Protein AF-0000000075694436 (afdb_homodimer)

Radius of gyration: 35.37 Å; Cα contacts (8 Å, |Δi|>4): 1895; chains: 2; bounding box: 45×114×77 Å

Structure (mmCIF, N/CA/C/O backbone):
data_AF-0000000075694436-model_v1
#
loop_
_entity.id
_entity.type
_entity.pdbx_description
1 polymer 'Clan MH, family M20, peptidase T-like metallopeptidase'
#
loop_
_atom_site.group_PDB
_atom_site.id
_atom_site.type_symbol
_atom_site.label_atom_id
_atom_site.label_alt_id
_atom_site.label_comp_id
_atom_site.label_asym_id
_atom_site.label_entity_id
_atom_site.label_seq_id
_atom_site.pdbx_PDB_ins_code
_atom_site.Cartn_x
_atom_site.Cartn_y
_atom_site.Cartn_z
_atom_site.occupancy
_atom_site.B_iso_or_equiv
_atom_site.auth_seq_id
_atom_site.auth_comp_id
_atom_site.auth_asym_id
_atom_site.auth_atom_id
_atom_site.pdbx_PDB_model_num
ATOM 1 N N . MET A 1 1 ? 20.594 39.031 43.094 1 25.56 1 MET A N 1
ATOM 2 C CA . MET A 1 1 ? 20.297 39.594 41.781 1 25.56 1 MET A CA 1
ATOM 3 C C . MET A 1 1 ? 19.188 40.656 41.875 1 25.56 1 MET A C 1
ATOM 5 O O . MET A 1 1 ? 18.109 40.344 42.406 1 25.56 1 MET A O 1
ATOM 9 N N . GLU A 1 2 ? 19.5 41.875 42.031 1 26.89 2 GLU A N 1
ATOM 10 C CA . GLU A 1 2 ? 18.547 42.969 42.219 1 26.89 2 GLU A CA 1
ATOM 11 C C . GLU A 1 2 ? 17.344 42.812 41.312 1 26.89 2 GLU A C 1
ATOM 13 O O . GLU A 1 2 ? 17.484 42.594 40.125 1 26.89 2 GLU A O 1
ATOM 18 N N . LYS A 1 3 ? 16.312 42.375 41.906 1 43.72 3 LYS A N 1
ATOM 19 C CA . LYS A 1 3 ? 14.992 42.375 41.281 1 43.72 3 LYS A CA 1
ATOM 20 C C . LYS A 1 3 ? 14.75 43.656 40.5 1 43.72 3 LYS A C 1
ATOM 22 O O . LYS A 1 3 ? 14.562 44.719 41.094 1 43.72 3 LYS A O 1
ATOM 27 N N . THR A 1 4 ? 15.672 44 39.5 1 37.88 4 THR A N 1
ATOM 28 C CA . THR A 1 4 ? 15.344 45.219 38.719 1 37.88 4 THR A CA 1
ATOM 29 C C . THR A 1 4 ? 13.844 45.312 38.469 1 37.88 4 THR A C 1
ATOM 31 O O . THR A 1 4 ? 13.25 44.375 37.906 1 37.88 4 THR A O 1
ATOM 34 N N . ASN A 1 5 ? 13.023 46.031 39.062 1 42.12 5 ASN A N 1
ATOM 35 C CA . ASN A 1 5 ? 11.602 46.344 39.031 1 42.12 5 ASN A CA 1
ATOM 36 C C . ASN A 1 5 ? 11.156 46.812 37.656 1 42.12 5 ASN A C 1
ATOM 38 O O . ASN A 1 5 ? 10.992 48 37.406 1 42.12 5 ASN A O 1
ATOM 42 N N . ARG A 1 6 ? 11.648 46.344 36.562 1 47.81 6 ARG A N 1
ATOM 43 C CA . ARG A 1 6 ? 11.156 46.75 35.281 1 47.81 6 ARG A CA 1
ATOM 44 C C . ARG A 1 6 ? 9.727 46.281 35.062 1 47.81 6 ARG A C 1
ATOM 46 O O . ARG A 1 6 ? 9.43 45.094 35.25 1 47.81 6 ARG A O 1
ATOM 53 N N . SER A 1 7 ? 8.742 47.062 35.156 1 48.94 7 SER A N 1
ATOM 54 C CA . SER A 1 7 ? 7.355 46.75 34.812 1 48.94 7 SER A CA 1
ATOM 55 C C . SER A 1 7 ? 7.172 46.656 33.312 1 48.94 7 SER A C 1
ATOM 57 O O . SER A 1 7 ? 7.957 47.219 32.531 1 48.94 7 SER A O 1
ATOM 59 N N . ILE A 1 8 ? 6.457 45.719 32.812 1 55.22 8 ILE A N 1
ATOM 60 C CA . ILE A 1 8 ? 6.125 45.625 31.391 1 55.22 8 ILE A CA 1
ATOM 61 C C . ILE A 1 8 ? 5.801 47.031 30.844 1 55.22 8 ILE A C 1
ATOM 63 O O . ILE A 1 8 ? 6.07 47.312 29.672 1 55.22 8 ILE A O 1
ATOM 67 N N . HIS A 1 9 ? 5.133 47.844 31.75 1 51.44 9 HIS A N 1
ATOM 68 C CA . HIS A 1 9 ? 4.875 49.219 31.328 1 51.44 9 HIS A CA 1
ATOM 69 C C . HIS A 1 9 ? 6.176 49.969 31.078 1 51.44 9 HIS A C 1
ATOM 71 O O . HIS A 1 9 ? 6.215 50.906 30.266 1 51.44 9 HIS A O 1
ATOM 77 N N . ASP A 1 10 ? 7.066 49.594 31.906 1 50.81 10 ASP A N 1
ATOM 78 C CA . ASP A 1 10 ? 8.352 50.281 31.781 1 50.81 10 ASP A CA 1
ATOM 79 C C . ASP A 1 10 ? 9.148 49.719 30.609 1 50.81 10 ASP A C 1
ATOM 81 O O . ASP A 1 10 ? 10.211 50.25 30.266 1 50.81 10 ASP A O 1
ATOM 85 N N . LEU A 1 11 ? 8.625 48.5 30.234 1 52.97 11 LEU A N 1
ATOM 86 C CA . LEU A 1 11 ? 9.336 48.031 29.047 1 52.97 11 LEU A CA 1
ATOM 87 C C . LEU A 1 11 ? 9.016 48.875 27.828 1 52.97 11 LEU A C 1
ATOM 89 O O . LEU A 1 11 ? 7.852 49 27.438 1 52.97 11 LEU A O 1
ATOM 93 N N . GLN A 1 12 ? 9.578 50 27.734 1 51.47 12 GLN A N 1
ATOM 94 C CA . GLN A 1 12 ? 9.406 51.031 26.703 1 51.47 12 GLN A CA 1
ATOM 95 C C . GLN A 1 12 ? 8.727 50.469 25.469 1 51.47 12 GLN A C 1
ATOM 97 O O . GLN A 1 12 ? 7.688 50.969 25.031 1 51.47 12 GLN A O 1
ATOM 102 N N . ASP A 1 13 ? 9.492 49.625 24.562 1 62.41 13 ASP A N 1
ATOM 103 C CA . ASP A 1 13 ? 9.078 49.312 23.188 1 62.41 13 ASP A CA 1
ATOM 104 C C . ASP A 1 13 ? 8.773 47.844 23 1 62.41 13 ASP A C 1
ATOM 106 O O . ASP A 1 13 ? 8.68 47.344 21.875 1 62.41 13 ASP A O 1
ATOM 110 N N . ASN A 1 14 ? 8.383 47.062 24.234 1 72.25 14 ASN A N 1
ATOM 111 C CA . ASN A 1 14 ? 8.086 45.625 24.125 1 72.25 14 ASN A CA 1
ATOM 112 C C . ASN A 1 14 ? 9.109 44.906 23.25 1 72.25 14 ASN A C 1
ATOM 114 O O . ASN A 1 14 ? 8.742 44.156 22.344 1 72.25 14 ASN A O 1
ATOM 118 N N . THR A 1 15 ? 10.383 45.281 23.484 1 85.38 15 THR A N 1
ATOM 119 C CA . THR A 1 15 ? 11.5 44.688 22.766 1 85.38 15 THR A CA 1
ATOM 120 C C . THR A 1 15 ? 12.328 43.812 23.703 1 85.38 15 THR A C 1
ATOM 122 O O . THR A 1 15 ? 12.547 44.156 24.859 1 85.38 15 THR A O 1
ATOM 125 N N . LEU A 1 16 ? 12.695 42.688 23.25 1 91.75 16 LEU A N 1
ATOM 126 C CA . LEU A 1 16 ? 13.492 41.75 24.031 1 91.75 16 LEU A CA 1
ATOM 127 C C . LEU A 1 16 ? 14.945 42.188 24.094 1 91.75 16 LEU A C 1
ATOM 129 O O . LEU A 1 16 ? 15.492 42.688 23.109 1 91.75 16 LEU A O 1
ATOM 133 N N . THR A 1 17 ? 15.539 42.031 25.219 1 92.81 17 THR A N 1
ATOM 134 C CA . THR A 1 17 ? 16.984 42.219 25.344 1 92.81 17 THR A CA 1
ATOM 135 C C . THR A 1 17 ? 17.75 41.125 24.609 1 92.81 17 THR A C 1
ATOM 137 O O . THR A 1 17 ? 17.172 40.094 24.234 1 92.81 17 THR A O 1
ATOM 140 N N . GLU A 1 18 ? 19.016 41.375 24.422 1 94.88 18 GLU A N 1
ATOM 141 C CA . GLU A 1 18 ? 19.828 40.375 23.75 1 94.88 18 GLU A CA 1
ATOM 142 C C . GLU A 1 18 ? 19.859 39.062 24.547 1 94.88 18 GLU A C 1
ATOM 144 O O . GLU A 1 18 ? 19.875 37.969 23.969 1 94.88 18 GLU A O 1
ATOM 149 N N . GLU A 1 19 ? 19.859 39.156 25.828 1 94.31 19 GLU A N 1
ATOM 150 C CA . GLU A 1 19 ? 19.844 37.969 26.688 1 94.31 19 GLU A CA 1
ATOM 151 C C . GLU A 1 19 ? 18.531 37.219 26.562 1 94.31 19 GLU A C 1
ATOM 153 O O . GLU A 1 19 ? 18.516 36 26.531 1 94.31 19 GLU A O 1
ATOM 158 N N . GLU A 1 20 ? 17.484 37.938 26.484 1 94.31 20 GLU A N 1
ATOM 159 C CA . GLU A 1 20 ? 16.156 37.344 26.359 1 94.31 20 GLU A CA 1
ATOM 160 C C . GLU A 1 20 ? 15.984 36.719 24.984 1 94.31 20 GLU A C 1
ATOM 162 O O . GLU A 1 20 ? 15.375 35.625 24.859 1 94.31 20 GLU A O 1
ATOM 167 N N . LYS A 1 21 ? 16.531 37.375 23.984 1 96.81 21 LYS A N 1
ATOM 168 C CA . LYS A 1 21 ? 16.531 36.812 22.656 1 96.81 21 LYS A CA 1
ATOM 169 C C . LYS A 1 21 ? 17.266 35.469 22.641 1 96.81 21 LYS A C 1
ATOM 171 O O . LYS A 1 21 ? 16.781 34.5 22.062 1 96.81 21 LYS A O 1
ATOM 176 N N . THR A 1 22 ? 18.375 35.406 23.266 1 97 22 THR A N 1
ATOM 177 C CA . THR A 1 22 ? 19.172 34.188 23.328 1 97 22 THR A CA 1
ATOM 178 C C . THR A 1 22 ? 18.422 33.094 24.078 1 97 22 THR A C 1
ATOM 180 O O . THR A 1 22 ? 18.453 31.938 23.672 1 97 22 THR A O 1
ATOM 183 N N . GLU A 1 23 ? 17.766 33.469 25.109 1 96.5 23 GLU A N 1
ATOM 184 C CA . GLU A 1 23 ? 17 32.5 25.891 1 96.5 23 GLU A CA 1
ATOM 185 C C . GLU A 1 23 ? 15.852 31.922 25.062 1 96.5 23 GLU A C 1
ATOM 187 O O . GLU A 1 23 ? 15.602 30.719 25.078 1 96.5 23 GLU A O 1
ATOM 192 N N . LEU A 1 24 ? 15.188 32.812 24.359 1 97.44 24 LEU A N 1
ATOM 193 C CA . LEU A 1 24 ? 14.094 32.375 23.5 1 97.44 24 LEU A CA 1
ATOM 194 C C . LEU A 1 24 ? 14.586 31.406 22.438 1 97.44 24 LEU A C 1
ATOM 196 O O . LEU A 1 24 ? 13.984 30.344 22.219 1 97.44 24 LEU A O 1
ATOM 200 N N . ILE A 1 25 ? 15.68 31.719 21.812 1 98.12 25 ILE A N 1
ATOM 201 C CA . ILE A 1 25 ? 16.219 30.938 20.719 1 98.12 25 ILE A CA 1
ATOM 202 C C . ILE A 1 25 ? 16.703 29.578 21.234 1 98.12 25 ILE A C 1
ATOM 204 O O . ILE A 1 25 ? 16.5 28.547 20.594 1 98.12 25 ILE A O 1
ATOM 208 N N . THR A 1 26 ? 17.328 29.562 22.391 1 97.88 26 THR A N 1
ATOM 209 C CA . THR A 1 26 ? 17.797 28.328 23 1 97.88 26 THR A CA 1
ATOM 210 C C . THR A 1 26 ? 16.641 27.406 23.344 1 97.88 26 THR A C 1
ATOM 212 O O . THR A 1 26 ? 16.688 26.203 23.094 1 97.88 26 THR A O 1
ATOM 215 N N . PHE A 1 27 ? 15.641 27.984 23.906 1 97.31 27 PHE A N 1
ATOM 216 C CA . PHE A 1 27 ? 14.43 27.25 24.234 1 97.31 27 PHE A CA 1
ATOM 217 C C . PHE A 1 27 ? 13.805 26.641 22.984 1 97.31 27 PHE A C 1
ATOM 219 O O . PHE A 1 27 ? 13.5 25.453 22.938 1 97.31 27 PHE A O 1
ATOM 226 N N . PHE A 1 28 ? 13.703 27.516 21.953 1 98.19 28 PHE A N 1
ATOM 227 C CA . PHE A 1 28 ? 13.117 27.125 20.672 1 98.19 28 PHE A CA 1
ATOM 228 C C . PHE A 1 28 ? 13.938 26.016 20.016 1 98.19 28 PHE A C 1
ATOM 230 O O . PHE A 1 28 ? 13.383 25.016 19.562 1 98.19 28 PHE A O 1
ATOM 237 N N . GLN A 1 29 ? 15.172 26.125 19.969 1 98.5 29 GLN A N 1
ATOM 238 C CA . GLN A 1 29 ? 16.078 25.156 19.359 1 98.5 29 GLN A CA 1
ATOM 239 C C . GLN A 1 29 ? 15.938 23.781 20.031 1 98.5 29 GLN A C 1
ATOM 241 O O . GLN A 1 29 ? 15.883 22.766 19.344 1 98.5 29 GLN A O 1
ATOM 246 N N . LYS A 1 30 ? 15.859 23.766 21.328 1 98.31 30 LYS A N 1
ATOM 247 C CA . LYS A 1 30 ? 15.758 22.5 22.047 1 98.31 30 LYS A CA 1
ATOM 248 C C . LYS A 1 30 ? 14.469 21.766 21.688 1 98.31 30 LYS A C 1
ATOM 250 O O . LYS A 1 30 ? 14.469 20.547 21.547 1 98.31 30 LYS A O 1
ATOM 255 N N . ILE A 1 31 ? 13.391 22.484 21.578 1 98.31 31 ILE A N 1
ATOM 256 C CA . ILE A 1 31 ? 12.117 21.844 21.266 1 98.31 31 ILE A CA 1
ATOM 257 C C . ILE A 1 31 ? 12.156 21.25 19.859 1 98.31 31 ILE A C 1
ATOM 259 O O . ILE A 1 31 ? 11.594 20.172 19.625 1 98.31 31 ILE A O 1
ATOM 263 N N . VAL A 1 32 ? 12.82 21.891 18.938 1 98.5 32 VAL A N 1
ATOM 264 C CA . VAL A 1 32 ? 12.93 21.406 17.562 1 98.5 32 VAL A CA 1
ATOM 265 C C . VAL A 1 32 ? 13.773 20.141 17.516 1 98.5 32 VAL A C 1
ATOM 267 O O . VAL A 1 32 ? 13.547 19.266 16.688 1 98.5 32 VAL A O 1
ATOM 270 N N . GLN A 1 33 ? 14.672 19.969 18.438 1 98.44 33 GLN A N 1
ATOM 271 C CA . GLN A 1 33 ? 15.562 18.812 18.5 1 98.44 33 GLN A CA 1
ATOM 272 C C . GLN A 1 33 ? 14.844 17.594 19.047 1 98.44 33 GLN A C 1
ATOM 274 O O . GLN A 1 33 ? 15.352 16.469 18.953 1 98.44 33 GLN A O 1
ATOM 279 N N . ILE A 1 34 ? 13.641 17.766 19.594 1 98.12 34 ILE A N 1
ATOM 280 C CA . ILE A 1 34 ? 12.844 16.641 20.094 1 98.12 34 ILE A CA 1
ATOM 281 C C . ILE A 1 34 ? 11.906 16.156 18.984 1 98.12 34 ILE A C 1
ATOM 283 O O . ILE A 1 34 ? 10.992 16.875 18.578 1 98.12 34 ILE A O 1
ATOM 287 N N . PRO A 1 35 ? 12.07 14.945 18.484 1 97.19 35 PRO A N 1
ATOM 288 C CA . PRO A 1 35 ? 11.234 14.438 17.391 1 97.19 35 PRO A CA 1
ATOM 289 C C . PRO A 1 35 ? 9.844 14.023 17.875 1 97.19 35 PRO A C 1
ATOM 291 O O . PRO A 1 35 ? 9.547 12.828 17.969 1 97.19 35 PRO A O 1
ATOM 294 N N . SER A 1 36 ? 8.961 14.922 18 1 97.5 36 SER A N 1
ATOM 295 C CA . SER A 1 36 ? 7.594 14.672 18.453 1 97.5 36 SER A CA 1
ATOM 296 C C . SER A 1 36 ? 6.688 14.297 17.281 1 97.5 36 SER A C 1
ATOM 298 O O . SER A 1 36 ? 5.617 14.883 17.109 1 97.5 36 SER A O 1
ATOM 300 N N . VAL A 1 37 ? 7 13.273 16.594 1 96.25 37 VAL A N 1
ATOM 301 C CA . VAL A 1 37 ? 6.363 12.883 15.336 1 96.25 37 VAL A CA 1
ATOM 302 C C . VAL A 1 37 ? 4.98 12.297 15.617 1 96.25 37 VAL A C 1
ATOM 304 O O . VAL A 1 37 ? 4.809 11.531 16.578 1 96.25 37 VAL A O 1
ATOM 307 N N . ASN A 1 38 ? 4.023 12.711 14.797 1 94.31 38 ASN A N 1
ATOM 308 C CA . ASN A 1 38 ? 2.648 12.227 14.766 1 94.31 38 ASN A CA 1
ATOM 309 C C . ASN A 1 38 ? 2.164 12.008 13.336 1 94.31 38 ASN A C 1
ATOM 311 O O . ASN A 1 38 ? 2.359 12.859 12.469 1 94.31 38 ASN A O 1
ATOM 315 N N . PRO A 1 39 ? 1.604 10.703 13.125 1 90.62 39 PRO A N 1
ATOM 316 C CA . PRO A 1 39 ? 1.488 9.562 14.031 1 90.62 39 PRO A CA 1
ATOM 317 C C . PRO A 1 39 ? 2.838 8.922 14.359 1 90.62 39 PRO A C 1
ATOM 319 O O . PRO A 1 39 ? 3.838 9.219 13.695 1 90.62 39 PRO A O 1
ATOM 322 N N . GLU A 1 40 ? 2.906 8.078 15.43 1 83.56 40 GLU A N 1
ATOM 323 C CA . GLU A 1 40 ? 2.133 7.285 16.375 1 83.56 40 GLU A CA 1
ATOM 324 C C . GLU A 1 40 ? 1.854 8.07 17.656 1 83.56 40 GLU A C 1
ATOM 326 O O . GLU A 1 40 ? 1.198 7.566 18.578 1 83.56 40 GLU A O 1
ATOM 331 N N . GLY A 1 41 ? 2.334 9.391 17.797 1 90 41 GLY A N 1
ATOM 332 C CA . GLY A 1 41 ? 2.055 10.188 18.984 1 90 41 GLY A CA 1
ATOM 333 C C . GLY A 1 41 ? 3.221 10.25 19.953 1 90 41 GLY A C 1
ATOM 334 O O . GLY A 1 41 ? 3.104 9.82 21.109 1 90 41 GLY A O 1
ATOM 335 N N . LYS A 1 42 ? 4.297 10.938 19.547 1 92.94 42 LYS A N 1
ATOM 336 C CA . LYS A 1 42 ? 5.539 10.992 20.312 1 92.94 42 LYS A CA 1
ATOM 337 C C . LYS A 1 42 ? 5.754 12.383 20.922 1 92.94 42 LYS A C 1
ATOM 339 O O . LYS A 1 42 ? 6.879 12.883 20.938 1 92.94 42 LYS A O 1
ATOM 344 N N . GLU A 1 43 ? 4.711 13.055 21.438 1 96.5 43 GLU A N 1
ATOM 345 C CA . GLU A 1 43 ? 4.801 14.43 21.922 1 96.5 43 GLU A CA 1
ATOM 346 C C . GLU A 1 43 ? 5.285 14.469 23.375 1 96.5 43 GLU A C 1
ATOM 348 O O . GLU A 1 43 ? 5.555 15.539 23.906 1 96.5 43 GLU A O 1
ATOM 353 N N . SER A 1 44 ? 5.484 13.32 24.031 1 95.81 44 SER A N 1
ATOM 354 C CA . SER A 1 44 ? 5.672 13.266 25.469 1 95.81 44 SER A CA 1
ATOM 355 C C . SER A 1 44 ? 6.91 14.039 25.891 1 95.81 44 SER A C 1
ATOM 357 O O . SER A 1 44 ? 6.891 14.75 26.906 1 95.81 44 SER A O 1
ATOM 359 N N . LEU A 1 45 ? 7.969 13.898 25.172 1 96.75 45 LEU A N 1
ATOM 360 C CA . LEU A 1 45 ? 9.211 14.547 25.578 1 96.75 45 LEU A CA 1
ATOM 361 C C . LEU A 1 45 ? 9.109 16.062 25.422 1 96.75 45 LEU A C 1
ATOM 363 O O . LEU A 1 45 ? 9.711 16.812 26.203 1 96.75 45 LEU A O 1
ATOM 367 N N . VAL A 1 46 ? 8.375 16.516 24.406 1 98.25 46 VAL A N 1
ATOM 368 C CA . VAL A 1 46 ? 8.133 17.938 24.281 1 98.25 46 VAL A CA 1
ATOM 369 C C . VAL A 1 46 ? 7.293 18.438 25.453 1 98.25 46 VAL A C 1
ATOM 371 O O . VAL A 1 46 ? 7.586 19.484 26.031 1 98.25 46 VAL A O 1
ATOM 374 N N . ALA A 1 47 ? 6.301 17.688 25.828 1 98.19 47 ALA A N 1
ATOM 375 C CA . ALA A 1 47 ? 5.449 18.047 26.953 1 98.19 47 ALA A CA 1
ATOM 376 C C . ALA A 1 47 ? 6.273 18.219 28.234 1 98.19 47 ALA A C 1
ATOM 378 O O . ALA A 1 47 ? 6.105 19.188 28.969 1 98.19 47 ALA A O 1
ATOM 379 N N . VAL A 1 48 ? 7.129 17.297 28.484 1 98.12 48 VAL A N 1
ATOM 380 C CA . VAL A 1 48 ? 7.98 17.328 29.656 1 98.12 48 VAL A CA 1
ATOM 381 C C . VAL A 1 48 ? 8.852 18.578 29.641 1 98.12 48 VAL A C 1
ATOM 383 O O . VAL A 1 48 ? 9.008 19.266 30.656 1 98.12 48 VAL A O 1
ATOM 386 N N . TYR A 1 49 ? 9.367 18.875 28.516 1 98.5 49 TYR A N 1
ATOM 387 C CA . TYR A 1 49 ? 10.219 20.047 28.391 1 98.5 49 TYR A CA 1
ATOM 388 C C . TYR A 1 49 ? 9.43 21.328 28.641 1 98.5 49 TYR A C 1
ATOM 390 O O . TYR A 1 49 ? 9.945 22.281 29.234 1 98.5 49 TYR A O 1
ATOM 398 N N . LEU A 1 50 ? 8.242 21.391 28.141 1 98.62 50 LEU A N 1
ATOM 399 C CA . LEU A 1 50 ? 7.383 22.547 28.391 1 98.62 50 LEU A CA 1
ATOM 400 C C . LEU A 1 50 ? 7.039 22.672 29.859 1 98.62 50 LEU A C 1
ATOM 402 O O . LEU A 1 50 ? 6.977 23.781 30.391 1 98.62 50 LEU A O 1
ATOM 406 N N . GLU A 1 51 ? 6.789 21.547 30.516 1 98.5 51 GLU A N 1
ATOM 407 C CA . GLU A 1 51 ? 6.531 21.562 31.953 1 98.5 51 GLU A CA 1
ATOM 408 C C . GLU A 1 51 ? 7.711 22.156 32.719 1 98.5 51 GLU A C 1
ATOM 410 O O . GLU A 1 51 ? 7.52 22.969 33.625 1 98.5 51 GLU A O 1
ATOM 415 N N . GLU A 1 52 ? 8.883 21.719 32.344 1 98.44 52 GLU A N 1
ATOM 416 C CA . GLU A 1 52 ? 10.086 22.25 33 1 98.44 52 GLU A CA 1
ATOM 417 C C . GLU A 1 52 ? 10.18 23.766 32.812 1 98.44 52 GLU A C 1
ATOM 419 O O . GLU A 1 52 ? 10.586 24.484 33.719 1 98.44 52 GLU A O 1
ATOM 424 N N . PHE A 1 53 ? 9.867 24.188 31.641 1 97.88 53 PHE A N 1
ATOM 425 C CA . PHE A 1 53 ? 9.875 25.609 31.344 1 97.88 53 PHE A CA 1
ATOM 426 C C . PHE A 1 53 ? 8.867 26.359 32.219 1 97.88 53 PHE A C 1
ATOM 428 O O . PHE A 1 53 ? 9.195 27.391 32.812 1 97.88 53 PHE A O 1
ATOM 435 N N . PHE A 1 54 ? 7.613 25.859 32.312 1 98.12 54 PHE A N 1
ATOM 436 C CA . PHE A 1 54 ? 6.586 26.469 33.156 1 98.12 54 PHE A CA 1
ATOM 437 C C . PHE A 1 54 ? 7.027 26.5 34.625 1 98.12 54 PHE A C 1
ATOM 439 O O . PHE A 1 54 ? 6.801 27.5 35.312 1 98.12 54 PHE A O 1
ATOM 446 N N . ASP A 1 55 ? 7.645 25.469 35.062 1 97.94 55 ASP A N 1
ATOM 447 C CA . ASP A 1 55 ? 8.141 25.406 36.438 1 97.94 55 ASP A CA 1
ATOM 448 C C . ASP A 1 55 ? 9.219 26.453 36.688 1 97.94 55 ASP A C 1
ATOM 450 O O . ASP A 1 55 ? 9.219 27.125 37.719 1 97.94 55 ASP A O 1
ATOM 454 N N . LYS A 1 56 ? 10.109 26.547 35.75 1 97.06 56 LYS A N 1
ATOM 455 C CA . LYS A 1 56 ? 11.211 27.5 35.875 1 97.06 56 LYS A CA 1
ATOM 456 C C . LYS A 1 56 ? 10.688 28.922 36.062 1 97.06 56 LYS A C 1
ATOM 458 O O . LYS A 1 56 ? 11.258 29.688 36.844 1 97.06 56 LYS A O 1
ATOM 463 N N . TYR A 1 57 ? 9.617 29.266 35.438 1 96.19 57 TYR A N 1
ATOM 464 C CA . TYR A 1 57 ? 9.094 30.625 35.469 1 96.19 57 TYR A CA 1
ATOM 465 C C . TYR A 1 57 ? 7.887 30.719 36.406 1 96.19 57 TYR A C 1
ATOM 467 O O . TYR A 1 57 ? 7.203 31.75 36.438 1 96.19 57 TYR A O 1
ATOM 475 N N . GLN A 1 58 ? 7.516 29.625 37.094 1 96.62 58 GLN A N 1
ATOM 476 C CA . GLN A 1 58 ? 6.438 29.562 38.062 1 96.62 58 GLN A CA 1
ATOM 477 C C . GLN A 1 58 ? 5.094 29.906 37.438 1 96.62 58 GLN A C 1
ATOM 479 O O . GLN A 1 58 ? 4.328 30.688 38 1 96.62 58 GLN A O 1
ATOM 484 N N . ILE A 1 59 ? 4.891 29.438 36.312 1 97.44 59 ILE A N 1
ATOM 485 C CA . ILE A 1 59 ? 3.6 29.547 35.625 1 97.44 59 ILE A CA 1
ATOM 486 C C . ILE A 1 59 ? 2.762 28.297 35.906 1 97.44 59 ILE A C 1
ATOM 488 O O . ILE A 1 59 ? 3.146 27.188 35.562 1 97.44 59 ILE A O 1
ATOM 492 N N . PRO A 1 60 ? 1.632 28.531 36.562 1 97.44 60 PRO A N 1
ATOM 493 C CA . PRO A 1 60 ? 0.787 27.359 36.812 1 97.44 60 PRO A CA 1
ATOM 494 C C . PRO A 1 60 ? 0.26 26.719 35.531 1 97.44 60 PRO A C 1
ATOM 496 O O . PRO A 1 60 ? -0.081 27.422 34.594 1 97.44 60 PRO A O 1
ATOM 499 N N . TYR A 1 61 ? 0.182 25.391 35.562 1 97.94 61 TYR A N 1
ATOM 500 C CA . TYR A 1 61 ? -0.357 24.656 34.406 1 97.94 61 TYR A CA 1
ATOM 501 C C . TYR A 1 61 ? -1.072 23.391 34.875 1 97.94 61 TYR A C 1
ATOM 503 O O . TYR A 1 61 ? -0.892 22.938 36 1 97.94 61 TYR A O 1
ATOM 511 N N . GLU A 1 62 ? -1.919 22.875 34 1 97.56 62 GLU A N 1
ATOM 512 C CA . GLU A 1 62 ? -2.639 21.609 34.188 1 97.56 62 GLU A CA 1
ATOM 513 C C . GLU A 1 62 ? -2.479 20.703 32.969 1 97.56 62 GLU A C 1
ATOM 515 O O . GLU A 1 62 ? -2.242 21.188 31.859 1 97.56 62 GLU A O 1
ATOM 520 N N . LYS A 1 63 ? -2.584 19.406 33.281 1 97.44 63 LYS A N 1
ATOM 521 C CA . LYS A 1 63 ? -2.57 18.422 32.188 1 97.44 63 LYS A CA 1
ATOM 522 C C . LYS A 1 63 ? -3.988 18 31.812 1 97.44 63 LYS A C 1
ATOM 524 O O . LYS A 1 63 ? -4.809 17.703 32.688 1 97.44 63 LYS A O 1
ATOM 529 N N . ILE A 1 64 ? -4.305 18.094 30.562 1 97.12 64 ILE A N 1
ATOM 530 C CA . ILE A 1 64 ? -5.566 17.578 30.047 1 97.12 64 ILE A CA 1
ATOM 531 C C . ILE A 1 64 ? -5.336 16.234 29.359 1 97.12 64 ILE A C 1
ATOM 533 O O . ILE A 1 64 ? -4.777 16.172 28.266 1 97.12 64 ILE A O 1
ATOM 537 N N . GLU A 1 65 ? -5.766 15.203 29.969 1 96.31 65 GLU A N 1
ATOM 538 C CA . GLU A 1 65 ? -5.574 13.867 29.406 1 96.31 65 GLU A CA 1
ATOM 539 C C . GLU A 1 65 ? -6.352 13.695 28.109 1 96.31 65 GLU A C 1
ATOM 541 O O . GLU A 1 65 ? -7.539 14.016 28.031 1 96.31 65 GLU A O 1
ATOM 546 N N . VAL A 1 66 ? -5.707 13.148 27.109 1 96.06 66 VAL A N 1
ATOM 547 C CA . VAL A 1 66 ? -6.336 12.938 25.797 1 96.06 66 VAL A CA 1
ATOM 548 C C . VAL A 1 66 ? -6.453 11.438 25.516 1 96.06 66 VAL A C 1
ATOM 550 O O . VAL A 1 66 ? -7.559 10.914 25.375 1 96.06 66 VAL A O 1
ATOM 553 N N . GLU A 1 67 ? -5.246 10.734 25.422 1 93.12 67 GLU A N 1
ATOM 554 C CA . GLU A 1 67 ? -5.266 9.289 25.203 1 93.12 67 GLU A CA 1
ATOM 555 C C . GLU A 1 67 ? -3.941 8.648 25.609 1 93.12 67 GLU A C 1
ATOM 557 O O . GLU A 1 67 ? -2.869 9.172 25.312 1 93.12 67 GLU A O 1
ATOM 562 N N . ASN A 1 68 ? -4.031 7.504 26.297 1 89.19 68 ASN A N 1
ATOM 563 C CA . ASN A 1 68 ? -2.902 6.625 26.594 1 89.19 68 ASN A CA 1
ATOM 564 C C . ASN A 1 68 ? -1.725 7.402 27.172 1 89.19 68 ASN A C 1
ATOM 566 O O . ASN A 1 68 ? -0.602 7.301 26.672 1 89.19 68 ASN A O 1
ATOM 570 N N . GLY A 1 69 ? -1.925 8.312 28.047 1 90.38 69 GLY A N 1
ATOM 571 C CA . GLY A 1 69 ? -0.856 9.047 28.688 1 90.38 69 GLY A CA 1
ATOM 572 C C . GLY A 1 69 ? -0.418 10.281 27.922 1 90.38 69 GLY A C 1
ATOM 573 O O . GLY A 1 69 ? 0.42 11.047 28.391 1 90.38 69 GLY A O 1
ATOM 574 N N . ARG A 1 70 ? -0.942 10.453 26.734 1 95.94 70 ARG A N 1
ATOM 575 C CA . ARG A 1 70 ? -0.73 11.688 25.984 1 95.94 70 ARG A CA 1
ATOM 576 C C . ARG A 1 70 ? -1.656 12.797 26.469 1 95.94 70 ARG A C 1
ATOM 578 O O . ARG A 1 70 ? -2.848 12.562 26.688 1 95.94 70 ARG A O 1
ATOM 585 N N . TYR A 1 71 ? -1.152 13.984 26.672 1 97.62 71 TYR A N 1
ATOM 586 C CA . TYR A 1 71 ? -1.959 15.039 27.266 1 97.62 71 TYR A CA 1
ATOM 587 C C . TYR A 1 71 ? -1.603 16.406 26.688 1 97.62 71 TYR A C 1
ATOM 589 O O . TYR A 1 71 ? -0.492 16.594 26.188 1 97.62 71 TYR A O 1
ATOM 597 N N . ASP A 1 72 ? -2.572 17.266 26.734 1 98.31 72 ASP A N 1
ATOM 598 C CA . ASP A 1 72 ? -2.355 18.688 26.516 1 98.31 72 ASP A CA 1
ATOM 599 C C . ASP A 1 72 ? -1.827 19.375 27.766 1 98.31 72 ASP A C 1
ATOM 601 O O . ASP A 1 72 ? -1.941 18.844 28.875 1 98.31 72 ASP A O 1
ATOM 605 N N . LEU A 1 73 ? -1.179 20.5 27.594 1 98.56 73 LEU A N 1
ATOM 606 C CA . LEU A 1 73 ? -0.799 21.359 28.703 1 98.56 73 LEU A CA 1
ATOM 607 C C . LEU A 1 73 ? -1.557 22.688 28.656 1 98.56 73 LEU A C 1
ATOM 609 O O . LEU A 1 73 ? -1.52 23.391 27.625 1 98.56 73 LEU A O 1
ATOM 613 N N . LEU A 1 74 ? -2.281 22.984 29.672 1 98.38 74 LEU A N 1
ATOM 614 C CA . LEU A 1 74 ? -2.99 24.25 29.812 1 98.38 74 LEU A CA 1
ATOM 615 C C . LEU A 1 74 ? -2.357 25.109 30.906 1 98.38 74 LEU A C 1
ATOM 617 O O . LEU A 1 74 ? -2.434 24.766 32.094 1 98.38 74 LEU A O 1
ATOM 621 N N . ALA A 1 75 ? -1.732 26.219 30.516 1 98.31 75 ALA A N 1
ATOM 622 C CA . ALA A 1 75 ? -1.117 27.156 31.453 1 98.31 75 ALA A CA 1
ATOM 623 C C . ALA A 1 75 ? -1.959 28.422 31.609 1 98.31 75 ALA A C 1
ATOM 625 O O . ALA A 1 75 ? -2.814 28.703 30.766 1 98.31 75 ALA A O 1
ATOM 626 N N . LYS A 1 76 ? -1.671 29.125 32.688 1 96.69 76 LYS A N 1
ATOM 627 C CA . LYS A 1 76 ? -2.459 30.312 32.969 1 96.69 76 LYS A CA 1
ATOM 628 C C . LYS A 1 76 ? -1.62 31.375 33.688 1 96.69 76 LYS A C 1
ATOM 630 O O . LYS A 1 76 ? -0.834 31.062 34.562 1 96.69 76 LYS A O 1
ATOM 635 N N . VAL A 1 77 ? -1.735 32.562 33.188 1 96 77 VAL A N 1
ATOM 636 C CA . VAL A 1 77 ? -1.299 33.719 33.906 1 96 77 VAL A CA 1
ATOM 637 C C . VAL A 1 77 ? -2.514 34.531 34.375 1 96 77 VAL A C 1
ATOM 639 O O . VAL A 1 77 ? -3.324 34.969 33.562 1 96 77 VAL A O 1
ATOM 642 N N . GLU A 1 78 ? -2.613 34.688 35.656 1 95.19 78 GLU A N 1
ATOM 643 C CA . GLU A 1 78 ? -3.775 35.344 36.25 1 95.19 78 GLU A CA 1
ATOM 644 C C . GLU A 1 78 ? -3.785 36.844 35.938 1 95.19 78 GLU A C 1
ATOM 646 O O . GLU A 1 78 ? -2.758 37.5 36.062 1 95.19 78 GLU A O 1
ATOM 651 N N . GLY A 1 79 ? -4.969 37.281 35.531 1 94.88 79 GLY A N 1
ATOM 652 C CA . GLY A 1 79 ? -5.168 38.719 35.312 1 94.88 79 GLY A CA 1
ATOM 653 C C . GLY A 1 79 ? -5.961 39.406 36.406 1 94.88 79 GLY A C 1
ATOM 654 O O . GLY A 1 79 ? -6.164 38.812 37.469 1 94.88 79 GLY A O 1
ATOM 655 N N . GLU A 1 80 ? -6.262 40.656 36.125 1 95.38 80 GLU A N 1
ATOM 656 C CA . GLU A 1 80 ? -7.082 41.438 37.062 1 95.38 80 GLU A CA 1
ATOM 657 C C . GLU A 1 80 ? -8.484 40.844 37.188 1 95.38 80 GLU A C 1
ATOM 659 O O . GLU A 1 80 ? -9.102 40.875 38.25 1 95.38 80 GLU A O 1
ATOM 664 N N . THR A 1 81 ? -8.938 40.312 36.062 1 95.31 81 THR A N 1
ATOM 665 C CA . THR A 1 81 ? -10.211 39.625 36.031 1 95.31 81 THR A CA 1
ATOM 666 C C . THR A 1 81 ? -10.078 38.281 35.312 1 95.31 81 THR A C 1
ATOM 668 O O . THR A 1 81 ? -9.078 38.031 34.625 1 95.31 81 THR A O 1
ATOM 671 N N . SER A 1 82 ? -11.086 37.469 35.562 1 93.12 82 SER A N 1
ATOM 672 C CA . SER A 1 82 ? -11.109 36.188 34.875 1 93.12 82 SER A CA 1
ATOM 673 C C . SER A 1 82 ? -12.086 36.188 33.688 1 93.12 82 SER A C 1
ATOM 675 O O . SER A 1 82 ? -12.195 35.219 32.969 1 93.12 82 SER A O 1
ATOM 677 N N . GLU A 1 83 ? -12.688 37.312 33.562 1 91.5 83 GLU A N 1
ATOM 678 C CA . GLU A 1 83 ? -13.68 37.438 32.5 1 91.5 83 GLU A CA 1
ATOM 679 C C . GLU A 1 83 ? -13.016 37.75 31.156 1 91.5 83 GLU A C 1
ATOM 681 O O . GLU A 1 83 ? -11.969 38.406 31.125 1 91.5 83 GLU A O 1
ATOM 686 N N . ASP A 1 84 ? -13.555 37.281 30.078 1 93.44 84 ASP A N 1
ATOM 687 C CA . ASP A 1 84 ? -13.109 37.594 28.719 1 93.44 84 ASP A CA 1
ATOM 688 C C . ASP A 1 84 ? -11.625 37.25 28.547 1 93.44 84 ASP A C 1
ATOM 690 O O . ASP A 1 84 ? -10.859 38.094 28.062 1 93.44 84 ASP A O 1
ATOM 694 N N . ALA A 1 85 ? -11.289 36.094 29.047 1 96.44 85 ALA A N 1
ATOM 695 C CA . ALA A 1 85 ? -9.898 35.656 29 1 96.44 85 ALA A CA 1
ATOM 696 C C . ALA A 1 85 ? -9.43 35.469 27.547 1 96.44 85 ALA A C 1
ATOM 698 O O . ALA A 1 85 ? -10.242 35.469 26.625 1 96.44 85 ALA A O 1
ATOM 699 N N . PHE A 1 86 ? -8.133 35.406 27.375 1 96.56 86 PHE A N 1
ATOM 700 C CA . PHE A 1 86 ? -7.512 35.156 26.078 1 96.56 86 PHE A CA 1
ATOM 701 C C . PHE A 1 86 ? -6.727 33.875 26.094 1 96.56 86 PHE A C 1
ATOM 703 O O . PHE A 1 86 ? -6.254 33.438 27.141 1 96.56 86 PHE A O 1
ATOM 710 N N . LEU A 1 87 ? -6.637 33.281 24.906 1 97.69 87 LEU A N 1
ATOM 711 C CA . LEU A 1 87 ? -5.926 32 24.766 1 97.69 87 LEU A CA 1
ATOM 712 C C . LEU A 1 87 ? -4.938 32.062 23.594 1 97.69 87 LEU A C 1
ATOM 714 O O . LEU A 1 87 ? -5.301 32.469 22.484 1 97.69 87 LEU A O 1
ATOM 718 N N . PHE A 1 88 ? -3.691 31.781 23.875 1 98.38 88 PHE A N 1
ATOM 719 C CA . PHE A 1 88 ? -2.742 31.375 22.844 1 98.38 88 PHE A CA 1
ATOM 720 C C . PHE A 1 88 ? -2.691 29.859 22.719 1 98.38 88 PHE A C 1
ATOM 722 O O . PHE A 1 88 ? -2.732 29.156 23.734 1 98.38 88 PHE A O 1
ATOM 729 N N . THR A 1 89 ? -2.625 29.359 21.469 1 98.5 89 THR A N 1
ATOM 730 C CA . THR A 1 89 ? -2.529 27.922 21.344 1 98.5 89 THR A CA 1
ATOM 731 C C . THR A 1 89 ? -1.583 27.531 20.219 1 98.5 89 THR A C 1
ATOM 733 O O . THR A 1 89 ? -1.349 28.312 19.297 1 98.5 89 THR A O 1
ATOM 736 N N . GLY A 1 90 ? -1.001 26.391 20.312 1 98.25 90 GLY A N 1
ATOM 737 C CA . GLY A 1 90 ? -0.155 25.703 19.359 1 98.25 90 GLY A CA 1
ATOM 738 C C . GLY A 1 90 ? -0.024 24.219 19.641 1 98.25 90 GLY A C 1
ATOM 739 O O . GLY A 1 90 ? -0.363 23.75 20.734 1 98.25 90 GLY A O 1
ATOM 740 N N . HIS A 1 91 ? 0.428 23.5 18.641 1 98.5 91 HIS A N 1
ATOM 741 C CA . HIS A 1 91 ? 0.517 22.062 18.844 1 98.5 91 HIS A CA 1
ATOM 742 C C . HIS A 1 91 ? 1.968 21.609 18.969 1 98.5 91 HIS A C 1
ATOM 744 O O . HIS A 1 91 ? 2.879 22.281 18.484 1 98.5 91 HIS A O 1
ATOM 750 N N . MET A 1 92 ? 2.1 20.453 19.609 1 98.56 92 MET A N 1
ATOM 751 C CA . MET A 1 92 ? 3.424 19.953 19.969 1 98.56 92 MET A CA 1
ATOM 752 C C . MET A 1 92 ? 3.938 18.969 18.922 1 98.56 92 MET A C 1
ATOM 754 O O . MET A 1 92 ? 5.141 18.703 18.844 1 98.56 92 MET A O 1
ATOM 758 N N . ASP A 1 93 ? 3.027 18.359 18.156 1 97.69 93 ASP A N 1
ATOM 759 C CA . ASP A 1 93 ? 3.418 17.281 17.266 1 97.69 93 ASP A CA 1
ATOM 760 C C . ASP A 1 93 ? 3.891 17.844 15.914 1 97.69 93 ASP A C 1
ATOM 762 O O . ASP A 1 93 ? 3.576 18.969 15.562 1 97.69 93 ASP A O 1
ATOM 766 N N . VAL A 1 94 ? 4.723 17.047 15.273 1 97.12 94 VAL A N 1
ATOM 767 C CA . VAL A 1 94 ? 5.168 17.328 13.906 1 97.12 94 VAL A CA 1
ATOM 768 C C . VAL A 1 94 ? 4.914 16.109 13.023 1 97.12 94 VAL A C 1
ATOM 770 O O . VAL A 1 94 ? 4.676 15.016 13.523 1 97.12 94 VAL A O 1
ATOM 773 N N . VAL A 1 95 ? 4.898 16.297 11.742 1 95.69 95 VAL A N 1
ATOM 774 C CA . VAL A 1 95 ? 4.668 15.195 10.812 1 95.69 95 VAL A CA 1
ATOM 775 C C . VAL A 1 95 ? 5.961 14.414 10.617 1 95.69 95 VAL A C 1
ATOM 777 O O . VAL A 1 95 ? 7.055 14.945 10.797 1 95.69 95 VAL A O 1
ATOM 780 N N . PRO A 1 96 ? 5.898 13.172 10.211 1 94.38 96 PRO A N 1
ATOM 781 C CA . PRO A 1 96 ? 7.094 12.352 9.992 1 94.38 96 PRO A CA 1
ATOM 782 C C . PRO A 1 96 ? 7.914 12.82 8.789 1 94.38 96 PRO A C 1
ATOM 784 O O . PRO A 1 96 ? 7.426 13.602 7.973 1 94.38 96 PRO A O 1
ATOM 787 N N . VAL A 1 97 ? 9.141 12.383 8.797 1 93.88 97 VAL A N 1
ATOM 788 C CA . VAL A 1 97 ? 10.031 12.516 7.645 1 93.88 97 VAL A CA 1
ATOM 789 C C . VAL A 1 97 ? 10.18 11.172 6.945 1 93.88 97 VAL A C 1
ATOM 791 O O . VAL A 1 97 ? 10.672 10.203 7.539 1 93.88 97 VAL A O 1
ATOM 794 N N . SER A 1 98 ? 9.734 11.18 5.75 1 89.44 98 SER A N 1
ATOM 795 C CA . SER A 1 98 ? 9.875 9.922 5.016 1 89.44 98 SER A CA 1
ATOM 796 C C . SER A 1 98 ? 11.328 9.633 4.688 1 89.44 98 SER A C 1
ATOM 798 O O . SER A 1 98 ? 12.172 10.531 4.711 1 89.44 98 SER A O 1
ATOM 800 N N . ALA A 1 99 ? 11.609 8.305 4.402 1 88.44 99 ALA A N 1
ATOM 801 C CA . ALA A 1 99 ? 12.969 7.914 4.023 1 88.44 99 ALA A CA 1
ATOM 802 C C . ALA A 1 99 ? 13.43 8.672 2.783 1 88.44 99 ALA A C 1
ATOM 804 O O . ALA A 1 99 ? 14.586 9.094 2.699 1 88.44 99 ALA A O 1
ATOM 805 N N . GLU A 1 100 ? 12.547 8.875 1.845 1 89.06 100 GLU A N 1
ATOM 806 C CA . GLU A 1 100 ? 12.883 9.602 0.619 1 89.06 100 GLU A CA 1
ATOM 807 C C . GLU A 1 100 ? 13.117 11.078 0.895 1 89.06 100 GLU A C 1
ATOM 809 O O . GLU A 1 100 ? 14.023 11.688 0.326 1 89.06 100 GLU A O 1
ATOM 814 N N . GLU A 1 101 ? 12.312 11.578 1.738 1 92.19 101 GLU A N 1
ATOM 815 C CA . GLU A 1 101 ? 12.469 12.984 2.104 1 92.19 101 GLU A CA 1
ATOM 816 C C . GLU A 1 101 ? 13.805 13.227 2.809 1 92.19 101 GLU A C 1
ATOM 818 O O . GLU A 1 101 ? 14.469 14.234 2.568 1 92.19 101 GLU A O 1
ATOM 823 N N . GLU A 1 102 ? 14.125 12.336 3.686 1 94.81 102 GLU A N 1
ATOM 824 C CA . GLU A 1 102 ? 15.336 12.461 4.488 1 94.81 102 GLU A CA 1
ATOM 825 C C . GLU A 1 102 ? 16.562 12.656 3.602 1 94.81 102 GLU A C 1
ATOM 827 O O . GLU A 1 102 ? 17.469 13.422 3.945 1 94.81 102 GLU A O 1
ATOM 832 N N . LYS A 1 103 ? 16.531 12.055 2.471 1 93.06 103 LYS A N 1
ATOM 833 C CA . LYS A 1 103 ? 17.656 12.125 1.545 1 93.06 103 LYS A CA 1
ATOM 834 C C . LYS A 1 103 ? 17.828 13.539 0.988 1 93.06 103 LYS A C 1
ATOM 836 O O . LYS A 1 103 ? 18.891 13.891 0.489 1 93.06 103 LYS A O 1
ATOM 841 N N . ARG A 1 104 ? 16.812 14.32 1.094 1 94.12 104 ARG A N 1
ATOM 842 C CA . ARG A 1 104 ? 16.812 15.648 0.481 1 94.12 104 ARG A CA 1
ATOM 843 C C . ARG A 1 104 ? 17.062 16.734 1.524 1 94.12 104 ARG A C 1
ATOM 845 O O . ARG A 1 104 ? 17.125 17.922 1.192 1 94.12 104 ARG A O 1
ATOM 852 N N . TRP A 1 105 ? 17.219 16.406 2.734 1 96.69 105 TRP A N 1
ATOM 853 C CA . TRP A 1 105 ? 17.547 17.344 3.799 1 96.69 105 TRP A CA 1
ATOM 854 C C . TRP A 1 105 ? 19.031 17.719 3.773 1 96.69 105 TRP A C 1
ATOM 856 O O . TRP A 1 105 ? 19.891 16.844 3.672 1 96.69 105 TRP A O 1
ATOM 866 N N . ILE A 1 106 ? 19.312 18.969 3.836 1 96.5 106 ILE A N 1
ATOM 867 C CA . ILE A 1 106 ? 20.688 19.453 3.824 1 96.5 106 ILE A CA 1
ATOM 868 C C . ILE A 1 106 ? 21.281 19.328 5.223 1 96.5 106 ILE A C 1
ATOM 870 O O . ILE A 1 106 ? 22.5 19.141 5.371 1 96.5 106 ILE A O 1
ATOM 874 N N . LEU A 1 107 ? 20.422 19.547 6.227 1 97.31 107 LEU A N 1
ATOM 875 C CA . LEU A 1 107 ? 20.734 19.344 7.637 1 97.31 107 LEU A CA 1
ATOM 876 C C . LEU A 1 107 ? 19.797 18.312 8.266 1 97.31 107 LEU A C 1
ATOM 878 O O . LEU A 1 107 ? 18.688 18.109 7.777 1 97.31 107 LEU A O 1
ATOM 882 N N . PRO A 1 108 ? 20.281 17.656 9.281 1 97.38 108 PRO A N 1
ATOM 883 C CA . PRO A 1 108 ? 19.391 16.641 9.883 1 97.38 108 PRO A CA 1
ATOM 884 C C . PRO A 1 108 ? 18.031 17.219 10.266 1 97.38 108 PRO A C 1
ATOM 886 O O . PRO A 1 108 ? 17.953 18.281 10.891 1 97.38 108 PRO A O 1
ATOM 889 N N . PRO A 1 109 ? 17.016 16.516 9.914 1 97.94 109 PRO A N 1
ATOM 890 C CA . PRO A 1 109 ? 15.672 17.062 10.125 1 97.94 109 PRO A CA 1
ATOM 891 C C . PRO A 1 109 ? 15.383 17.391 11.586 1 97.94 109 PRO A C 1
ATOM 893 O O . PRO A 1 109 ? 14.586 18.281 11.883 1 97.94 109 PRO A O 1
ATOM 896 N N . PHE A 1 110 ? 16.016 16.703 12.531 1 98.19 110 PHE A N 1
ATOM 897 C CA . PHE A 1 110 ? 15.75 16.938 13.945 1 98.19 110 PHE A CA 1
ATOM 898 C C . PHE A 1 110 ? 17 17.406 14.656 1 98.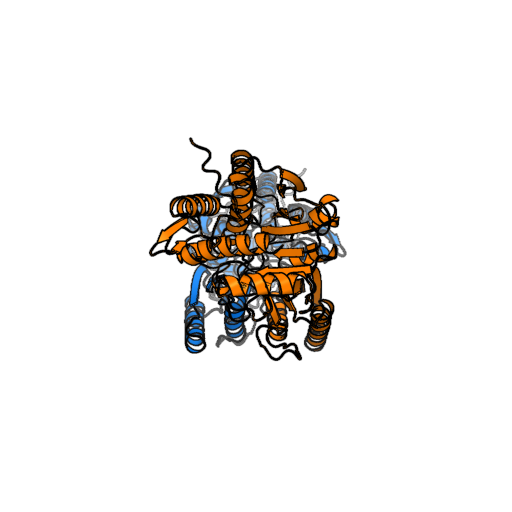19 110 PHE A C 1
ATOM 900 O O . PHE A 1 110 ? 17.172 17.188 15.859 1 98.19 110 PHE A O 1
ATOM 907 N N . GLY A 1 111 ? 17.812 18.141 13.953 1 97.56 111 GLY A N 1
ATOM 908 C CA . GLY A 1 111 ? 19.047 18.641 14.516 1 97.56 111 GLY A CA 1
ATOM 909 C C . GLY A 1 111 ? 18.906 20.016 15.156 1 97.56 111 GLY A C 1
ATOM 910 O O . GLY A 1 111 ? 19.656 20.375 16.047 1 97.56 111 GLY A O 1
ATOM 911 N N . GLY A 1 112 ? 17.984 20.797 14.656 1 98.19 112 GLY A N 1
ATOM 912 C CA . GLY A 1 112 ? 17.812 22.156 15.156 1 98.19 112 GLY A CA 1
ATOM 913 C C . GLY A 1 112 ? 19.016 23.047 14.898 1 98.19 112 GLY A C 1
ATOM 914 O O . GLY A 1 112 ? 19.375 23.875 15.734 1 98.19 112 GLY A O 1
ATOM 915 N N . GLU A 1 113 ? 19.609 22.891 13.828 1 98.19 113 GLU A N 1
ATOM 916 C CA . GLU A 1 113 ? 20.828 23.625 13.539 1 98.19 113 GLU A CA 1
ATOM 917 C C . GLU A 1 113 ? 20.516 25.031 13.047 1 98.19 113 GLU A C 1
ATOM 919 O O . GLU A 1 113 ? 19.547 25.25 12.32 1 98.19 113 GLU A O 1
ATOM 924 N N . ILE A 1 114 ? 21.391 25.953 13.445 1 98.25 114 ILE A N 1
ATOM 925 C CA . ILE A 1 114 ? 21.266 27.328 13.008 1 98.25 114 ILE A CA 1
ATOM 926 C C . ILE A 1 114 ? 22.312 27.641 11.938 1 98.25 114 ILE A C 1
ATOM 928 O O . ILE A 1 114 ? 23.5 27.406 12.141 1 98.25 114 ILE A O 1
ATOM 932 N N . LYS A 1 115 ? 21.797 28.031 10.812 1 97.69 115 LYS A N 1
ATOM 933 C CA . LYS A 1 115 ? 22.672 28.406 9.703 1 97.69 115 LYS A CA 1
ATOM 934 C C . LYS A 1 115 ? 22.188 29.703 9.047 1 97.69 115 LYS A C 1
ATOM 936 O O . LYS A 1 115 ? 21.016 29.797 8.648 1 97.69 115 LYS A O 1
ATOM 941 N N . GLU A 1 116 ? 23.078 30.734 9.008 1 97.44 116 GLU A N 1
ATOM 942 C CA . GLU A 1 116 ? 22.812 32 8.336 1 97.44 116 GLU A CA 1
ATOM 943 C C . GLU A 1 116 ? 21.531 32.656 8.875 1 97.44 116 GLU A C 1
ATOM 945 O O . GLU A 1 116 ? 20.672 33.062 8.102 1 97.44 116 GLU A O 1
ATOM 950 N N . GLY A 1 117 ? 21.328 32.594 10.148 1 98 117 GLY A N 1
ATOM 951 C CA . GLY A 1 117 ? 20.234 33.312 10.812 1 98 117 GLY A CA 1
ATOM 952 C C . GLY A 1 117 ? 18.922 32.531 10.766 1 98 117 GLY A C 1
ATOM 953 O O . GLY A 1 117 ? 17.875 33.062 11.156 1 98 117 GLY A O 1
ATOM 954 N N . LYS A 1 118 ? 19.016 31.266 10.289 1 98.5 118 LYS A N 1
ATOM 955 C CA . LYS A 1 118 ? 17.812 30.438 10.211 1 98.5 118 LYS A CA 1
ATOM 956 C C . LYS A 1 118 ? 17.969 29.156 11.023 1 98.5 118 LYS A C 1
ATOM 958 O O . LYS A 1 118 ? 19.062 28.578 11.07 1 98.5 118 LYS A O 1
ATOM 963 N N . LEU A 1 119 ? 16.953 28.781 11.68 1 98.69 119 LEU A N 1
ATOM 964 C CA . LEU A 1 119 ? 16.938 27.484 12.359 1 98.69 119 LEU A CA 1
ATOM 965 C C . LEU A 1 119 ? 16.25 26.438 11.492 1 98.69 119 LEU A C 1
ATOM 967 O O . LEU A 1 119 ? 15.117 26.609 11.055 1 98.69 119 LEU A O 1
ATOM 971 N N . TYR A 1 120 ? 17.031 25.375 11.242 1 98.44 120 TYR A N 1
ATOM 972 C CA . TYR A 1 120 ? 16.547 24.281 10.406 1 98.44 120 TYR A CA 1
ATOM 973 C C . TYR A 1 120 ? 16.047 23.125 11.258 1 98.44 120 TYR A C 1
ATOM 975 O O . TYR A 1 120 ? 16.688 22.766 12.258 1 98.44 120 TYR A O 1
ATOM 983 N N . GLY A 1 121 ? 14.914 22.578 10.797 1 98.5 121 GLY A N 1
ATOM 984 C CA . GLY A 1 121 ? 14.406 21.375 11.445 1 98.5 121 GLY A CA 1
ATOM 985 C C . GLY A 1 121 ? 12.914 21.188 11.258 1 98.5 121 GLY A C 1
ATOM 986 O O . GLY A 1 121 ? 12.164 22.156 11.141 1 98.5 121 GLY A O 1
ATOM 987 N N . ARG A 1 122 ? 12.531 19.922 11.258 1 97.94 122 ARG A N 1
ATOM 988 C CA . ARG A 1 122 ? 11.102 19.609 11.227 1 97.94 122 ARG A CA 1
ATOM 989 C C . ARG A 1 122 ? 10.391 20.219 12.438 1 97.94 122 ARG A C 1
ATOM 991 O O . ARG A 1 122 ? 10.797 19.984 13.578 1 97.94 122 ARG A O 1
ATOM 998 N N . GLY A 1 123 ? 9.375 21.047 12.156 1 97.94 123 GLY A N 1
ATOM 999 C CA . GLY A 1 123 ? 8.648 21.703 13.227 1 97.94 123 GLY A CA 1
ATOM 1000 C C . GLY A 1 123 ? 9.102 23.125 13.477 1 97.94 123 GLY A C 1
ATOM 1001 O O . GLY A 1 123 ? 8.445 23.875 14.195 1 97.94 123 GLY A O 1
ATOM 1002 N N . SER A 1 124 ? 10.211 23.547 12.875 1 98.62 124 SER A N 1
ATOM 1003 C CA . SER A 1 124 ? 10.688 24.906 13.078 1 98.62 124 SER A CA 1
ATOM 1004 C C . SER A 1 124 ? 9.641 25.938 12.633 1 98.62 124 SER A C 1
ATOM 1006 O O . SER A 1 124 ? 9.453 26.969 13.281 1 98.62 124 SER A O 1
ATOM 1008 N N . VAL A 1 125 ? 8.953 25.594 11.594 1 98.12 125 VAL A N 1
ATOM 1009 C CA . VAL A 1 125 ? 7.895 26.453 11.086 1 98.12 125 VAL A CA 1
ATOM 1010 C C . VAL A 1 125 ? 6.543 25.969 11.617 1 98.12 125 VAL A C 1
ATOM 1012 O O . VAL A 1 125 ? 5.77 26.766 12.164 1 98.12 125 VAL A O 1
ATOM 1015 N N . ASP A 1 126 ? 6.199 24.719 11.641 1 96.56 126 ASP A N 1
ATOM 1016 C CA . ASP A 1 126 ? 4.898 24.125 11.953 1 96.56 126 ASP A CA 1
ATOM 1017 C C . ASP A 1 126 ? 5 23.172 13.133 1 96.56 126 ASP A C 1
ATOM 1019 O O . ASP A 1 126 ? 5.254 21.984 12.953 1 96.56 126 ASP A O 1
ATOM 1023 N N . MET A 1 127 ? 4.883 23.641 14.305 1 97.06 127 MET A N 1
ATOM 1024 C CA . MET A 1 127 ? 4.773 25.062 14.578 1 97.06 127 MET A CA 1
ATOM 1025 C C . MET A 1 127 ? 5.441 25.406 15.906 1 97.06 127 MET A C 1
ATOM 1027 O O . MET A 1 127 ? 4.934 26.234 16.672 1 97.06 127 MET A O 1
ATOM 1031 N N . LYS A 1 128 ? 6.531 24.75 16.141 1 98.44 128 LYS A N 1
ATOM 1032 C CA . LYS A 1 128 ? 7.195 24.906 17.422 1 98.44 128 LYS A CA 1
ATOM 1033 C C . LYS A 1 128 ? 7.676 26.344 17.625 1 98.44 128 LYS A C 1
ATOM 1035 O O . LYS A 1 128 ? 7.801 26.812 18.75 1 98.44 128 LYS A O 1
ATOM 1040 N N . SER A 1 129 ? 7.965 27.078 16.562 1 98.56 129 SER A N 1
ATOM 1041 C CA . SER A 1 129 ? 8.32 28.5 16.688 1 98.56 129 SER A CA 1
ATOM 1042 C C . SER A 1 129 ? 7.191 29.297 17.344 1 98.56 129 SER A C 1
ATOM 1044 O O . SER A 1 129 ? 7.391 29.938 18.359 1 98.56 129 SER A O 1
ATOM 1046 N N . GLY A 1 130 ? 5.988 29.188 16.734 1 98.56 130 GLY A N 1
ATOM 1047 C CA . GLY A 1 130 ? 4.848 29.891 17.297 1 98.56 130 GLY A CA 1
ATOM 104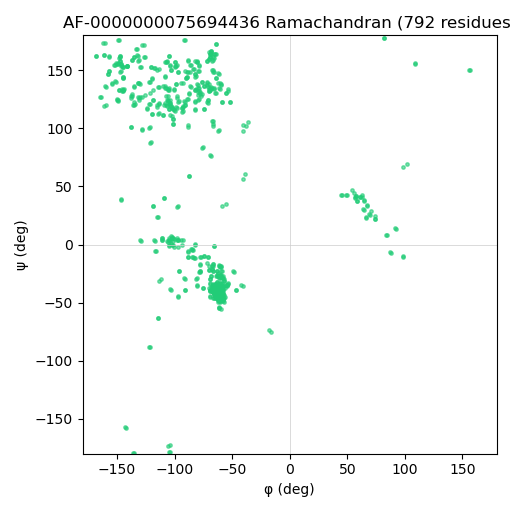8 C C . GLY A 1 130 ? 4.539 29.484 18.719 1 98.56 130 GLY A C 1
ATOM 1049 O O . GLY A 1 130 ? 4.25 30.328 19.562 1 98.56 130 GLY A O 1
ATOM 1050 N N . LEU A 1 131 ? 4.617 28.219 18.984 1 98.19 131 LEU A N 1
ATOM 1051 C CA . LEU A 1 131 ? 4.406 27.656 20.312 1 98.19 131 LEU A CA 1
ATOM 1052 C C . LEU A 1 131 ? 5.371 28.281 21.328 1 98.19 131 LEU A C 1
ATOM 1054 O O . LEU A 1 131 ? 4.953 28.766 22.375 1 98.19 131 LEU A O 1
ATOM 1058 N N . CYS A 1 132 ? 6.613 28.328 21.031 1 98.06 132 CYS A N 1
ATOM 1059 C CA . CYS A 1 132 ? 7.664 28.844 21.906 1 98.06 132 CYS A CA 1
ATOM 1060 C C . CYS A 1 132 ? 7.492 30.344 22.141 1 98.06 132 CYS A C 1
ATOM 1062 O O . CYS A 1 132 ? 7.684 30.812 23.266 1 98.06 132 CYS A O 1
ATOM 1064 N N . CYS A 1 133 ? 7.18 31.062 21.109 1 98.31 133 CYS A N 1
ATOM 1065 C CA . CYS A 1 133 ? 7.016 32.5 21.219 1 98.31 133 CYS A CA 1
ATOM 1066 C C . CYS A 1 133 ? 5.902 32.844 22.203 1 98.31 133 CYS A C 1
ATOM 1068 O O . CYS A 1 133 ? 6.062 33.75 23.047 1 98.31 133 CYS A O 1
ATOM 1070 N N . ALA A 1 134 ? 4.809 32.156 22.094 1 98.12 134 ALA A N 1
ATOM 1071 C CA . ALA A 1 134 ? 3.688 32.406 23 1 98.12 134 ALA A CA 1
ATOM 1072 C C . ALA A 1 134 ? 4.059 32.062 24.438 1 98.12 134 ALA A C 1
ATOM 1074 O O . ALA A 1 134 ? 3.748 32.812 25.359 1 98.12 134 ALA A O 1
ATOM 1075 N N . MET A 1 135 ? 4.723 30.953 24.625 1 98 135 MET A N 1
ATOM 1076 C CA . MET A 1 135 ? 5.145 30.547 25.969 1 98 135 MET A CA 1
ATOM 1077 C C . MET A 1 135 ? 6.117 31.562 26.562 1 98 135 MET A C 1
ATOM 1079 O O . MET A 1 135 ? 6.012 31.906 27.734 1 98 135 MET A O 1
ATOM 1083 N N . PHE A 1 136 ? 7.039 31.938 25.75 1 96.75 136 PHE A N 1
ATOM 1084 C CA . PHE A 1 136 ? 8.047 32.875 26.219 1 96.75 136 PHE A CA 1
ATOM 1085 C C . PHE A 1 136 ? 7.41 34.219 26.594 1 96.75 136 PHE A C 1
ATOM 1087 O O . PHE A 1 136 ? 7.84 34.875 27.547 1 96.75 136 PHE A O 1
ATOM 1094 N N . ALA A 1 137 ? 6.41 34.625 25.828 1 95.19 137 ALA A N 1
ATOM 1095 C CA . ALA A 1 137 ? 5.684 35.844 26.156 1 95.19 137 ALA A CA 1
ATOM 1096 C C . ALA A 1 137 ? 5.043 35.75 27.531 1 95.19 137 ALA A C 1
ATOM 1098 O O . ALA A 1 137 ? 5.066 36.719 28.312 1 95.19 137 ALA A O 1
ATOM 1099 N N . LEU A 1 138 ? 4.461 34.625 27.875 1 94.88 138 LEU A N 1
ATOM 1100 C CA . LEU A 1 138 ? 3.881 34.438 29.188 1 94.88 138 LEU A CA 1
ATOM 1101 C C . LEU A 1 138 ? 4.953 34.5 30.281 1 94.88 138 LEU A C 1
ATOM 1103 O O . LEU A 1 138 ? 4.738 35.062 31.344 1 94.88 138 LEU A O 1
ATOM 1107 N N . ALA A 1 139 ? 6.055 33.844 30.016 1 94.12 139 ALA A N 1
ATOM 1108 C CA . ALA A 1 139 ? 7.16 33.844 30.969 1 94.12 139 ALA A CA 1
ATOM 1109 C C . ALA A 1 139 ? 7.637 35.281 31.25 1 94.12 139 ALA A C 1
ATOM 1111 O O . ALA A 1 139 ? 8 35.594 32.375 1 94.12 139 ALA A O 1
ATOM 1112 N N . TYR A 1 140 ? 7.668 35.969 30.203 1 90.25 140 TYR A N 1
ATOM 1113 C CA . TYR A 1 140 ? 8.086 37.375 30.312 1 90.25 140 TYR A CA 1
ATOM 1114 C C . TYR A 1 140 ? 7.172 38.125 31.266 1 90.25 140 TYR A C 1
ATOM 1116 O O . TYR A 1 140 ? 7.641 38.969 32.062 1 90.25 140 TYR A O 1
ATOM 1124 N N . LEU A 1 141 ? 5.859 37.875 31.203 1 88.69 141 LEU A N 1
ATOM 1125 C CA . LEU A 1 141 ? 4.91 38.531 32.125 1 88.69 141 LEU A CA 1
ATOM 1126 C C . LEU A 1 141 ? 5.23 38.188 33.562 1 88.69 141 LEU A C 1
ATOM 1128 O O . LEU A 1 141 ? 5.234 39.094 34.406 1 88.69 141 LEU A O 1
ATOM 1132 N N . LYS A 1 142 ? 5.512 37 33.781 1 89.19 142 LYS A N 1
ATOM 1133 C CA . LYS A 1 142 ? 5.809 36.531 35.125 1 89.19 142 LYS A CA 1
ATOM 1134 C C . LYS A 1 142 ? 7.137 37.094 35.625 1 89.19 142 LYS A C 1
ATOM 1136 O O . LYS A 1 142 ? 7.238 37.562 36.781 1 89.19 142 LYS A O 1
ATOM 1141 N N . LYS A 1 143 ? 8.07 37.031 34.781 1 88.19 143 LYS A N 1
ATOM 1142 C CA . LYS A 1 143 ? 9.414 37.5 35.125 1 88.19 143 LYS A CA 1
ATOM 1143 C C . LYS A 1 143 ? 9.406 38.969 35.562 1 88.19 143 LYS A C 1
ATOM 1145 O O . LYS A 1 143 ? 10.117 39.344 36.5 1 88.19 143 LYS A O 1
ATOM 1150 N N . TYR A 1 144 ? 8.586 39.719 34.969 1 87.75 144 TYR A N 1
ATOM 1151 C CA . TYR A 1 144 ? 8.609 41.156 35.25 1 87.75 144 TYR A CA 1
ATOM 1152 C C . TYR A 1 144 ? 7.418 41.562 36.094 1 87.75 144 TYR A C 1
ATOM 1154 O O . TYR A 1 144 ? 7.168 42.781 36.312 1 87.75 144 TYR A O 1
ATOM 1162 N N . GLY A 1 145 ? 6.562 40.656 36.531 1 87.44 145 GLY A N 1
ATOM 1163 C CA . GLY A 1 145 ? 5.473 40.906 37.469 1 87.44 145 GLY A CA 1
ATOM 1164 C C . GLY A 1 145 ? 4.324 41.656 36.844 1 87.44 145 GLY A C 1
ATOM 1165 O O . GLY A 1 145 ? 3.623 42.406 37.562 1 87.44 145 GLY A O 1
ATOM 1166 N N . TYR A 1 146 ? 4.215 41.531 35.594 1 87.94 146 TYR A N 1
ATOM 1167 C CA . TYR A 1 146 ? 3.117 42.188 34.906 1 87.94 146 TYR A CA 1
ATOM 1168 C C . TYR A 1 146 ? 1.808 41.438 35.094 1 87.94 146 TYR A C 1
ATOM 1170 O O . TYR A 1 146 ? 1.73 40.219 34.844 1 87.94 146 TYR A O 1
ATOM 1178 N N . LYS A 1 147 ? 0.802 42.156 35.531 1 90.88 147 LYS A N 1
ATOM 1179 C CA . LYS A 1 147 ? -0.529 41.594 35.656 1 90.88 147 LYS A CA 1
ATOM 1180 C C . LYS A 1 147 ? -1.444 42 34.531 1 90.88 147 LYS A C 1
ATOM 1182 O O . LYS A 1 147 ? -1.85 43.188 34.469 1 90.88 147 LYS A O 1
ATOM 1187 N N . PRO A 1 148 ? -1.799 41.094 33.688 1 93.19 148 PRO A N 1
ATOM 1188 C CA . PRO A 1 148 ? -2.695 41.469 32.594 1 93.19 148 PRO A CA 1
ATOM 1189 C C . PRO A 1 148 ? -4.102 41.812 33.094 1 93.19 148 PRO A C 1
ATOM 1191 O O . PRO A 1 148 ? -4.457 41.531 34.219 1 93.19 148 PRO A O 1
ATOM 1194 N N . LYS A 1 149 ? -4.824 42.469 32.219 1 92.31 149 LYS A N 1
ATOM 1195 C CA . LYS A 1 149 ? -6.172 42.906 32.562 1 92.31 149 LYS A CA 1
ATOM 1196 C C . LYS A 1 149 ? -7.094 41.688 32.781 1 92.31 149 LYS A C 1
ATOM 1198 O O . LYS A 1 149 ? -8.023 41.75 33.594 1 92.31 149 LYS A O 1
ATOM 1203 N N . THR A 1 150 ? -6.883 40.688 32.031 1 95.94 150 THR A N 1
ATOM 1204 C CA . THR A 1 150 ? -7.66 39.469 32.156 1 95.94 150 THR A CA 1
ATOM 1205 C C . THR A 1 150 ? -6.742 38.25 32.156 1 95.94 150 THR A C 1
ATOM 1207 O O . THR A 1 150 ? -5.551 38.375 31.844 1 95.94 150 THR A O 1
ATOM 1210 N N . ASP A 1 151 ? -7.332 37.125 32.5 1 96.5 151 ASP A N 1
ATOM 1211 C CA . ASP A 1 151 ? -6.574 35.875 32.469 1 96.5 151 ASP A CA 1
ATOM 1212 C C . ASP A 1 151 ? -6.051 35.594 31.062 1 96.5 151 ASP A C 1
ATOM 1214 O O . ASP A 1 151 ? -6.754 35.812 30.062 1 96.5 151 ASP A O 1
ATOM 1218 N N . ILE A 1 152 ? -4.84 35.156 30.969 1 97.12 152 ILE A N 1
ATOM 1219 C CA . ILE A 1 152 ? -4.25 34.688 29.734 1 97.12 152 ILE A CA 1
ATOM 1220 C C . ILE A 1 152 ? -3.934 33.188 29.844 1 97.12 152 ILE A C 1
ATOM 1222 O O . ILE A 1 152 ? -3.17 32.781 30.719 1 97.12 152 ILE A O 1
ATOM 1226 N N . PHE A 1 153 ? -4.566 32.438 28.984 1 97.44 153 PHE A N 1
ATOM 1227 C CA . PHE A 1 153 ? -4.324 31.016 28.922 1 97.44 153 PHE A CA 1
ATOM 1228 C C . PHE A 1 153 ? -3.377 30.656 27.781 1 97.44 153 PHE A C 1
ATOM 1230 O O . PHE A 1 153 ? -3.244 31.422 26.828 1 97.44 153 PHE A O 1
ATOM 1237 N N . PHE A 1 154 ? -2.67 29.578 27.922 1 98.31 154 PHE A N 1
ATOM 1238 C CA . PHE A 1 154 ? -1.863 28.938 26.891 1 98.31 154 PHE A CA 1
ATOM 1239 C C . PHE A 1 154 ? -2.16 27.453 26.812 1 98.31 154 PHE A C 1
ATOM 1241 O O . PHE A 1 154 ? -2.08 26.734 27.812 1 98.31 154 PHE A O 1
ATOM 1248 N N . LEU A 1 155 ? -2.49 27.016 25.625 1 98.56 155 LEU A N 1
ATOM 1249 C CA . LEU A 1 155 ? -2.811 25.609 25.406 1 98.56 155 LEU A CA 1
ATOM 1250 C C . LEU A 1 155 ? -1.857 24.984 24.406 1 98.56 155 LEU A C 1
ATOM 1252 O O . LEU A 1 155 ? -1.848 25.359 23.234 1 98.56 155 LEU A O 1
ATOM 1256 N N . ALA A 1 156 ? -1 24.062 24.828 1 98.69 156 ALA A N 1
ATOM 1257 C CA . ALA A 1 156 ? -0.197 23.203 23.953 1 98.69 156 ALA A CA 1
ATOM 1258 C C . ALA A 1 156 ? -0.905 21.891 23.672 1 98.69 156 ALA A C 1
ATOM 1260 O O . ALA A 1 156 ? -1.146 21.094 24.594 1 98.69 156 ALA A O 1
ATOM 1261 N N . THR A 1 157 ? -1.219 21.609 22.406 1 98.56 157 THR A N 1
ATOM 1262 C CA . THR A 1 157 ? -2.062 20.453 22.094 1 98.56 157 THR A CA 1
ATOM 1263 C C . THR A 1 157 ? -1.235 19.328 21.484 1 98.56 157 THR A C 1
ATOM 1265 O O . THR A 1 157 ? -0.133 19.562 20.984 1 98.56 157 THR A O 1
ATOM 1268 N N . ILE A 1 158 ? -1.762 18.125 21.594 1 97.88 158 ILE A N 1
ATOM 1269 C CA . ILE A 1 158 ? -1.218 16.969 20.891 1 97.88 158 ILE A CA 1
ATOM 1270 C C . ILE A 1 158 ? -2.107 16.625 19.688 1 97.88 158 ILE A C 1
ATOM 1272 O O . ILE A 1 158 ? -3.264 17.047 19.625 1 97.88 158 ILE A O 1
ATOM 1276 N N . ASP A 1 159 ? -1.591 16.016 18.672 1 97.06 159 ASP A N 1
ATOM 1277 C CA . ASP A 1 159 ? -2.275 15.305 17.609 1 97.06 159 ASP A CA 1
ATOM 1278 C C . ASP A 1 159 ? -2.945 16.266 16.641 1 97.06 159 ASP A C 1
ATOM 1280 O O . ASP A 1 159 ? -3.939 15.93 15.992 1 97.06 159 ASP A O 1
ATOM 1284 N N . GLU A 1 160 ? -2.51 17.469 16.594 1 96.75 160 GLU A N 1
ATOM 1285 C CA . GLU A 1 160 ? -3.066 18.406 15.617 1 96.75 160 GLU A CA 1
ATOM 1286 C C . GLU A 1 160 ? -2.863 17.906 14.188 1 96.75 160 GLU A C 1
ATOM 1288 O O . GLU A 1 160 ? -3.754 18.031 13.344 1 96.75 160 GLU A O 1
ATOM 1293 N N . GLU A 1 161 ? -1.816 17.297 13.859 1 94.62 161 GLU A N 1
ATOM 1294 C CA . GLU A 1 161 ? -1.416 16.922 12.508 1 94.62 161 GLU A CA 1
ATOM 1295 C C . GLU A 1 161 ? -2.232 15.734 12.008 1 94.62 161 GLU A C 1
ATOM 1297 O O . GLU A 1 161 ? -2.168 15.383 10.82 1 94.62 161 GLU A O 1
ATOM 1302 N N . ASP A 1 162 ? -2.986 15.117 12.883 1 93.75 162 ASP A N 1
ATOM 1303 C CA . ASP A 1 162 ? -3.795 13.977 12.477 1 93.75 162 ASP A CA 1
ATOM 1304 C C . ASP A 1 162 ? -5.273 14.219 12.758 1 93.75 162 ASP A C 1
ATOM 1306 O O . ASP A 1 162 ? -5.953 14.898 11.984 1 93.75 162 ASP A O 1
ATOM 1310 N N . TYR A 1 163 ? -5.785 13.875 13.992 1 94.31 163 TYR A N 1
ATOM 1311 C CA . TYR A 1 163 ? -7.227 13.938 14.219 1 94.31 163 TYR A CA 1
ATOM 1312 C C . TYR A 1 163 ? -7.578 15.062 15.18 1 94.31 163 TYR A C 1
ATOM 1314 O O . TYR A 1 163 ? -8.727 15.195 15.602 1 94.31 163 TYR A O 1
ATOM 1322 N N . MET A 1 164 ? -6.613 15.836 15.586 1 96.88 164 MET A N 1
ATOM 1323 C CA . MET A 1 164 ? -6.828 16.969 16.484 1 96.88 164 MET A CA 1
ATOM 1324 C C . MET A 1 164 ? -7.477 16.516 17.781 1 96.88 164 MET A C 1
ATOM 1326 O O . MET A 1 164 ? -8.414 17.156 18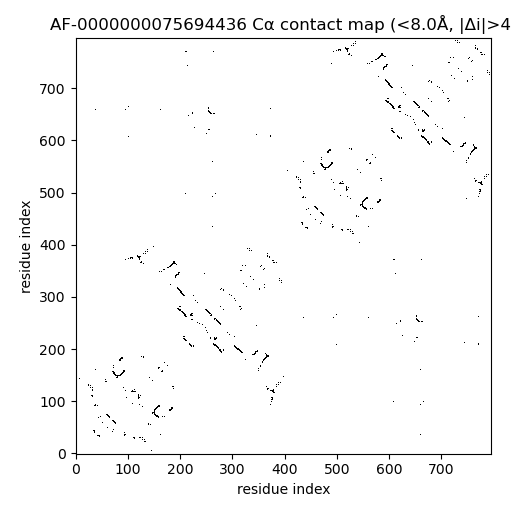.266 1 96.88 164 MET A O 1
ATOM 1330 N N . LYS A 1 165 ? -6.992 15.391 18.281 1 96.69 165 LYS A N 1
ATOM 1331 C CA . LYS A 1 165 ? -7.559 14.82 19.5 1 96.69 165 LYS A CA 1
ATOM 1332 C C . LYS A 1 165 ? -7.359 15.758 20.688 1 96.69 165 LYS A C 1
ATOM 1334 O O . LYS A 1 165 ? -8.203 15.82 21.594 1 96.69 165 LYS A O 1
ATOM 1339 N N . GLY A 1 166 ? -6.277 16.5 20.703 1 97.56 166 GLY A N 1
ATOM 1340 C CA . GLY A 1 166 ? -6.008 17.438 21.781 1 97.56 166 GLY A CA 1
ATOM 1341 C C . GLY A 1 166 ? -7.051 18.531 21.906 1 97.56 166 GLY A C 1
ATOM 1342 O O . GLY A 1 166 ? -7.645 18.719 22.969 1 97.56 166 GLY A O 1
ATOM 1343 N N . SER A 1 167 ? -7.289 19.25 20.797 1 97 167 SER A N 1
ATOM 1344 C CA . SER A 1 167 ? -8.258 20.344 20.812 1 97 167 SER A CA 1
ATOM 1345 C C . SER A 1 167 ? -9.672 19.812 21.078 1 97 167 SER A C 1
ATOM 1347 O O . SER A 1 167 ? -10.469 20.484 21.734 1 97 167 SER A O 1
ATOM 1349 N N . LYS A 1 168 ? -9.969 18.609 20.562 1 96.5 168 LYS A N 1
ATOM 1350 C CA . LYS A 1 168 ? -11.266 18 20.828 1 96.5 168 LYS A CA 1
ATOM 1351 C C . LYS A 1 168 ? -11.445 17.719 22.328 1 96.5 168 LYS A C 1
ATOM 1353 O O . LYS A 1 168 ? -12.516 17.969 22.875 1 96.5 168 LYS A O 1
ATOM 1358 N N . ALA A 1 169 ? -10.414 17.234 22.969 1 96.62 169 ALA A N 1
ATOM 1359 C CA . ALA A 1 169 ? -10.469 16.984 24.406 1 96.62 169 ALA A CA 1
ATOM 1360 C C . ALA A 1 169 ? -10.602 18.281 25.188 1 96.62 169 ALA A C 1
ATOM 1362 O O . ALA A 1 169 ? -11.289 18.328 26.203 1 96.62 169 ALA A O 1
ATOM 1363 N N . ALA A 1 170 ? -10 19.328 24.734 1 96.56 170 ALA A N 1
ATOM 1364 C CA . ALA A 1 170 ? -9.969 20.625 25.422 1 96.56 170 ALA A CA 1
ATOM 1365 C C . ALA A 1 170 ? -11.359 21.25 25.469 1 96.56 170 ALA A C 1
ATOM 1367 O O . ALA A 1 170 ? -11.641 22.078 26.328 1 96.56 170 ALA A O 1
ATOM 1368 N N . LEU A 1 171 ? -12.25 20.844 24.547 1 95.12 171 LEU A N 1
ATOM 1369 C CA . LEU A 1 171 ? -13.602 21.391 24.484 1 95.12 171 LEU A CA 1
ATOM 1370 C C . LEU A 1 171 ? -14.344 21.141 25.781 1 95.12 171 LEU A C 1
ATOM 1372 O O . LEU A 1 171 ? -15.266 21.875 26.141 1 95.12 171 LEU A O 1
ATOM 1376 N N . ASN A 1 172 ? -13.914 20.156 26.5 1 93.12 172 ASN A N 1
ATOM 1377 C CA . ASN A 1 172 ? -14.625 19.75 27.703 1 93.12 172 ASN A CA 1
ATOM 1378 C C . ASN A 1 172 ? -14.008 20.359 28.953 1 93.12 172 ASN A C 1
ATOM 1380 O O . ASN A 1 172 ? -14.492 20.141 30.062 1 93.12 172 ASN A O 1
ATOM 1384 N N . TYR A 1 173 ? -13.055 21.156 28.781 1 92.62 173 TYR A N 1
ATOM 1385 C CA . TYR A 1 173 ? -12.367 21.688 29.953 1 92.62 173 TYR A CA 1
ATOM 1386 C C . TYR A 1 173 ? -13 23 30.406 1 92.62 173 TYR A C 1
ATOM 1388 O O . TYR A 1 173 ? -12.977 23.984 29.672 1 92.62 173 TYR A O 1
ATOM 1396 N N . PRO A 1 174 ? -13.477 23.156 31.609 1 92.44 174 PRO A N 1
ATOM 1397 C CA . PRO A 1 174 ? -14.297 24.281 32.062 1 92.44 174 PRO A CA 1
ATOM 1398 C C . PRO A 1 174 ? -13.562 25.625 31.984 1 92.44 174 PRO A C 1
ATOM 1400 O O . PRO A 1 174 ? -14.172 26.641 31.656 1 92.44 174 PRO A O 1
ATOM 1403 N N . ALA A 1 175 ? -12.328 25.641 32.281 1 91.94 175 ALA A N 1
ATOM 1404 C CA . ALA A 1 175 ? -11.57 26.875 32.312 1 91.94 175 ALA A CA 1
ATOM 1405 C C . ALA A 1 175 ? -11.586 27.578 30.938 1 91.94 175 ALA A C 1
ATOM 1407 O O . ALA A 1 175 ? -11.492 28.797 30.859 1 91.94 175 ALA A O 1
ATOM 1408 N N . LEU A 1 176 ? -11.75 26.828 29.906 1 94.88 176 LEU A N 1
ATOM 1409 C CA . LEU A 1 176 ? -11.672 27.375 28.547 1 94.88 176 LEU A CA 1
ATOM 1410 C C . LEU A 1 176 ? -12.984 28.016 28.141 1 94.88 176 LEU A C 1
ATOM 1412 O O . LEU A 1 176 ? -13.039 28.75 27.156 1 94.88 176 LEU A O 1
ATOM 1416 N N . LYS A 1 177 ? -14.008 27.797 28.891 1 92.69 177 LYS A N 1
ATOM 1417 C CA . LYS A 1 177 ? -15.312 28.391 28.594 1 92.69 177 LYS A CA 1
ATOM 1418 C C . LYS A 1 177 ? -15.289 29.891 28.828 1 92.69 177 LYS A C 1
ATOM 1420 O O . LYS A 1 177 ? -16.141 30.625 28.297 1 92.69 177 LYS A O 1
ATOM 1425 N N . LYS A 1 178 ? -14.305 30.344 29.578 1 93 178 LYS A N 1
ATOM 1426 C CA . LYS A 1 178 ? -14.203 31.766 29.906 1 93 178 LYS A CA 1
ATOM 1427 C C . LYS A 1 178 ? -13.406 32.531 28.844 1 93 178 LYS A C 1
ATOM 1429 O O . LYS A 1 178 ? -13.312 33.75 28.891 1 93 178 LYS A O 1
ATOM 1434 N N . VAL A 1 179 ? -12.875 31.812 27.938 1 96.06 179 VAL A N 1
ATOM 1435 C CA . VAL A 1 179 ? -12.023 32.406 26.922 1 96.06 179 VAL A CA 1
ATOM 1436 C C . VAL A 1 179 ? -12.883 33.062 25.844 1 96.06 179 VAL A C 1
ATOM 1438 O O . VAL A 1 179 ? -13.797 32.406 25.312 1 96.06 179 VAL A O 1
ATOM 1441 N N . LYS A 1 180 ? -12.562 34.25 25.516 1 95.5 180 LYS A N 1
ATOM 1442 C CA . LYS A 1 180 ? -13.328 34.969 24.484 1 95.5 180 LYS A CA 1
ATOM 1443 C C . LYS A 1 180 ? -12.484 35.188 23.234 1 95.5 180 LYS A C 1
ATOM 1445 O O . LYS A 1 180 ? -13.016 35.312 22.125 1 95.5 180 LYS A O 1
ATOM 1450 N N . GLY A 1 181 ? -11.219 35.312 23.344 1 96.62 181 GLY A N 1
ATOM 1451 C CA . GLY A 1 181 ? -10.312 35.5 22.234 1 96.62 181 GLY A CA 1
ATOM 1452 C C . GLY A 1 181 ? -9.258 34.406 22.156 1 96.62 181 GLY A C 1
ATOM 1453 O O . GLY A 1 181 ? -8.641 34.062 23.156 1 96.62 181 GLY A O 1
ATOM 1454 N N . CYS A 1 182 ? -9.078 33.812 20.984 1 97.44 182 CYS A N 1
ATOM 1455 C CA . CYS A 1 182 ? -8.109 32.75 20.766 1 97.44 182 CYS A CA 1
ATOM 1456 C C . CYS A 1 182 ? -7.164 33.094 19.609 1 97.44 182 CYS A C 1
ATOM 1458 O O . CYS A 1 182 ? -7.609 33.469 18.531 1 97.44 182 CYS A O 1
ATOM 1460 N N . ILE A 1 183 ? -5.906 33 19.844 1 98.19 183 ILE A N 1
ATOM 1461 C CA . ILE A 1 183 ? -4.863 33.219 18.844 1 98.19 183 ILE A CA 1
ATOM 1462 C C . ILE A 1 183 ? -4.129 31.891 18.594 1 98.19 183 ILE A C 1
ATOM 1464 O O . ILE A 1 183 ? -3.441 31.391 19.484 1 98.19 183 ILE A O 1
ATOM 1468 N N . VAL A 1 184 ? -4.293 31.375 17.453 1 98.56 184 VAL A N 1
ATOM 1469 C CA . VAL A 1 184 ? -3.553 30.188 17.047 1 98.56 184 VAL A CA 1
ATOM 1470 C C . VAL A 1 184 ? -2.219 30.594 16.422 1 98.56 184 VAL A C 1
ATOM 1472 O O . VAL A 1 184 ? -2.188 31.344 15.445 1 98.56 184 VAL A O 1
ATOM 1475 N N . CYS A 1 185 ? -1.141 30.031 16.859 1 98.69 185 CYS A N 1
ATOM 1476 C CA . CYS A 1 185 ? 0.187 30.547 16.531 1 98.69 185 CYS A CA 1
ATOM 1477 C C . CYS A 1 185 ? 0.789 29.781 15.359 1 98.69 185 CYS A C 1
ATOM 1479 O O . CYS A 1 185 ? 1.998 29.547 15.32 1 98.69 185 CYS A O 1
ATOM 1481 N N . GLU A 1 186 ? -0.014 29.359 14.484 1 98.12 186 GLU A N 1
ATOM 1482 C CA . GLU A 1 186 ? 0.405 28.656 13.273 1 98.12 186 GLU A CA 1
ATOM 1483 C C . GLU A 1 186 ? 1.2 29.562 12.344 1 98.12 186 GLU A C 1
ATOM 1485 O O . GLU A 1 186 ? 1.111 30.781 12.445 1 98.12 186 GLU A O 1
ATOM 1490 N N . PRO A 1 187 ? 1.935 28.969 11.453 1 97.88 187 PRO A N 1
ATOM 1491 C CA . PRO A 1 187 ? 2.775 29.797 10.586 1 97.88 187 PRO A CA 1
ATOM 1492 C C . PRO A 1 187 ? 1.975 30.531 9.516 1 97.88 187 PRO A C 1
ATOM 1494 O O . PRO A 1 187 ? 1.4 29.891 8.625 1 97.88 187 PRO A O 1
ATOM 1497 N N . THR A 1 188 ? 2.006 31.812 9.594 1 97.25 188 THR A N 1
ATOM 1498 C CA . THR A 1 188 ? 1.353 32.688 8.633 1 97.25 188 THR A CA 1
ATOM 1499 C C . THR A 1 188 ? 2.322 33.75 8.125 1 97.25 188 THR A C 1
ATOM 1501 O O . THR A 1 188 ? 1.922 34.688 7.422 1 97.25 188 THR A O 1
ATOM 1504 N N . GLY A 1 189 ? 3.57 33.688 8.562 1 97.5 189 GLY A N 1
ATOM 1505 C CA . GLY A 1 189 ? 4.504 34.75 8.266 1 97.5 189 GLY A CA 1
ATOM 1506 C C . GLY A 1 189 ? 4.141 36.062 8.945 1 97.5 189 GLY A C 1
ATOM 1507 O O . GLY A 1 189 ? 4.375 37.156 8.398 1 97.5 189 GLY A O 1
ATOM 1508 N N . LEU A 1 190 ? 3.395 35.969 10.023 1 98 190 LEU A N 1
ATOM 1509 C CA . LEU A 1 190 ? 2.895 37.062 10.82 1 98 190 LEU A CA 1
ATOM 1510 C C . LEU A 1 190 ? 1.841 37.875 10.047 1 98 190 LEU A C 1
ATOM 1512 O O . LEU A 1 190 ? 1.649 39.062 10.297 1 98 190 LEU A O 1
ATOM 1516 N N . HIS A 1 191 ? 1.229 37.188 9.148 1 97.38 191 HIS A N 1
ATOM 1517 C CA . HIS A 1 191 ? 0.014 37.719 8.555 1 97.38 191 HIS A CA 1
ATOM 1518 C C . HIS A 1 191 ? -1.221 37.312 9.344 1 97.38 191 HIS A C 1
ATOM 1520 O O . HIS A 1 191 ? -1.295 36.188 9.844 1 97.38 191 HIS A O 1
ATOM 1526 N N . LEU A 1 192 ? -2.154 38.219 9.398 1 97.75 192 LEU A N 1
ATOM 1527 C CA . LEU A 1 192 ? -3.367 37.969 10.164 1 97.75 192 LEU A CA 1
ATOM 1528 C C . LEU A 1 192 ? -4.363 37.156 9.352 1 97.75 192 LEU A C 1
ATOM 1530 O O . LEU A 1 192 ? -4.875 37.625 8.328 1 97.75 192 LEU A O 1
ATOM 1534 N N . CYS A 1 193 ? -4.648 36 9.797 1 96.69 193 CYS A N 1
ATOM 1535 C CA . CYS A 1 193 ? -5.695 35.188 9.18 1 96.69 193 CYS A CA 1
ATOM 1536 C C . CYS A 1 193 ? -6.961 35.188 10.031 1 96.69 193 CYS A C 1
ATOM 1538 O O . CYS A 1 193 ? -6.934 34.75 11.188 1 96.69 193 CYS A O 1
ATOM 1540 N N . THR A 1 194 ? -8.039 35.625 9.422 1 96.31 194 THR A N 1
ATOM 1541 C CA . THR A 1 194 ? -9.312 35.719 10.133 1 96.31 194 THR A CA 1
ATOM 1542 C C . THR A 1 194 ? -10.305 34.688 9.617 1 96.31 194 THR A C 1
ATOM 1544 O O . THR A 1 194 ? -11.484 34.719 9.977 1 96.31 194 THR A O 1
ATOM 1547 N N . ALA A 1 195 ? -9.82 33.844 8.727 1 94.56 195 ALA A N 1
ATOM 1548 C CA . ALA A 1 195 ? -10.594 32.719 8.188 1 94.56 195 ALA A CA 1
ATOM 1549 C C . ALA A 1 195 ? -9.703 31.516 7.941 1 94.56 195 ALA A C 1
ATOM 1551 O O . ALA A 1 195 ? -8.484 31.641 7.773 1 94.56 195 ALA A O 1
ATOM 1552 N N . GLY A 1 196 ? -10.312 30.359 8 1 94.06 196 GLY A N 1
ATOM 1553 C CA . GLY A 1 196 ? -9.633 29.109 7.734 1 94.06 196 GLY A CA 1
ATOM 1554 C C . GLY A 1 196 ? -10.43 28.172 6.836 1 94.06 196 GLY A C 1
ATOM 1555 O O . GLY A 1 196 ? -11.641 28.016 7.016 1 94.06 196 GLY A O 1
ATOM 1556 N N . LYS A 1 197 ? -9.727 27.609 5.91 1 93.62 197 LYS A N 1
ATOM 1557 C CA . LYS A 1 197 ? -10.359 26.625 5.035 1 93.62 197 LYS A CA 1
ATOM 1558 C C . LYS A 1 197 ? -10.742 25.359 5.805 1 93.62 197 LYS A C 1
ATOM 1560 O O . LYS A 1 197 ? -10.211 25.109 6.891 1 93.62 197 LYS A O 1
ATOM 1565 N N . GLY A 1 198 ? -11.742 24.625 5.172 1 94.5 198 GLY A N 1
ATOM 1566 C CA . GLY A 1 198 ? -12.109 23.328 5.734 1 94.5 198 GLY A CA 1
ATOM 1567 C C . GLY A 1 198 ? -11.32 22.172 5.148 1 94.5 198 GLY A C 1
ATOM 1568 O O . GLY A 1 198 ? -10.469 22.375 4.281 1 94.5 198 GLY A O 1
ATOM 1569 N N . ARG A 1 199 ? -11.57 21.016 5.68 1 96.19 199 ARG A N 1
ATOM 1570 C CA . ARG A 1 199 ? -10.93 19.797 5.215 1 96.19 199 ARG A CA 1
ATOM 1571 C C . ARG A 1 199 ? -11.82 18.594 5.449 1 96.19 199 ARG A C 1
ATOM 1573 O O . ARG A 1 199 ? -12.539 18.531 6.449 1 96.19 199 ARG A O 1
ATOM 1580 N N . THR A 1 200 ? -11.836 17.734 4.562 1 97.31 200 THR A N 1
ATOM 1581 C CA . THR A 1 200 ? -12.438 16.422 4.742 1 97.31 200 THR A CA 1
ATOM 1582 C C . THR A 1 200 ? -11.688 15.359 3.941 1 97.31 200 THR A C 1
ATOM 1584 O O . THR A 1 200 ? -11.023 15.68 2.951 1 97.31 200 THR A O 1
ATOM 1587 N N . TRP A 1 201 ? -11.68 14.164 4.461 1 97.5 201 TRP A N 1
ATOM 1588 C CA . TRP A 1 201 ? -11.078 13.086 3.684 1 97.5 201 TRP A CA 1
ATOM 1589 C C . TRP A 1 201 ? -11.789 11.766 3.955 1 97.5 201 TRP A C 1
ATOM 1591 O O . TRP A 1 201 ? -12.5 11.625 4.953 1 97.5 201 TRP A O 1
ATOM 1601 N N . ALA A 1 202 ? -11.68 10.867 3.059 1 98.25 202 ALA A N 1
ATOM 1602 C CA . ALA A 1 202 ? -12.312 9.547 3.131 1 98.25 202 ALA A CA 1
ATOM 1603 C C . ALA A 1 202 ? -11.391 8.469 2.578 1 98.25 202 ALA A C 1
ATOM 1605 O O . ALA A 1 202 ? -10.477 8.758 1.808 1 98.25 202 ALA A O 1
ATOM 1606 N N . THR A 1 203 ? -11.578 7.312 3.049 1 98.25 203 THR A N 1
ATOM 1607 C CA . THR A 1 203 ? -11.031 6.109 2.434 1 98.25 203 THR A CA 1
ATOM 1608 C C . THR A 1 203 ? -12.016 5.52 1.429 1 98.25 203 THR A C 1
ATOM 1610 O O . THR A 1 203 ? -13.148 5.191 1.782 1 98.25 203 THR A O 1
ATOM 1613 N N . VAL A 1 204 ? -11.586 5.438 0.198 1 98.62 204 VAL A N 1
ATOM 1614 C CA . VAL A 1 204 ? -12.406 4.895 -0.88 1 98.62 204 VAL A CA 1
ATOM 1615 C C . VAL A 1 204 ? -11.906 3.506 -1.263 1 98.62 204 VAL A C 1
ATOM 1617 O O . VAL A 1 204 ? -10.719 3.326 -1.558 1 98.62 204 VAL A O 1
ATOM 1620 N N . ARG A 1 205 ? -12.734 2.568 -1.214 1 98.19 205 ARG A N 1
ATOM 1621 C CA . ARG A 1 205 ? -12.398 1.203 -1.604 1 98.19 205 ARG A CA 1
ATOM 1622 C C . ARG A 1 205 ? -13.039 0.841 -2.939 1 98.19 205 ARG A C 1
ATOM 1624 O O . ARG A 1 205 ? -14.266 0.87 -3.07 1 98.19 205 ARG A O 1
ATOM 1631 N N . VAL A 1 206 ? -12.242 0.529 -3.881 1 98.31 206 VAL A N 1
ATOM 1632 C CA . VAL A 1 206 ? -12.695 0.075 -5.195 1 98.31 206 VAL A CA 1
ATOM 1633 C C . VAL A 1 206 ? -12.586 -1.446 -5.277 1 98.31 206 VAL A C 1
ATOM 1635 O O . VAL A 1 206 ? -11.562 -2.025 -4.91 1 98.31 206 VAL A O 1
ATOM 1638 N N . LYS A 1 207 ? -13.617 -2.043 -5.773 1 95.81 207 LYS A N 1
ATOM 1639 C CA . LYS A 1 207 ? -13.695 -3.502 -5.785 1 95.81 207 LYS A CA 1
ATOM 1640 C C . LYS A 1 207 ? -13.266 -4.062 -7.141 1 95.81 207 LYS A C 1
ATOM 1642 O O . LYS A 1 207 ? -13.438 -3.41 -8.172 1 95.81 207 LYS A O 1
ATOM 1647 N N . GLY A 1 208 ? -12.688 -5.238 -7.109 1 94.56 208 GLY A N 1
ATOM 1648 C CA . GLY A 1 208 ? -12.344 -6.051 -8.266 1 94.56 208 GLY A CA 1
ATOM 1649 C C . GLY A 1 208 ? -12.555 -7.535 -8.031 1 94.56 208 GLY A C 1
ATOM 1650 O O . GLY A 1 208 ? -13.438 -7.93 -7.27 1 94.56 208 GLY A O 1
ATOM 1651 N N . GLU A 1 209 ? -11.836 -8.312 -8.844 1 91.94 209 GLU A N 1
ATOM 1652 C CA . GLU A 1 209 ? -11.891 -9.766 -8.742 1 91.94 209 GLU A CA 1
ATOM 1653 C C . GLU A 1 209 ? -10.531 -10.398 -9.023 1 91.94 209 GLU A C 1
ATOM 1655 O O . GLU A 1 209 ? -9.883 -10.055 -10.016 1 91.94 209 GLU A O 1
ATOM 1660 N N . THR A 1 210 ? -10.172 -11.305 -8.172 1 91.75 210 THR A N 1
ATOM 1661 C CA . THR A 1 210 ? -8.875 -11.938 -8.344 1 91.75 210 THR A CA 1
ATOM 1662 C C . THR A 1 210 ? -8.891 -12.883 -9.547 1 91.75 210 THR A C 1
ATOM 1664 O O . THR A 1 210 ? -9.953 -13.328 -9.977 1 91.75 210 THR A O 1
ATOM 1667 N N . ALA A 1 211 ? -7.719 -13.141 -10.055 1 90.19 211 ALA A N 1
ATOM 1668 C CA . ALA A 1 211 ? -7.469 -14.133 -11.102 1 90.19 211 ALA A CA 1
ATOM 1669 C C . ALA A 1 211 ? -5.977 -14.391 -11.266 1 90.19 211 ALA A C 1
ATOM 1671 O O . ALA A 1 211 ? -5.145 -13.625 -10.773 1 90.19 211 ALA A O 1
ATOM 1672 N N . HIS A 1 212 ? -5.781 -15.477 -11.883 1 89.25 212 HIS A N 1
ATOM 1673 C CA . HIS A 1 212 ? -4.395 -15.773 -12.227 1 89.25 212 HIS A CA 1
ATOM 1674 C C . HIS A 1 212 ? -3.818 -14.711 -13.156 1 89.25 212 HIS A C 1
ATOM 1676 O O . HIS A 1 212 ? -4.453 -14.328 -14.141 1 89.25 212 HIS A O 1
ATOM 1682 N N . GLY A 1 213 ? -2.693 -14.273 -12.906 1 86.62 213 GLY A N 1
ATOM 1683 C CA . GLY A 1 213 ? -2.061 -13.172 -13.617 1 86.62 213 GLY A CA 1
ATOM 1684 C C . GLY A 1 213 ? -1.741 -13.5 -15.062 1 86.62 213 GLY A C 1
ATOM 1685 O O . GLY A 1 213 ? -1.519 -12.594 -15.875 1 86.62 213 GLY A O 1
ATOM 1686 N N . SER A 1 214 ? -1.738 -14.773 -15.422 1 86.06 214 SER A N 1
ATOM 1687 C CA . SER A 1 214 ? -1.32 -15.188 -16.75 1 86.06 214 SER A CA 1
ATOM 1688 C C . SER A 1 214 ? -2.475 -15.094 -17.75 1 86.06 214 SER A C 1
ATOM 1690 O O . SER A 1 214 ? -2.27 -15.219 -18.953 1 86.06 214 SER A O 1
ATOM 1692 N N . LEU A 1 215 ? -3.643 -14.891 -17.234 1 84.19 215 LEU A N 1
ATOM 1693 C CA . LEU A 1 215 ? -4.816 -14.836 -18.094 1 84.19 215 LEU A CA 1
ATOM 1694 C C . LEU A 1 215 ? -5.246 -13.391 -18.344 1 84.19 215 LEU A C 1
ATOM 1696 O O . LEU A 1 215 ? -5.848 -12.766 -17.469 1 84.19 215 LEU A O 1
ATOM 1700 N N . PRO A 1 216 ? -5.008 -12.789 -19.453 1 78.25 216 PRO A N 1
ATOM 1701 C CA . PRO A 1 216 ? -5.188 -11.359 -19.703 1 78.25 216 PRO A CA 1
ATOM 1702 C C . PRO A 1 216 ? -6.617 -10.891 -19.453 1 78.25 216 PRO A C 1
ATOM 1704 O O . PRO A 1 216 ? -6.832 -9.75 -19.031 1 78.25 216 PRO A O 1
ATOM 1707 N N . SER A 1 217 ? -7.609 -11.742 -19.625 1 80.56 217 SER A N 1
ATOM 1708 C CA . SER A 1 217 ? -9 -11.297 -19.516 1 80.56 217 SER A CA 1
ATOM 1709 C C . SER A 1 217 ? -9.625 -11.758 -18.219 1 80.56 217 SER A C 1
ATOM 1711 O O . SER A 1 217 ? -10.797 -11.469 -17.938 1 80.56 217 SER A O 1
ATOM 1713 N N . ALA A 1 218 ? -8.773 -12.375 -17.453 1 83.06 218 ALA A N 1
ATOM 1714 C CA . ALA A 1 218 ? -9.352 -12.922 -16.234 1 83.06 218 ALA A CA 1
ATOM 1715 C C . ALA A 1 218 ? -9.281 -11.906 -15.094 1 83.06 218 ALA A C 1
ATOM 1717 O O . ALA A 1 218 ? -8.352 -11.102 -15.031 1 83.06 218 ALA A O 1
ATOM 1718 N N . GLY A 1 219 ? -10.305 -11.906 -14.289 1 87.38 219 GLY A N 1
ATOM 1719 C CA . GLY A 1 219 ? -10.359 -11.031 -13.133 1 87.38 219 GLY A CA 1
ATOM 1720 C C . GLY A 1 219 ? -10.812 -9.617 -13.469 1 87.38 219 GLY A C 1
ATOM 1721 O O . GLY A 1 219 ? -11.211 -9.344 -14.602 1 87.38 219 GLY A O 1
ATOM 1722 N N . ASN A 1 220 ? -10.93 -8.844 -12.555 1 93.44 220 ASN A N 1
ATOM 1723 C CA . ASN A 1 220 ? -11.188 -7.41 -12.625 1 93.44 220 ASN A CA 1
ATOM 1724 C C . ASN A 1 220 ? -10.18 -6.621 -11.797 1 93.44 220 ASN A C 1
ATOM 1726 O O . ASN A 1 220 ? -10.32 -6.52 -10.578 1 93.44 220 ASN A O 1
ATOM 1730 N N . ASN A 1 221 ? -9.172 -6.062 -12.453 1 95.31 221 ASN A N 1
ATOM 1731 C CA . ASN A 1 221 ? -8.047 -5.406 -11.789 1 95.31 221 ASN A CA 1
ATOM 1732 C C . ASN A 1 221 ? -8.492 -4.137 -11.07 1 95.31 221 ASN A C 1
ATOM 1734 O O . ASN A 1 221 ? -8.758 -3.115 -11.711 1 95.31 221 ASN A O 1
ATOM 1738 N N . ALA A 1 222 ? -8.555 -4.188 -9.797 1 96.94 222 ALA A N 1
ATOM 1739 C CA . ALA A 1 222 ? -9.047 -3.082 -8.977 1 96.94 222 ALA A CA 1
ATOM 1740 C C . ALA A 1 222 ? -8.188 -1.836 -9.156 1 96.94 222 ALA A C 1
ATOM 1742 O O . ALA A 1 222 ? -8.672 -0.711 -9.023 1 96.94 222 ALA A O 1
ATOM 1743 N N . ILE A 1 223 ? -6.898 -2.004 -9.477 1 97.38 223 ILE A N 1
ATOM 1744 C CA . ILE A 1 223 ? -6 -0.877 -9.703 1 97.38 223 ILE A CA 1
ATOM 1745 C C . ILE A 1 223 ? -6.488 -0.06 -10.898 1 97.38 223 ILE A C 1
ATOM 1747 O O . ILE A 1 223 ? -6.598 1.166 -10.82 1 97.38 223 ILE A O 1
ATOM 1751 N N . TYR A 1 224 ? -6.812 -0.73 -11.977 1 96.69 224 TYR A N 1
ATOM 1752 C CA . TYR A 1 224 ? -7.242 -0.027 -13.18 1 96.69 224 TYR A CA 1
ATOM 1753 C C . TYR A 1 224 ? -8.57 0.689 -12.953 1 96.69 224 TYR A C 1
ATOM 1755 O O . TYR A 1 224 ? -8.758 1.818 -13.414 1 96.69 224 TYR A O 1
ATOM 1763 N N . GLN A 1 225 ? -9.461 0.013 -12.188 1 97.12 225 GLN A N 1
ATOM 1764 C CA . GLN A 1 225 ? -10.727 0.653 -11.828 1 97.12 225 GLN A CA 1
ATOM 1765 C C . GLN A 1 225 ? -10.484 1.894 -10.977 1 97.12 225 GLN A C 1
ATOM 1767 O O . GLN A 1 225 ? -11.109 2.936 -11.195 1 97.12 225 GLN A O 1
ATOM 1772 N N . ALA A 1 226 ? -9.625 1.767 -10 1 98 226 ALA A N 1
ATOM 1773 C CA . ALA A 1 226 ? -9.297 2.873 -9.109 1 98 226 ALA A CA 1
ATOM 1774 C C . ALA A 1 226 ? -8.641 4.02 -9.867 1 98 226 ALA A C 1
ATOM 1776 O O . ALA A 1 226 ? -8.898 5.191 -9.586 1 98 226 ALA A O 1
ATOM 1777 N N . LEU A 1 227 ? -7.781 3.695 -10.82 1 96.25 227 LEU A N 1
ATOM 1778 C CA . LEU A 1 227 ? -7.086 4.715 -11.594 1 96.25 227 LEU A CA 1
ATOM 1779 C C . LEU A 1 227 ? -8.062 5.492 -12.469 1 96.25 227 LEU A C 1
ATOM 1781 O O . LEU A 1 227 ? -7.922 6.703 -12.641 1 96.25 227 LEU A O 1
ATOM 1785 N N . ASP A 1 228 ? -9.023 4.785 -13.047 1 97 228 ASP A N 1
ATOM 1786 C CA . ASP A 1 228 ? -10.047 5.465 -13.828 1 97 228 ASP A CA 1
ATOM 1787 C C . ASP A 1 228 ? -10.867 6.422 -12.969 1 97 228 ASP A C 1
ATOM 1789 O O . ASP A 1 228 ? -11.164 7.543 -13.383 1 97 228 ASP A O 1
ATOM 1793 N N . LEU A 1 229 ? -11.211 5.992 -11.773 1 97.81 229 LEU A N 1
ATOM 1794 C CA . LEU A 1 229 ? -11.914 6.871 -10.844 1 97.81 229 LEU A CA 1
ATOM 1795 C C . LEU A 1 229 ? -11.031 8.047 -10.438 1 97.81 229 LEU A C 1
ATOM 1797 O O . LEU A 1 229 ? -11.5 9.188 -10.391 1 97.81 229 LEU A O 1
ATOM 1801 N N . THR A 1 230 ? -9.781 7.777 -10.133 1 97.62 230 THR A N 1
ATOM 1802 C CA . THR A 1 230 ? -8.828 8.812 -9.742 1 97.62 230 THR A CA 1
ATOM 1803 C C . THR A 1 230 ? -8.695 9.859 -10.844 1 97.62 230 THR A C 1
ATOM 1805 O O . THR A 1 230 ? -8.586 11.055 -10.555 1 97.62 230 THR A O 1
ATOM 1808 N N . SER A 1 231 ? -8.688 9.414 -12.086 1 96.62 231 SER A N 1
ATOM 1809 C CA . SER A 1 231 ? -8.617 10.352 -13.203 1 96.62 231 SER A CA 1
ATOM 1810 C C . SER A 1 231 ? -9.812 11.289 -13.211 1 96.62 231 SER A C 1
ATOM 1812 O O . SER A 1 231 ? -9.672 12.484 -13.477 1 96.62 231 SER A O 1
ATOM 1814 N N . LYS A 1 232 ? -10.961 10.773 -12.953 1 96.62 232 LYS A N 1
ATOM 1815 C CA . LYS A 1 232 ? -12.156 11.609 -12.883 1 96.62 232 LYS A CA 1
ATOM 1816 C C . LYS A 1 232 ? -12.078 12.594 -11.719 1 96.62 232 LYS A C 1
ATOM 1818 O O . LYS A 1 232 ? -12.438 13.758 -11.859 1 96.62 232 LYS A O 1
ATOM 1823 N N . ILE A 1 233 ? -11.617 12.125 -10.57 1 97.12 233 ILE A N 1
ATOM 1824 C CA . ILE A 1 233 ? -11.453 12.969 -9.398 1 97.12 233 ILE A CA 1
ATOM 1825 C C . ILE A 1 233 ? -10.484 14.109 -9.711 1 97.12 233 ILE A C 1
ATOM 1827 O O . ILE A 1 233 ? -10.781 15.281 -9.438 1 97.12 233 ILE A O 1
ATOM 1831 N N . ARG A 1 234 ? -9.375 13.758 -10.281 1 94.25 234 ARG A N 1
ATOM 1832 C CA . ARG A 1 234 ? -8.32 14.719 -10.617 1 94.25 234 ARG A CA 1
ATOM 1833 C C . ARG A 1 234 ? -8.844 15.797 -11.562 1 94.25 234 ARG A C 1
ATOM 1835 O O . ARG A 1 234 ? -8.43 16.953 -11.477 1 94.25 234 ARG A O 1
ATOM 1842 N N . SER A 1 235 ? -9.781 15.438 -12.453 1 93.88 235 SER A N 1
ATOM 1843 C CA . SER A 1 235 ? -10.25 16.344 -13.484 1 93.88 235 SER A CA 1
ATOM 1844 C C . SER A 1 235 ? -11.422 17.203 -12.992 1 93.88 235 SER A C 1
ATOM 1846 O O . SER A 1 235 ? -11.82 18.156 -13.641 1 93.88 235 SER A O 1
ATOM 1848 N N . GLN A 1 236 ? -11.906 16.797 -11.852 1 91.25 236 GLN A N 1
ATOM 1849 C CA . GLN A 1 236 ? -13.078 17.484 -11.32 1 91.25 236 GLN A CA 1
ATOM 1850 C C . GLN A 1 236 ? -12.688 18.812 -10.664 1 91.25 236 GLN A C 1
ATOM 1852 O O . GLN A 1 236 ? -11.75 18.859 -9.859 1 91.25 236 GLN A O 1
ATOM 1857 N N . SER A 1 237 ? -13.289 19.891 -11.086 1 87.75 237 SER A N 1
ATOM 1858 C CA . SER A 1 237 ? -13.109 21.188 -10.453 1 87.75 237 SER A CA 1
ATOM 1859 C C . SER A 1 237 ? -14.367 21.609 -9.695 1 87.75 237 SER A C 1
ATOM 1861 O O . SER A 1 237 ? -15.477 21.203 -10.055 1 87.75 237 SER A O 1
ATOM 1863 N N . PHE A 1 238 ? -14.07 22.266 -8.617 1 88 238 PHE A N 1
ATOM 1864 C CA . PHE A 1 238 ? -15.195 22.797 -7.859 1 88 238 PHE A CA 1
ATOM 1865 C C . PHE A 1 238 ? -15.383 24.281 -8.156 1 88 238 PHE A C 1
ATOM 1867 O O . PHE A 1 238 ? -14.414 25.016 -8.344 1 88 238 PHE A O 1
ATOM 1874 N N . CYS A 1 239 ? -16.516 24.656 -8.75 1 69.94 239 CYS A N 1
ATOM 1875 C CA . CYS A 1 239 ? -16.812 26.062 -9.008 1 69.94 239 CYS A CA 1
ATOM 1876 C C . CYS A 1 239 ? -16.891 26.859 -7.715 1 69.94 239 CYS A C 1
ATOM 1878 O O . CYS A 1 239 ? -17.578 26.453 -6.777 1 69.94 239 CYS A O 1
ATOM 1880 N N . SER A 1 240 ? -15.797 27.562 -7.344 1 63.84 240 SER A N 1
ATOM 1881 C CA . SER A 1 240 ? -15.93 28.359 -6.133 1 63.84 240 SER A CA 1
ATOM 1882 C C . SER A 1 240 ? -16.047 29.844 -6.469 1 63.84 240 SER A C 1
ATOM 1884 O O . SER A 1 240 ? -15.406 30.328 -7.398 1 63.84 240 SER A O 1
ATOM 1886 N N . PRO A 1 241 ? -17.094 30.5 -6.008 1 58.69 241 PRO A N 1
ATOM 1887 C CA . PRO A 1 241 ? -17.203 31.953 -6.184 1 58.69 241 PRO A CA 1
ATOM 1888 C C . PRO A 1 241 ? -15.945 32.688 -5.758 1 58.69 241 PRO A C 1
ATOM 1890 O O . PRO A 1 241 ? -15.758 33.875 -6.133 1 58.69 241 PRO A O 1
ATOM 1893 N N . GLU A 1 242 ? -15.219 32.062 -4.934 1 60 242 GLU A N 1
ATOM 1894 C CA . GLU A 1 242 ? -14.062 32.781 -4.418 1 60 242 GLU A CA 1
ATOM 1895 C C . GLU A 1 242 ? -12.977 32.938 -5.484 1 60 242 GLU A C 1
ATOM 1897 O O . GLU A 1 242 ? -12.68 31.969 -6.207 1 60 242 GLU A O 1
ATOM 1902 N N . THR A 1 243 ? -12.633 34.062 -5.738 1 54.47 243 THR A N 1
ATOM 1903 C CA . THR A 1 243 ? -11.719 34.469 -6.801 1 54.47 243 THR A CA 1
ATOM 1904 C C . THR A 1 243 ? -10.305 33.969 -6.508 1 54.47 243 THR A C 1
ATOM 1906 O O . THR A 1 243 ? -9.555 33.625 -7.426 1 54.47 243 THR A O 1
ATOM 1909 N N . LYS A 1 244 ? -9.953 34.062 -5.223 1 61.34 244 LYS A N 1
ATOM 1910 C CA . LYS A 1 244 ? -8.547 33.719 -5 1 61.34 244 LYS A CA 1
ATOM 1911 C C . LYS A 1 244 ? -8.328 32.219 -4.91 1 61.34 244 LYS A C 1
ATOM 1913 O O . LYS A 1 244 ? -9.031 31.531 -4.16 1 61.34 244 LYS A O 1
ATOM 1918 N N . PHE A 1 245 ? -7.504 31.859 -5.754 1 55.44 245 PHE A N 1
ATOM 1919 C CA . PHE A 1 245 ? -7.172 30.453 -5.953 1 55.44 245 PHE A CA 1
ATOM 1920 C C . PHE A 1 245 ? -6.914 29.766 -4.617 1 55.44 245 PHE A C 1
ATOM 1922 O O . PHE A 1 245 ? -7.359 28.641 -4.398 1 55.44 245 PHE A O 1
ATOM 1929 N N . ALA A 1 246 ? -6.266 30.516 -3.777 1 59.59 246 ALA A N 1
ATOM 1930 C CA . ALA A 1 246 ? -5.891 29.953 -2.48 1 59.59 246 ALA A CA 1
ATOM 1931 C C . ALA A 1 246 ? -7.125 29.641 -1.639 1 59.59 246 ALA A C 1
ATOM 1933 O O . ALA A 1 246 ? -7.047 28.875 -0.673 1 59.59 246 ALA A O 1
ATOM 1934 N N . PHE A 1 247 ? -8.289 29.984 -2.293 1 72.31 247 PHE A N 1
ATOM 1935 C CA . PHE A 1 247 ? -9.492 29.844 -1.484 1 72.31 247 PHE A CA 1
ATOM 1936 C C . PHE A 1 247 ? -10.43 28.812 -2.082 1 72.31 247 PHE A C 1
ATOM 1938 O O . PHE A 1 247 ? -11.453 28.469 -1.487 1 72.31 247 PHE A O 1
ATOM 1945 N N . GLN A 1 248 ? -9.914 28.281 -3.082 1 84.06 248 GLN A N 1
ATOM 1946 C CA . GLN A 1 248 ? -10.844 27.406 -3.789 1 84.06 248 GLN A CA 1
ATOM 1947 C C . GLN A 1 248 ? -10.805 26 -3.225 1 84.06 248 GLN A C 1
ATOM 1949 O O . GLN A 1 248 ? -9.773 25.547 -2.717 1 84.06 248 GLN A O 1
ATOM 1954 N N . THR A 1 249 ? -11.977 25.422 -3.32 1 92.5 249 THR A N 1
ATOM 1955 C CA . THR A 1 249 ? -12.086 24.016 -2.949 1 92.5 249 THR A CA 1
ATOM 1956 C C . THR A 1 249 ? -11.352 23.125 -3.953 1 92.5 249 THR A C 1
ATOM 1958 O O . THR A 1 249 ? -11.422 23.359 -5.16 1 92.5 249 THR A O 1
ATOM 1961 N N . PHE A 1 250 ? -10.594 22.203 -3.465 1 92.56 250 PHE A N 1
ATOM 1962 C CA . PHE A 1 250 ? -9.984 21.188 -4.324 1 92.56 250 PHE A CA 1
ATOM 1963 C C . PHE A 1 250 ? -9.852 19.859 -3.59 1 92.56 250 PHE A C 1
ATOM 1965 O O . PHE A 1 250 ? -10.094 19.781 -2.383 1 92.56 250 PHE A O 1
ATOM 1972 N N . TRP A 1 251 ? -9.664 18.812 -4.285 1 94.38 251 TRP A N 1
ATOM 1973 C CA . TRP A 1 251 ? -9.414 17.516 -3.672 1 94.38 251 TRP A CA 1
ATOM 1974 C C . TRP A 1 251 ? -8.297 16.781 -4.402 1 94.38 251 TRP A C 1
ATOM 1976 O O . TRP A 1 251 ? -7.875 17.203 -5.488 1 94.38 251 TRP A O 1
ATOM 1986 N N . ARG A 1 252 ? -7.676 15.852 -3.777 1 93.75 252 ARG A N 1
ATOM 1987 C CA . ARG A 1 252 ? -6.59 15.031 -4.312 1 93.75 252 ARG A CA 1
ATOM 1988 C C . ARG A 1 252 ? -6.594 13.648 -3.684 1 93.75 252 ARG A C 1
ATOM 1990 O O . ARG A 1 252 ? -7.148 13.445 -2.602 1 93.75 252 ARG A O 1
ATOM 1997 N N . VAL A 1 253 ? -6.047 12.742 -4.418 1 96.62 253 VAL A N 1
ATOM 1998 C CA . VAL A 1 253 ? -5.754 11.422 -3.865 1 96.62 253 VAL A CA 1
ATOM 1999 C C . VAL A 1 253 ? -4.367 11.43 -3.227 1 96.62 253 VAL A C 1
ATOM 2001 O O . VAL A 1 253 ? -3.373 11.719 -3.893 1 96.62 253 VAL A O 1
ATOM 2004 N N . LEU A 1 254 ? -4.32 11.039 -1.93 1 96.56 254 LEU A N 1
ATOM 2005 C CA . LEU A 1 254 ? -3.057 11.219 -1.221 1 96.56 254 LEU A CA 1
ATOM 2006 C C . LEU A 1 254 ? -2.48 9.875 -0.796 1 96.56 254 LEU A C 1
ATOM 2008 O O . LEU A 1 254 ? -1.344 9.797 -0.326 1 96.56 254 LEU A O 1
ATOM 2012 N N . ALA A 1 255 ? -3.18 8.797 -0.992 1 97.38 255 ALA A N 1
ATOM 2013 C CA . ALA A 1 255 ? -2.689 7.445 -0.75 1 97.38 255 ALA A CA 1
ATOM 2014 C C . ALA A 1 255 ? -3.391 6.438 -1.657 1 97.38 255 ALA A C 1
ATOM 2016 O O . ALA A 1 255 ? -4.527 6.66 -2.08 1 97.38 255 ALA A O 1
ATOM 2017 N N . ILE A 1 256 ? -2.736 5.375 -1.905 1 98.25 256 ILE A N 1
ATOM 2018 C CA . ILE A 1 256 ? -3.287 4.289 -2.711 1 98.25 256 ILE A CA 1
ATOM 2019 C C . ILE A 1 256 ? -2.619 2.973 -2.328 1 98.25 256 ILE A C 1
ATOM 2021 O O . ILE A 1 256 ? -1.41 2.928 -2.09 1 98.25 256 ILE A O 1
ATOM 2025 N N . HIS A 1 257 ? -3.414 1.959 -2.248 1 97.88 257 HIS A N 1
ATOM 2026 C CA . HIS A 1 257 ? -2.863 0.651 -1.911 1 97.88 257 HIS A CA 1
ATOM 2027 C C . HIS A 1 257 ? -3.68 -0.471 -2.545 1 97.88 257 HIS A C 1
ATOM 2029 O O . HIS A 1 257 ? -4.898 -0.53 -2.371 1 97.88 257 HIS A O 1
ATOM 2035 N N . ALA A 1 258 ? -3.053 -1.273 -3.252 1 97.31 258 ALA A N 1
ATOM 2036 C CA . ALA A 1 258 ? -3.613 -2.521 -3.766 1 97.31 258 ALA A CA 1
ATOM 2037 C C . ALA A 1 258 ? -2.527 -3.58 -3.936 1 97.31 258 ALA A C 1
ATOM 2039 O O . ALA A 1 258 ? -1.528 -3.35 -4.621 1 97.31 258 ALA A O 1
ATOM 2040 N N . GLN A 1 259 ? -2.771 -4.758 -3.271 1 92.12 259 GLN A N 1
ATOM 2041 C CA . GLN A 1 259 ? -1.834 -5.867 -3.418 1 92.12 259 GLN A CA 1
ATOM 2042 C C . GLN A 1 259 ? -2.451 -7.176 -2.934 1 92.12 259 GLN A C 1
ATOM 2044 O O . GLN A 1 259 ? -3.068 -7.219 -1.867 1 92.12 259 GLN A O 1
ATOM 2049 N N . VAL A 1 260 ? -2.408 -8.148 -3.781 1 87.5 260 VAL A N 1
ATOM 2050 C CA . VAL A 1 260 ? -2.703 -9.531 -3.395 1 87.5 260 VAL A CA 1
ATOM 2051 C C . VAL A 1 260 ? -1.523 -10.43 -3.754 1 87.5 260 VAL A C 1
ATOM 2053 O O . VAL A 1 260 ? -1.14 -10.523 -4.922 1 87.5 260 VAL A O 1
ATOM 2056 N N . GLU A 1 261 ? -0.939 -10.992 -2.859 1 82.44 261 GLU A N 1
ATOM 2057 C CA . GLU A 1 261 ? 0.235 -11.828 -3.084 1 82.44 261 GLU A CA 1
ATOM 2058 C C . GLU A 1 261 ? -0.165 -13.25 -3.486 1 82.44 261 GLU A C 1
ATOM 2060 O O . GLU A 1 261 ? -1.22 -13.742 -3.078 1 82.44 261 GLU A O 1
ATOM 2065 N N . PRO A 1 262 ? 0.644 -13.977 -4.277 1 83.38 262 PRO A N 1
ATOM 2066 C CA . PRO A 1 262 ? 1.814 -13.422 -4.957 1 83.38 262 PRO A CA 1
ATOM 2067 C C . PRO A 1 262 ? 1.48 -12.844 -6.332 1 83.38 262 PRO A C 1
ATOM 2069 O O . PRO A 1 262 ? 1.247 -13.602 -7.281 1 83.38 262 PRO A O 1
ATOM 2072 N N . LYS A 1 263 ? 1.346 -11.68 -6.555 1 84.69 263 LYS A N 1
ATOM 2073 C CA . LYS A 1 263 ? 1.165 -10.953 -7.809 1 84.69 263 LYS A CA 1
ATOM 2074 C C . LYS A 1 263 ? -0.077 -11.438 -8.555 1 84.69 263 LYS A C 1
ATOM 2076 O O . LYS A 1 263 ? -0.04 -11.633 -9.766 1 84.69 263 LYS A O 1
ATOM 2081 N N . VAL A 1 264 ? -1.143 -11.75 -7.738 1 89.62 264 VAL A N 1
ATOM 2082 C CA . VAL A 1 264 ? -2.482 -12.039 -8.234 1 89.62 264 VAL A CA 1
ATOM 2083 C C . VAL A 1 264 ? -3.205 -10.742 -8.57 1 89.62 264 VAL A C 1
ATOM 2085 O O . VAL A 1 264 ? -2.865 -9.68 -8.047 1 89.62 264 VAL A O 1
ATOM 2088 N N . VAL A 1 265 ? -4.098 -10.812 -9.57 1 93.38 265 VAL A N 1
ATOM 2089 C CA . VAL A 1 265 ? -4.914 -9.641 -9.875 1 93.38 265 VAL A CA 1
ATOM 2090 C C . VAL A 1 265 ? -5.586 -9.133 -8.602 1 93.38 265 VAL A C 1
ATOM 2092 O O . VAL A 1 265 ? -6.297 -9.883 -7.93 1 93.38 265 VAL A O 1
ATOM 2095 N N . PRO A 1 266 ? -5.371 -7.91 -8.25 1 95.19 266 PRO A N 1
ATOM 2096 C CA . PRO A 1 266 ? -5.938 -7.434 -6.984 1 95.19 266 PRO A CA 1
ATOM 2097 C C . PRO A 1 266 ? -7.449 -7.25 -7.047 1 95.19 266 PRO A C 1
ATOM 2099 O O . PRO A 1 266 ? -7.977 -6.758 -8.047 1 95.19 266 PRO A O 1
ATOM 2102 N N . ASP A 1 267 ? -8.125 -7.629 -5.969 1 95.69 267 ASP A N 1
ATOM 2103 C CA . ASP A 1 267 ? -9.578 -7.578 -5.934 1 95.69 267 ASP A CA 1
ATOM 2104 C C . ASP A 1 267 ? -10.07 -6.379 -5.125 1 95.69 267 ASP A C 1
ATOM 2106 O O . ASP A 1 267 ? -11.273 -6.219 -4.906 1 95.69 267 ASP A O 1
ATOM 2110 N N . SER A 1 268 ? -9.109 -5.57 -4.754 1 96.56 268 SER A N 1
ATOM 2111 C CA . SER A 1 268 ? -9.453 -4.344 -4.043 1 96.56 268 SER A CA 1
ATOM 2112 C C . SER A 1 268 ? -8.344 -3.305 -4.16 1 96.56 268 SER A C 1
ATOM 2114 O O . SER A 1 268 ? -7.168 -3.658 -4.285 1 96.56 268 SER A O 1
ATOM 2116 N N . CYS A 1 269 ? -8.664 -2.113 -4.203 1 98.06 269 CYS A N 1
ATOM 2117 C CA . CYS A 1 269 ? -7.742 -0.979 -4.172 1 98.06 269 CYS A CA 1
ATOM 2118 C C . CYS A 1 269 ? -8.281 0.131 -3.275 1 98.06 269 CYS A C 1
ATOM 2120 O O . CYS A 1 269 ? -9.422 0.562 -3.43 1 98.06 269 CYS A O 1
ATOM 2122 N N . GLU A 1 270 ? -7.52 0.574 -2.387 1 98.19 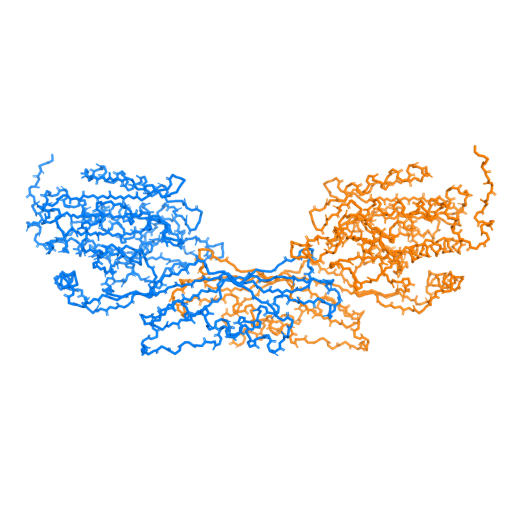270 GLU A N 1
ATOM 2123 C CA . GLU A 1 270 ? -7.93 1.613 -1.445 1 98.19 270 GLU A CA 1
ATOM 2124 C C . GLU A 1 270 ? -7.281 2.953 -1.786 1 98.19 270 GLU A C 1
ATOM 2126 O O . GLU A 1 270 ? -6.078 3.018 -2.049 1 98.19 270 GLU A O 1
ATOM 2131 N N . LEU A 1 271 ? -8.07 3.975 -1.794 1 98.06 271 LEU A N 1
ATOM 2132 C CA . LEU A 1 271 ? -7.648 5.352 -2.029 1 98.06 271 LEU A CA 1
ATOM 2133 C C . LEU A 1 271 ? -7.965 6.23 -0.826 1 98.06 271 LEU A C 1
ATOM 2135 O O . LEU A 1 271 ? -9 6.055 -0.177 1 98.06 271 LEU A O 1
ATOM 2139 N N . THR A 1 272 ? -7.117 7.145 -0.536 1 97.94 272 THR A N 1
ATOM 2140 C CA . THR A 1 272 ? -7.48 8.258 0.336 1 97.94 272 THR A CA 1
ATOM 2141 C C . THR A 1 272 ? -7.75 9.516 -0.481 1 97.94 272 THR A C 1
ATOM 2143 O O . THR A 1 272 ? -6.844 10.047 -1.134 1 97.94 272 THR A O 1
ATOM 2146 N N . VAL A 1 273 ? -8.953 9.984 -0.412 1 97.81 273 VAL A N 1
ATOM 2147 C CA . VAL A 1 273 ? -9.336 11.234 -1.066 1 97.81 273 VAL A CA 1
ATOM 2148 C C . VAL A 1 273 ? -9.438 12.352 -0.032 1 97.81 273 VAL A C 1
ATOM 2150 O O . VAL A 1 273 ? -10.219 12.266 0.916 1 97.81 273 VAL A O 1
ATOM 2153 N N . ASP A 1 274 ? -8.617 13.359 -0.239 1 97 274 ASP A N 1
ATOM 2154 C CA . ASP A 1 274 ? -8.531 14.5 0.666 1 97 274 ASP A CA 1
ATOM 2155 C C . ASP A 1 274 ? -9.008 15.781 -0.021 1 97 274 ASP A C 1
ATOM 2157 O O . ASP A 1 274 ? -8.656 16.031 -1.175 1 97 274 ASP A O 1
ATOM 2161 N N . ALA A 1 275 ? -9.82 16.578 0.686 1 95.94 275 ALA A N 1
ATOM 2162 C CA . ALA A 1 275 ? -10.336 17.812 0.104 1 95.94 275 ALA A CA 1
ATOM 2163 C C . ALA A 1 275 ? -10.164 18.984 1.063 1 95.94 275 ALA A C 1
ATOM 2165 O O . ALA A 1 275 ? -10.352 18.844 2.273 1 95.94 275 ALA A O 1
ATOM 2166 N N . ARG A 1 276 ? -9.789 20.062 0.533 1 94.69 276 ARG A N 1
ATOM 2167 C CA . ARG A 1 276 ? -9.789 21.344 1.23 1 94.69 276 ARG A CA 1
ATOM 2168 C C . ARG A 1 276 ? -10.938 22.219 0.752 1 94.69 276 ARG A C 1
ATOM 2170 O O . ARG A 1 276 ? -11.164 22.359 -0.452 1 94.69 276 ARG A O 1
ATOM 2177 N N . LEU A 1 277 ? -11.617 22.812 1.652 1 93.88 277 LEU A N 1
ATOM 2178 C CA . LEU A 1 277 ? -12.883 23.469 1.341 1 93.88 277 LEU A CA 1
ATOM 2179 C C . LEU A 1 277 ? -12.734 24.984 1.404 1 93.88 277 LEU A C 1
ATOM 2181 O O . LEU A 1 277 ? -12.148 25.516 2.35 1 93.88 277 LEU A O 1
ATOM 2185 N N . GLY A 1 278 ? -13.281 25.594 0.421 1 91.06 278 GLY A N 1
ATOM 2186 C CA . GLY A 1 278 ? -13.438 27.031 0.504 1 91.06 278 GLY A CA 1
ATOM 2187 C C . GLY A 1 278 ? -14.375 27.469 1.615 1 91.06 278 GLY A C 1
ATOM 2188 O O . GLY A 1 278 ? -15.078 26.641 2.199 1 91.06 278 GLY A O 1
ATOM 2189 N N . LEU A 1 279 ? -14.445 28.75 1.855 1 90.56 279 LEU A N 1
ATOM 2190 C CA . LEU A 1 279 ? -15.102 29.297 3.039 1 90.56 279 LEU A CA 1
ATOM 2191 C C . LEU A 1 279 ? -16.609 29.109 2.965 1 90.56 279 LEU A C 1
ATOM 2193 O O . LEU A 1 279 ? -17.297 29.125 3.99 1 90.56 279 LEU A O 1
ATOM 2197 N N . SER A 1 280 ? -17.141 28.938 1.776 1 88.88 280 SER A N 1
ATOM 2198 C CA . SER A 1 280 ? -18.594 28.828 1.629 1 88.88 280 SER A CA 1
ATOM 2199 C C . SER A 1 280 ? -19.031 27.391 1.371 1 88.88 280 SER A C 1
ATOM 2201 O O . SER A 1 280 ? -20.219 27.109 1.189 1 88.88 280 SER A O 1
ATOM 2203 N N . ASP A 1 281 ? -18.078 26.516 1.319 1 91.31 281 ASP A N 1
ATOM 2204 C CA . ASP A 1 281 ? -18.359 25.156 0.899 1 91.31 281 ASP A CA 1
ATOM 2205 C C . ASP A 1 281 ? -18.516 24.234 2.105 1 91.31 281 ASP A C 1
ATOM 2207 O O . ASP A 1 281 ? -17.969 24.516 3.178 1 91.31 281 ASP A O 1
ATOM 2211 N N . GLN A 1 282 ? -19.266 23.172 1.941 1 91.75 282 GLN A N 1
ATOM 2212 C CA . GLN A 1 282 ? -19.5 22.188 2.988 1 91.75 282 GLN A CA 1
ATOM 2213 C C . GLN A 1 282 ? -18.875 20.844 2.617 1 91.75 282 GLN A C 1
ATOM 2215 O O . GLN A 1 282 ? -18.828 20.469 1.439 1 91.75 282 GLN A O 1
ATOM 2220 N N . PRO A 1 283 ? -18.5 20.125 3.625 1 94.75 283 PRO A N 1
ATOM 2221 C CA . PRO A 1 283 ? -17.922 18.797 3.352 1 94.75 283 PRO A CA 1
ATOM 2222 C C . PRO A 1 283 ? -18.844 17.906 2.52 1 94.75 283 PRO A C 1
ATOM 2224 O O . PRO A 1 283 ? -18.391 17.141 1.672 1 94.75 283 PRO A O 1
ATOM 2227 N N . SER A 1 284 ? -20.156 18.031 2.738 1 95.69 284 SER A N 1
ATOM 2228 C CA . SER A 1 284 ? -21.109 17.203 2.033 1 95.69 284 SER A CA 1
ATOM 2229 C C . SER A 1 284 ? -21 17.375 0.523 1 95.69 284 SER A C 1
ATOM 2231 O O . SER A 1 284 ? -21.266 16.453 -0.242 1 95.69 284 SER A O 1
ATOM 2233 N N . MET A 1 285 ? -20.578 18.547 0.085 1 94.38 285 MET A N 1
ATOM 2234 C CA . MET A 1 285 ? -20.422 18.844 -1.335 1 94.38 285 MET A CA 1
ATOM 2235 C C . MET A 1 285 ? -19.391 17.922 -1.979 1 94.38 285 MET A C 1
ATOM 2237 O O . MET A 1 285 ? -19.562 17.5 -3.123 1 94.38 285 MET A O 1
ATOM 2241 N N . ILE A 1 286 ? -18.391 17.625 -1.276 1 96.81 286 ILE A N 1
ATOM 2242 C CA . ILE A 1 286 ? -17.312 16.781 -1.775 1 96.81 286 ILE A CA 1
ATOM 2243 C C . ILE A 1 286 ? -17.812 15.367 -2.025 1 96.81 286 ILE A C 1
ATOM 2245 O O . ILE A 1 286 ? -17.594 14.805 -3.1 1 96.81 286 ILE A O 1
ATOM 2249 N N . TRP A 1 287 ? -18.531 14.844 -1.118 1 97.88 287 TRP A N 1
ATOM 2250 C CA . TRP A 1 287 ? -18.906 13.445 -1.165 1 97.88 287 TRP A CA 1
ATOM 2251 C C . TRP A 1 287 ? -20.109 13.242 -2.09 1 97.88 287 TRP A C 1
ATOM 2253 O O . TRP A 1 287 ? -20.234 12.195 -2.742 1 97.88 287 TRP A O 1
ATOM 2263 N N . GLU A 1 288 ? -20.969 14.281 -2.195 1 97.5 288 GLU A N 1
ATOM 2264 C CA . GLU A 1 288 ? -22 14.242 -3.221 1 97.5 288 GLU A CA 1
ATOM 2265 C C . GLU A 1 288 ? -21.391 14.195 -4.617 1 97.5 288 GLU A C 1
ATOM 2267 O O . GLU A 1 288 ? -21.906 13.492 -5.496 1 97.5 288 GLU A O 1
ATOM 2272 N N . THR A 1 289 ? -20.359 14.969 -4.805 1 97.38 289 THR A N 1
ATOM 2273 C CA . THR A 1 289 ? -19.656 14.953 -6.082 1 97.38 289 THR A CA 1
ATOM 2274 C C . THR A 1 289 ? -19.031 13.578 -6.332 1 97.38 289 THR A C 1
ATOM 2276 O O . THR A 1 289 ? -19.094 13.062 -7.449 1 97.38 289 THR A O 1
ATOM 2279 N N . LEU A 1 290 ? -18.438 12.977 -5.312 1 98.38 290 LEU A N 1
ATOM 2280 C CA . LEU A 1 290 ? -17.859 11.641 -5.457 1 98.38 290 LEU A CA 1
ATOM 2281 C C . LEU A 1 290 ? -18.922 10.625 -5.832 1 98.38 290 LEU A C 1
ATOM 2283 O O . LEU A 1 290 ? -18.688 9.758 -6.68 1 98.38 290 LEU A O 1
ATOM 2287 N N . ASP A 1 291 ? -20.062 10.742 -5.195 1 98.44 291 ASP A N 1
ATOM 2288 C CA . ASP A 1 291 ? -21.172 9.852 -5.516 1 98.44 291 ASP A CA 1
ATOM 2289 C C . ASP A 1 291 ? -21.547 9.953 -6.992 1 98.44 291 ASP A C 1
ATOM 2291 O O . ASP A 1 291 ? -21.812 8.938 -7.645 1 98.44 291 ASP A O 1
ATOM 2295 N N . LYS A 1 292 ? -21.578 11.125 -7.512 1 98.12 292 LYS A N 1
ATOM 2296 C CA . LYS A 1 292 ? -21.891 11.336 -8.922 1 98.12 292 LYS A CA 1
ATOM 2297 C C . LYS A 1 292 ? -20.844 10.688 -9.82 1 98.12 292 LYS A C 1
ATOM 2299 O O . LYS A 1 292 ? -21.188 10.07 -10.828 1 98.12 292 LYS A O 1
ATOM 2304 N N . LEU A 1 293 ? -19.594 10.852 -9.477 1 98.19 293 LEU A N 1
ATOM 2305 C CA . LEU A 1 293 ? -18.516 10.266 -10.266 1 98.19 293 LEU A CA 1
ATOM 2306 C C . LEU A 1 293 ? -18.594 8.742 -10.234 1 98.19 293 LEU A C 1
ATOM 2308 O O . LEU A 1 293 ? -18.328 8.094 -11.25 1 98.19 293 LEU A O 1
ATOM 2312 N N . ILE A 1 294 ? -18.906 8.195 -9.07 1 98.25 294 ILE A N 1
ATOM 2313 C CA . ILE A 1 294 ? -19.047 6.75 -8.922 1 98.25 294 ILE A CA 1
ATOM 2314 C C . ILE A 1 294 ? -20.188 6.254 -9.805 1 98.25 294 ILE A C 1
ATOM 2316 O O . ILE A 1 294 ? -20.062 5.234 -10.492 1 98.25 294 ILE A O 1
ATOM 2320 N N . GLU A 1 295 ? -21.281 6.961 -9.828 1 97.88 295 GLU A N 1
ATOM 2321 C CA . GLU A 1 295 ? -22.406 6.605 -10.672 1 97.88 295 GLU A CA 1
ATOM 2322 C C . GLU A 1 295 ? -22.047 6.684 -12.156 1 97.88 295 GLU A C 1
ATOM 2324 O O . GLU A 1 295 ? -22.453 5.836 -12.945 1 97.88 295 GLU A O 1
ATOM 2329 N N . GLU A 1 296 ? -21.344 7.695 -12.5 1 97.62 296 GLU A N 1
ATOM 2330 C CA . GLU A 1 296 ? -20.891 7.836 -13.883 1 97.62 296 GLU A CA 1
ATOM 2331 C C . GLU A 1 296 ? -20 6.664 -14.289 1 97.62 296 GLU A C 1
ATOM 2333 O O . GLU A 1 296 ? -20.125 6.141 -15.398 1 97.62 296 GLU A O 1
ATOM 2338 N N . ARG A 1 297 ? -19.125 6.324 -13.391 1 97 297 ARG A N 1
ATOM 2339 C CA . ARG A 1 297 ? -18.25 5.191 -13.656 1 97 297 ARG A CA 1
ATOM 2340 C C . ARG A 1 297 ? -19.047 3.906 -13.836 1 97 297 ARG A C 1
ATOM 2342 O O . ARG A 1 297 ? -18.734 3.082 -14.695 1 97 297 ARG A O 1
ATOM 2349 N N . LYS A 1 298 ? -20.062 3.719 -13.062 1 96.81 298 LYS A N 1
ATOM 2350 C CA . LYS A 1 298 ? -20.922 2.541 -13.141 1 96.81 298 LYS A CA 1
ATOM 2351 C C . LYS A 1 298 ? -21.641 2.471 -14.484 1 96.81 298 LYS A C 1
ATOM 2353 O O . LYS A 1 298 ? -21.891 1.383 -15 1 96.81 298 LYS A O 1
ATOM 2358 N N . LYS A 1 299 ? -22 3.57 -15.031 1 96.94 299 LYS A N 1
ATOM 2359 C CA . LYS A 1 299 ? -22.625 3.621 -16.344 1 96.94 299 LYS A CA 1
ATOM 2360 C C . LYS A 1 299 ? -21.656 3.184 -17.438 1 96.94 299 LYS A C 1
ATOM 2362 O O . LYS A 1 299 ? -22.062 2.523 -18.406 1 96.94 299 LYS A O 1
ATOM 2367 N N . GLU A 1 300 ? -20.359 3.568 -17.25 1 96 300 GLU A N 1
ATOM 2368 C CA . GLU A 1 300 ? -19.312 3.201 -18.203 1 96 300 GLU A CA 1
ATOM 2369 C C . GLU A 1 300 ? -18.922 1.736 -18.047 1 96 300 GLU A C 1
ATOM 2371 O O . GLU A 1 300 ? -18.594 1.069 -19.047 1 96 300 GLU A O 1
ATOM 2376 N N . GLU A 1 301 ? -18.891 1.26 -16.859 1 95.19 301 GLU A N 1
ATOM 2377 C CA . GLU A 1 301 ? -18.516 -0.1 -16.484 1 95.19 301 GLU A CA 1
ATOM 2378 C C . GLU A 1 301 ? -19.453 -0.653 -15.422 1 95.19 301 GLU A C 1
ATOM 2380 O O . GLU A 1 301 ? -19.188 -0.512 -14.227 1 95.19 301 GLU A O 1
ATOM 2385 N N . PRO A 1 302 ? -20.359 -1.449 -15.812 1 93.94 302 PRO A N 1
ATOM 2386 C CA . PRO A 1 302 ? -21.422 -1.896 -14.906 1 93.94 302 PRO A CA 1
ATOM 2387 C C . PRO A 1 302 ? -20.891 -2.709 -13.727 1 93.94 302 PRO A C 1
ATOM 2389 O O . PRO A 1 302 ? -21.516 -2.756 -12.672 1 93.94 302 PRO A O 1
ATOM 2392 N N . SER A 1 303 ? -19.719 -3.301 -13.875 1 91.62 303 SER A N 1
ATOM 2393 C CA . SER A 1 303 ? -19.172 -4.121 -12.805 1 91.62 303 SER A CA 1
ATOM 2394 C C . SER A 1 303 ? -18.422 -3.27 -11.789 1 91.62 303 SER A C 1
ATOM 2396 O O . SER A 1 303 ? -18.016 -3.766 -10.734 1 91.62 303 SER A O 1
ATOM 2398 N N . PHE A 1 304 ? -18.328 -1.996 -12.102 1 96.31 304 PHE A N 1
ATOM 2399 C CA . PHE A 1 304 ? -17.609 -1.105 -11.203 1 96.31 304 PHE A CA 1
ATOM 2400 C C . PHE A 1 304 ? -18.344 -0.948 -9.883 1 96.31 304 PHE A C 1
ATOM 2402 O O . PHE A 1 304 ? -19.562 -0.824 -9.852 1 96.31 304 PHE A O 1
ATOM 2409 N N . SER A 1 305 ? -17.594 -1.028 -8.828 1 96.19 305 SER A N 1
ATOM 2410 C CA . SER A 1 305 ? -18.141 -0.816 -7.492 1 96.19 305 SER A CA 1
ATOM 2411 C C . SER A 1 305 ? -17.109 -0.143 -6.582 1 96.19 305 SER A C 1
ATOM 2413 O O . SER A 1 305 ? -15.945 -0.53 -6.562 1 96.19 305 SER A O 1
ATOM 2415 N N . ALA A 1 306 ? -17.609 0.856 -5.887 1 98.12 306 ALA A N 1
ATOM 2416 C CA . ALA A 1 306 ? -16.781 1.562 -4.91 1 98.12 306 ALA A CA 1
ATOM 2417 C C . ALA A 1 306 ? -17.609 2.004 -3.707 1 98.12 306 ALA A C 1
ATOM 2419 O O . ALA A 1 306 ? -18.797 2.295 -3.834 1 98.12 306 ALA A O 1
ATOM 2420 N N . GLU A 1 307 ? -17.031 1.954 -2.578 1 98 307 GLU A N 1
ATOM 2421 C CA . GLU A 1 307 ? -17.594 2.467 -1.33 1 98 307 GLU A CA 1
ATOM 2422 C C . GLU A 1 307 ? -16.578 3.324 -0.582 1 98 307 GLU A C 1
ATOM 2424 O O . GLU A 1 307 ? -15.375 3.27 -0.868 1 98 307 GLU A O 1
ATOM 2429 N N . TYR A 1 308 ? -17.094 4.168 0.275 1 98.25 308 TYR A N 1
ATOM 2430 C CA . TYR A 1 308 ? -16.141 4.98 1.02 1 98.25 308 TYR A CA 1
ATOM 2431 C C . TYR A 1 308 ? -16.656 5.266 2.428 1 98.25 308 TYR A C 1
ATOM 2433 O O . TYR A 1 308 ? -17.844 5.152 2.699 1 98.25 308 TYR A O 1
ATOM 2441 N N . VAL A 1 309 ? -15.758 5.531 3.322 1 98.38 309 VAL A N 1
ATOM 2442 C CA . VAL A 1 309 ? -16.016 5.938 4.699 1 98.38 309 VAL A CA 1
ATOM 2443 C C . VAL A 1 309 ? -15.359 7.293 4.965 1 98.38 309 VAL A C 1
ATOM 2445 O O . VAL A 1 309 ? -14.156 7.457 4.781 1 98.38 309 VAL A O 1
ATOM 2448 N N . ILE A 1 310 ? -16.188 8.25 5.344 1 98.19 310 ILE A N 1
ATOM 2449 C CA . ILE A 1 310 ? -15.656 9.562 5.703 1 98.19 310 ILE A CA 1
ATOM 2450 C C . ILE A 1 310 ? -14.906 9.477 7.027 1 98.19 310 ILE A C 1
ATOM 2452 O O . ILE A 1 310 ? -15.461 9.031 8.039 1 98.19 310 ILE A O 1
ATOM 2456 N N . GLU A 1 311 ? -13.695 9.875 7.066 1 96.88 311 GLU A N 1
ATOM 2457 C CA . GLU A 1 311 ? -12.852 9.734 8.25 1 96.88 311 GLU A CA 1
ATOM 2458 C C . GLU A 1 311 ? -12.953 10.961 9.148 1 96.88 311 GLU A C 1
ATOM 2460 O O . GLU A 1 311 ? -12.836 10.852 10.375 1 96.88 311 GLU A O 1
ATOM 2465 N N . ASP A 1 312 ? -13.008 12.117 8.547 1 95.75 312 ASP A N 1
ATOM 2466 C CA . ASP A 1 312 ? -13.039 13.359 9.312 1 95.75 312 ASP A CA 1
ATOM 2467 C C . ASP A 1 312 ? -13.664 14.484 8.484 1 95.75 312 ASP A C 1
ATOM 2469 O O . ASP A 1 312 ? -13.633 14.453 7.254 1 95.75 312 ASP A O 1
ATOM 2473 N N . GLU A 1 313 ? -14.305 15.422 9.086 1 95.81 313 GLU A N 1
ATOM 2474 C CA . GLU A 1 313 ? -14.891 16.625 8.508 1 95.81 313 GLU A CA 1
ATOM 2475 C C . GLU A 1 313 ? -14.578 17.859 9.359 1 95.81 313 GLU A C 1
ATOM 2477 O O . GLU A 1 313 ? -14.914 17.891 10.547 1 95.81 313 GLU A O 1
ATOM 2482 N N . ARG A 1 314 ? -13.945 18.781 8.812 1 95.75 314 ARG A N 1
ATOM 2483 C CA . ARG A 1 314 ? -13.578 20.047 9.43 1 95.75 314 ARG A CA 1
ATOM 2484 C C . ARG A 1 314 ? -14.141 21.219 8.641 1 95.75 314 ARG A C 1
ATOM 2486 O O . ARG A 1 314 ? -13.602 21.594 7.594 1 95.75 314 ARG A O 1
ATOM 2493 N N . PRO A 1 315 ? -15.195 21.797 9.055 1 93.06 315 PRO A N 1
ATOM 2494 C CA . PRO 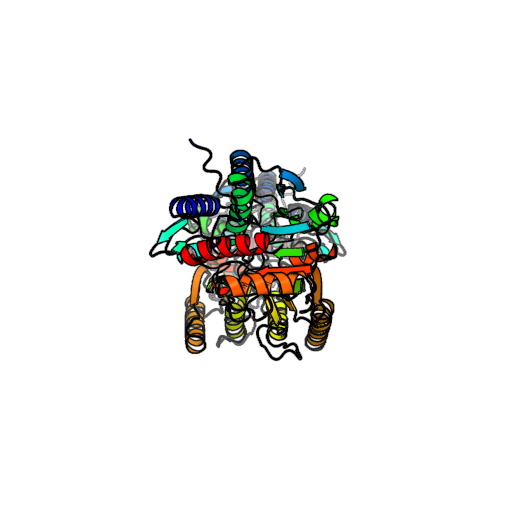A 1 315 ? -15.805 22.891 8.305 1 93.06 315 PRO A CA 1
ATOM 2495 C C . PRO A 1 315 ? -14.922 24.141 8.266 1 93.06 315 PRO A C 1
ATOM 2497 O O . PRO A 1 315 ? -14.156 24.391 9.203 1 93.06 315 PRO A O 1
ATOM 2500 N N . PRO A 1 316 ? -15.055 24.891 7.184 1 93.62 316 PRO A N 1
ATOM 2501 C CA . PRO A 1 316 ? -14.391 26.188 7.156 1 93.62 316 PRO A CA 1
ATOM 2502 C C . PRO A 1 316 ? -15.008 27.188 8.133 1 93.62 316 PRO A C 1
ATOM 2504 O O . PRO A 1 316 ? -16.062 26.922 8.703 1 93.62 316 PRO A O 1
ATOM 2507 N N . TRP A 1 317 ? -14.297 28.297 8.375 1 93.25 317 TRP A N 1
ATOM 2508 C CA . TRP A 1 317 ? -14.805 29.328 9.273 1 93.25 317 TRP A CA 1
ATOM 2509 C C . TRP A 1 317 ? -14.297 30.703 8.867 1 93.25 317 TRP A C 1
ATOM 2511 O O . TRP A 1 317 ? -13.297 30.812 8.156 1 93.25 317 TRP A O 1
ATOM 2521 N N . LYS A 1 318 ? -15.016 31.703 9.234 1 93.31 318 LYS A N 1
ATOM 2522 C CA . LYS A 1 318 ? -14.656 33.094 9.008 1 93.31 318 LYS A CA 1
ATOM 2523 C C . LYS A 1 318 ? -15.117 34 10.164 1 93.31 318 LYS A C 1
ATOM 2525 O O . LYS A 1 318 ? -16.234 33.844 10.664 1 93.31 318 LYS A O 1
ATOM 2530 N N . GLN A 1 319 ? -14.211 34.812 10.617 1 94.69 319 GLN A N 1
ATOM 2531 C CA . GLN A 1 319 ? -14.531 35.781 11.664 1 94.69 319 GLN A CA 1
ATOM 2532 C C . GLN A 1 319 ? -15.055 37.094 11.07 1 94.69 319 GLN A C 1
ATOM 2534 O O . GLN A 1 319 ? -14.844 37.344 9.891 1 94.69 319 GLN A O 1
ATOM 2539 N N . ASN A 1 320 ? -15.773 37.812 11.945 1 94.69 320 ASN A N 1
ATOM 2540 C CA . ASN A 1 320 ? -16.156 39.156 11.562 1 94.69 320 ASN A CA 1
ATOM 2541 C C . ASN A 1 320 ? -15.031 40.156 11.805 1 94.69 320 ASN A C 1
ATOM 2543 O O . ASN A 1 320 ? -14.43 40.156 12.883 1 94.69 320 ASN A O 1
ATOM 2547 N N . SER A 1 321 ? -14.805 40.938 10.836 1 94.44 321 SER A N 1
ATOM 2548 C CA . SER A 1 321 ? -13.703 41.906 10.914 1 94.44 321 SER A CA 1
ATOM 2549 C C . SER A 1 321 ? -13.906 42.875 12.078 1 94.44 321 SER A C 1
ATOM 2551 O O . SER A 1 321 ? -12.961 43.531 12.516 1 94.44 321 SER A O 1
ATOM 2553 N N . THR A 1 322 ? -15.156 42.969 12.562 1 95.06 322 THR A N 1
ATOM 2554 C CA . THR A 1 322 ? -15.469 43.906 13.617 1 95.06 322 THR A CA 1
ATOM 2555 C C . THR A 1 322 ? -15.359 43.25 14.992 1 95.06 322 THR A C 1
ATOM 2557 O O . THR A 1 322 ? -15.633 43.906 16.016 1 95.06 322 THR A O 1
ATOM 2560 N N . ASP A 1 323 ? -14.953 42.062 14.984 1 95.62 323 ASP A N 1
ATOM 2561 C CA . ASP A 1 323 ? -14.781 41.375 16.266 1 95.62 323 ASP A CA 1
ATOM 2562 C C . ASP A 1 323 ? -13.742 42.094 17.125 1 95.62 323 ASP A C 1
ATOM 2564 O O . ASP A 1 323 ? -12.758 42.656 16.609 1 95.62 323 ASP A O 1
ATOM 2568 N N . ARG A 1 324 ? -13.898 42.094 18.391 1 94.69 324 ARG A N 1
ATOM 2569 C CA . ARG A 1 324 ? -13.023 42.75 19.359 1 94.69 324 ARG A CA 1
ATOM 2570 C C . ARG A 1 324 ? -11.586 42.281 19.234 1 94.69 324 ARG A C 1
ATOM 2572 O O . ARG A 1 324 ? -10.648 43.062 19.25 1 94.69 324 ARG A O 1
ATOM 2579 N N . LEU A 1 325 ? -11.422 41 19.109 1 95.94 325 LEU A N 1
ATOM 2580 C CA . LEU A 1 325 ? -10.094 40.438 19 1 95.94 325 LEU A CA 1
ATOM 2581 C C . LEU A 1 325 ? -9.344 40.969 17.797 1 95.94 325 LEU A C 1
ATOM 2583 O O . LEU A 1 325 ? -8.156 41.281 17.891 1 95.94 325 LEU A O 1
ATOM 2587 N N . ILE A 1 326 ? -10.008 41.094 16.688 1 97.19 326 ILE A N 1
ATOM 2588 C CA . ILE A 1 326 ? -9.383 41.562 15.445 1 97.19 326 ILE A CA 1
ATOM 2589 C C . ILE A 1 326 ? -8.961 43 15.578 1 97.19 326 ILE A C 1
ATOM 2591 O O . ILE A 1 326 ? -7.863 43.406 15.172 1 97.19 326 ILE A O 1
ATOM 2595 N N . ILE A 1 327 ? -9.812 43.781 16.219 1 96.31 327 ILE A N 1
ATOM 2596 C CA . ILE A 1 327 ? -9.516 45.188 16.438 1 96.31 327 ILE A CA 1
ATOM 2597 C C . ILE A 1 327 ? -8.273 45.344 17.312 1 96.31 327 ILE A C 1
ATOM 2599 O O . ILE A 1 327 ? -7.367 46.125 17 1 96.31 327 ILE A O 1
ATOM 2603 N N . LEU A 1 328 ? -8.273 44.594 18.328 1 95.62 328 LEU A N 1
ATOM 2604 C CA . LEU A 1 328 ? -7.156 44.625 19.266 1 95.62 328 LEU A CA 1
ATOM 2605 C C . LEU A 1 328 ? -5.863 44.188 18.562 1 95.62 328 LEU A C 1
ATOM 2607 O O . LEU A 1 328 ? -4.816 44.812 18.766 1 95.62 328 LEU A O 1
ATOM 2611 N N . LEU A 1 329 ? -5.898 43.188 17.781 1 97.31 329 LEU A N 1
ATOM 2612 C CA . LEU A 1 329 ? -4.715 42.656 17.109 1 97.31 329 LEU A CA 1
ATOM 2613 C C . LEU A 1 329 ? -4.191 43.656 16.078 1 97.31 329 LEU A C 1
ATOM 2615 O O . LEU A 1 329 ? -2.98 43.844 15.945 1 97.31 329 LEU A O 1
ATOM 2619 N N . LYS A 1 330 ? -5.07 44.281 15.375 1 97.44 330 LYS A N 1
ATOM 2620 C CA . LYS A 1 330 ? -4.652 45.25 14.383 1 97.44 330 LYS A CA 1
ATOM 2621 C C . LYS A 1 330 ? -3.941 46.438 15.031 1 97.44 330 LYS A C 1
ATOM 2623 O O . LYS A 1 330 ? -2.977 46.969 14.477 1 97.44 330 LYS A O 1
ATOM 2628 N N . LYS A 1 331 ? -4.402 46.812 16.172 1 96.38 331 LYS A N 1
ATOM 2629 C CA . LYS A 1 331 ? -3.717 47.875 16.922 1 96.38 331 LYS A CA 1
ATOM 2630 C C . LYS A 1 331 ? -2.299 47.469 17.297 1 96.38 331 LYS A C 1
ATOM 2632 O O . LYS A 1 331 ? -1.352 48.219 17.125 1 96.38 331 LYS A O 1
ATOM 2637 N N . ALA A 1 332 ? -2.23 46.25 17.828 1 95.75 332 ALA A N 1
ATOM 2638 C CA . ALA A 1 332 ? -0.919 45.719 18.188 1 95.75 332 ALA A CA 1
ATOM 2639 C C . ALA A 1 332 ? -0.019 45.594 16.969 1 95.75 332 ALA A C 1
ATOM 2641 O O . ALA A 1 332 ? 1.184 45.844 17.047 1 95.75 332 ALA A O 1
ATOM 2642 N N . MET A 1 333 ? -0.561 45.188 15.859 1 97.38 333 MET A N 1
ATOM 2643 C CA . MET A 1 333 ? 0.187 45.031 14.617 1 97.38 333 MET A CA 1
ATOM 2644 C C . MET A 1 333 ? 0.705 46.344 14.102 1 97.38 333 MET A C 1
ATOM 2646 O O . MET A 1 333 ? 1.847 46.438 13.648 1 97.38 333 MET A O 1
ATOM 2650 N N . GLU A 1 334 ? -0.083 47.312 14.195 1 96.31 334 GLU A N 1
ATOM 2651 C CA . GLU A 1 334 ? 0.338 48.656 13.805 1 96.31 334 GLU A CA 1
ATOM 2652 C C . GLU A 1 334 ? 1.523 49.125 14.633 1 96.31 334 GLU A C 1
ATOM 2654 O O . GLU A 1 334 ? 2.48 49.688 14.102 1 96.31 334 GLU A O 1
ATOM 2659 N N . GLU A 1 335 ? 1.417 48.875 15.891 1 93.62 335 GLU A N 1
ATOM 2660 C CA . GLU A 1 335 ? 2.49 49.281 16.797 1 93.62 335 GLU A CA 1
ATOM 2661 C C . GLU A 1 335 ? 3.807 48.594 16.422 1 93.62 335 GLU A C 1
ATOM 2663 O O . GLU A 1 335 ? 4.883 49.156 16.609 1 93.62 335 GLU A O 1
ATOM 2668 N N . LYS A 1 336 ? 3.672 47.406 15.93 1 94.56 336 LYS A N 1
ATOM 2669 C CA . LYS A 1 336 ? 4.867 46.625 15.594 1 94.56 336 LYS A CA 1
ATOM 2670 C C . LYS A 1 336 ? 5.184 46.75 14.102 1 94.56 336 LYS A C 1
ATOM 2672 O O . LYS A 1 336 ? 6.055 46.031 13.594 1 94.56 336 LYS A O 1
ATOM 2677 N N . GLN A 1 337 ? 4.457 47.562 13.344 1 95 337 GLN A N 1
ATOM 2678 C CA . GLN A 1 337 ? 4.656 47.812 11.922 1 95 337 GLN A CA 1
ATOM 2679 C C . GLN A 1 337 ? 4.465 46.562 11.094 1 95 337 GLN A C 1
ATOM 2681 O O . GLN A 1 337 ? 5.281 46.25 10.219 1 95 337 GLN A O 1
ATOM 2686 N N . LEU A 1 338 ? 3.473 45.812 11.445 1 96.56 338 LEU A N 1
ATOM 2687 C CA . LEU A 1 338 ? 3.076 44.625 10.672 1 96.56 338 LEU A CA 1
ATOM 2688 C C . LEU A 1 338 ? 1.889 44.938 9.773 1 96.56 338 LEU A C 1
ATOM 2690 O O . LEU A 1 338 ? 1.148 45.906 10.023 1 96.56 338 LEU A O 1
ATOM 2694 N N . ASP A 1 339 ? 1.748 44.188 8.773 1 96.31 339 ASP A N 1
ATOM 2695 C CA . ASP A 1 339 ? 0.628 44.312 7.844 1 96.31 339 ASP A CA 1
ATOM 2696 C C . ASP A 1 339 ? -0.681 43.875 8.5 1 96.31 339 ASP A C 1
ATOM 2698 O O . ASP A 1 339 ? -0.749 42.812 9.117 1 96.31 339 ASP A O 1
ATOM 2702 N N . THR A 1 340 ? -1.736 44.688 8.359 1 96.81 340 THR A N 1
ATOM 2703 C CA . THR A 1 340 ? -2.979 44.438 9.078 1 96.81 340 THR A CA 1
ATOM 2704 C C . THR A 1 340 ? -4.016 43.781 8.148 1 96.81 340 THR A C 1
ATOM 2706 O O . THR A 1 340 ? -5.16 43.562 8.555 1 96.81 340 THR A O 1
ATOM 2709 N N . ASN A 1 341 ? -3.611 43.5 6.902 1 95.94 341 ASN A N 1
ATOM 2710 C CA . ASN A 1 341 ? -4.539 42.844 5.98 1 95.94 341 ASN A CA 1
ATOM 2711 C C . ASN A 1 341 ? -4.984 41.469 6.492 1 95.94 341 ASN A C 1
ATOM 2713 O O . ASN A 1 341 ? -4.18 40.75 7.051 1 95.94 341 ASN A O 1
ATOM 2717 N N . GLU A 1 342 ? -6.215 41.188 6.328 1 95.25 342 GLU A N 1
ATOM 2718 C CA . GLU A 1 342 ? -6.762 39.906 6.719 1 95.25 342 GLU A CA 1
ATOM 2719 C C . GLU A 1 342 ? -6.609 38.875 5.598 1 95.25 342 GLU A C 1
ATOM 2721 O O . GLU A 1 342 ? -6.809 39.188 4.426 1 95.25 342 GLU A O 1
ATOM 2726 N N . GLU A 1 343 ? -6.215 37.719 5.945 1 93.5 343 GLU A N 1
ATOM 2727 C CA . GLU A 1 343 ? -6.016 36.656 4.992 1 93.5 343 GLU A CA 1
ATOM 2728 C C . GLU A 1 343 ? -6.766 35.375 5.422 1 93.5 343 GLU A C 1
ATOM 2730 O O . GLU A 1 343 ? -7.414 35.375 6.473 1 93.5 343 GLU A O 1
ATOM 2735 N N . VAL A 1 344 ? -6.789 34.375 4.5 1 92.75 344 VAL A N 1
ATOM 2736 C CA . VAL A 1 344 ? -7.383 33.062 4.766 1 92.75 344 VAL A CA 1
ATOM 2737 C C . VAL A 1 344 ? -6.281 32.031 4.957 1 92.75 344 VAL A C 1
ATOM 2739 O O . VAL A 1 344 ? -5.336 31.953 4.168 1 92.75 344 VAL A O 1
ATOM 2742 N N . PHE A 1 345 ? -6.344 31.312 6.02 1 94.19 345 PHE A N 1
ATOM 2743 C CA . PHE A 1 345 ? -5.41 30.219 6.23 1 94.19 345 PHE A CA 1
ATOM 2744 C C . PHE A 1 345 ? -5.801 29 5.398 1 94.19 345 PHE A C 1
ATOM 2746 O O . PHE A 1 345 ? -6.938 28.531 5.477 1 94.19 345 PHE A O 1
ATOM 2753 N N . SER A 1 346 ? -4.914 28.422 4.652 1 91.12 346 SER A N 1
ATOM 2754 C CA . SER A 1 346 ? -5.219 27.391 3.664 1 91.12 346 SER A CA 1
ATOM 2755 C C . SER A 1 346 ? -5.453 26.031 4.328 1 91.12 346 SER A C 1
ATOM 2757 O O . SER A 1 346 ? -6.105 25.156 3.756 1 91.12 346 SER A O 1
ATOM 2759 N N . GLY A 1 347 ? -4.93 25.859 5.504 1 91.25 347 GLY A N 1
ATOM 2760 C CA . GLY A 1 347 ? -5.07 24.594 6.215 1 91.25 347 GLY A CA 1
ATOM 2761 C C . GLY A 1 347 ? -6.074 24.672 7.355 1 91.25 347 GLY A C 1
ATOM 2762 O O . GLY A 1 347 ? -6.797 25.656 7.488 1 91.25 347 GLY A O 1
ATOM 2763 N N . THR A 1 348 ? -6.191 23.547 8.016 1 94.31 348 THR A N 1
ATOM 2764 C CA . THR A 1 348 ? -6.965 23.5 9.25 1 94.31 348 THR A CA 1
ATOM 2765 C C . THR A 1 348 ? -6.039 23.484 10.469 1 94.31 348 THR A C 1
ATOM 2767 O O . THR A 1 348 ? -4.879 23.078 10.359 1 94.31 348 THR A O 1
ATOM 2770 N N . THR A 1 349 ? -6.547 24.031 11.5 1 96.06 349 THR A N 1
ATOM 2771 C CA . THR A 1 349 ? -5.82 24.078 12.766 1 96.06 349 THR A CA 1
ATOM 2772 C C . THR A 1 349 ? -6.734 23.719 13.93 1 96.06 349 THR A C 1
ATOM 2774 O O . THR A 1 349 ? -7.914 23.422 13.727 1 96.06 349 THR A O 1
ATOM 2777 N N . ASP A 1 350 ? -6.152 23.75 15.07 1 95.88 350 ASP A N 1
ATOM 2778 C CA . ASP A 1 350 ? -6.93 23.469 16.266 1 95.88 350 ASP A CA 1
ATOM 2779 C C . ASP A 1 350 ? -8.078 24.469 16.422 1 95.88 350 ASP A C 1
ATOM 2781 O O . ASP A 1 350 ? -9.047 24.203 17.141 1 95.88 350 ASP A O 1
ATOM 2785 N N . ALA A 1 351 ? -8.008 25.594 15.766 1 91.69 351 ALA A N 1
ATOM 2786 C CA . ALA A 1 351 ? -9.07 26.594 15.773 1 91.69 351 ALA A CA 1
ATOM 2787 C C . ALA A 1 351 ? -10.391 26 15.289 1 91.69 351 ALA A C 1
ATOM 2789 O O . ALA A 1 351 ? -11.461 26.406 15.734 1 91.69 351 ALA A O 1
ATOM 2790 N N . THR A 1 352 ? -10.273 25.047 14.414 1 93.25 352 THR A N 1
ATOM 2791 C CA . THR A 1 352 ? -11.453 24.406 13.836 1 93.25 352 THR A CA 1
ATOM 2792 C C . THR A 1 352 ? -12.375 23.875 14.93 1 93.25 352 THR A C 1
ATOM 2794 O O . THR A 1 352 ? -13.602 23.984 14.828 1 93.25 352 THR A O 1
ATOM 2797 N N . PHE A 1 353 ? -11.82 23.406 16 1 93.25 353 PHE A N 1
ATOM 2798 C CA . PHE A 1 353 ? -12.633 22.828 17.062 1 93.25 353 PHE A CA 1
ATOM 2799 C C . PHE A 1 353 ? -12.766 23.797 18.234 1 93.25 353 PHE A C 1
ATOM 2801 O O . PHE A 1 353 ? -13.852 23.938 18.812 1 93.25 353 PHE A O 1
ATOM 2808 N N . LEU A 1 354 ? -11.75 24.5 18.578 1 94.56 354 LEU A N 1
ATOM 2809 C CA . LEU A 1 354 ? -11.773 25.391 19.734 1 94.56 354 LEU A CA 1
ATOM 2810 C C . LEU A 1 354 ? -12.805 26.484 19.562 1 94.56 354 LEU A C 1
ATOM 2812 O O . LEU A 1 354 ? -13.383 26.969 20.547 1 94.56 354 LEU A O 1
ATOM 2816 N N . ARG A 1 355 ? -13.094 26.828 18.406 1 94.06 355 ARG A N 1
ATOM 2817 C CA . ARG A 1 355 ? -14.047 27.906 18.125 1 94.06 355 ARG A CA 1
ATOM 2818 C C . ARG A 1 355 ? -15.461 27.5 18.547 1 94.06 355 ARG A C 1
ATOM 2820 O O . ARG A 1 355 ? -16.328 28.344 18.734 1 94.06 355 ARG A O 1
ATOM 2827 N N . LYS A 1 356 ? -15.703 26.266 18.656 1 93.25 356 LYS A N 1
ATOM 2828 C CA . LYS A 1 356 ? -17.016 25.766 19.078 1 93.25 356 LYS A CA 1
ATOM 2829 C C . LYS A 1 356 ? -17.359 26.266 20.484 1 93.25 356 LYS A C 1
ATOM 2831 O O . LYS A 1 356 ? -18.531 26.25 20.875 1 93.25 356 LYS A O 1
ATOM 2836 N N . LEU A 1 357 ? -16.391 26.703 21.219 1 94.56 357 LEU A N 1
ATOM 2837 C CA . LEU A 1 357 ? -16.625 27.234 22.562 1 94.56 357 LEU A CA 1
ATOM 2838 C C . LEU A 1 357 ? -17.062 28.688 22.5 1 94.56 357 LEU A C 1
ATOM 2840 O O . LEU A 1 357 ? -17.25 29.328 23.531 1 94.56 357 LEU A O 1
ATOM 2844 N N . GLY A 1 358 ? -17.156 29.219 21.281 1 93.25 358 GLY A N 1
ATOM 2845 C CA . GLY A 1 358 ? -17.672 30.578 21.094 1 93.25 358 GLY A CA 1
ATOM 2846 C C . GLY A 1 358 ? -16.594 31.625 21.078 1 93.25 358 GLY A C 1
ATOM 2847 O O . GLY A 1 358 ? -16.875 32.812 21.156 1 93.25 358 GLY A O 1
ATOM 2848 N N . MET A 1 359 ? -15.383 31.203 20.953 1 94.5 359 MET A N 1
ATOM 2849 C CA . MET A 1 359 ? -14.258 32.125 20.969 1 94.5 359 MET A CA 1
ATOM 2850 C C . MET A 1 359 ? -14.094 32.812 19.625 1 94.5 359 MET A C 1
ATOM 2852 O O . MET A 1 359 ? -14.242 32.188 18.578 1 94.5 359 MET A O 1
ATOM 2856 N N . GLU A 1 360 ? -13.836 34.125 19.672 1 96.44 360 GLU A N 1
ATOM 2857 C CA . GLU A 1 360 ? -13.227 34.75 18.5 1 96.44 360 GLU A CA 1
ATOM 2858 C C . GLU A 1 360 ? -11.836 34.188 18.25 1 96.44 360 GLU A C 1
ATOM 2860 O O . GLU A 1 360 ? -11.031 34.062 19.172 1 96.44 360 GLU A O 1
ATOM 2865 N N . THR A 1 361 ? -11.656 33.812 17.016 1 96.75 361 THR A N 1
ATOM 2866 C CA . THR A 1 361 ? -10.406 33.094 16.766 1 96.75 361 THR A CA 1
ATOM 2867 C C . THR A 1 361 ? -9.68 33.688 15.555 1 96.75 361 THR A C 1
ATOM 2869 O O . THR A 1 361 ? -10.312 34.031 14.555 1 96.75 361 THR A O 1
ATOM 2872 N N . VAL A 1 362 ? -8.359 33.812 15.664 1 97.56 362 VAL A N 1
ATOM 2873 C CA . VAL A 1 362 ? -7.496 34.219 14.555 1 97.56 362 VAL A CA 1
ATOM 2874 C C . VAL A 1 362 ? -6.262 33.312 14.508 1 97.56 362 VAL A C 1
ATOM 2876 O O . VAL A 1 362 ? -5.977 32.594 15.469 1 97.56 362 VAL A O 1
ATOM 2879 N N . ILE A 1 363 ? -5.629 33.312 13.391 1 97.94 363 ILE A N 1
ATOM 2880 C CA . ILE A 1 363 ? -4.367 32.594 13.219 1 97.94 363 ILE A CA 1
ATOM 2881 C C . ILE A 1 363 ? -3.266 33.594 12.852 1 97.94 363 ILE A C 1
ATOM 2883 O O . ILE A 1 363 ? -3.402 34.344 11.883 1 97.94 363 ILE A O 1
ATOM 2887 N N . ILE A 1 364 ? -2.215 33.594 13.633 1 98.5 364 ILE A N 1
ATOM 2888 C CA . ILE A 1 364 ? -1.081 34.469 13.328 1 98.5 364 ILE A CA 1
ATOM 2889 C C . ILE A 1 364 ? 0.163 33.969 14.062 1 98.5 364 ILE A C 1
ATOM 2891 O O . ILE A 1 364 ? 0.182 33.906 15.289 1 98.5 364 ILE A O 1
ATOM 2895 N N . GLY A 1 365 ? 1.144 33.625 13.391 1 98.5 365 GLY A N 1
ATOM 2896 C CA . GLY A 1 365 ? 2.416 33.188 13.938 1 98.5 365 GLY A CA 1
ATOM 2897 C C . GLY A 1 365 ? 3.557 33.281 12.938 1 98.5 365 GLY A C 1
ATOM 2898 O O . GLY A 1 365 ? 3.344 33.594 11.773 1 98.5 365 GLY A O 1
ATOM 2899 N N . PRO A 1 366 ? 4.758 33.031 13.383 1 98.56 366 PRO A N 1
ATOM 2900 C CA . PRO A 1 366 ? 5.93 33.125 12.508 1 98.56 366 PRO A CA 1
ATOM 2901 C C . PRO A 1 366 ? 6.086 31.891 11.602 1 98.56 366 PRO A C 1
ATOM 2903 O O . PRO A 1 366 ? 5.637 30.797 11.953 1 98.56 366 PRO A O 1
ATOM 2906 N N . GLY A 1 367 ? 6.742 32.156 10.484 1 97.81 367 GLY A N 1
ATOM 2907 C CA . GLY A 1 367 ? 7.094 31.062 9.594 1 97.81 367 GLY A CA 1
ATOM 2908 C C . GLY A 1 367 ? 6.289 31.047 8.312 1 97.81 367 GLY A C 1
ATOM 2909 O O . GLY A 1 367 ? 5.148 31.516 8.281 1 97.81 367 GLY A O 1
ATOM 2910 N N . ASP A 1 368 ? 6.836 30.453 7.305 1 95.56 368 ASP A N 1
ATOM 2911 C CA . ASP A 1 368 ? 6.262 30.344 5.969 1 95.56 368 ASP A CA 1
ATOM 2912 C C . ASP A 1 368 ? 5.586 28.984 5.777 1 95.56 368 ASP A C 1
ATOM 2914 O O . ASP A 1 368 ? 6.254 27.953 5.762 1 95.56 368 ASP A O 1
ATOM 2918 N N . LEU A 1 369 ? 4.336 29.047 5.543 1 91.5 369 LEU A N 1
ATOM 2919 C CA . LEU A 1 369 ? 3.543 27.828 5.41 1 91.5 369 LEU A CA 1
ATOM 2920 C C . LEU A 1 369 ? 4.047 26.984 4.246 1 91.5 369 LEU A C 1
ATOM 2922 O O . LEU A 1 369 ? 3.926 25.75 4.273 1 91.5 369 LEU A O 1
ATOM 2926 N N . SER A 1 370 ? 4.664 27.562 3.264 1 90.81 370 SER A N 1
ATOM 2927 C CA . SER A 1 370 ? 5.117 26.844 2.076 1 90.81 370 SER A CA 1
ATOM 2928 C C . SER A 1 370 ? 6.305 25.938 2.395 1 90.81 370 SER A C 1
ATOM 2930 O O . SER A 1 370 ? 6.664 25.078 1.595 1 90.81 370 SER A O 1
ATOM 2932 N N . LEU A 1 371 ? 6.871 26.078 3.561 1 93.38 371 LEU A N 1
ATOM 2933 C CA . LEU A 1 371 ? 8.055 25.312 3.932 1 93.38 371 LEU A CA 1
ATOM 2934 C C . LEU A 1 371 ? 7.688 24.125 4.824 1 93.38 371 LEU A C 1
ATOM 2936 O O . LEU A 1 371 ? 8.555 23.344 5.219 1 93.38 371 LEU A O 1
ATOM 2940 N N . VAL A 1 372 ? 6.383 23.953 5.02 1 93.19 372 VAL A N 1
ATOM 2941 C CA . VAL A 1 372 ? 5.953 22.953 5.996 1 93.19 372 VAL A CA 1
ATOM 2942 C C . VAL A 1 372 ? 5.785 21.594 5.32 1 93.19 372 VAL A C 1
ATOM 2944 O O . VAL A 1 372 ? 5.516 21.531 4.117 1 93.19 372 VAL A O 1
ATOM 2947 N N . HIS A 1 373 ? 6.023 20.531 6.043 1 92.62 373 HIS A N 1
ATOM 2948 C CA . HIS A 1 373 ? 5.785 19.156 5.641 1 92.62 373 HIS A CA 1
ATOM 2949 C C . HIS A 1 373 ? 6.672 18.766 4.461 1 92.62 373 HIS A C 1
ATOM 2951 O O . HIS A 1 373 ? 6.23 18.047 3.561 1 92.62 373 HIS A O 1
ATOM 2957 N N . ARG A 1 374 ? 7.824 19.375 4.402 1 91.62 374 ARG A N 1
ATOM 2958 C CA . ARG A 1 374 ? 8.797 19.031 3.367 1 91.62 374 ARG A CA 1
ATOM 2959 C C . ARG A 1 374 ? 10.219 19.219 3.871 1 91.62 374 ARG A C 1
ATOM 2961 O O . ARG A 1 374 ? 10.43 19.672 4.996 1 91.62 374 ARG A O 1
ATOM 2968 N N . GLU A 1 375 ? 11.18 18.859 3.057 1 94.69 375 GLU A N 1
ATOM 2969 C CA . GLU A 1 375 ? 12.586 18.953 3.439 1 94.69 375 GLU A CA 1
ATOM 2970 C C . GLU A 1 375 ? 13.016 20.406 3.619 1 94.69 375 GLU A C 1
ATOM 2972 O O . GLU A 1 375 ? 12.414 21.312 3.045 1 94.69 375 GLU A O 1
ATOM 2977 N N . ASN A 1 376 ? 13.945 20.578 4.523 1 97.19 376 ASN A N 1
ATOM 2978 C CA . ASN A 1 376 ? 14.641 21.844 4.742 1 97.19 376 ASN A CA 1
ATOM 2979 C C . ASN A 1 376 ? 13.695 22.906 5.293 1 97.19 376 ASN A C 1
ATOM 2981 O O . ASN A 1 376 ? 13.773 24.078 4.906 1 97.19 376 ASN A O 1
ATOM 2985 N N . GLU A 1 377 ? 12.797 22.469 6.051 1 97.75 377 GLU A N 1
ATOM 2986 C CA . GLU A 1 377 ? 12.008 23.406 6.84 1 97.75 377 GLU A CA 1
ATOM 2987 C C . GLU A 1 377 ? 12.906 24.297 7.695 1 97.75 377 GLU A C 1
ATOM 2989 O O . GLU A 1 377 ? 13.828 23.797 8.352 1 97.75 377 GLU A O 1
ATOM 2994 N N . ASN A 1 378 ? 12.664 25.594 7.617 1 98.5 378 ASN A N 1
ATOM 2995 C CA . ASN A 1 378 ? 13.492 26.531 8.367 1 98.5 378 ASN A CA 1
ATOM 2996 C C . ASN A 1 378 ? 12.773 27.859 8.609 1 98.5 378 ASN A C 1
ATOM 2998 O O . ASN A 1 378 ? 11.797 28.172 7.922 1 98.5 378 ASN A O 1
ATOM 3002 N N . ILE A 1 379 ? 13.258 28.562 9.547 1 98.69 379 ILE A N 1
ATOM 3003 C CA . ILE A 1 379 ? 12.625 29.828 9.891 1 98.69 379 ILE A CA 1
ATOM 3004 C C . ILE A 1 379 ? 13.695 30.844 10.305 1 98.69 379 ILE A C 1
ATOM 3006 O O . ILE A 1 379 ? 14.68 30.484 10.953 1 98.69 379 ILE A O 1
ATOM 3010 N N . SER A 1 380 ? 13.477 32.094 9.961 1 98.5 380 SER A N 1
ATOM 3011 C CA . SER A 1 380 ? 14.359 33.188 10.367 1 98.5 380 SER A CA 1
ATOM 3012 C C . SER A 1 380 ? 14.25 33.438 11.867 1 98.5 380 SER A C 1
ATOM 3014 O O . SER A 1 380 ? 13.148 33.625 12.391 1 98.5 380 SER A O 1
ATOM 3016 N N . LEU A 1 381 ? 15.375 33.562 12.539 1 98.5 381 LEU A N 1
ATOM 3017 C CA . LEU A 1 381 ? 15.375 33.844 13.969 1 98.5 381 LEU A CA 1
ATOM 3018 C C . LEU A 1 381 ? 14.883 35.25 14.242 1 98.5 381 LEU A C 1
ATOM 3020 O O . LEU A 1 381 ? 14.242 35.5 15.266 1 98.5 381 LEU A O 1
ATOM 3024 N N . GLU A 1 382 ? 15.117 36.094 13.336 1 97.88 382 GLU A N 1
ATOM 3025 C CA . GLU A 1 382 ? 14.602 37.469 13.453 1 97.88 382 GLU A CA 1
ATOM 3026 C C . GLU A 1 382 ? 13.07 37.469 13.5 1 97.88 382 GLU A C 1
ATOM 3028 O O . GLU A 1 382 ? 12.469 38.219 14.266 1 97.88 382 GLU A O 1
ATOM 3033 N N . GLU A 1 383 ? 12.508 36.656 12.648 1 98.19 383 GLU A N 1
ATOM 3034 C CA . GLU A 1 383 ? 11.047 36.594 12.625 1 98.19 383 GLU A CA 1
ATOM 3035 C C . GLU A 1 383 ? 10.5 36 13.922 1 98.19 383 GLU A C 1
ATOM 3037 O O . GLU A 1 383 ? 9.445 36.406 14.398 1 98.19 383 GLU A O 1
ATOM 3042 N N . VAL A 1 384 ? 11.219 35.062 14.492 1 98.56 384 VAL A N 1
ATOM 3043 C CA . VAL A 1 384 ? 10.828 34.438 15.766 1 98.56 384 VAL A CA 1
ATOM 3044 C C . VAL A 1 384 ? 10.82 35.5 16.859 1 98.56 384 VAL A C 1
ATOM 3046 O O . VAL A 1 384 ? 9.859 35.594 17.625 1 98.56 384 VAL A O 1
ATOM 3049 N N . VAL A 1 385 ? 11.812 36.281 16.906 1 97.62 385 VAL A N 1
ATOM 3050 C CA . VAL A 1 385 ? 11.906 37.344 17.891 1 97.62 385 VAL A CA 1
ATOM 3051 C C . VAL A 1 385 ? 10.773 38.344 17.688 1 97.62 385 VAL A C 1
ATOM 3053 O O . VAL A 1 385 ? 10.109 38.75 18.641 1 97.62 385 VAL A O 1
ATOM 3056 N N . LYS A 1 386 ? 10.57 38.688 16.469 1 97.19 386 LYS A N 1
ATOM 3057 C CA . LYS A 1 386 ? 9.5 39.625 16.141 1 97.19 386 LYS A CA 1
ATOM 3058 C C . LYS A 1 386 ? 8.148 39.094 16.578 1 97.19 386 LYS A C 1
ATOM 3060 O O . LYS A 1 386 ? 7.305 39.844 17.062 1 97.19 386 LYS A O 1
ATOM 3065 N N . ALA A 1 387 ? 7.965 37.844 16.359 1 98.19 387 ALA A N 1
ATOM 3066 C CA . ALA A 1 387 ? 6.703 37.219 16.75 1 98.19 387 ALA A CA 1
ATOM 3067 C C . ALA A 1 387 ? 6.496 37.312 18.266 1 98.19 387 ALA A C 1
ATOM 3069 O O . ALA A 1 387 ? 5.398 37.625 18.734 1 98.19 387 ALA A O 1
ATOM 3070 N N . CYS A 1 388 ? 7.512 37 19 1 97.75 388 CYS A N 1
ATOM 3071 C CA . CYS A 1 388 ? 7.426 37.062 20.453 1 97.75 388 CYS A CA 1
ATOM 3072 C C . CYS A 1 388 ? 7.098 38.469 20.906 1 97.75 388 CYS A C 1
ATOM 3074 O O . CYS A 1 388 ? 6.227 38.656 21.766 1 97.75 388 CYS A O 1
ATOM 3076 N N . GLU A 1 389 ? 7.734 39.438 20.328 1 96.44 389 GLU A N 1
ATOM 3077 C CA . GLU A 1 389 ? 7.5 40.844 20.672 1 96.44 389 GLU A CA 1
ATOM 3078 C C . GLU A 1 389 ? 6.086 41.25 20.297 1 96.44 389 GLU A C 1
ATOM 3080 O O . GLU A 1 389 ? 5.461 42.062 21.016 1 96.44 389 GLU A O 1
ATOM 3085 N N . PHE A 1 390 ? 5.645 40.781 19.266 1 97.12 390 PHE A N 1
ATOM 3086 C CA . PHE A 1 390 ? 4.27 41.031 18.859 1 97.12 390 PHE A CA 1
ATOM 3087 C C . PHE A 1 390 ? 3.283 40.5 19.875 1 97.12 390 PHE A C 1
ATOM 3089 O O . PHE A 1 390 ? 2.34 41.188 20.281 1 97.12 390 PHE A O 1
ATOM 3096 N N . TYR A 1 391 ? 3.475 39.219 20.281 1 97.5 391 TYR A N 1
ATOM 3097 C CA . TYR A 1 391 ? 2.584 38.625 21.266 1 97.5 391 TYR A CA 1
ATOM 3098 C C . TYR A 1 391 ? 2.6 39.406 22.562 1 97.5 391 TYR A C 1
ATOM 3100 O O . TYR A 1 391 ? 1.562 39.562 23.219 1 97.5 391 TYR A O 1
ATOM 3108 N N . LEU A 1 392 ? 3.77 39.938 22.953 1 95.19 392 LEU A N 1
ATOM 3109 C CA . LEU A 1 392 ? 3.861 40.812 24.125 1 95.19 392 LEU A CA 1
ATOM 3110 C C . LEU A 1 392 ? 3.014 42.062 23.953 1 95.19 392 LEU A C 1
ATOM 3112 O O . LEU A 1 392 ? 2.318 42.469 24.875 1 95.19 392 LEU A O 1
ATOM 3116 N N . GLU A 1 393 ? 3.105 42.594 22.781 1 94.81 393 GLU A N 1
ATOM 3117 C CA . GLU A 1 393 ? 2.316 43.781 22.484 1 94.81 393 GLU A CA 1
ATOM 3118 C C . GLU A 1 393 ? 0.821 43.469 22.531 1 94.81 393 GLU A C 1
ATOM 3120 O O . GLU A 1 393 ? 0.034 44.312 23.016 1 94.81 393 GLU A O 1
ATOM 3125 N N . VAL A 1 394 ? 0.429 42.344 22.016 1 95.75 394 VAL A N 1
ATOM 3126 C CA . VAL A 1 394 ? -0.968 41.938 22.062 1 95.75 394 VAL A CA 1
ATOM 3127 C C . VAL A 1 394 ? -1.442 41.844 23.516 1 95.75 394 VAL A C 1
ATOM 3129 O O . VAL A 1 394 ? -2.518 42.375 23.844 1 95.75 394 VAL A O 1
ATOM 3132 N N . ILE A 1 395 ? -0.663 41.25 24.344 1 93.75 395 ILE A N 1
ATOM 3133 C CA . ILE A 1 395 ? -1.011 41.094 25.75 1 93.75 395 ILE A CA 1
ATOM 3134 C C . ILE A 1 395 ? -1.147 42.469 26.406 1 93.75 395 ILE A C 1
ATOM 3136 O O . ILE A 1 395 ? -2.059 42.688 27.203 1 93.75 395 ILE A O 1
ATOM 3140 N N . ARG A 1 396 ? -0.306 43.312 26 1 89.31 396 ARG A N 1
ATOM 3141 C CA . ARG A 1 396 ? -0.345 44.656 26.547 1 89.31 396 ARG A CA 1
ATOM 3142 C C . ARG A 1 396 ? -1.635 45.375 26.156 1 89.31 396 ARG A C 1
ATOM 3144 O O . ARG A 1 396 ? -2.17 46.188 26.938 1 89.31 396 ARG A O 1
ATOM 3151 N N . GLN A 1 397 ? -2.064 45.094 25 1 88.94 397 GLN A N 1
ATOM 3152 C CA . GLN A 1 397 ? -3.256 45.781 24.484 1 88.94 397 GLN A CA 1
ATOM 3153 C C . GLN A 1 397 ? -4.527 45.156 25.078 1 88.94 397 GLN A C 1
ATOM 3155 O O . GLN A 1 397 ? -5.582 45.812 25.078 1 88.94 397 GLN A O 1
ATOM 3160 N N . ILE A 1 398 ? -4.449 43.969 25.484 1 87.12 398 ILE A N 1
ATOM 3161 C CA . ILE A 1 398 ? -5.582 43.312 26.125 1 87.12 398 ILE A CA 1
ATOM 3162 C C . ILE A 1 398 ? -5.844 43.938 27.484 1 87.12 398 ILE A C 1
ATOM 3164 O O . ILE A 1 398 ? -6.996 44.188 27.859 1 87.12 398 ILE A O 1
ATOM 3168 N N . MET B 1 1 ? -4.031 -61.312 3.939 1 26.58 1 MET B N 1
ATOM 3169 C CA . MET B 1 1 ? -4.727 -60.75 2.787 1 26.58 1 MET B CA 1
ATOM 3170 C C . MET B 1 1 ? -4.113 -61.25 1.483 1 26.58 1 MET B C 1
ATOM 3172 O O . MET B 1 1 ? -2.898 -61.188 1.293 1 26.58 1 MET B O 1
ATOM 3176 N N . GLU B 1 2 ? -4.629 -62.25 0.877 1 26.06 2 GLU B N 1
ATOM 3177 C CA . GLU B 1 2 ? -4.07 -62.875 -0.321 1 26.06 2 GLU B CA 1
ATOM 3178 C C . GLU B 1 2 ? -3.537 -61.812 -1.286 1 26.06 2 GLU B C 1
ATOM 3180 O O . GLU B 1 2 ? -4.25 -60.875 -1.643 1 26.06 2 GLU B O 1
ATOM 3185 N N . LYS B 1 3 ? -2.295 -61.625 -1.19 1 44.72 3 LYS B N 1
ATOM 3186 C CA . LYS B 1 3 ? -1.609 -60.844 -2.221 1 44.72 3 LYS B CA 1
ATOM 3187 C C . LYS B 1 3 ? -2.16 -61.156 -3.607 1 44.72 3 LYS B C 1
ATOM 3189 O O . LYS B 1 3 ? -1.966 -62.281 -4.117 1 44.72 3 LYS B O 1
ATOM 3194 N N . THR B 1 4 ? -3.518 -60.906 -3.889 1 38.34 4 THR B N 1
ATOM 3195 C CA . THR B 1 4 ? -3.92 -61.094 -5.277 1 38.34 4 THR B CA 1
ATOM 3196 C C . THR B 1 4 ? -2.809 -60.656 -6.227 1 38.34 4 THR B C 1
ATOM 3198 O O . THR B 1 4 ? -2.355 -59.531 -6.176 1 38.34 4 THR B O 1
ATOM 3201 N N . ASN B 1 5 ? -2.039 -61.375 -6.906 1 42.31 5 ASN B N 1
ATOM 3202 C CA . ASN B 1 5 ? -0.943 -61.281 -7.867 1 42.31 5 ASN B CA 1
ATOM 3203 C C . ASN B 1 5 ? -1.348 -60.5 -9.117 1 42.31 5 ASN B C 1
ATOM 3205 O O . ASN B 1 5 ? -1.618 -61.094 -10.164 1 42.31 5 ASN B O 1
ATOM 3209 N N . ARG B 1 6 ? -2.168 -59.531 -9.086 1 48 6 ARG B N 1
ATOM 3210 C CA . ARG B 1 6 ? -2.488 -58.75 -10.289 1 48 6 ARG B CA 1
ATOM 3211 C C . ARG B 1 6 ? -1.279 -57.969 -10.773 1 48 6 ARG B C 1
ATOM 3213 O O . ARG B 1 6 ? -0.65 -57.25 -9.992 1 48 6 ARG B O 1
ATOM 3220 N N . SER B 1 7 ? -0.588 -58.344 -11.75 1 49.09 7 SER B N 1
ATOM 3221 C CA . SER B 1 7 ? 0.483 -57.594 -12.414 1 49.09 7 SER B CA 1
ATOM 3222 C C . SER B 1 7 ? -0.065 -56.406 -13.188 1 49.09 7 SER B C 1
ATOM 3224 O O . SER B 1 7 ? -1.233 -56.406 -13.578 1 49.09 7 SER B O 1
ATOM 3226 N N . ILE B 1 8 ? 0.523 -55.281 -13.156 1 55.34 8 ILE B N 1
ATOM 3227 C CA . ILE B 1 8 ? 0.139 -54.125 -13.953 1 55.34 8 ILE B CA 1
ATOM 3228 C C . ILE B 1 8 ? -0.19 -54.562 -15.383 1 55.34 8 ILE B C 1
ATOM 3230 O O . ILE B 1 8 ? -1.051 -53.969 -16.031 1 55.34 8 ILE B O 1
ATOM 3234 N N . HIS B 1 9 ? 0.607 -55.625 -15.844 1 51.59 9 HIS B N 1
ATOM 3235 C CA . HIS B 1 9 ? 0.292 -56.156 -17.156 1 51.59 9 HIS B CA 1
ATOM 3236 C C . HIS B 1 9 ? -1.099 -56.781 -17.172 1 51.59 9 HIS B C 1
ATOM 3238 O O . HIS B 1 9 ? -1.744 -56.844 -18.219 1 51.59 9 HIS B O 1
ATOM 3244 N N . ASP B 1 10 ? -1.351 -57.312 -16.031 1 50.81 10 ASP B N 1
ATOM 3245 C CA . ASP B 1 10 ? -2.656 -57.938 -15.93 1 50.81 10 ASP B CA 1
ATOM 3246 C C . ASP B 1 10 ? -3.766 -56.906 -15.734 1 50.81 10 ASP B C 1
ATOM 3248 O O . ASP B 1 10 ? -4.949 -57.25 -15.742 1 50.81 10 ASP B O 1
ATOM 3252 N N . LEU B 1 11 ? -3.24 -55.719 -15.328 1 52.88 11 LEU B N 1
ATOM 3253 C CA . LEU B 1 11 ? -4.285 -54.719 -15.211 1 52.88 11 LEU B CA 1
ATOM 3254 C C . LEU B 1 11 ? -4.84 -54.344 -16.578 1 52.88 11 LEU B C 1
ATOM 3256 O O . LEU B 1 11 ? -4.105 -53.844 -17.453 1 52.88 11 LEU B O 1
ATOM 3260 N N . GLN B 1 12 ? -5.621 -55.156 -17.125 1 51.16 12 GLN B N 1
ATOM 3261 C CA . GLN B 1 12 ? -6.238 -55.094 -18.453 1 51.16 12 GLN B CA 1
ATOM 3262 C C . GLN B 1 12 ? -6.184 -53.656 -19 1 51.16 12 GLN B C 1
ATOM 3264 O O . GLN B 1 12 ? -5.668 -53.438 -20.094 1 51.16 12 GLN B O 1
ATOM 3269 N N . ASP B 1 13 ? -7.059 -52.656 -18.453 1 62.09 13 ASP B N 1
ATOM 3270 C CA . ASP B 1 13 ? -7.348 -51.375 -19.109 1 62.09 13 ASP B CA 1
ATOM 3271 C C . ASP B 1 13 ? -6.836 -50.188 -18.297 1 62.09 13 ASP B C 1
ATOM 3273 O O . ASP B 1 13 ? -7.211 -49.062 -18.547 1 62.09 13 ASP B O 1
ATOM 3277 N N . ASN B 1 14 ? -5.715 -50.469 -17.344 1 71.88 14 ASN B N 1
ATOM 3278 C CA . ASN B 1 14 ? -5.184 -49.375 -16.531 1 71.88 14 ASN B CA 1
ATOM 3279 C C . ASN B 1 14 ? -6.297 -48.531 -15.914 1 71.88 14 ASN B C 1
ATOM 3281 O O . ASN B 1 14 ? -6.266 -47.281 -15.984 1 71.88 14 ASN B O 1
ATOM 3285 N N . THR B 1 15 ? -7.324 -49.281 -15.414 1 85.31 15 THR B N 1
ATOM 3286 C CA . THR B 1 15 ? -8.461 -48.656 -14.75 1 85.31 15 THR B CA 1
ATOM 3287 C C . THR B 1 15 ? -8.438 -48.906 -13.25 1 85.31 15 THR B C 1
ATOM 3289 O O . THR B 1 15 ? -8.109 -50.031 -12.828 1 85.31 15 THR B O 1
ATOM 3292 N N . LEU B 1 16 ? -8.695 -47.938 -12.477 1 91.56 16 LEU B N 1
ATOM 3293 C CA . LEU B 1 16 ? -8.727 -48.062 -11.023 1 91.56 16 LEU B CA 1
ATOM 3294 C C . LEU B 1 16 ? -10 -48.75 -10.562 1 91.56 16 LEU B C 1
ATOM 3296 O O . LEU B 1 16 ? -11.078 -48.531 -11.117 1 91.56 16 LEU B O 1
ATOM 3300 N N . THR B 1 17 ? -9.859 -49.594 -9.586 1 92.75 17 THR B N 1
ATOM 3301 C CA . THR B 1 17 ? -11.031 -50.156 -8.938 1 92.75 17 THR B CA 1
ATOM 3302 C C . THR B 1 17 ? -11.766 -49.094 -8.117 1 92.75 17 THR B C 1
ATOM 3304 O O . THR B 1 17 ? -11.234 -48.031 -7.871 1 92.75 17 THR B O 1
ATOM 3307 N N . GLU B 1 18 ? -12.977 -49.438 -7.754 1 94.81 18 GLU B N 1
ATOM 3308 C CA . GLU B 1 18 ? -13.75 -48.5 -6.941 1 94.81 18 GLU B CA 1
ATOM 3309 C C . GLU B 1 18 ? -13.047 -48.219 -5.621 1 94.81 18 GLU B C 1
ATOM 3311 O O . GLU B 1 18 ? -13.086 -47.094 -5.133 1 94.81 18 GLU B O 1
ATOM 3316 N N . GLU B 1 19 ? -12.414 -49.188 -5.062 1 94.31 19 GLU B N 1
ATOM 3317 C CA . GLU B 1 19 ? -11.672 -49 -3.82 1 94.31 19 GLU B CA 1
ATOM 3318 C C . GLU B 1 19 ? -10.469 -48.094 -4.023 1 94.31 19 GLU B C 1
ATOM 3320 O O . GLU B 1 19 ? -10.164 -47.25 -3.17 1 94.31 19 GLU B O 1
ATOM 3325 N N . GLU B 1 20 ? -9.812 -48.25 -5.105 1 94.31 20 GLU B N 1
ATOM 3326 C CA . GLU B 1 20 ? -8.648 -47.438 -5.422 1 94.31 20 GLU B CA 1
ATOM 3327 C C . GLU B 1 20 ? -9.047 -46 -5.719 1 94.31 20 GLU B C 1
ATOM 3329 O O . GLU B 1 20 ? -8.352 -45.062 -5.332 1 94.31 20 GLU B O 1
ATOM 3334 N N . LYS B 1 21 ? -10.18 -45.875 -6.414 1 96.75 21 LYS B N 1
ATOM 3335 C CA . LYS B 1 21 ? -10.719 -44.531 -6.648 1 96.75 21 LYS B CA 1
ATOM 3336 C C . LYS B 1 21 ? -11.016 -43.844 -5.332 1 96.75 21 LYS B C 1
ATOM 3338 O O . LYS B 1 21 ? -10.664 -42.656 -5.164 1 96.75 21 LYS B O 1
ATOM 3343 N N . THR B 1 22 ? -11.586 -44.531 -4.426 1 96.94 22 THR B N 1
ATOM 3344 C CA . THR B 1 22 ? -11.922 -43.969 -3.119 1 96.94 22 THR B CA 1
ATOM 3345 C C . THR B 1 22 ? -10.656 -43.562 -2.361 1 96.94 22 THR B C 1
ATOM 3347 O O . THR B 1 22 ? -10.609 -42.5 -1.721 1 96.94 22 THR B O 1
ATOM 3350 N N . GLU B 1 23 ? -9.68 -44.375 -2.453 1 96.5 23 GLU B N 1
ATOM 3351 C CA . GLU B 1 23 ? -8.414 -44.094 -1.786 1 96.5 23 GLU B CA 1
ATOM 3352 C C . GLU B 1 23 ? -7.754 -42.844 -2.371 1 96.5 23 GLU B C 1
ATOM 3354 O O . GLU B 1 23 ? -7.246 -42 -1.63 1 96.5 23 GLU B O 1
ATOM 3359 N N . LEU B 1 24 ? -7.77 -42.781 -3.664 1 97.44 24 LEU B N 1
ATOM 3360 C CA . LEU B 1 24 ? -7.215 -41.625 -4.352 1 97.44 24 LEU B CA 1
ATOM 3361 C C . LEU B 1 24 ? -7.926 -40.344 -3.922 1 97.44 24 LEU B C 1
ATOM 3363 O O . LEU B 1 24 ? -7.277 -39.344 -3.578 1 97.44 24 LEU B O 1
ATOM 3367 N N . ILE B 1 25 ? -9.227 -40.375 -3.891 1 98.12 25 ILE B N 1
ATOM 3368 C CA . ILE B 1 25 ? -10.039 -39.219 -3.59 1 98.12 25 ILE B CA 1
ATOM 3369 C C . ILE B 1 25 ? -9.844 -38.812 -2.131 1 98.12 25 ILE B C 1
ATOM 3371 O O . ILE B 1 25 ? -9.75 -37.625 -1.819 1 98.12 25 ILE B O 1
ATOM 3375 N N . THR B 1 26 ? -9.742 -39.75 -1.243 1 97.88 26 THR B N 1
ATOM 3376 C CA . THR B 1 26 ? -9.531 -39.5 0.173 1 97.88 26 THR B CA 1
ATOM 3377 C C . THR B 1 26 ? -8.164 -38.844 0.394 1 97.88 26 THR B C 1
ATOM 3379 O O . THR B 1 26 ? -8.055 -37.875 1.16 1 97.88 26 THR B O 1
ATOM 3382 N N . PHE B 1 27 ? -7.215 -39.375 -0.268 1 97.25 27 PHE B N 1
ATOM 3383 C CA . PHE B 1 27 ? -5.867 -38.812 -0.197 1 97.25 27 PHE B CA 1
ATOM 3384 C C . PHE B 1 27 ? -5.848 -37.375 -0.702 1 97.25 27 PHE B C 1
ATOM 3386 O O . PHE B 1 27 ? -5.328 -36.469 -0.029 1 97.25 27 PHE B O 1
ATOM 3393 N N . PHE B 1 28 ? -6.5 -37.188 -1.848 1 98.19 28 PHE B N 1
ATOM 3394 C CA . PHE B 1 28 ? -6.582 -35.906 -2.498 1 98.19 28 PHE B CA 1
ATOM 3395 C C . PHE B 1 28 ? -7.324 -34.906 -1.617 1 98.19 28 PHE B C 1
ATOM 3397 O O . PHE B 1 28 ? -6.855 -33.781 -1.413 1 98.19 28 PHE B O 1
ATOM 3404 N N . GLN B 1 29 ? -8.383 -35.25 -1.075 1 98.5 29 GLN B N 1
ATOM 3405 C CA . GLN B 1 29 ? -9.203 -34.375 -0.219 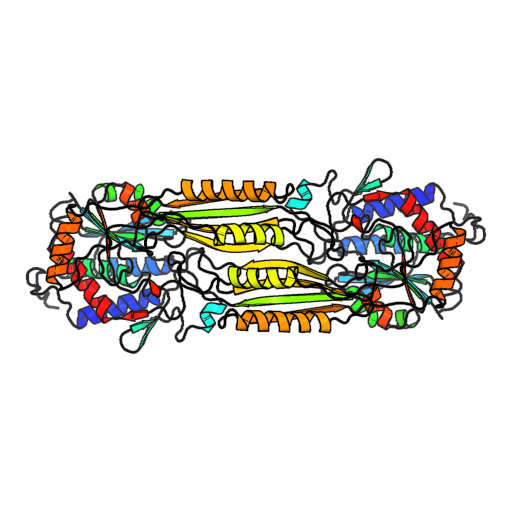1 98.5 29 GLN B CA 1
ATOM 3406 C C . GLN B 1 29 ? -8.414 -33.906 0.996 1 98.5 29 GLN B C 1
ATOM 3408 O O . GLN B 1 29 ? -8.469 -32.719 1.358 1 98.5 29 GLN B O 1
ATOM 3413 N N . LYS B 1 30 ? -7.68 -34.781 1.596 1 98.38 30 LYS B N 1
ATOM 3414 C CA . LYS B 1 30 ? -6.906 -34.438 2.783 1 98.38 30 LYS B CA 1
ATOM 3415 C C . LYS B 1 30 ? -5.852 -33.375 2.467 1 98.38 30 LYS B C 1
ATOM 3417 O O . LYS B 1 30 ? -5.633 -32.469 3.254 1 98.38 30 LYS B O 1
ATOM 3422 N N . ILE B 1 31 ? -5.203 -33.5 1.349 1 98.31 31 ILE B N 1
ATOM 3423 C CA . ILE B 1 31 ? -4.148 -32.562 1 1 98.31 31 ILE B CA 1
ATOM 3424 C C . ILE B 1 31 ? -4.758 -31.188 0.763 1 98.31 31 ILE B C 1
ATOM 3426 O O . ILE B 1 31 ? -4.156 -30.172 1.113 1 98.31 31 ILE B O 1
ATOM 3430 N N . VAL B 1 32 ? -5.949 -31.109 0.196 1 98.5 32 VAL B N 1
ATOM 3431 C CA . VAL B 1 32 ? -6.625 -29.859 -0.08 1 98.5 32 VAL B CA 1
ATOM 3432 C C . VAL B 1 32 ? -7.035 -29.188 1.233 1 98.5 32 VAL B C 1
ATOM 3434 O O . VAL B 1 32 ? -7.062 -27.953 1.332 1 98.5 32 VAL B O 1
ATOM 3437 N N . GLN B 1 33 ? -7.246 -29.953 2.268 1 98.44 33 GLN B N 1
ATOM 3438 C CA . GLN B 1 33 ? -7.672 -29.453 3.57 1 98.44 33 GLN B CA 1
ATOM 3439 C C . GLN B 1 33 ? -6.5 -28.844 4.336 1 98.44 33 GLN B C 1
ATOM 3441 O O . GLN B 1 33 ? -6.699 -28.156 5.344 1 98.44 33 GLN B O 1
ATOM 3446 N N . ILE B 1 34 ? -5.277 -29.047 3.855 1 98.12 34 ILE B N 1
ATOM 3447 C CA . ILE B 1 34 ? -4.094 -28.469 4.48 1 98.12 34 ILE B CA 1
ATOM 3448 C C . ILE B 1 34 ? -3.758 -27.141 3.809 1 98.12 34 ILE B C 1
ATOM 3450 O O . ILE B 1 34 ? -3.387 -27.109 2.633 1 98.12 34 ILE B O 1
ATOM 3454 N N . PRO B 1 35 ? -3.861 -26.016 4.496 1 97.19 35 PRO B N 1
ATOM 3455 C CA . PRO B 1 35 ? -3.6 -24.703 3.898 1 97.19 35 PRO B CA 1
ATOM 3456 C C . PRO B 1 35 ? -2.109 -24.438 3.713 1 97.19 35 PRO B C 1
ATOM 3458 O O . PRO B 1 35 ? -1.52 -23.656 4.473 1 97.19 35 PRO B O 1
ATOM 3461 N N . SER B 1 36 ? -1.531 -24.891 2.682 1 97.5 36 SER B N 1
ATOM 3462 C CA . SER B 1 36 ? -0.114 -24.703 2.387 1 97.5 36 SER B CA 1
ATOM 3463 C C . SER B 1 36 ? 0.124 -23.406 1.622 1 97.5 36 SER B C 1
ATOM 3465 O O . SER B 1 36 ? 0.774 -23.406 0.575 1 97.5 36 SER B O 1
ATOM 3467 N N . VAL B 1 37 ? -0.245 -22.312 2.166 1 96.31 37 VAL B N 1
ATOM 3468 C CA . VAL B 1 37 ? -0.269 -21.016 1.507 1 96.31 37 VAL B CA 1
ATOM 3469 C C . VAL B 1 37 ? 1.155 -20.484 1.351 1 96.31 37 VAL B C 1
ATOM 3471 O O . VAL B 1 37 ? 1.969 -20.594 2.27 1 96.31 37 VAL B O 1
ATOM 3474 N N . ASN B 1 38 ? 1.413 -19.938 0.157 1 94.38 38 ASN B N 1
ATOM 3475 C CA . ASN B 1 38 ? 2.65 -19.266 -0.218 1 94.38 38 ASN B CA 1
ATOM 3476 C C . ASN B 1 38 ? 2.375 -17.984 -1.013 1 94.38 38 ASN B C 1
ATOM 3478 O O . ASN B 1 38 ? 1.575 -18 -1.95 1 94.38 38 ASN B O 1
ATOM 3482 N N . PRO B 1 39 ? 3.076 -16.828 -0.49 1 90.69 39 PRO B N 1
ATOM 3483 C CA . PRO B 1 39 ? 3.891 -16.703 0.719 1 90.69 39 PRO B CA 1
ATOM 3484 C C . PRO B 1 39 ? 3.08 -16.875 2 1 90.69 39 PRO B C 1
ATOM 3486 O O . PRO B 1 39 ? 1.847 -16.875 1.959 1 90.69 39 PRO B O 1
ATOM 3489 N N . GLU B 1 40 ? 3.771 -17.109 3.119 1 84.19 40 GLU B N 1
ATOM 3490 C CA . GLU B 1 40 ? 5.02 -17.062 3.875 1 84.19 40 GLU B CA 1
ATOM 3491 C C . GLU B 1 40 ? 5.746 -18.406 3.822 1 84.19 40 GLU B C 1
ATOM 3493 O O . GLU B 1 40 ? 6.832 -18.547 4.387 1 84.19 40 GLU B O 1
ATOM 3498 N N . GLY B 1 41 ? 5.145 -19.484 3.127 1 90.56 41 GLY B N 1
ATOM 3499 C CA . GLY B 1 41 ? 5.816 -20.766 3.004 1 90.56 41 GLY B CA 1
ATOM 3500 C C . GLY B 1 41 ? 5.34 -21.781 4.02 1 90.56 41 GLY B C 1
ATOM 3501 O O . GLY B 1 41 ? 6.137 -22.312 4.805 1 90.56 41 GLY B O 1
ATOM 3502 N N . LYS B 1 42 ? 4.062 -22.203 3.896 1 93.06 42 LYS B N 1
ATOM 3503 C CA . LYS B 1 42 ? 3.422 -23.078 4.863 1 93.06 42 LYS B CA 1
ATOM 3504 C C . LYS B 1 42 ? 3.217 -24.484 4.277 1 93.06 42 LYS B C 1
ATOM 3506 O O . LYS B 1 42 ? 2.18 -25.109 4.504 1 93.06 42 LYS B O 1
ATOM 3511 N N . GLU B 1 43 ? 4.172 -25.031 3.514 1 96.56 43 GLU B N 1
ATOM 3512 C CA . GLU B 1 43 ? 4.02 -26.312 2.822 1 96.56 43 GLU B CA 1
ATOM 3513 C C . GLU B 1 43 ? 4.352 -27.484 3.744 1 96.56 43 GLU B C 1
ATOM 3515 O O . GLU B 1 43 ? 4.145 -28.641 3.383 1 96.56 43 GLU B O 1
ATOM 3520 N N . SER B 1 44 ? 4.801 -27.234 4.965 1 95.88 44 SER B N 1
ATOM 3521 C CA . SER B 1 44 ? 5.402 -28.266 5.805 1 95.88 44 SER B CA 1
ATOM 3522 C C . SER B 1 44 ? 4.41 -29.391 6.094 1 95.88 44 SER B C 1
ATOM 3524 O O . SER B 1 44 ? 4.77 -30.578 6.062 1 95.88 44 SER B O 1
ATOM 3526 N N . LEU B 1 45 ? 3.209 -29.031 6.391 1 96.75 45 LEU B N 1
ATOM 3527 C CA . LEU B 1 45 ? 2.234 -30.062 6.766 1 96.75 45 LEU B CA 1
ATOM 3528 C C . LEU B 1 45 ? 1.864 -30.922 5.566 1 96.75 45 LEU B C 1
ATOM 3530 O O . LEU B 1 45 ? 1.585 -32.125 5.715 1 96.75 45 LEU B O 1
ATOM 3534 N N . VAL B 1 46 ? 1.849 -30.328 4.375 1 98.25 46 VAL B N 1
ATOM 3535 C CA . VAL B 1 46 ? 1.625 -31.125 3.174 1 98.25 46 VAL B CA 1
ATOM 3536 C C . VAL B 1 46 ? 2.799 -32.094 2.963 1 98.25 46 VAL B C 1
ATOM 3538 O O . VAL B 1 46 ? 2.602 -33.25 2.658 1 98.25 46 VAL B O 1
ATOM 3541 N N . ALA B 1 47 ? 3.988 -31.609 3.166 1 98.25 47 ALA B N 1
ATOM 3542 C CA . ALA B 1 47 ? 5.176 -32.438 3.016 1 98.25 47 ALA B CA 1
ATOM 3543 C C . ALA B 1 47 ? 5.113 -33.656 3.941 1 98.25 47 ALA B C 1
ATOM 3545 O O . ALA B 1 47 ? 5.379 -34.781 3.518 1 98.25 47 ALA B O 1
ATOM 3546 N N . VAL B 1 48 ? 4.762 -33.438 5.156 1 98.19 48 VAL B N 1
ATOM 3547 C CA . VAL B 1 48 ? 4.66 -34.5 6.141 1 98.19 48 VAL B CA 1
ATOM 3548 C C . VAL B 1 48 ? 3.625 -35.531 5.688 1 98.19 48 VAL B C 1
ATOM 3550 O O . VAL B 1 48 ? 3.855 -36.75 5.785 1 98.19 48 VAL B O 1
ATOM 3553 N N . TYR B 1 49 ? 2.561 -35.062 5.203 1 98.44 49 TYR B N 1
ATOM 3554 C CA . TYR B 1 49 ? 1.507 -35.969 4.758 1 98.44 49 TYR B CA 1
ATOM 3555 C C . TYR B 1 49 ? 1.969 -36.781 3.564 1 98.44 49 TYR B C 1
ATOM 3557 O O . TYR B 1 49 ? 1.63 -37.969 3.451 1 98.44 49 TYR B O 1
ATOM 3565 N N . LEU B 1 50 ? 2.688 -36.188 2.668 1 98.62 50 LEU B N 1
ATOM 3566 C CA . LEU B 1 50 ? 3.232 -36.906 1.525 1 98.62 50 LEU B CA 1
ATOM 3567 C C . LEU B 1 50 ? 4.242 -37.969 1.979 1 98.62 50 LEU B C 1
ATOM 3569 O O . LEU B 1 50 ? 4.293 -39.062 1.421 1 98.62 50 LEU B O 1
ATOM 3573 N N . GLU B 1 51 ? 5.055 -37.625 2.967 1 98.56 51 GLU B N 1
ATOM 3574 C CA . GLU B 1 51 ? 6 -38.562 3.523 1 98.56 51 GLU B CA 1
ATOM 3575 C C . GLU B 1 51 ? 5.277 -39.812 4.074 1 98.56 51 GLU B C 1
ATOM 3577 O O . GLU B 1 51 ? 5.703 -40.938 3.844 1 98.56 51 GLU B O 1
ATOM 3582 N N . GLU B 1 52 ? 4.234 -39.531 4.816 1 98.44 52 GLU B N 1
ATOM 3583 C CA . GLU B 1 52 ? 3.438 -40.625 5.359 1 98.44 52 GLU B CA 1
ATOM 3584 C C . GLU B 1 52 ? 2.904 -41.531 4.246 1 98.44 52 GLU B C 1
ATOM 3586 O O . GLU B 1 52 ? 2.869 -42.75 4.395 1 98.44 52 GLU B O 1
ATOM 3591 N N . PHE B 1 53 ? 2.457 -40.906 3.225 1 97.88 53 PHE B N 1
ATOM 3592 C CA . PHE B 1 53 ? 1.955 -41.656 2.072 1 97.88 53 PHE B CA 1
ATOM 3593 C C . PHE B 1 53 ? 3.053 -42.5 1.466 1 97.88 53 PHE B C 1
ATOM 3595 O O . PHE B 1 53 ? 2.834 -43.688 1.182 1 97.88 53 PHE B O 1
ATOM 3602 N N . PHE B 1 54 ? 4.262 -41.938 1.215 1 98.12 54 PHE B N 1
ATOM 3603 C CA . PHE B 1 54 ? 5.383 -42.688 0.659 1 98.12 54 PHE B CA 1
ATOM 3604 C C . PHE B 1 54 ? 5.766 -43.875 1.568 1 98.12 54 PHE B C 1
ATOM 3606 O O . PHE B 1 54 ? 6.062 -44.969 1.091 1 98.12 54 PHE B O 1
ATOM 3613 N N . ASP B 1 55 ? 5.738 -43.656 2.85 1 98 55 ASP B N 1
ATOM 3614 C CA . ASP B 1 55 ? 6.047 -44.688 3.812 1 98 55 ASP B CA 1
ATOM 3615 C C . ASP B 1 55 ? 5.027 -45.844 3.734 1 98 55 ASP B C 1
ATOM 3617 O O . ASP B 1 55 ? 5.391 -47 3.746 1 98 55 ASP B O 1
ATOM 3621 N N . LYS B 1 56 ? 3.805 -45.469 3.67 1 97.06 56 LYS B N 1
ATOM 3622 C CA . LYS B 1 56 ? 2.719 -46.438 3.609 1 97.06 56 LYS B CA 1
ATOM 3623 C C . LYS B 1 56 ? 2.904 -47.375 2.434 1 97.06 56 LYS B C 1
ATOM 3625 O O . LYS B 1 56 ? 2.643 -48.594 2.555 1 97.06 56 LYS B O 1
ATOM 3630 N N . TYR B 1 57 ? 3.383 -46.906 1.331 1 96.25 57 TYR B N 1
ATOM 3631 C CA . TYR B 1 57 ? 3.504 -47.719 0.127 1 96.25 57 TYR B CA 1
ATOM 3632 C C . TYR B 1 57 ? 4.953 -48.125 -0.106 1 96.25 57 TYR B C 1
ATOM 3634 O O . TYR B 1 57 ? 5.289 -48.688 -1.165 1 96.25 57 TYR B O 1
ATOM 3642 N N . GLN B 1 58 ? 5.875 -47.812 0.812 1 96.62 58 GLN B N 1
ATOM 3643 C CA . GLN B 1 58 ? 7.281 -48.188 0.789 1 96.62 58 GLN B CA 1
ATOM 3644 C C . GLN B 1 58 ? 7.98 -47.625 -0.453 1 96.62 58 GLN B C 1
ATOM 3646 O O . GLN B 1 58 ? 8.703 -48.375 -1.136 1 96.62 58 GLN B O 1
ATOM 3651 N N . ILE B 1 59 ? 7.68 -46.469 -0.781 1 97.5 59 ILE B N 1
ATOM 3652 C CA . ILE B 1 59 ? 8.367 -45.75 -1.847 1 97.5 59 ILE B CA 1
ATOM 3653 C C . ILE B 1 59 ? 9.508 -44.906 -1.257 1 97.5 59 ILE B C 1
ATOM 3655 O O . ILE B 1 59 ? 9.273 -44 -0.453 1 97.5 59 ILE B O 1
ATOM 3659 N N . PRO B 1 60 ? 10.703 -45.25 -1.68 1 97.44 60 PRO B N 1
ATOM 3660 C CA . PRO B 1 60 ? 11.812 -44.438 -1.16 1 97.44 60 PRO B CA 1
ATOM 3661 C C . PRO B 1 60 ? 11.75 -42.969 -1.597 1 97.44 60 PRO B C 1
ATOM 3663 O O . PRO B 1 60 ? 11.359 -42.688 -2.729 1 97.44 60 PRO B O 1
ATOM 3666 N N . TYR B 1 61 ? 12.148 -42.094 -0.694 1 97.94 61 TYR B N 1
ATOM 3667 C CA . TYR B 1 61 ? 12.188 -40.688 -1.006 1 97.94 61 TYR B CA 1
ATOM 3668 C C . TYR B 1 61 ? 13.32 -40 -0.254 1 97.94 61 TYR B C 1
ATOM 3670 O O . TYR B 1 61 ? 13.859 -40.531 0.708 1 97.94 61 TYR B O 1
ATOM 3678 N N . GLU B 1 62 ? 13.695 -38.812 -0.738 1 97.56 62 GLU B N 1
ATOM 3679 C CA . GLU B 1 62 ? 14.688 -37.938 -0.133 1 97.56 62 GLU B CA 1
ATOM 3680 C C . GLU B 1 62 ? 14.148 -36.5 0.003 1 97.56 62 GLU B C 1
ATOM 3682 O O . GLU B 1 62 ? 13.266 -36.094 -0.75 1 97.56 62 GLU B O 1
ATOM 3687 N N . LYS B 1 63 ? 14.711 -35.844 1.007 1 97.5 63 LYS B N 1
ATOM 3688 C CA . LYS B 1 63 ? 14.391 -34.438 1.197 1 97.5 63 LYS B CA 1
ATOM 3689 C C . LYS B 1 63 ? 15.461 -33.531 0.582 1 97.5 63 LYS B C 1
ATOM 3691 O O . LYS B 1 63 ? 16.656 -33.75 0.805 1 97.5 63 LYS B O 1
ATOM 3696 N N . ILE B 1 64 ? 15.062 -32.625 -0.254 1 97.12 64 ILE B N 1
ATOM 3697 C CA . ILE B 1 64 ? 15.961 -31.625 -0.792 1 97.12 64 ILE B CA 1
ATOM 3698 C C . ILE B 1 64 ? 15.75 -30.297 -0.046 1 97.12 64 ILE B C 1
ATOM 3700 O O . ILE B 1 64 ? 14.742 -29.625 -0.245 1 97.12 64 ILE B O 1
ATOM 3704 N N . GLU B 1 65 ? 16.656 -29.938 0.758 1 96.31 65 GLU B N 1
ATOM 3705 C CA . GLU B 1 65 ? 16.531 -28.703 1.532 1 96.31 65 GLU B CA 1
ATOM 3706 C C . GLU B 1 65 ? 16.547 -27.484 0.623 1 96.31 65 GLU B C 1
ATOM 3708 O O . GLU B 1 65 ? 17.406 -27.359 -0.25 1 96.31 65 GLU B O 1
ATOM 3713 N N . VAL B 1 66 ? 15.641 -26.562 0.85 1 96.12 66 VAL B N 1
ATOM 3714 C CA . VAL B 1 66 ? 15.547 -25.359 0.047 1 96.12 66 VAL B CA 1
ATOM 3715 C C . VAL B 1 66 ? 15.867 -24.141 0.913 1 96.12 66 VAL B C 1
ATOM 3717 O O . VAL B 1 66 ? 16.844 -23.422 0.662 1 96.12 66 VAL B O 1
ATOM 3720 N N . GLU B 1 67 ? 14.992 -23.891 1.986 1 93.19 67 GLU B N 1
ATOM 3721 C CA . GLU B 1 67 ? 15.234 -22.766 2.883 1 93.19 67 GLU B CA 1
ATOM 3722 C C . GLU B 1 67 ? 14.516 -22.953 4.219 1 93.19 67 GLU B C 1
ATOM 3724 O O . GLU B 1 67 ? 13.352 -23.359 4.25 1 93.19 67 GLU B O 1
ATOM 3729 N N . ASN B 1 68 ? 15.227 -22.672 5.312 1 89.5 68 ASN B N 1
ATOM 3730 C CA . ASN B 1 68 ? 14.664 -22.578 6.656 1 89.5 68 ASN B CA 1
ATOM 3731 C C . ASN B 1 68 ? 13.805 -23.797 6.988 1 89.5 68 ASN B C 1
ATOM 3733 O O . ASN B 1 68 ? 12.648 -23.656 7.402 1 89.5 68 ASN B O 1
ATOM 3737 N N . GLY B 1 69 ? 14.188 -24.969 6.672 1 90.69 69 GLY B N 1
ATOM 3738 C CA . GLY B 1 69 ? 13.469 -26.188 7.012 1 90.69 69 GLY B CA 1
ATOM 3739 C C . GLY B 1 69 ? 12.414 -26.562 5.988 1 90.69 69 GLY B C 1
ATOM 3740 O O . GLY B 1 69 ? 11.781 -27.609 6.094 1 90.69 69 GLY B O 1
ATOM 3741 N N . ARG B 1 70 ? 12.18 -25.703 5.023 1 96 70 ARG B N 1
ATOM 3742 C CA . ARG B 1 70 ? 11.32 -26.031 3.893 1 96 70 ARG B CA 1
ATOM 3743 C C . ARG B 1 70 ? 12.062 -26.891 2.869 1 96 70 ARG B C 1
ATOM 3745 O O . ARG B 1 70 ? 13.211 -26.594 2.529 1 96 70 ARG B O 1
ATOM 3752 N N . TYR B 1 71 ? 11.469 -27.922 2.371 1 97.69 71 TYR B N 1
ATOM 3753 C CA . TYR B 1 71 ? 12.18 -28.859 1.504 1 97.69 71 TYR B CA 1
ATOM 3754 C C . TYR B 1 71 ? 11.258 -29.438 0.438 1 97.69 71 TYR B C 1
ATOM 3756 O O . TYR B 1 71 ? 10.039 -29.469 0.623 1 97.69 71 TYR B O 1
ATOM 3764 N N . ASP B 1 72 ? 11.875 -29.812 -0.634 1 98.31 72 ASP B N 1
ATOM 3765 C CA . ASP B 1 72 ? 11.227 -30.641 -1.644 1 98.31 72 ASP B CA 1
ATOM 3766 C C . ASP B 1 72 ? 11.273 -32.125 -1.247 1 98.31 72 ASP B C 1
ATOM 3768 O O . ASP B 1 72 ? 12.062 -32.5 -0.391 1 98.31 72 ASP B O 1
ATOM 3772 N N . LEU B 1 73 ? 10.367 -32.906 -1.804 1 98.56 73 LEU B N 1
ATOM 3773 C CA . LEU B 1 73 ? 10.414 -34.344 -1.683 1 98.56 73 LEU B 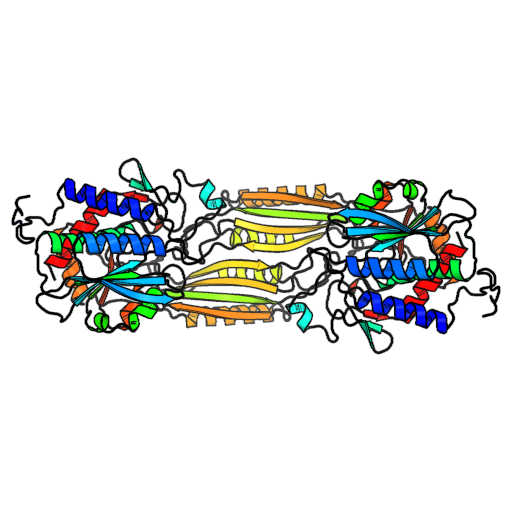CA 1
ATOM 3774 C C . LEU B 1 73 ? 10.688 -35 -3.035 1 98.56 73 LEU B C 1
ATOM 3776 O O . LEU B 1 73 ? 9.969 -34.75 -4.004 1 98.56 73 LEU B O 1
ATOM 3780 N N . LEU B 1 74 ? 11.742 -35.75 -3.119 1 98.31 74 LEU B N 1
ATOM 3781 C CA . LEU B 1 74 ? 12.086 -36.531 -4.309 1 98.31 74 LEU B CA 1
ATOM 3782 C C . LEU B 1 74 ? 11.914 -38.031 -4.062 1 98.31 74 LEU B C 1
ATOM 3784 O O . LEU B 1 74 ? 12.672 -38.625 -3.291 1 98.31 74 LEU B O 1
ATOM 3788 N N . ALA B 1 75 ? 10.93 -38.625 -4.715 1 98.31 75 ALA B N 1
ATOM 3789 C CA . ALA B 1 75 ? 10.68 -40.062 -4.602 1 98.31 75 ALA B CA 1
ATOM 3790 C C . ALA B 1 75 ? 11.141 -40.812 -5.859 1 98.31 75 ALA B C 1
ATOM 3792 O O . ALA B 1 75 ? 11.344 -40.188 -6.906 1 98.31 75 ALA B O 1
ATOM 3793 N N . LYS B 1 76 ? 11.289 -42.125 -5.676 1 96.75 76 LYS B N 1
ATOM 3794 C CA . LYS B 1 76 ? 11.781 -42.906 -6.793 1 96.75 76 LYS B CA 1
ATOM 3795 C C . LYS B 1 76 ? 11.203 -44.312 -6.77 1 96.75 76 LYS B C 1
ATOM 3797 O O . LYS B 1 76 ? 11.094 -44.938 -5.703 1 96.75 76 LYS B O 1
ATOM 3802 N N . VAL B 1 77 ? 10.742 -44.719 -7.914 1 96.12 77 VAL B N 1
ATOM 3803 C CA . VAL B 1 77 ? 10.484 -46.125 -8.156 1 96.12 77 VAL B CA 1
ATOM 3804 C C . VAL B 1 77 ? 11.523 -46.688 -9.117 1 96.12 77 VAL B C 1
ATOM 3806 O O . VAL B 1 77 ? 11.664 -46.219 -10.242 1 96.12 77 VAL B O 1
ATOM 3809 N N . GLU B 1 78 ? 12.219 -47.688 -8.672 1 95.31 78 GLU B N 1
ATOM 3810 C CA . GLU B 1 78 ? 13.32 -48.25 -9.445 1 95.31 78 GLU B CA 1
ATOM 3811 C C . GLU B 1 78 ? 12.805 -49 -10.656 1 95.31 78 GLU B C 1
ATOM 3813 O O . GLU B 1 78 ? 11.852 -49.781 -10.555 1 95.31 78 GLU B O 1
ATOM 3818 N N . GLY B 1 79 ? 13.469 -48.75 -11.789 1 94.94 79 GLY B N 1
ATOM 3819 C CA . GLY B 1 79 ? 13.164 -49.469 -13 1 94.94 79 GLY B CA 1
ATOM 3820 C C . GLY B 1 79 ? 14.219 -50.5 -13.359 1 94.94 79 GLY B C 1
ATOM 3821 O O . GLY B 1 79 ? 15.086 -50.812 -12.539 1 94.94 79 GLY B O 1
ATOM 3822 N N . GLU B 1 80 ? 14.008 -51.062 -14.555 1 95.44 80 GLU B N 1
ATOM 3823 C CA . GLU B 1 80 ? 14.977 -52.031 -15.055 1 95.44 80 GLU B CA 1
ATOM 3824 C C . GLU B 1 80 ? 16.328 -51.375 -15.297 1 95.44 80 GLU B C 1
ATOM 3826 O O . GLU B 1 80 ? 17.375 -52.031 -15.148 1 95.44 80 GLU B O 1
ATOM 3831 N N . THR B 1 81 ? 16.25 -50.125 -15.703 1 95.38 81 THR B N 1
ATOM 3832 C CA . THR B 1 81 ? 17.453 -49.312 -15.867 1 95.38 81 THR B CA 1
ATOM 3833 C C . THR B 1 81 ? 17.297 -47.938 -15.203 1 95.38 81 THR B C 1
ATOM 3835 O O . THR B 1 81 ? 16.188 -47.562 -14.852 1 95.38 81 THR B O 1
ATOM 3838 N N . SER B 1 82 ? 18.453 -47.344 -15.016 1 93.19 82 SER B N 1
ATOM 3839 C CA . SER B 1 82 ? 18.438 -46 -14.453 1 93.19 82 SER B CA 1
ATOM 3840 C C . SER B 1 82 ? 18.625 -44.938 -15.539 1 93.19 82 SER B C 1
ATOM 3842 O O . SER B 1 82 ? 18.562 -43.75 -15.266 1 93.19 82 SER B O 1
ATOM 3844 N N . GLU B 1 83 ? 18.797 -45.438 -16.703 1 91.5 83 GLU B N 1
ATOM 3845 C CA . GLU B 1 83 ? 19.031 -44.5 -17.828 1 91.5 83 GLU B CA 1
ATOM 3846 C C . GLU B 1 83 ? 17.719 -43.938 -18.375 1 91.5 83 GLU B C 1
ATOM 3848 O O . GLU B 1 83 ? 16.688 -44.625 -18.312 1 91.5 83 GLU B O 1
ATOM 3853 N N . ASP B 1 84 ? 17.734 -42.75 -18.828 1 93.44 84 ASP B N 1
ATOM 3854 C CA . ASP B 1 84 ? 16.594 -42.094 -19.453 1 93.44 84 ASP B CA 1
ATOM 3855 C C . ASP B 1 84 ? 15.367 -42.125 -18.562 1 93.44 84 ASP B C 1
ATOM 3857 O O . ASP B 1 84 ? 14.281 -42.531 -18.984 1 93.44 84 ASP B O 1
ATOM 3861 N N . ALA B 1 85 ? 15.625 -41.781 -17.312 1 96.44 85 ALA B N 1
ATOM 3862 C CA . ALA B 1 85 ? 14.555 -41.812 -16.312 1 96.44 85 ALA B CA 1
ATOM 3863 C C . ALA B 1 85 ? 13.484 -40.781 -16.641 1 96.44 85 ALA B C 1
ATOM 3865 O O . ALA B 1 85 ? 13.672 -39.938 -17.516 1 96.44 85 ALA B O 1
ATOM 3866 N N . PHE B 1 86 ? 12.344 -40.938 -16.016 1 96.56 86 PHE B N 1
ATOM 3867 C CA . PHE B 1 86 ? 11.227 -40 -16.156 1 96.56 86 PHE B CA 1
ATOM 3868 C C . PHE B 1 86 ? 10.898 -39.344 -14.828 1 96.56 86 PHE B C 1
ATOM 3870 O O . PHE B 1 86 ? 11.148 -39.906 -13.766 1 96.56 86 PHE B O 1
ATOM 3877 N N . LEU B 1 87 ? 10.359 -38.125 -14.953 1 97.69 87 LEU B N 1
ATOM 3878 C CA . LEU B 1 87 ? 10.008 -37.375 -13.766 1 97.69 87 LEU B CA 1
ATOM 3879 C C . LEU B 1 87 ? 8.586 -36.844 -13.867 1 97.69 87 LEU B C 1
ATOM 3881 O O . LEU B 1 87 ? 8.211 -36.219 -14.867 1 97.69 87 LEU B O 1
ATOM 3885 N N . PHE B 1 88 ? 7.77 -37.125 -12.875 1 98.38 88 PHE B N 1
ATOM 3886 C CA . PHE B 1 88 ? 6.562 -36.375 -12.602 1 98.38 88 PHE B CA 1
ATOM 3887 C C . PHE B 1 88 ? 6.828 -35.281 -11.555 1 98.38 88 PHE B C 1
ATOM 3889 O O . PHE B 1 88 ? 7.547 -35.531 -10.586 1 98.38 88 PHE B O 1
ATOM 3896 N N . THR B 1 89 ? 6.25 -34.094 -11.789 1 98.5 89 THR B N 1
ATOM 3897 C CA . THR B 1 89 ? 6.465 -33.062 -10.773 1 98.5 89 THR B CA 1
ATOM 3898 C C . THR B 1 89 ? 5.199 -32.25 -10.57 1 98.5 89 THR B C 1
ATOM 3900 O O . THR B 1 89 ? 4.352 -32.156 -11.453 1 98.5 89 THR B O 1
ATOM 3903 N N . GLY B 1 90 ? 5.059 -31.703 -9.406 1 98.25 90 GLY B N 1
ATOM 3904 C CA . GLY B 1 90 ? 4.035 -30.766 -8.953 1 98.25 90 GLY B CA 1
ATOM 3905 C C . GLY B 1 90 ? 4.434 -30.016 -7.699 1 98.25 90 GLY B C 1
ATOM 3906 O O . GLY B 1 90 ? 5.383 -30.391 -7.012 1 98.25 90 GLY B O 1
ATOM 3907 N N . HIS B 1 91 ? 3.725 -28.938 -7.449 1 98.5 91 HIS B N 1
ATOM 3908 C CA . HIS B 1 91 ? 4.105 -28.141 -6.281 1 98.5 91 HIS B CA 1
ATOM 3909 C C . HIS B 1 91 ? 3.088 -28.297 -5.156 1 98.5 91 HIS B C 1
ATOM 3911 O O . HIS B 1 91 ? 1.924 -28.625 -5.406 1 98.5 91 HIS B O 1
ATOM 3917 N N . MET B 1 92 ? 3.58 -28.016 -3.965 1 98.56 92 MET B N 1
ATOM 3918 C CA . MET B 1 92 ? 2.797 -28.266 -2.76 1 98.56 92 MET B CA 1
ATOM 3919 C C . MET B 1 92 ? 2.076 -27 -2.305 1 98.56 92 MET B C 1
ATOM 3921 O O . MET B 1 92 ? 1.113 -27.062 -1.54 1 98.56 92 MET B O 1
ATOM 3925 N N . ASP B 1 93 ? 2.586 -25.828 -2.713 1 97.75 93 ASP B N 1
ATOM 3926 C CA . ASP B 1 93 ? 2.066 -24.578 -2.188 1 97.75 93 ASP B CA 1
ATOM 3927 C C . ASP B 1 93 ? 0.851 -24.109 -2.986 1 97.75 93 ASP B C 1
ATOM 3929 O O . ASP B 1 93 ? 0.651 -24.531 -4.125 1 97.75 93 ASP B O 1
ATOM 3933 N N . VAL B 1 94 ? 0.026 -23.344 -2.307 1 97.12 94 VAL B N 1
ATOM 3934 C CA . VAL B 1 94 ? -1.108 -22.672 -2.934 1 97.12 94 VAL B CA 1
ATOM 3935 C C . VAL B 1 94 ? -1.057 -21.172 -2.635 1 97.12 94 VAL B C 1
ATOM 3937 O O . VAL B 1 94 ? -0.342 -20.734 -1.728 1 97.12 94 VAL B O 1
ATOM 3940 N N . VAL B 1 95 ? -1.743 -20.375 -3.396 1 95.75 95 VAL B N 1
ATOM 3941 C CA . VAL B 1 95 ? -1.76 -18.938 -3.184 1 95.75 95 VAL B CA 1
ATOM 3942 C C . VAL B 1 95 ? -2.736 -18.594 -2.061 1 95.75 95 VAL B C 1
ATOM 3944 O O . VAL B 1 95 ? -3.674 -19.344 -1.792 1 95.75 95 VAL B O 1
ATOM 3947 N N . PRO B 1 96 ? -2.592 -17.469 -1.416 1 94.38 96 PRO B N 1
ATOM 3948 C CA . PRO B 1 96 ? -3.486 -17.062 -0.329 1 94.38 96 PRO B CA 1
ATOM 3949 C C . PRO B 1 96 ? -4.891 -16.719 -0.819 1 94.38 96 PRO B C 1
ATOM 3951 O O . PRO B 1 96 ? -5.102 -16.547 -2.021 1 94.38 96 PRO B O 1
ATOM 3954 N N . VAL B 1 97 ? -5.797 -16.734 0.127 1 93.94 97 VAL B N 1
ATOM 3955 C CA . VAL B 1 97 ? -7.152 -16.234 -0.069 1 93.94 97 VAL B CA 1
ATOM 3956 C C . VAL B 1 97 ? -7.309 -14.875 0.621 1 93.94 97 VAL B C 1
ATOM 3958 O O . VAL B 1 97 ? -7.168 -14.781 1.842 1 93.94 97 VAL B O 1
ATOM 3961 N N . SER B 1 98 ? -7.562 -13.93 -0.204 1 89.69 98 SER B N 1
ATOM 3962 C CA . SER B 1 98 ? -7.742 -12.609 0.4 1 89.69 98 SER B CA 1
ATOM 3963 C C . SER B 1 98 ? -9.047 -12.539 1.193 1 89.69 98 SER B C 1
ATOM 3965 O O . SER B 1 98 ? -9.945 -13.359 0.994 1 89.69 98 SER B O 1
ATOM 3967 N N . ALA B 1 99 ? -9.102 -11.531 2.139 1 88.75 99 ALA B N 1
ATOM 3968 C CA . ALA B 1 99 ? -10.32 -11.336 2.922 1 88.75 99 ALA B CA 1
ATOM 3969 C C . ALA B 1 99 ? -11.523 -11.07 2.016 1 88.75 99 ALA B C 1
ATOM 3971 O O . ALA B 1 99 ? -12.617 -11.578 2.264 1 88.75 99 ALA B O 1
ATOM 3972 N N . GLU B 1 100 ? -11.328 -10.32 0.975 1 89.12 100 GLU B N 1
ATOM 3973 C CA . GLU B 1 100 ? -12.398 -10.008 0.038 1 89.12 100 GLU B CA 1
ATOM 3974 C C . GLU B 1 100 ? -12.812 -11.242 -0.759 1 89.12 100 GLU B C 1
ATOM 3976 O O . GLU B 1 100 ? -14 -11.469 -0.996 1 89.12 100 GLU B O 1
ATOM 3981 N N . GLU B 1 101 ? -11.836 -11.984 -1.114 1 92.19 101 GLU B N 1
ATOM 3982 C CA . GLU B 1 101 ? -12.125 -13.211 -1.85 1 92.19 101 GLU B CA 1
ATOM 3983 C C . GLU B 1 101 ? -12.922 -14.195 -0.995 1 92.19 101 GLU B C 1
ATOM 3985 O O . GLU B 1 101 ? -13.836 -14.852 -1.489 1 92.19 101 GLU B O 1
ATOM 3990 N N . GLU B 1 102 ? -12.516 -14.305 0.233 1 94.88 102 GLU B N 1
ATOM 3991 C CA . GLU B 1 102 ? -13.141 -15.25 1.151 1 94.88 102 GLU B CA 1
ATOM 3992 C C . GLU B 1 102 ? -14.648 -15.055 1.213 1 94.88 102 GLU B C 1
ATOM 3994 O O . GLU B 1 102 ? -15.406 -16.016 1.302 1 94.88 102 GLU B O 1
ATOM 3999 N N . LYS B 1 103 ? -15.062 -13.828 1.079 1 93.12 103 LYS B N 1
ATOM 4000 C CA . LYS B 1 103 ? -16.484 -13.492 1.152 1 93.12 103 LYS B CA 1
ATOM 4001 C C . LYS B 1 103 ? -17.25 -14.078 -0.032 1 93.12 103 LYS B C 1
ATOM 4003 O O . LYS B 1 103 ? -18.469 -14.211 0.018 1 93.12 103 LYS B O 1
ATOM 4008 N N . ARG B 1 104 ? -16.547 -14.43 -1.057 1 94.06 104 ARG B N 1
ATOM 4009 C CA . ARG B 1 104 ? -17.188 -14.883 -2.287 1 94.06 104 ARG B CA 1
ATOM 4010 C C . ARG B 1 104 ? -17.109 -16.391 -2.42 1 94.06 104 ARG B C 1
ATOM 4012 O O . ARG B 1 104 ? -17.625 -16.969 -3.391 1 94.06 104 ARG B O 1
ATOM 4019 N N . TRP B 1 105 ? -16.547 -17.078 -1.518 1 96.75 105 TRP B N 1
ATOM 4020 C CA . TRP B 1 105 ? -16.484 -18.547 -1.505 1 96.75 105 TRP B CA 1
ATOM 4021 C C . TRP B 1 105 ? -17.812 -19.125 -1.018 1 96.75 105 TRP B C 1
ATOM 4023 O O . TRP B 1 105 ? -18.359 -18.688 -0.007 1 96.75 105 TRP B O 1
ATOM 4033 N N . ILE B 1 106 ? -18.312 -20.078 -1.731 1 96.5 106 ILE B N 1
ATOM 4034 C CA . ILE B 1 106 ? -19.562 -20.734 -1.368 1 96.5 106 ILE B CA 1
ATOM 4035 C C . ILE B 1 106 ? -19.312 -21.781 -0.292 1 96.5 106 ILE B C 1
ATOM 4037 O O . ILE B 1 106 ? -20.172 -22.031 0.554 1 96.5 106 ILE B O 1
ATOM 4041 N N . LEU B 1 107 ? -18.141 -22.422 -0.406 1 97.31 107 LEU B N 1
ATOM 4042 C CA . LEU B 1 107 ? -17.625 -23.375 0.577 1 97.31 107 LEU B CA 1
ATOM 4043 C C . LEU B 1 107 ? -16.281 -22.906 1.128 1 97.31 107 LEU B C 1
ATOM 4045 O O . LEU B 1 107 ? -15.562 -22.156 0.47 1 97.31 107 LEU B O 1
ATOM 4049 N N . PRO B 1 108 ? -15.984 -23.312 2.34 1 97.38 108 PRO B N 1
ATOM 4050 C CA . PRO B 1 108 ? -14.703 -22.859 2.887 1 97.38 108 PRO B CA 1
ATOM 4051 C C . PRO B 1 108 ? -13.523 -23.172 1.973 1 97.38 108 PRO B C 1
ATOM 4053 O O . PRO B 1 108 ? -13.406 -24.297 1.486 1 97.38 108 PRO B O 1
ATOM 4056 N N . PRO B 1 109 ? -12.703 -22.203 1.76 1 98 109 PRO B N 1
ATOM 4057 C CA . PRO B 1 109 ? -11.617 -22.391 0.79 1 98 109 PRO B CA 1
ATOM 4058 C C . PRO B 1 109 ? -10.711 -23.562 1.131 1 98 109 PRO B C 1
ATOM 4060 O O . PRO B 1 109 ? -10.125 -24.172 0.235 1 98 109 PRO B O 1
ATOM 4063 N N . PHE B 1 110 ? -10.586 -23.922 2.404 1 98.19 110 PHE B N 1
ATOM 4064 C CA . PHE B 1 110 ? -9.703 -25.016 2.797 1 98.19 110 PHE B CA 1
ATOM 4065 C C . PHE B 1 110 ? -10.484 -26.141 3.457 1 98.19 110 PHE B C 1
ATOM 4067 O O . PHE B 1 110 ? -9.945 -26.875 4.289 1 98.19 110 PHE B O 1
ATOM 4074 N N . GLY B 1 111 ? -11.688 -26.312 3.008 1 97.56 111 GLY B N 1
ATOM 4075 C CA . GLY B 1 111 ? -12.547 -27.359 3.559 1 97.56 111 GLY B CA 1
ATOM 4076 C C . GLY B 1 111 ? -12.43 -28.688 2.822 1 97.56 111 GLY B C 1
ATOM 4077 O O . GLY B 1 111 ? -12.688 -29.734 3.393 1 97.56 111 GLY B O 1
ATOM 4078 N N . GLY B 1 112 ? -12.125 -28.641 1.556 1 98.19 112 GLY B N 1
ATOM 4079 C CA . GLY B 1 112 ? -12.062 -29.844 0.756 1 98.19 112 GLY B CA 1
ATOM 4080 C C . GLY B 1 112 ? -13.398 -30.547 0.616 1 98.19 112 GLY B C 1
ATOM 4081 O O . GLY B 1 112 ? -13.461 -31.781 0.619 1 98.19 112 GLY B O 1
ATOM 4082 N N . GLU B 1 113 ? -14.383 -29.828 0.495 1 98.19 113 GLU B N 1
ATOM 4083 C CA . GLU B 1 113 ? -15.719 -30.406 0.462 1 98.19 113 GLU B CA 1
ATOM 4084 C C . GLU B 1 113 ? -16.062 -30.922 -0.934 1 98.19 113 GLU B C 1
ATOM 4086 O O . GLU B 1 113 ? -15.688 -30.312 -1.936 1 98.19 113 GLU B O 1
ATOM 4091 N N . ILE B 1 114 ? -16.797 -32.031 -0.93 1 98.19 114 ILE B N 1
ATOM 4092 C CA . ILE B 1 114 ? -17.266 -32.625 -2.186 1 98.19 114 ILE B CA 1
ATOM 4093 C C . ILE B 1 114 ? -18.75 -32.312 -2.383 1 98.19 114 ILE B C 1
ATOM 4095 O O . ILE B 1 114 ? -19.562 -32.594 -1.507 1 98.19 114 ILE B O 1
ATOM 4099 N N . LYS B 1 115 ? -19 -31.641 -3.471 1 97.62 115 LYS B N 1
ATOM 4100 C CA . LYS B 1 115 ? -20.375 -31.312 -3.836 1 97.62 115 LYS B CA 1
ATOM 4101 C C . LYS B 1 115 ? -20.641 -31.594 -5.316 1 97.62 115 LYS B C 1
ATOM 4103 O O . LYS B 1 115 ? -19.906 -31.109 -6.18 1 97.62 115 LYS B O 1
ATOM 4108 N N . GLU B 1 116 ? -21.625 -32.469 -5.613 1 97.44 116 GLU B N 1
ATOM 4109 C CA . GLU B 1 116 ? -22.062 -32.781 -6.973 1 97.44 116 GLU B CA 1
ATOM 4110 C C . GLU B 1 116 ? -20.891 -33.281 -7.824 1 97.44 116 GLU B C 1
ATOM 4112 O O . GLU B 1 116 ? -20.672 -32.781 -8.93 1 97.44 116 GLU B O 1
ATOM 4117 N N . GLY B 1 117 ? -20.047 -34.094 -7.273 1 98 117 GLY B N 1
ATOM 4118 C CA . GLY B 1 117 ? -18.984 -34.75 -8.008 1 98 117 GLY B CA 1
ATOM 4119 C C . GLY B 1 117 ? -17.75 -33.906 -8.164 1 98 117 GLY B C 1
ATOM 4120 O O . GLY B 1 117 ? -16.812 -34.281 -8.891 1 98 117 GLY B O 1
ATOM 4121 N N . LYS B 1 118 ? -17.75 -32.75 -7.453 1 98.5 118 LYS B N 1
ATOM 4122 C CA . LYS B 1 118 ? -16.609 -31.844 -7.52 1 98.5 118 LYS B CA 1
ATOM 4123 C C . LYS B 1 118 ? -16.016 -31.609 -6.137 1 98.5 118 LYS B C 1
ATOM 4125 O O . LYS B 1 118 ? -16.734 -31.531 -5.145 1 98.5 118 LYS B O 1
ATOM 4130 N N . LEU B 1 119 ? -14.742 -31.562 -6.074 1 98.69 119 LEU B N 1
ATOM 4131 C CA . LEU B 1 119 ? -14.062 -31.188 -4.84 1 98.69 119 LEU B CA 1
ATOM 4132 C C . LEU B 1 119 ? -13.688 -29.719 -4.855 1 98.69 119 LEU B C 1
ATOM 4134 O O . LEU B 1 119 ? -13.023 -29.25 -5.781 1 98.69 119 LEU B O 1
ATOM 4138 N N . TYR B 1 120 ? -14.195 -29.016 -3.842 1 98.44 120 TYR B N 1
ATOM 4139 C CA . TYR B 1 120 ? -13.953 -27.578 -3.725 1 98.44 120 TYR B CA 1
ATOM 4140 C C . TYR B 1 120 ? -12.836 -27.297 -2.738 1 98.44 120 TYR B C 1
ATOM 4142 O O . TYR B 1 120 ? -12.75 -27.922 -1.678 1 98.44 120 TYR B O 1
ATOM 4150 N N . GLY B 1 121 ? -12 -26.328 -3.166 1 98.5 121 GLY B N 1
ATOM 4151 C CA . GLY B 1 121 ? -10.953 -25.859 -2.264 1 98.5 121 GLY B CA 1
ATOM 4152 C C . GLY B 1 121 ? -9.773 -25.234 -2.988 1 98.5 121 GLY B C 1
ATOM 4153 O O . GLY B 1 121 ? -9.461 -25.625 -4.113 1 98.5 121 GLY B O 1
ATOM 4154 N N . ARG B 1 122 ? -9.164 -24.297 -2.291 1 97.94 122 ARG B N 1
ATOM 4155 C CA . ARG B 1 122 ? -7.926 -23.734 -2.818 1 97.94 122 ARG B CA 1
ATOM 4156 C C . ARG B 1 122 ? -6.867 -24.812 -3.018 1 97.94 122 ARG B C 1
ATOM 4158 O O . ARG B 1 122 ? -6.566 -25.578 -2.094 1 97.94 122 ARG B O 1
ATOM 4165 N N . GLY B 1 123 ? -6.375 -24.922 -4.262 1 97.94 123 GLY B N 1
ATOM 4166 C CA . GLY B 1 123 ? -5.387 -25.938 -4.582 1 97.94 123 GLY B CA 1
ATOM 4167 C C . GLY B 1 123 ? -5.988 -27.172 -5.234 1 97.94 123 GLY B C 1
ATOM 4168 O O . GLY B 1 123 ? -5.262 -28.016 -5.746 1 97.94 123 GLY B O 1
ATOM 4169 N N . SER B 1 124 ? -7.301 -27.297 -5.258 1 98.62 124 SER B N 1
ATOM 4170 C CA . SER B 1 124 ? -7.922 -28.453 -5.883 1 98.62 124 SER B CA 1
ATOM 4171 C C . SER B 1 124 ? -7.547 -28.562 -7.355 1 98.62 124 SER B C 1
ATOM 4173 O O . SER B 1 124 ? -7.32 -29.656 -7.867 1 98.62 124 SER B O 1
ATOM 4175 N N . VAL B 1 125 ? -7.43 -27.422 -7.973 1 98.19 125 VAL B N 1
ATOM 4176 C CA . VAL B 1 125 ? -7.023 -27.375 -9.375 1 98.19 125 VAL B CA 1
ATOM 4177 C C . VAL B 1 125 ? -5.527 -27.109 -9.469 1 98.19 125 VAL B C 1
ATOM 4179 O O . VAL B 1 125 ? -4.797 -27.844 -10.133 1 98.19 125 VAL B O 1
ATOM 4182 N N . ASP B 1 126 ? -4.918 -26.188 -8.75 1 96.62 126 ASP B N 1
ATOM 4183 C CA . ASP B 1 126 ? -3.543 -25.719 -8.852 1 96.62 126 ASP B CA 1
ATOM 4184 C C . ASP B 1 126 ? -2.785 -25.938 -7.547 1 96.62 126 ASP B C 1
ATOM 4186 O O . ASP B 1 126 ? -2.803 -25.078 -6.656 1 96.62 126 ASP B O 1
ATOM 4190 N N . MET B 1 127 ? -2.195 -27.031 -7.355 1 97.12 127 MET B N 1
ATOM 4191 C CA . MET B 1 127 ? -2.316 -28.156 -8.289 1 97.12 127 MET B CA 1
ATOM 4192 C C . MET B 1 127 ? -2.266 -29.484 -7.547 1 97.12 127 MET B C 1
ATOM 4194 O O . MET B 1 127 ? -1.654 -30.438 -8.023 1 97.12 127 MET B O 1
ATOM 4198 N N . LYS B 1 128 ? -2.891 -29.484 -6.414 1 98.44 128 LYS B N 1
ATOM 4199 C CA . LYS B 1 128 ? -2.811 -30.656 -5.562 1 98.44 128 LYS B CA 1
ATOM 4200 C C . LYS B 1 128 ? -3.459 -31.875 -6.234 1 98.44 128 LYS B C 1
ATOM 4202 O O . LYS B 1 128 ? -3.098 -33 -5.949 1 98.44 128 LYS B O 1
ATOM 4207 N N . SER B 1 129 ? -4.426 -31.688 -7.133 1 98.56 129 SER B N 1
ATOM 4208 C CA . SER B 1 129 ? -4.996 -32.812 -7.883 1 98.56 129 SER B CA 1
ATOM 4209 C C . SER B 1 129 ? -3.932 -33.5 -8.719 1 98.56 129 SER B C 1
ATOM 4211 O O . SER B 1 129 ? -3.729 -34.719 -8.578 1 98.56 129 SER B O 1
ATOM 4213 N N . GLY B 1 130 ? -3.227 -32.719 -9.555 1 98.56 130 GLY B N 1
ATOM 4214 C CA . GLY B 1 130 ? -2.166 -33.281 -10.359 1 98.56 130 GLY B CA 1
ATOM 4215 C C . GLY B 1 130 ? -1.082 -33.969 -9.531 1 98.56 130 GLY B C 1
ATOM 4216 O O . GLY B 1 130 ? -0.615 -35.062 -9.875 1 98.56 130 GLY B O 1
ATOM 4217 N N . LEU B 1 131 ? -0.705 -33.344 -8.469 1 98.25 131 LEU B N 1
ATOM 4218 C CA . LEU B 1 131 ? 0.289 -33.875 -7.543 1 98.25 131 LEU B CA 1
ATOM 4219 C C . LEU B 1 131 ? -0.141 -35.219 -6.996 1 98.25 131 LEU B C 1
ATOM 4221 O O . LEU B 1 131 ? 0.628 -36.188 -7.039 1 98.25 131 LEU B O 1
ATOM 4225 N N . CYS B 1 132 ? -1.335 -35.344 -6.543 1 98.06 132 CYS B N 1
ATOM 4226 C CA . CYS B 1 132 ? -1.873 -36.562 -5.941 1 98.06 132 CYS B CA 1
ATOM 4227 C C . CYS B 1 132 ? -1.969 -37.688 -6.973 1 98.06 132 CYS B C 1
ATOM 4229 O O . CYS B 1 132 ? -1.661 -38.844 -6.668 1 98.06 132 CYS B O 1
ATOM 4231 N N . CYS B 1 133 ? -2.42 -37.344 -8.141 1 98.31 133 CYS B N 1
ATOM 4232 C CA . CYS B 1 133 ? -2.576 -38.344 -9.188 1 98.31 133 CYS B CA 1
ATOM 4233 C C . CYS B 1 133 ? -1.241 -39 -9.523 1 98.31 133 CYS B C 1
ATOM 4235 O O . CYS B 1 133 ? -1.161 -40.219 -9.672 1 98.31 133 CYS B O 1
ATOM 4237 N N . ALA B 1 134 ? -0.227 -38.188 -9.648 1 98.12 134 ALA B N 1
ATOM 4238 C CA . ALA B 1 134 ? 1.1 -38.719 -9.953 1 98.12 134 ALA B CA 1
ATOM 4239 C C . ALA B 1 134 ? 1.615 -39.625 -8.828 1 98.12 134 ALA B C 1
ATOM 4241 O O . ALA B 1 134 ? 2.15 -40.688 -9.078 1 98.12 134 ALA B O 1
ATOM 4242 N N . MET B 1 135 ? 1.438 -39.188 -7.617 1 97.94 135 MET B N 1
ATOM 4243 C CA . MET B 1 135 ? 1.876 -39.969 -6.461 1 97.94 135 MET B CA 1
ATOM 4244 C C . MET B 1 135 ? 1.139 -41.281 -6.391 1 97.94 135 MET B C 1
ATOM 4246 O O . MET B 1 135 ? 1.748 -42.312 -6.133 1 97.94 135 MET B O 1
ATOM 4250 N N . PHE B 1 136 ? -0.131 -41.188 -6.59 1 96.69 136 PHE B N 1
ATOM 4251 C CA . PHE B 1 136 ? -0.947 -42.406 -6.512 1 96.69 136 PHE B CA 1
ATOM 4252 C C . PHE B 1 136 ? -0.56 -43.406 -7.609 1 96.69 136 PHE B C 1
ATOM 4254 O O . PHE B 1 136 ? -0.582 -44.594 -7.395 1 96.69 136 PHE B O 1
ATOM 4261 N N . ALA B 1 137 ? -0.229 -42.875 -8.773 1 95.12 137 ALA B N 1
ATOM 4262 C CA . ALA B 1 137 ? 0.243 -43.75 -9.859 1 95.12 137 ALA B CA 1
ATOM 4263 C C . ALA B 1 137 ? 1.502 -44.5 -9.445 1 95.12 137 ALA B C 1
ATOM 4265 O O . ALA B 1 137 ? 1.638 -45.688 -9.727 1 95.12 137 ALA B O 1
ATOM 4266 N N . LEU B 1 138 ? 2.436 -43.844 -8.781 1 94.94 138 LEU B N 1
ATOM 4267 C CA . LEU B 1 138 ? 3.643 -44.5 -8.297 1 94.94 138 LEU B CA 1
ATOM 4268 C C . LEU B 1 138 ? 3.297 -45.562 -7.266 1 94.94 138 LEU B C 1
ATOM 4270 O O . LEU B 1 138 ? 3.875 -46.656 -7.281 1 94.94 138 LEU B O 1
ATOM 4274 N N . ALA B 1 139 ? 2.404 -45.219 -6.379 1 94.19 139 ALA B N 1
ATOM 4275 C CA . ALA B 1 139 ? 1.987 -46.188 -5.344 1 94.19 139 ALA B CA 1
ATOM 4276 C C . ALA B 1 139 ? 1.396 -47.438 -5.965 1 94.19 139 ALA B C 1
ATOM 4278 O O . ALA B 1 139 ? 1.601 -48.531 -5.453 1 94.19 139 ALA B O 1
ATOM 4279 N N . TYR B 1 140 ? 0.657 -47.188 -6.961 1 90.44 140 TYR B N 1
ATOM 4280 C CA . TYR B 1 140 ? 0.033 -48.281 -7.676 1 90.44 140 TYR B CA 1
ATOM 4281 C C . TYR B 1 140 ? 1.085 -49.25 -8.219 1 90.44 140 TYR B C 1
ATOM 4283 O O . TYR B 1 140 ? 0.909 -50.469 -8.164 1 90.44 140 TYR B O 1
ATOM 4291 N N . LEU B 1 141 ? 2.197 -48.719 -8.758 1 88.94 141 LEU B N 1
ATOM 4292 C CA . LEU B 1 141 ? 3.287 -49.562 -9.258 1 88.94 141 LEU B CA 1
ATOM 4293 C C . LEU B 1 141 ? 3.846 -50.438 -8.148 1 88.94 141 LEU B C 1
ATOM 4295 O O . LEU B 1 141 ? 4.07 -51.625 -8.359 1 88.94 141 LEU B O 1
ATOM 4299 N N . LYS B 1 142 ? 4.027 -49.875 -7.047 1 89.38 142 LYS B N 1
ATOM 4300 C CA . LYS B 1 142 ? 4.59 -50.594 -5.91 1 89.38 142 LYS B CA 1
ATOM 4301 C C . LYS B 1 142 ? 3.611 -51.625 -5.391 1 89.38 142 LYS B C 1
ATOM 4303 O O . LYS B 1 142 ? 4.004 -52.781 -5.109 1 89.38 142 LYS B O 1
ATOM 4308 N N . LYS B 1 143 ? 2.412 -51.219 -5.285 1 88.38 143 LYS B N 1
ATOM 4309 C CA . LYS B 1 143 ? 1.373 -52.094 -4.75 1 88.38 143 LYS B CA 1
ATOM 4310 C C . LYS B 1 143 ? 1.256 -53.375 -5.57 1 88.38 143 LYS B C 1
ATOM 4312 O O . LYS B 1 143 ? 1.061 -54.469 -5.016 1 88.38 143 LYS B O 1
ATOM 4317 N N . TYR B 1 144 ? 1.436 -53.281 -6.836 1 87.94 144 TYR B N 1
ATOM 4318 C CA . TYR B 1 144 ? 1.208 -54.406 -7.707 1 87.94 144 TYR B CA 1
ATOM 4319 C C . TYR B 1 144 ? 2.527 -55 -8.188 1 87.94 144 TYR B C 1
ATOM 4321 O O . TYR B 1 144 ? 2.545 -55.875 -9.062 1 87.94 144 TYR B O 1
ATOM 4329 N N . GLY B 1 145 ? 3.686 -54.5 -7.758 1 87.56 145 GLY B N 1
ATOM 4330 C CA . GLY B 1 145 ? 5 -55.031 -8.039 1 87.56 145 GLY B CA 1
ATOM 4331 C C . GLY B 1 145 ? 5.438 -54.844 -9.477 1 87.56 145 GLY B C 1
ATOM 4332 O O . GLY B 1 145 ? 6.18 -55.656 -10.031 1 87.56 145 GLY B O 1
ATOM 4333 N N . TYR B 1 146 ? 4.926 -53.812 -10.031 1 88.12 146 TYR B N 1
ATOM 4334 C CA . TYR B 1 146 ? 5.312 -53.5 -11.406 1 88.12 146 TYR B CA 1
ATOM 4335 C C . TYR B 1 146 ? 6.676 -52.812 -11.445 1 88.12 146 TYR B C 1
ATOM 4337 O O . TYR B 1 146 ? 6.891 -51.812 -10.766 1 88.12 146 TYR B O 1
ATOM 4345 N N . LYS B 1 147 ? 7.539 -53.344 -12.266 1 91 147 LYS B N 1
ATOM 4346 C CA . LYS B 1 147 ? 8.852 -52.75 -12.461 1 91 147 LYS B CA 1
ATOM 4347 C C . LYS B 1 147 ? 8.906 -52 -13.797 1 91 147 LYS B C 1
ATOM 4349 O O . LYS B 1 147 ? 8.922 -52.625 -14.859 1 91 147 LYS B O 1
ATOM 4354 N N . PRO B 1 148 ? 8.992 -50.719 -13.727 1 93.25 148 PRO B N 1
ATOM 4355 C CA . PRO B 1 148 ? 9.07 -49.969 -14.984 1 93.25 148 PRO B CA 1
ATOM 4356 C C . PRO B 1 148 ? 10.391 -50.188 -15.727 1 93.25 148 PRO B C 1
ATOM 4358 O O . PRO B 1 148 ? 11.336 -50.719 -15.148 1 93.25 148 PRO B O 1
ATOM 4361 N N . LYS B 1 149 ? 10.367 -49.812 -16.984 1 92.44 149 LYS B N 1
ATOM 4362 C CA . LYS B 1 149 ? 11.555 -50.031 -17.812 1 92.44 149 LYS B CA 1
ATOM 4363 C C . LYS B 1 149 ? 12.711 -49.156 -17.328 1 92.44 149 LYS B C 1
ATOM 4365 O O . LYS B 1 149 ? 13.875 -49.531 -17.469 1 92.44 149 LYS B O 1
ATOM 4370 N N . THR B 1 150 ? 12.406 -48.031 -16.875 1 95.94 150 THR B N 1
ATOM 4371 C CA . THR B 1 150 ? 13.406 -47.094 -16.344 1 95.94 150 THR B CA 1
ATOM 4372 C C . THR B 1 150 ? 12.953 -46.531 -15.008 1 95.94 150 THR B C 1
ATOM 4374 O O . THR B 1 150 ? 11.789 -46.688 -14.617 1 95.94 150 THR B O 1
ATOM 4377 N N . ASP B 1 151 ? 13.891 -45.875 -14.328 1 96.56 151 ASP B N 1
ATOM 4378 C CA . ASP B 1 151 ? 13.547 -45.219 -13.078 1 96.56 151 ASP B CA 1
ATOM 4379 C C . ASP B 1 151 ? 12.469 -44.156 -13.297 1 96.56 151 ASP B C 1
ATOM 4381 O O . ASP B 1 151 ? 12.484 -43.438 -14.297 1 96.56 151 ASP B O 1
ATOM 4385 N N . ILE B 1 152 ? 11.539 -44.125 -12.406 1 97.19 152 ILE B N 1
ATOM 4386 C CA . ILE B 1 152 ? 10.523 -43.062 -12.375 1 97.19 152 ILE B CA 1
ATOM 4387 C C . ILE B 1 152 ? 10.688 -42.25 -11.102 1 97.19 152 ILE B C 1
ATOM 4389 O O . ILE B 1 152 ? 10.602 -42.75 -9.992 1 97.19 152 ILE B O 1
ATOM 4393 N N . PHE B 1 153 ? 10.945 -40.969 -11.32 1 97.44 153 PHE B N 1
ATOM 4394 C CA . PHE B 1 153 ? 11.07 -40.031 -10.211 1 97.44 153 PHE B CA 1
ATOM 4395 C C . PHE B 1 153 ? 9.797 -39.25 -10.031 1 97.44 153 PHE B C 1
ATOM 4397 O O . PHE B 1 153 ? 9.008 -39.094 -10.969 1 97.44 153 PHE B O 1
ATOM 4404 N N . PHE B 1 154 ? 9.547 -38.781 -8.828 1 98.31 154 PHE B N 1
ATOM 4405 C CA . PHE B 1 154 ? 8.508 -37.812 -8.469 1 98.31 154 PHE B CA 1
ATOM 4406 C C . PHE B 1 154 ? 9.078 -36.719 -7.605 1 98.31 154 PHE B C 1
ATOM 4408 O O . PHE B 1 154 ? 9.703 -36.969 -6.574 1 98.31 154 PHE B O 1
ATOM 4415 N N . LEU B 1 155 ? 8.844 -35.5 -8.055 1 98.56 155 LEU B N 1
ATOM 4416 C CA . LEU B 1 155 ? 9.344 -34.344 -7.324 1 98.56 155 LEU B CA 1
ATOM 4417 C C . LEU B 1 155 ? 8.195 -33.438 -6.879 1 98.56 155 LEU B C 1
ATOM 4419 O O . LEU B 1 155 ? 7.496 -32.875 -7.715 1 98.56 155 LEU B O 1
ATOM 4423 N N . ALA B 1 156 ? 7.938 -33.344 -5.574 1 98.69 156 ALA B N 1
ATOM 4424 C CA . ALA B 1 156 ? 7.031 -32.344 -4.984 1 98.69 156 ALA B CA 1
ATOM 4425 C C . ALA B 1 156 ? 7.793 -31.109 -4.547 1 98.69 156 ALA B C 1
ATOM 4427 O O . ALA B 1 156 ? 8.656 -31.172 -3.668 1 98.69 156 ALA B O 1
ATOM 4428 N N . THR B 1 157 ? 7.473 -29.953 -5.121 1 98.56 157 THR B N 1
ATOM 4429 C CA . THR B 1 157 ? 8.289 -28.766 -4.891 1 98.56 157 THR B CA 1
ATOM 4430 C C . THR B 1 157 ? 7.562 -27.781 -3.973 1 98.56 157 THR B C 1
ATOM 4432 O O . THR B 1 157 ? 6.34 -27.859 -3.82 1 98.56 157 THR B O 1
ATOM 4435 N N . ILE B 1 158 ? 8.344 -26.922 -3.328 1 97.88 158 ILE B N 1
ATOM 4436 C CA . ILE B 1 158 ? 7.812 -25.797 -2.574 1 97.88 158 ILE B CA 1
ATOM 4437 C C . ILE B 1 158 ? 8.016 -24.5 -3.367 1 97.88 158 ILE B C 1
ATOM 4439 O O . ILE B 1 158 ? 8.828 -24.453 -4.293 1 97.88 158 ILE B O 1
ATOM 4443 N N . ASP B 1 159 ? 7.223 -23.5 -3.168 1 97.12 159 ASP B N 1
ATOM 4444 C CA . ASP B 1 159 ? 7.414 -22.109 -3.533 1 97.12 159 ASP B CA 1
ATOM 4445 C C . ASP B 1 159 ? 7.23 -21.891 -5.035 1 97.12 159 ASP B C 1
ATOM 4447 O O . ASP B 1 159 ? 7.816 -20.984 -5.617 1 97.12 159 ASP B O 1
ATOM 4451 N N . GLU B 1 160 ? 6.551 -22.766 -5.68 1 96.75 160 GLU B N 1
ATOM 4452 C CA . GLU B 1 160 ? 6.281 -22.562 -7.098 1 96.75 160 GLU B CA 1
ATOM 4453 C C . GLU B 1 160 ? 5.504 -21.266 -7.336 1 96.75 160 GLU B C 1
ATOM 4455 O O . GLU B 1 160 ? 5.77 -20.547 -8.297 1 96.75 160 GLU B O 1
ATOM 4460 N N . GLU B 1 161 ? 4.633 -20.891 -6.52 1 94.75 161 GLU B N 1
ATOM 4461 C CA . GLU B 1 161 ? 3.707 -19.781 -6.703 1 94.75 161 GLU B CA 1
ATOM 4462 C C . GLU B 1 161 ? 4.414 -18.438 -6.527 1 94.75 161 GLU B C 1
ATOM 4464 O O . GLU B 1 161 ? 3.838 -17.391 -6.816 1 94.75 161 GLU B O 1
ATOM 4469 N N . ASP B 1 162 ? 5.629 -18.469 -6.055 1 93.69 162 ASP B N 1
ATOM 4470 C CA . ASP B 1 162 ? 6.363 -17.219 -5.855 1 93.69 162 ASP B CA 1
ATOM 4471 C C . ASP B 1 162 ? 7.668 -17.219 -6.656 1 93.69 162 ASP B C 1
ATOM 4473 O O . ASP B 1 162 ? 7.66 -16.969 -7.859 1 93.69 162 ASP B O 1
ATOM 4477 N N . TYR B 1 163 ? 8.805 -17.734 -6.078 1 94.31 163 TYR B N 1
ATOM 4478 C CA . TYR B 1 163 ? 10.086 -17.594 -6.75 1 94.31 163 TYR B CA 1
ATOM 4479 C C . TYR B 1 163 ? 10.594 -18.938 -7.258 1 94.31 163 TYR B C 1
ATOM 4481 O O . TYR B 1 163 ? 11.727 -19.031 -7.738 1 94.31 163 TYR B O 1
ATOM 4489 N N . MET B 1 164 ? 9.82 -19.969 -7.113 1 96.81 164 MET B N 1
ATOM 4490 C CA . MET B 1 164 ? 10.18 -21.312 -7.59 1 96.81 164 MET B CA 1
ATOM 4491 C C . MET B 1 164 ? 11.492 -21.781 -6.973 1 96.81 164 MET B C 1
ATOM 4493 O O . MET B 1 164 ? 12.359 -22.312 -7.668 1 96.81 164 MET B O 1
ATOM 4497 N N . LYS B 1 165 ? 11.625 -21.5 -5.691 1 96.69 165 LYS B N 1
ATOM 4498 C CA . LYS B 1 165 ? 12.859 -21.844 -4.992 1 96.69 165 LYS B CA 1
ATOM 4499 C C . LYS B 1 165 ? 13.07 -23.344 -4.973 1 96.69 165 LYS B C 1
ATOM 4501 O O . LYS B 1 165 ? 14.211 -23.812 -5.008 1 96.69 165 LYS B O 1
ATOM 4506 N N . GLY B 1 166 ? 12.008 -24.125 -4.922 1 97.56 166 GLY B N 1
ATOM 4507 C CA . GLY B 1 166 ? 12.109 -25.578 -4.922 1 97.56 166 GLY B CA 1
ATOM 4508 C C . GLY B 1 166 ? 12.758 -26.125 -6.176 1 97.56 166 GLY B C 1
ATOM 4509 O O . GLY B 1 166 ? 13.75 -26.859 -6.098 1 97.56 166 GLY B O 1
ATOM 4510 N N . SER B 1 167 ? 12.219 -25.766 -7.348 1 97 167 SER B N 1
ATOM 4511 C CA . SER B 1 167 ? 12.766 -26.25 -8.609 1 97 167 SER B CA 1
ATOM 4512 C C . SER B 1 167 ? 14.188 -25.75 -8.828 1 97 167 SER B C 1
ATOM 4514 O O . SER B 1 167 ? 15.023 -26.469 -9.398 1 97 167 SER B O 1
ATOM 4516 N N . LYS B 1 168 ? 14.461 -24.516 -8.383 1 96.5 168 LYS B N 1
ATOM 4517 C CA . LYS B 1 168 ? 15.82 -23.984 -8.484 1 96.5 168 LYS B CA 1
ATOM 4518 C C . LYS B 1 168 ? 16.797 -24.812 -7.652 1 96.5 168 LYS B C 1
ATOM 4520 O O . LYS B 1 168 ? 17.891 -25.109 -8.109 1 96.5 168 LYS B O 1
ATOM 4525 N N . ALA B 1 169 ? 16.406 -25.188 -6.473 1 96.56 169 ALA B N 1
ATOM 4526 C CA . ALA B 1 169 ? 17.25 -26.031 -5.617 1 96.56 169 ALA B CA 1
ATOM 4527 C C . ALA B 1 169 ? 17.438 -27.406 -6.223 1 96.56 169 ALA B C 1
ATOM 4529 O O . ALA B 1 169 ? 18.516 -28 -6.117 1 96.56 169 ALA B O 1
ATOM 4530 N N . ALA B 1 170 ? 16.453 -27.938 -6.879 1 96.56 170 ALA B N 1
ATOM 4531 C CA . ALA B 1 170 ? 16.469 -29.281 -7.441 1 96.56 170 ALA B CA 1
ATOM 4532 C C . ALA B 1 170 ? 17.484 -29.391 -8.578 1 96.56 170 ALA B C 1
ATOM 4534 O O . ALA B 1 170 ? 17.953 -30.484 -8.906 1 96.56 170 ALA B O 1
ATOM 4535 N N . LEU B 1 171 ? 17.844 -28.25 -9.211 1 95 171 LEU B N 1
ATOM 4536 C CA . LEU B 1 171 ? 18.781 -28.234 -10.312 1 95 171 LEU B CA 1
ATOM 4537 C C . LEU B 1 171 ? 20.125 -28.812 -9.883 1 95 171 LEU B C 1
ATOM 4539 O O . LEU B 1 171 ? 20.891 -29.328 -10.719 1 95 171 LEU B O 1
ATOM 4543 N N . ASN B 1 172 ? 20.375 -28.781 -8.633 1 92.94 172 ASN B N 1
ATOM 4544 C CA . ASN B 1 172 ? 21.688 -29.188 -8.125 1 92.94 172 ASN B CA 1
ATOM 4545 C C . ASN B 1 172 ? 21.672 -30.625 -7.629 1 92.94 172 ASN B C 1
ATOM 4547 O O . ASN B 1 172 ? 22.688 -31.156 -7.191 1 92.94 172 ASN B O 1
ATOM 4551 N N . TYR B 1 173 ? 20.609 -31.266 -7.785 1 92.5 173 TYR B N 1
ATOM 4552 C CA . TYR B 1 173 ? 20.516 -32.625 -7.242 1 92.5 173 TYR B CA 1
ATOM 4553 C C . TYR B 1 173 ? 20.938 -33.656 -8.273 1 92.5 173 TYR B C 1
ATOM 4555 O O . TYR B 1 173 ? 20.297 -33.812 -9.32 1 92.5 173 TYR B O 1
ATOM 4563 N N . PRO B 1 174 ? 21.891 -34.5 -8.047 1 92.38 174 PRO B N 1
ATOM 4564 C CA . PRO B 1 174 ? 22.531 -35.375 -9.047 1 92.38 174 PRO B CA 1
ATOM 4565 C C . PRO B 1 174 ? 21.562 -36.375 -9.648 1 92.38 174 PRO B C 1
ATOM 4567 O O . PRO B 1 174 ? 21.641 -36.688 -10.844 1 92.38 174 PRO B O 1
ATOM 4570 N N . ALA B 1 175 ? 20.688 -36.875 -8.883 1 91.88 175 ALA B N 1
ATOM 4571 C CA . ALA B 1 175 ? 19.781 -37.938 -9.359 1 91.88 175 ALA B CA 1
ATOM 4572 C C . ALA B 1 175 ? 18.922 -37.406 -10.516 1 91.88 175 ALA B C 1
ATOM 4574 O O . ALA B 1 175 ? 18.5 -38.188 -11.375 1 91.88 175 ALA B O 1
ATOM 4575 N N . LEU B 1 176 ? 18.719 -36.156 -10.586 1 94.75 176 LEU B N 1
ATOM 4576 C CA . LEU B 1 176 ? 17.812 -35.562 -11.578 1 94.75 176 LEU B CA 1
ATOM 4577 C C . LEU B 1 176 ? 18.531 -35.375 -12.914 1 94.75 176 LEU B C 1
ATOM 4579 O O . LEU B 1 176 ? 17.891 -35.156 -13.945 1 94.75 176 LEU B O 1
ATOM 4583 N N . LYS B 1 177 ? 19.812 -35.531 -12.914 1 92.56 177 LYS B N 1
ATOM 4584 C CA . LYS B 1 177 ? 20.578 -35.375 -14.148 1 92.56 177 LYS B CA 1
ATOM 4585 C C . LYS B 1 177 ? 20.328 -36.562 -15.094 1 92.56 177 LYS B C 1
ATOM 4587 O O . LYS B 1 177 ? 20.578 -36.469 -16.297 1 92.56 177 LYS B O 1
ATOM 4592 N N . LYS B 1 178 ? 19.781 -37.625 -14.531 1 92.81 178 LYS B N 1
ATOM 4593 C CA . LYS B 1 178 ? 19.516 -38.844 -15.32 1 92.81 178 LYS B CA 1
ATOM 4594 C C . LYS B 1 178 ? 18.141 -38.781 -15.969 1 92.81 178 LYS B C 1
ATOM 4596 O O . LYS B 1 178 ? 17.781 -39.656 -16.766 1 92.81 178 LYS B O 1
ATOM 4601 N N . VAL B 1 179 ? 17.422 -37.781 -15.625 1 96 179 VAL B N 1
ATOM 4602 C CA . VAL B 1 179 ? 16.047 -37.688 -16.109 1 96 179 VAL B CA 1
ATOM 4603 C C . VAL B 1 179 ? 16.047 -37.125 -17.547 1 96 179 VAL B C 1
ATOM 4605 O O . VAL B 1 179 ? 16.688 -36.094 -17.812 1 96 179 VAL B O 1
ATOM 4608 N N . LYS B 1 180 ? 15.312 -37.75 -18.375 1 95.5 180 LYS B N 1
ATOM 4609 C CA . LYS B 1 180 ? 15.242 -37.312 -19.766 1 95.5 180 LYS B CA 1
ATOM 4610 C C . LYS B 1 180 ? 13.852 -36.781 -20.094 1 95.5 180 LYS B C 1
ATOM 4612 O O . LYS B 1 180 ? 13.695 -35.969 -21 1 95.5 180 LYS B O 1
ATOM 4617 N N . GLY B 1 181 ? 12.836 -37.281 -19.5 1 96.56 181 GLY B N 1
ATOM 4618 C CA . GLY B 1 181 ? 11.469 -36.812 -19.688 1 96.56 181 GLY B CA 1
ATOM 4619 C C . GLY B 1 181 ? 10.836 -36.281 -18.422 1 96.56 181 GLY B C 1
ATOM 4620 O O . GLY B 1 181 ? 10.93 -36.906 -17.359 1 96.56 181 GLY B O 1
ATOM 4621 N N . CYS B 1 182 ? 10.203 -35.125 -18.5 1 97.44 182 CYS B N 1
ATOM 4622 C CA . CYS B 1 182 ? 9.562 -34.5 -17.359 1 97.44 182 CYS B CA 1
ATOM 4623 C C . CYS B 1 182 ? 8.109 -34.125 -17.672 1 97.44 182 CYS B C 1
ATOM 4625 O O . CYS B 1 182 ? 7.828 -33.5 -18.688 1 97.44 182 CYS B O 1
ATOM 4627 N N . ILE B 1 183 ? 7.223 -34.562 -16.844 1 98.19 183 ILE B N 1
ATOM 4628 C CA . ILE B 1 183 ? 5.801 -34.219 -16.938 1 98.19 183 ILE B CA 1
ATOM 4629 C C . ILE B 1 183 ? 5.395 -33.375 -15.75 1 98.19 183 ILE B C 1
ATOM 4631 O O . ILE B 1 183 ? 5.418 -33.812 -14.602 1 98.19 183 ILE B O 1
ATOM 4635 N N . VAL B 1 184 ? 5.062 -32.156 -16.031 1 98.56 184 VAL B N 1
ATOM 4636 C CA . VAL B 1 184 ? 4.535 -31.266 -15 1 98.56 184 VAL B CA 1
ATOM 4637 C C . VAL B 1 184 ? 3.02 -31.438 -14.906 1 98.56 184 VAL B C 1
ATOM 4639 O O . VAL B 1 184 ? 2.309 -31.266 -15.898 1 98.56 184 VAL B O 1
ATOM 4642 N N . CYS B 1 185 ? 2.494 -31.625 -13.75 1 98.69 185 CYS B N 1
ATOM 4643 C CA . CYS B 1 185 ? 1.11 -32.062 -13.578 1 98.69 185 CYS B CA 1
ATOM 4644 C C . CYS B 1 185 ? 0.199 -30.875 -13.297 1 98.69 185 CYS B C 1
ATOM 4646 O O . CYS B 1 185 ? -0.761 -30.984 -12.539 1 98.69 185 CYS B O 1
ATOM 4648 N N . GLU B 1 186 ? 0.513 -29.781 -13.844 1 98.12 186 GLU B N 1
ATOM 4649 C CA . GLU B 1 186 ? -0.277 -28.562 -13.711 1 98.12 186 GLU B CA 1
ATOM 4650 C C . GLU B 1 186 ? -1.633 -28.703 -14.398 1 98.12 186 GLU B C 1
ATOM 4652 O O . GLU B 1 186 ? -1.807 -29.562 -15.266 1 98.12 186 GLU B O 1
ATOM 4657 N N . PRO B 1 187 ? -2.551 -27.859 -14.031 1 97.88 187 PRO B N 1
ATOM 4658 C CA . PRO B 1 187 ? -3.891 -28 -14.602 1 97.88 187 PRO B CA 1
ATOM 4659 C C . PRO B 1 187 ? -3.963 -27.531 -16.062 1 97.88 187 PRO B C 1
ATOM 4661 O O . PRO B 1 187 ? -3.807 -26.344 -16.328 1 97.88 187 PRO B O 1
ATOM 4664 N N . THR B 1 188 ? -4.266 -28.453 -16.906 1 97.25 188 THR B N 1
ATOM 4665 C CA . THR B 1 188 ? -4.438 -28.188 -18.328 1 97.25 188 THR B CA 1
ATOM 4666 C C . THR B 1 188 ? -5.754 -28.781 -18.828 1 97.25 188 THR B C 1
ATOM 4668 O O . THR B 1 188 ? -6.02 -28.781 -20.031 1 97.25 188 THR B O 1
ATOM 4671 N N . GLY B 1 189 ? -6.539 -29.344 -17.922 1 97.5 189 GLY B N 1
ATOM 4672 C CA . GLY B 1 189 ? -7.719 -30.078 -18.359 1 97.5 189 GLY B CA 1
ATOM 4673 C C . GLY B 1 189 ? -7.391 -31.328 -19.141 1 97.5 189 GLY B C 1
ATOM 4674 O O . GLY B 1 189 ? -8.133 -31.719 -20.047 1 97.5 189 GLY B O 1
ATOM 4675 N N . LEU B 1 190 ? -6.195 -31.828 -18.922 1 98 190 LEU B N 1
ATOM 4676 C CA . LEU B 1 190 ? -5.645 -33 -19.578 1 98 190 LEU B CA 1
ATOM 4677 C C . LEU B 1 190 ? -5.359 -32.719 -21.062 1 98 190 LEU B C 1
ATOM 4679 O O . LEU B 1 190 ? -5.355 -33.656 -21.875 1 98 190 LEU B O 1
ATOM 4683 N N . HIS B 1 191 ? -5.156 -31.484 -21.328 1 97.38 191 HIS B N 1
ATOM 4684 C CA . HIS B 1 191 ? -4.594 -31.125 -22.625 1 97.38 191 HIS B CA 1
ATOM 4685 C C . HIS B 1 191 ? -3.068 -31.109 -22.578 1 97.38 191 HIS B C 1
ATOM 4687 O O . HIS B 1 191 ? -2.479 -30.703 -21.578 1 97.38 191 HIS B O 1
ATOM 4693 N N . LEU B 1 192 ? -2.496 -31.531 -23.688 1 97.69 192 LEU B N 1
ATOM 4694 C CA . LEU B 1 192 ? -1.041 -31.609 -23.75 1 97.69 192 LEU B CA 1
ATOM 4695 C C . LEU B 1 192 ? -0.441 -30.25 -24.078 1 97.69 192 LEU B C 1
ATOM 4697 O O . LEU B 1 192 ? -0.653 -29.719 -25.172 1 97.69 192 LEU B O 1
ATOM 4701 N N . CYS B 1 193 ? 0.301 -29.719 -23.188 1 96.62 193 CYS B N 1
ATOM 4702 C CA . CYS B 1 193 ? 1.042 -28.5 -23.453 1 96.62 193 CYS B CA 1
ATOM 4703 C C . CYS B 1 193 ? 2.518 -28.781 -23.688 1 96.62 193 CYS B C 1
ATOM 4705 O O . CYS B 1 193 ? 3.195 -29.328 -22.812 1 96.62 193 CYS B O 1
ATOM 4707 N N . THR B 1 194 ? 2.992 -28.375 -24.844 1 96.31 194 THR B N 1
ATOM 4708 C CA . THR B 1 194 ? 4.375 -28.641 -25.219 1 96.31 194 THR B CA 1
ATOM 4709 C C . THR B 1 194 ? 5.18 -27.344 -25.25 1 96.31 194 THR B C 1
ATOM 4711 O O . THR B 1 194 ? 6.328 -27.328 -25.703 1 96.31 194 THR B O 1
ATOM 4714 N N . ALA B 1 195 ? 4.527 -26.281 -24.828 1 94.56 195 ALA B N 1
ATOM 4715 C CA . ALA B 1 195 ? 5.156 -24.969 -24.703 1 94.56 195 ALA B CA 1
ATOM 4716 C C . ALA B 1 195 ? 4.594 -24.203 -23.5 1 94.56 195 ALA B C 1
ATOM 4718 O O . ALA B 1 195 ? 3.477 -24.469 -23.047 1 94.56 195 ALA B O 1
ATOM 4719 N N . GLY B 1 196 ? 5.414 -23.328 -22.984 1 94.06 196 GLY B N 1
ATOM 4720 C CA . GLY B 1 196 ? 5.02 -22.469 -21.875 1 94.06 196 GLY B CA 1
ATOM 4721 C C . GLY B 1 196 ? 5.441 -21.031 -22.062 1 94.06 196 GLY B C 1
ATOM 4722 O O . GLY B 1 196 ? 6.566 -20.75 -22.469 1 94.06 196 GLY B O 1
ATOM 4723 N N . LYS B 1 197 ? 4.527 -20.156 -21.75 1 93.62 197 LYS B N 1
ATOM 4724 C CA . LYS B 1 197 ? 4.84 -18.734 -21.797 1 93.62 197 LYS B CA 1
ATOM 4725 C C . LYS B 1 197 ? 5.855 -18.359 -20.734 1 93.62 197 LYS B C 1
ATOM 4727 O O . LYS B 1 197 ? 6.039 -19.078 -19.75 1 93.62 197 LYS B O 1
ATOM 4732 N N . GLY B 1 198 ? 6.531 -17.172 -21.016 1 94.5 198 GLY B N 1
ATOM 4733 C CA . GLY B 1 198 ? 7.438 -16.625 -20.016 1 94.5 198 GLY B CA 1
ATOM 4734 C C . GLY B 1 198 ? 6.77 -15.641 -19.078 1 94.5 198 GLY B C 1
ATOM 4735 O O . GLY B 1 198 ? 5.574 -15.367 -19.219 1 94.5 198 GLY B O 1
ATOM 4736 N N . ARG B 1 199 ? 7.527 -15.195 -18.125 1 96.19 199 ARG B N 1
ATOM 4737 C CA . ARG B 1 199 ? 7.059 -14.211 -17.156 1 96.19 199 ARG B CA 1
ATOM 4738 C C . ARG B 1 199 ? 8.211 -13.352 -16.656 1 96.19 199 ARG B C 1
ATOM 4740 O O . ARG B 1 199 ? 9.328 -13.844 -16.484 1 96.19 199 ARG B O 1
ATOM 4747 N N . THR B 1 200 ? 7.98 -12.148 -16.5 1 97.25 200 THR B N 1
ATOM 4748 C CA . THR B 1 200 ? 8.891 -11.258 -15.781 1 97.25 200 THR B CA 1
ATOM 4749 C C . THR B 1 200 ? 8.117 -10.172 -15.039 1 97.25 200 THR B C 1
ATOM 4751 O O . THR B 1 200 ? 6.984 -9.844 -15.406 1 97.25 200 THR B O 1
ATOM 4754 N N . TRP B 1 201 ? 8.672 -9.75 -13.938 1 97.5 201 TRP B N 1
ATOM 4755 C CA . TRP B 1 201 ? 8.047 -8.625 -13.25 1 97.5 201 TRP B CA 1
ATOM 4756 C C . TRP B 1 201 ? 9.086 -7.766 -12.547 1 97.5 201 TRP B C 1
ATOM 4758 O O . TRP B 1 201 ? 10.219 -8.203 -12.328 1 97.5 201 TRP B O 1
ATOM 4768 N N . ALA B 1 202 ? 8.75 -6.551 -12.297 1 98.25 202 ALA B N 1
ATOM 4769 C CA . ALA B 1 202 ? 9.633 -5.574 -11.656 1 98.25 202 ALA B CA 1
ATOM 4770 C C . ALA B 1 202 ? 8.852 -4.691 -10.688 1 98.25 202 ALA B C 1
ATOM 4772 O O . ALA B 1 202 ? 7.633 -4.555 -10.805 1 98.25 202 ALA B O 1
ATOM 4773 N N . THR B 1 203 ? 9.523 -4.215 -9.742 1 98.25 203 THR B N 1
ATOM 4774 C CA . THR B 1 203 ? 9.047 -3.117 -8.914 1 98.25 203 THR B CA 1
ATOM 4775 C C . THR B 1 203 ? 9.484 -1.772 -9.492 1 98.25 203 THR B C 1
ATOM 4777 O O . THR B 1 203 ? 10.68 -1.522 -9.664 1 98.25 203 THR B O 1
ATOM 4780 N N . VAL B 1 204 ? 8.523 -0.949 -9.812 1 98.62 204 VAL B N 1
ATOM 4781 C CA . VAL B 1 204 ? 8.773 0.373 -10.375 1 98.62 204 VAL B CA 1
ATOM 4782 C C . VAL B 1 204 ? 8.5 1.445 -9.328 1 98.62 204 VAL B C 1
ATOM 4784 O O . VAL B 1 204 ? 7.414 1.481 -8.742 1 98.62 204 VAL B O 1
ATOM 4787 N N . ARG B 1 205 ? 9.43 2.236 -9.078 1 98.19 205 ARG B N 1
ATOM 4788 C CA . ARG B 1 205 ? 9.273 3.338 -8.133 1 98.19 205 ARG B CA 1
ATOM 4789 C C . ARG B 1 205 ? 9.203 4.676 -8.859 1 98.19 205 ARG B C 1
ATOM 4791 O O . ARG B 1 205 ? 10.141 5.055 -9.57 1 98.19 205 ARG B O 1
ATOM 4798 N N . VAL B 1 206 ? 8.148 5.355 -8.688 1 98.31 206 VAL B N 1
ATOM 4799 C CA . VAL B 1 206 ? 7.945 6.695 -9.234 1 98.31 206 VAL B CA 1
ATOM 4800 C C . VAL B 1 206 ? 8.188 7.738 -8.148 1 98.31 206 VAL B C 1
ATOM 4802 O O . VAL B 1 206 ? 7.672 7.621 -7.031 1 98.31 206 VAL B O 1
ATOM 4805 N N . LYS B 1 207 ? 8.938 8.734 -8.5 1 95.81 207 LYS B N 1
ATOM 4806 C CA . LYS B 1 207 ? 9.352 9.727 -7.516 1 95.81 207 LYS B CA 1
ATOM 4807 C C . LYS B 1 207 ? 8.438 10.953 -7.555 1 95.81 207 LYS B C 1
ATOM 4809 O O . LYS B 1 207 ? 7.895 11.297 -8.609 1 95.81 207 LYS B O 1
ATOM 4814 N N . GLY B 1 208 ? 8.273 11.57 -6.395 1 94.62 208 GLY B N 1
ATOM 4815 C CA . GLY B 1 208 ? 7.594 12.844 -6.207 1 94.62 208 GLY B CA 1
ATOM 4816 C C . GLY B 1 208 ? 8.25 13.711 -5.152 1 94.62 208 GLY B C 1
ATOM 4817 O O . GLY B 1 208 ? 9.469 13.664 -4.973 1 94.62 208 GLY B O 1
ATOM 4818 N N . GLU B 1 209 ? 7.426 14.625 -4.617 1 91.94 209 GLU B N 1
ATOM 4819 C CA . GLU B 1 209 ? 7.883 15.531 -3.566 1 91.94 209 GLU B CA 1
ATOM 4820 C C . GLU B 1 209 ? 6.77 15.82 -2.562 1 91.94 209 GLU B C 1
ATOM 4822 O O . GLU B 1 209 ? 5.648 16.141 -2.949 1 91.94 209 GLU B O 1
ATOM 4827 N N . THR B 1 210 ? 7.133 15.719 -1.325 1 91.75 210 THR B N 1
ATOM 4828 C CA . THR B 1 210 ? 6.129 15.945 -0.291 1 91.75 210 THR B CA 1
ATOM 4829 C C . THR B 1 210 ? 5.762 17.422 -0.208 1 91.75 210 THR B C 1
ATOM 4831 O O . THR B 1 210 ? 6.531 18.281 -0.64 1 91.75 210 THR B O 1
ATOM 4834 N N . ALA B 1 211 ? 4.609 17.688 0.323 1 90.12 211 ALA B N 1
ATOM 4835 C CA . ALA B 1 211 ? 4.113 19.016 0.65 1 90.12 211 ALA B CA 1
ATOM 4836 C C . ALA B 1 211 ? 2.861 18.938 1.518 1 90.12 211 ALA B C 1
ATOM 4838 O O . ALA B 1 211 ? 2.238 17.875 1.628 1 90.12 211 ALA B O 1
ATOM 4839 N N . HIS B 1 212 ? 2.66 20.047 2.088 1 89.06 212 HIS B N 1
ATOM 4840 C CA . HIS B 1 212 ? 1.415 20.156 2.844 1 89.06 212 HIS B CA 1
ATOM 4841 C C . HIS B 1 212 ? 0.204 19.953 1.936 1 89.06 212 HIS B C 1
ATOM 4843 O O . HIS B 1 212 ? 0.124 20.562 0.863 1 89.06 212 HIS B O 1
ATOM 4849 N N . GLY B 1 213 ? -0.702 19.203 2.336 1 86.44 213 GLY B N 1
ATOM 4850 C CA . GLY B 1 213 ? -1.857 18.828 1.538 1 86.44 213 GLY B CA 1
ATOM 4851 C C . GLY B 1 213 ? -2.781 19.984 1.232 1 86.44 213 GLY B C 1
ATOM 4852 O O . GLY B 1 213 ? -3.602 19.906 0.316 1 86.44 213 GLY B O 1
ATOM 4853 N N . SER B 1 214 ? -2.658 21.078 1.966 1 86 214 SER B N 1
ATOM 4854 C CA . SER B 1 214 ? -3.584 22.203 1.828 1 86 214 SER B CA 1
ATOM 4855 C C . SER B 1 214 ? -3.168 23.125 0.688 1 86 214 SER B C 1
ATOM 4857 O O . SER B 1 214 ? -3.93 24.016 0.291 1 86 214 SER B O 1
ATOM 4859 N N . LEU B 1 215 ? -1.994 22.922 0.182 1 84.06 215 LEU B N 1
ATOM 4860 C CA . LEU B 1 215 ? -1.485 23.781 -0.88 1 84.06 215 LEU B CA 1
ATOM 4861 C C . LEU B 1 215 ? -1.615 23.094 -2.24 1 84.06 215 LEU B C 1
ATOM 4863 O O . LEU B 1 215 ? -0.833 22.203 -2.57 1 84.06 215 LEU B O 1
ATOM 4867 N N . PRO B 1 216 ? -2.527 23.422 -3.076 1 78.31 216 PRO B N 1
ATOM 4868 C CA . PRO B 1 216 ? -2.863 22.703 -4.309 1 78.31 216 PRO B CA 1
ATOM 4869 C C . PRO B 1 216 ? -1.672 22.562 -5.254 1 78.31 216 PRO B C 1
ATOM 4871 O O . PRO B 1 216 ? -1.551 21.562 -5.957 1 78.31 216 PRO B O 1
ATOM 4874 N N . SER B 1 217 ? -0.731 23.5 -5.25 1 80.69 217 SER B N 1
ATOM 4875 C CA . SER B 1 217 ? 0.355 23.469 -6.223 1 80.69 217 SER B CA 1
ATOM 4876 C C . SER B 1 217 ? 1.658 23 -5.582 1 80.69 217 SER B C 1
ATOM 4878 O O . SER B 1 217 ? 2.688 22.906 -6.254 1 80.69 217 SER B O 1
ATOM 4880 N N . ALA B 1 218 ? 1.488 22.656 -4.336 1 83.12 218 ALA B N 1
ATOM 4881 C CA . ALA B 1 218 ? 2.725 22.281 -3.652 1 83.12 218 ALA B CA 1
ATOM 4882 C C . ALA B 1 218 ? 3 20.797 -3.781 1 83.12 218 ALA B C 1
ATOM 4884 O O . ALA B 1 218 ? 2.068 19.984 -3.848 1 83.12 218 ALA B O 1
ATOM 4885 N N . GLY B 1 219 ? 4.25 20.484 -3.92 1 87.5 219 GLY B N 1
ATOM 4886 C CA . GLY B 1 219 ? 4.68 19.094 -4.008 1 87.5 219 GLY B CA 1
ATOM 4887 C C . GLY B 1 219 ? 4.535 18.5 -5.402 1 87.5 219 GLY B C 1
ATOM 4888 O O . GLY B 1 219 ? 4.227 19.234 -6.352 1 87.5 219 GLY B O 1
ATOM 4889 N N . ASN B 1 220 ? 4.906 17.391 -5.574 1 93.5 220 ASN B N 1
ATOM 4890 C CA . ASN B 1 220 ? 4.738 16.547 -6.758 1 93.5 220 ASN B CA 1
ATOM 4891 C C . ASN B 1 220 ? 4.141 15.188 -6.402 1 93.5 220 ASN B C 1
ATOM 4893 O O . ASN B 1 220 ? 4.855 14.289 -5.965 1 93.5 220 ASN B O 1
ATOM 4897 N N . ASN B 1 221 ? 2.826 15.039 -6.598 1 95.31 221 ASN B N 1
ATOM 4898 C CA . ASN B 1 221 ? 2.084 13.859 -6.168 1 95.31 221 ASN B CA 1
ATOM 4899 C C . ASN B 1 221 ? 2.5 12.625 -6.953 1 95.31 221 ASN B C 1
ATOM 4901 O O . ASN B 1 221 ? 2.146 12.477 -8.125 1 95.31 221 ASN B O 1
ATOM 4905 N N . ALA B 1 222 ? 3.217 11.766 -6.324 1 96.88 222 ALA B N 1
ATOM 4906 C CA . ALA B 1 222 ? 3.766 10.57 -6.969 1 96.88 222 ALA B CA 1
ATOM 4907 C C . ALA B 1 222 ? 2.654 9.68 -7.508 1 96.88 222 ALA B C 1
ATOM 4909 O O . ALA B 1 222 ? 2.85 8.953 -8.492 1 96.88 222 ALA B O 1
ATOM 4910 N N . ILE B 1 223 ? 1.453 9.695 -6.895 1 97.44 223 ILE B N 1
ATOM 4911 C CA . ILE B 1 223 ? 0.321 8.898 -7.352 1 97.44 223 ILE B CA 1
ATOM 4912 C C . ILE B 1 223 ? -0.092 9.336 -8.75 1 97.44 223 ILE B C 1
ATOM 4914 O O . ILE B 1 223 ? -0.312 8.508 -9.633 1 97.44 223 ILE B O 1
ATOM 4918 N N . TYR B 1 224 ? -0.161 10.641 -8.977 1 96.88 224 TYR B N 1
ATOM 4919 C CA . TYR B 1 224 ? -0.583 11.148 -10.273 1 96.88 224 TYR B CA 1
ATOM 4920 C C . TYR B 1 224 ? 0.46 10.852 -11.344 1 96.88 224 TYR B C 1
ATOM 4922 O O . TYR B 1 224 ? 0.116 10.523 -12.484 1 96.88 224 TYR B O 1
ATOM 4930 N N . GLN B 1 225 ? 1.752 10.945 -10.93 1 97.19 225 GLN B N 1
ATOM 4931 C CA . GLN B 1 225 ? 2.816 10.57 -11.852 1 97.19 225 GLN B CA 1
ATOM 4932 C C . GLN B 1 225 ? 2.73 9.086 -12.203 1 97.19 225 GLN B C 1
ATOM 4934 O O . GLN B 1 225 ? 2.877 8.711 -13.375 1 97.19 225 GLN B O 1
ATOM 4939 N N . ALA B 1 226 ? 2.51 8.258 -11.211 1 97.94 226 ALA B N 1
ATOM 4940 C CA . ALA B 1 226 ? 2.377 6.816 -11.414 1 97.94 226 ALA B CA 1
ATOM 4941 C C . ALA B 1 226 ? 1.156 6.496 -12.273 1 97.94 226 ALA B C 1
ATOM 4943 O O . ALA B 1 226 ? 1.193 5.582 -13.102 1 97.94 226 ALA B O 1
ATOM 4944 N N . LEU B 1 227 ? 0.056 7.223 -12.031 1 96.62 227 LEU B N 1
ATOM 4945 C CA . LEU B 1 227 ? -1.162 7.062 -12.82 1 96.62 227 LEU B CA 1
ATOM 4946 C C . LEU B 1 227 ? -0.888 7.289 -14.305 1 96.62 227 LEU B C 1
ATOM 4948 O O . LEU B 1 227 ? -1.331 6.512 -15.148 1 96.62 227 LEU B O 1
ATOM 4952 N N . ASP B 1 228 ? -0.182 8.336 -14.594 1 97.31 228 ASP B N 1
ATOM 4953 C CA . ASP B 1 228 ? 0.116 8.664 -15.984 1 97.31 228 ASP B CA 1
ATOM 4954 C C . ASP B 1 228 ? 1.006 7.602 -16.625 1 97.31 228 ASP B C 1
ATOM 4956 O O . ASP B 1 228 ? 0.787 7.211 -17.781 1 97.31 228 ASP B O 1
ATOM 4960 N N . LEU B 1 229 ? 1.992 7.121 -15.891 1 97.75 229 LEU B N 1
ATOM 4961 C CA . LEU B 1 229 ? 2.842 6.047 -16.391 1 97.75 229 LEU B CA 1
ATOM 4962 C C . LEU B 1 229 ? 2.037 4.77 -16.609 1 97.75 229 LEU B C 1
ATOM 4964 O O . LEU B 1 229 ? 2.186 4.094 -17.625 1 97.75 229 LEU B O 1
ATOM 4968 N N . THR B 1 230 ? 1.208 4.414 -15.648 1 97.69 230 THR B N 1
ATOM 4969 C CA . THR B 1 230 ? 0.386 3.209 -15.719 1 97.69 230 THR B CA 1
ATOM 4970 C C . THR B 1 230 ? -0.546 3.262 -16.922 1 97.69 230 THR B C 1
ATOM 4972 O O . THR B 1 230 ? -0.79 2.24 -17.578 1 97.69 230 THR B O 1
ATOM 4975 N N . SER B 1 231 ? -1.069 4.453 -17.203 1 96.5 231 SER B N 1
ATOM 4976 C CA . SER B 1 231 ? -1.919 4.617 -18.375 1 96.5 231 SER B CA 1
ATOM 4977 C C . SER B 1 231 ? -1.163 4.273 -19.656 1 96.5 231 SER B C 1
ATOM 4979 O O . SER B 1 231 ? -1.709 3.623 -20.547 1 96.5 231 SER B O 1
ATOM 4981 N N . LYS B 1 232 ? 0.046 4.699 -19.75 1 96.5 232 LYS B N 1
ATOM 4982 C CA . LYS B 1 232 ? 0.87 4.371 -20.906 1 96.5 232 LYS B CA 1
ATOM 4983 C C . LYS B 1 232 ? 1.146 2.871 -20.984 1 96.5 232 LYS B C 1
ATOM 4985 O O . LYS B 1 232 ? 1.084 2.275 -22.062 1 96.5 232 LYS B O 1
ATOM 4990 N N . ILE B 1 233 ? 1.447 2.26 -19.844 1 97 233 ILE B N 1
ATOM 4991 C CA . ILE B 1 233 ? 1.697 0.825 -19.781 1 97 233 ILE B CA 1
ATOM 4992 C C . ILE B 1 233 ? 0.463 0.062 -20.25 1 97 233 ILE B C 1
ATOM 4994 O O . ILE B 1 233 ? 0.566 -0.838 -21.094 1 97 233 ILE B O 1
ATOM 4998 N N . ARG B 1 234 ? -0.651 0.444 -19.734 1 93.88 234 ARG B N 1
ATOM 4999 C CA . ARG B 1 234 ? -1.92 -0.213 -20.031 1 93.88 234 ARG B CA 1
ATOM 5000 C C . ARG B 1 234 ? -2.244 -0.131 -21.516 1 93.88 234 ARG B C 1
ATOM 5002 O O . ARG B 1 234 ? -2.834 -1.055 -22.078 1 93.88 234 ARG B O 1
ATOM 5009 N N . SER B 1 235 ? -1.837 0.946 -22.156 1 93.44 235 SER B N 1
ATOM 5010 C CA . SER B 1 235 ? -2.193 1.185 -23.562 1 93.44 235 SER B CA 1
ATOM 5011 C C . SER B 1 235 ? -1.181 0.546 -24.5 1 93.44 235 SER B C 1
ATOM 5013 O O . SER B 1 235 ? -1.418 0.462 -25.719 1 93.44 235 SER B O 1
ATOM 5015 N N . GLN B 1 236 ? -0.107 0.115 -23.922 1 91.19 236 GLN B N 1
ATOM 5016 C CA . GLN B 1 236 ? 0.964 -0.442 -24.734 1 91.19 236 GLN B CA 1
ATOM 5017 C C . GLN B 1 236 ? 0.651 -1.878 -25.141 1 91.19 236 GLN B C 1
ATOM 5019 O O . GLN B 1 236 ? 0.279 -2.703 -24.312 1 91.19 236 GLN B O 1
ATOM 5024 N N . SER B 1 237 ? 0.668 -2.16 -26.422 1 87.81 237 SER B N 1
ATOM 5025 C CA . SER B 1 237 ? 0.53 -3.516 -26.953 1 87.81 237 SER B CA 1
ATOM 5026 C C . SER B 1 237 ? 1.85 -4.027 -27.516 1 87.81 237 SER B C 1
ATOM 5028 O O . SER B 1 237 ? 2.678 -3.238 -27.984 1 87.81 237 SER B O 1
ATOM 5030 N N . PHE B 1 238 ? 1.988 -5.293 -27.297 1 87.94 238 PHE B N 1
ATOM 5031 C CA . PHE B 1 238 ? 3.172 -5.922 -27.859 1 87.94 238 PHE B CA 1
ATOM 5032 C C . PHE B 1 238 ? 2.824 -6.652 -29.156 1 87.94 238 PHE B C 1
ATOM 5034 O O . PHE B 1 238 ? 1.747 -7.238 -29.281 1 87.94 238 PHE B O 1
ATOM 5041 N N . CYS B 1 239 ? 3.35 -6.207 -30.297 1 70.06 239 CYS B N 1
ATOM 5042 C CA . CYS B 1 239 ? 3.121 -6.883 -31.578 1 70.06 239 CYS B CA 1
ATOM 5043 C C . CYS B 1 239 ? 3.678 -8.297 -31.547 1 70.06 239 CYS B C 1
ATOM 5045 O O . CYS B 1 239 ? 4.832 -8.508 -31.172 1 70.06 239 CYS B O 1
ATOM 5047 N N . SER B 1 240 ? 2.814 -9.305 -31.281 1 63.91 240 SER B N 1
ATOM 5048 C CA . SER B 1 240 ? 3.355 -10.664 -31.328 1 63.91 240 SER B CA 1
ATOM 5049 C C . SER B 1 240 ? 2.93 -11.383 -32.594 1 63.91 240 SER B C 1
ATOM 5051 O O . SER B 1 240 ? 1.809 -11.195 -33.062 1 63.91 240 SER B O 1
ATOM 5053 N N . PRO B 1 241 ? 3.863 -11.883 -33.375 1 58.78 241 PRO B N 1
ATOM 5054 C CA . PRO B 1 241 ? 3.527 -12.695 -34.531 1 58.78 241 PRO B CA 1
ATOM 5055 C C . PRO B 1 241 ? 2.525 -13.805 -34.219 1 58.78 241 PRO B C 1
ATOM 5057 O O . PRO B 1 241 ? 1.904 -14.352 -35.125 1 58.78 241 PRO B O 1
ATOM 5060 N N . GLU B 1 242 ? 2.506 -14.148 -33 1 59.94 242 GLU B N 1
ATOM 5061 C CA . GLU B 1 242 ? 1.645 -15.281 -32.656 1 59.94 242 GLU B CA 1
ATOM 5062 C C . GLU B 1 242 ? 0.171 -14.891 -32.75 1 59.94 242 GLU B C 1
ATOM 5064 O O . GLU B 1 242 ? -0.223 -13.828 -32.25 1 59.94 242 GLU B O 1
ATOM 5069 N N . THR B 1 243 ? -0.52 -15.555 -33.531 1 54.47 243 THR B N 1
ATOM 5070 C CA . THR B 1 243 ? -1.913 -15.289 -33.844 1 54.47 243 THR B CA 1
ATOM 5071 C C . THR B 1 243 ? -2.816 -15.516 -32.656 1 54.47 243 THR B C 1
ATOM 5073 O O . THR B 1 243 ? -3.836 -14.836 -32.5 1 54.47 243 THR B O 1
ATOM 5076 N N . LYS B 1 244 ? -2.496 -16.578 -31.891 1 61.12 244 LYS B N 1
ATOM 5077 C CA . LYS B 1 244 ? -3.477 -16.859 -30.844 1 61.12 244 LYS B CA 1
ATOM 5078 C C . LYS B 1 244 ? -3.256 -15.961 -29.625 1 61.12 244 LYS B C 1
ATOM 5080 O O . LYS B 1 244 ? -2.139 -15.867 -29.125 1 61.12 244 LYS B O 1
ATOM 5085 N N . PHE B 1 245 ? -4.289 -15.312 -29.391 1 54.81 245 PHE B N 1
ATOM 5086 C CA . PHE B 1 245 ? -4.34 -14.305 -28.328 1 54.81 245 PHE B CA 1
ATOM 5087 C C . PHE B 1 245 ? -3.723 -14.844 -27.047 1 54.81 245 PHE B C 1
ATOM 5089 O O . PHE B 1 245 ? -2.977 -14.133 -26.359 1 54.81 245 PHE B O 1
ATOM 5096 N N . ALA B 1 246 ? -4.008 -16.078 -26.812 1 59.5 246 ALA B N 1
ATOM 5097 C CA . ALA B 1 246 ? -3.545 -16.703 -25.578 1 59.5 246 ALA B CA 1
ATOM 5098 C C . ALA B 1 246 ? -2.023 -16.797 -25.547 1 59.5 246 ALA B C 1
ATOM 5100 O O . ALA B 1 246 ? -1.428 -16.984 -24.484 1 59.5 246 ALA B O 1
ATOM 5101 N N . PHE B 1 247 ? -1.443 -16.297 -26.703 1 72.5 247 PHE B N 1
ATOM 5102 C CA . PHE B 1 247 ? -0.001 -16.484 -26.781 1 72.5 247 PHE B CA 1
ATOM 5103 C C . PHE B 1 247 ? 0.726 -15.156 -26.812 1 72.5 247 PHE B C 1
ATOM 5105 O O . PHE B 1 247 ? 1.957 -15.109 -26.797 1 72.5 247 PHE B O 1
ATOM 5112 N N . GLN B 1 248 ? -0.081 -14.195 -26.703 1 83.94 248 GLN B N 1
ATOM 5113 C CA . GLN B 1 248 ? 0.538 -12.891 -26.906 1 83.94 248 GLN B CA 1
ATOM 5114 C C . GLN B 1 248 ? 1.133 -12.359 -25.594 1 83.94 248 GLN B C 1
ATOM 5116 O O . GLN B 1 248 ? 0.641 -12.672 -24.516 1 83.94 248 GLN B O 1
ATOM 5121 N N . THR B 1 249 ? 2.189 -11.633 -25.828 1 92.5 249 THR B N 1
ATOM 5122 C CA . THR B 1 249 ? 2.811 -10.938 -24.703 1 92.5 249 THR B CA 1
ATOM 5123 C C . THR B 1 249 ? 1.905 -9.82 -24.203 1 92.5 249 THR B C 1
ATOM 5125 O O . THR B 1 249 ? 1.294 -9.094 -24.984 1 92.5 249 THR B O 1
ATOM 5128 N N . PHE B 1 250 ? 1.751 -9.727 -22.922 1 92.44 250 PHE B N 1
ATOM 5129 C CA . PHE B 1 250 ? 1.052 -8.602 -22.312 1 92.44 250 PHE B CA 1
ATOM 5130 C C . PHE B 1 250 ? 1.643 -8.273 -20.953 1 92.44 250 PHE B C 1
ATOM 5132 O O . PHE B 1 250 ? 2.475 -9.023 -20.422 1 92.44 250 PHE B O 1
ATOM 5139 N N . TRP B 1 251 ? 1.39 -7.133 -20.453 1 94.38 251 TRP B N 1
ATOM 5140 C CA . TRP B 1 251 ? 1.808 -6.77 -19.109 1 94.38 251 TRP B CA 1
ATOM 5141 C C . TRP B 1 251 ? 0.692 -6.035 -18.375 1 94.38 251 TRP B C 1
ATOM 5143 O O . TRP B 1 251 ? -0.308 -5.645 -18.984 1 94.38 251 TRP B O 1
ATOM 5153 N N . ARG B 1 252 ? 0.725 -6.004 -17.094 1 93.75 252 ARG B N 1
ATOM 5154 C CA . ARG B 1 252 ? -0.244 -5.34 -16.234 1 93.75 252 ARG B CA 1
ATOM 5155 C C . ARG B 1 252 ? 0.406 -4.883 -14.922 1 93.75 252 ARG B C 1
ATOM 5157 O O . ARG B 1 252 ? 1.467 -5.383 -14.547 1 93.75 252 ARG B O 1
ATOM 5164 N N . VAL B 1 253 ? -0.201 -3.922 -14.352 1 96.56 253 VAL B N 1
ATOM 5165 C CA . VAL B 1 253 ? 0.169 -3.508 -13 1 96.56 253 VAL B CA 1
ATOM 5166 C C . VAL B 1 253 ? -0.64 -4.301 -11.977 1 96.56 253 VAL B C 1
ATOM 5168 O O . VAL B 1 253 ? -1.873 -4.27 -11.992 1 96.56 253 VAL B O 1
ATOM 5171 N N . LEU B 1 254 ? 0.087 -4.969 -11.047 1 96.56 254 LEU B N 1
ATOM 5172 C CA . LEU B 1 254 ? -0.623 -5.898 -10.172 1 96.56 254 LEU B CA 1
ATOM 5173 C C . LEU B 1 254 ? -0.541 -5.445 -8.719 1 96.56 254 LEU B C 1
ATOM 5175 O O . LEU B 1 254 ? -1.206 -6.016 -7.848 1 96.56 254 LEU B O 1
ATOM 5179 N N . ALA B 1 255 ? 0.188 -4.418 -8.422 1 97.38 255 ALA B N 1
ATOM 5180 C CA . ALA B 1 255 ? 0.242 -3.807 -7.094 1 97.38 255 ALA B CA 1
ATOM 5181 C C . ALA B 1 255 ? 0.588 -2.324 -7.188 1 97.38 255 ALA B C 1
ATOM 5183 O O . ALA B 1 255 ? 1.245 -1.894 -8.141 1 97.38 255 ALA B O 1
ATOM 5184 N N . ILE B 1 256 ? 0.181 -1.605 -6.227 1 98.25 256 ILE B N 1
ATOM 5185 C CA . ILE B 1 256 ? 0.469 -0.178 -6.145 1 98.25 256 ILE B CA 1
ATOM 5186 C C . ILE B 1 256 ? 0.446 0.272 -4.688 1 98.25 256 ILE B C 1
ATOM 5188 O O . ILE B 1 256 ? -0.405 -0.166 -3.908 1 98.25 256 ILE B O 1
ATOM 5192 N N . HIS B 1 257 ? 1.384 1.082 -4.344 1 97.88 257 HIS B N 1
ATOM 5193 C CA . HIS B 1 257 ? 1.432 1.587 -2.975 1 97.88 257 HIS B CA 1
ATOM 5194 C C . HIS B 1 257 ? 2.039 2.984 -2.924 1 97.88 257 HIS B C 1
ATOM 5196 O O . HIS B 1 257 ? 3.137 3.207 -3.439 1 97.88 257 HIS B O 1
ATOM 5202 N N . ALA B 1 258 ? 1.363 3.871 -2.385 1 97.31 258 ALA B N 1
ATOM 5203 C CA . ALA B 1 258 ? 1.853 5.207 -2.053 1 97.31 258 ALA B CA 1
ATOM 5204 C C . ALA B 1 258 ? 1.143 5.762 -0.82 1 97.31 258 ALA B C 1
ATOM 5206 O O . ALA B 1 258 ? -0.088 5.844 -0.791 1 97.31 258 ALA B O 1
ATOM 5207 N N . GLN B 1 259 ? 1.978 6.125 0.21 1 92.38 259 GLN B N 1
ATOM 5208 C CA . GLN B 1 259 ? 1.407 6.727 1.412 1 92.38 259 GLN B CA 1
ATOM 5209 C C . GLN B 1 259 ? 2.484 7.406 2.252 1 92.38 259 GLN B C 1
ATOM 5211 O O . GLN B 1 259 ? 3.559 6.84 2.469 1 92.38 259 GLN B O 1
ATOM 5216 N N . VAL B 1 260 ? 2.248 8.648 2.566 1 87.81 260 VAL B N 1
ATOM 5217 C CA . VAL B 1 260 ? 3.025 9.359 3.576 1 87.81 260 VAL B CA 1
ATOM 5218 C C . VAL B 1 260 ? 2.092 9.922 4.648 1 87.81 260 VAL B C 1
ATOM 5220 O O . VAL B 1 260 ? 1.192 10.711 4.352 1 87.81 260 VAL B O 1
ATOM 5223 N N . GLU B 1 261 ? 2.207 9.523 5.777 1 82.5 261 GLU B N 1
ATOM 5224 C CA . GLU B 1 261 ? 1.329 9.938 6.867 1 82.5 261 GLU B CA 1
ATOM 5225 C C . GLU B 1 261 ? 1.787 11.266 7.469 1 82.5 261 GLU B C 1
ATOM 5227 O O . GLU B 1 261 ? 2.98 11.57 7.477 1 82.5 261 GLU B O 1
ATOM 5232 N N . PRO B 1 262 ? 0.905 12.086 8.023 1 83.94 262 PRO B N 1
ATOM 5233 C CA . PRO B 1 262 ? -0.543 11.898 7.895 1 83.94 262 PRO B CA 1
ATOM 5234 C C . PRO B 1 262 ? -1.118 12.578 6.652 1 83.94 262 PRO B C 1
ATOM 5236 O O . PRO B 1 262 ? -1.263 13.805 6.625 1 83.94 262 PRO B O 1
ATOM 5239 N N . LYS B 1 263 ? -1.415 11.992 5.648 1 84.75 263 LYS B N 1
ATOM 5240 C CA . LYS B 1 263 ? -2.092 12.445 4.434 1 84.75 263 LYS B CA 1
ATOM 5241 C C . LYS B 1 263 ? -1.338 13.602 3.779 1 84.75 263 LYS B C 1
ATOM 5243 O O . LYS B 1 263 ? -1.945 14.586 3.365 1 84.75 263 LYS B O 1
ATOM 5248 N N . VAL B 1 264 ? 0.036 13.5 3.838 1 89.5 264 VAL B N 1
ATOM 5249 C CA . VAL B 1 264 ? 0.952 14.375 3.117 1 89.5 264 VAL B CA 1
ATOM 5250 C C . VAL B 1 264 ? 1.058 13.93 1.66 1 89.5 264 VAL B C 1
ATOM 5252 O O . VAL B 1 264 ? 0.78 12.773 1.337 1 89.5 264 VAL B O 1
ATOM 5255 N N . VAL B 1 265 ? 1.301 14.898 0.768 1 93.31 265 VAL B N 1
ATOM 5256 C CA . VAL B 1 265 ? 1.531 14.539 -0.627 1 93.31 265 VAL B CA 1
ATOM 5257 C C . VAL B 1 265 ? 2.613 13.469 -0.713 1 93.31 265 VAL B C 1
ATOM 5259 O O . VAL B 1 265 ? 3.727 13.656 -0.217 1 93.31 265 VAL B O 1
ATOM 5262 N N . PRO B 1 266 ? 2.316 12.352 -1.302 1 95.25 266 PRO B N 1
ATOM 5263 C CA . PRO B 1 266 ? 3.314 11.281 -1.321 1 95.25 266 PRO B CA 1
ATOM 5264 C C . PRO B 1 266 ? 4.484 11.578 -2.258 1 95.25 266 PRO B C 1
ATOM 5266 O O . PRO B 1 266 ? 4.277 12.086 -3.363 1 95.25 266 PRO B O 1
ATOM 5269 N N . ASP B 1 267 ? 5.684 11.242 -1.803 1 95.56 267 ASP B N 1
ATOM 5270 C CA . ASP B 1 267 ? 6.887 11.539 -2.572 1 95.56 267 ASP B CA 1
ATOM 5271 C C . ASP B 1 267 ? 7.402 10.289 -3.287 1 95.56 267 ASP B C 1
ATOM 5273 O O . ASP B 1 267 ? 8.461 10.32 -3.916 1 95.56 267 ASP B O 1
ATOM 5277 N N . SER B 1 268 ? 6.609 9.258 -3.188 1 96.56 268 SER B N 1
ATOM 5278 C CA . SER B 1 268 ? 6.953 8.023 -3.893 1 96.56 268 SER B CA 1
ATOM 5279 C C . SER B 1 268 ? 5.723 7.156 -4.117 1 96.56 268 SER B C 1
ATOM 5281 O O . SER B 1 268 ? 4.777 7.191 -3.324 1 96.56 268 SER B O 1
ATOM 5283 N N . CYS B 1 269 ? 5.656 6.465 -5.148 1 98.06 269 CYS B N 1
ATOM 5284 C CA . CYS B 1 269 ? 4.645 5.465 -5.465 1 98.06 269 CYS B CA 1
ATOM 5285 C C . CYS B 1 269 ? 5.277 4.223 -6.082 1 98.06 269 CYS B C 1
ATOM 5287 O O . CYS B 1 269 ? 6.02 4.32 -7.062 1 98.06 269 CYS B O 1
ATOM 5289 N N . GLU B 1 270 ? 5.02 3.121 -5.559 1 98.19 270 GLU B N 1
ATOM 5290 C CA . GLU B 1 270 ? 5.59 1.865 -6.039 1 98.19 270 GLU B CA 1
ATOM 5291 C C . GLU B 1 270 ? 4.559 1.054 -6.816 1 98.19 270 GLU B C 1
ATOM 5293 O O . GLU B 1 270 ? 3.422 0.894 -6.371 1 98.19 270 GLU B O 1
ATOM 5298 N N . LEU B 1 271 ? 4.957 0.573 -7.953 1 98.12 271 LEU B N 1
ATOM 5299 C CA . LEU B 1 271 ? 4.148 -0.28 -8.82 1 98.12 271 LEU B CA 1
ATOM 5300 C C . LEU B 1 271 ? 4.816 -1.636 -9.023 1 98.12 271 LEU B C 1
ATOM 5302 O O . LEU B 1 271 ? 6.043 -1.719 -9.125 1 98.12 271 LEU B O 1
ATOM 5306 N N . THR B 1 272 ? 4.043 -2.672 -9.078 1 97.94 272 THR B N 1
ATOM 5307 C CA . THR B 1 272 ? 4.523 -3.938 -9.617 1 97.94 272 THR B CA 1
ATOM 5308 C C . THR B 1 272 ? 4.016 -4.137 -11.047 1 97.94 272 THR B C 1
ATOM 5310 O O . THR B 1 272 ? 2.811 -4.258 -11.273 1 97.94 272 THR B O 1
ATOM 5313 N N . VAL B 1 273 ? 4.93 -4.188 -11.961 1 97.81 273 VAL B N 1
ATOM 5314 C CA . VAL B 1 273 ? 4.609 -4.461 -13.359 1 97.81 273 VAL B CA 1
ATOM 5315 C C . VAL B 1 273 ? 4.949 -5.91 -13.703 1 97.81 273 VAL B C 1
ATOM 5317 O O . VAL B 1 273 ? 6.105 -6.324 -13.586 1 97.81 273 VAL B O 1
ATOM 5320 N N . ASP B 1 274 ? 3.918 -6.637 -14.086 1 97 274 ASP B N 1
ATOM 5321 C CA . ASP B 1 274 ? 4.039 -8.055 -14.414 1 97 274 ASP B CA 1
ATOM 5322 C C . ASP B 1 274 ? 3.768 -8.305 -15.898 1 97 274 ASP B C 1
ATOM 5324 O O . ASP B 1 274 ? 2.822 -7.746 -16.453 1 97 274 ASP B O 1
ATOM 5328 N N . ALA B 1 275 ? 4.609 -9.141 -16.547 1 95.94 275 ALA B N 1
ATOM 5329 C CA . ALA B 1 275 ? 4.434 -9.422 -17.969 1 95.94 275 ALA B CA 1
ATOM 5330 C C . ALA B 1 275 ? 4.496 -10.922 -18.234 1 95.94 275 ALA B C 1
ATOM 5332 O O . ALA B 1 275 ? 5.305 -11.633 -17.641 1 95.94 275 ALA B O 1
ATOM 5333 N N . ARG B 1 276 ? 3.65 -11.344 -19.062 1 94.69 276 ARG B N 1
ATOM 5334 C CA . ARG B 1 276 ? 3.697 -12.688 -19.625 1 94.69 276 ARG B CA 1
ATOM 5335 C C . ARG B 1 276 ? 4.184 -12.656 -21.078 1 94.69 276 ARG B C 1
ATOM 5337 O O . ARG B 1 276 ? 3.727 -11.828 -21.875 1 94.69 276 ARG B O 1
ATOM 5344 N N . LEU B 1 277 ? 5.07 -13.508 -21.391 1 93.94 277 LEU B N 1
ATOM 5345 C CA . LEU B 1 277 ? 5.793 -13.422 -22.656 1 93.94 277 LEU B CA 1
ATOM 5346 C C . LEU B 1 277 ? 5.332 -14.508 -23.625 1 93.94 277 LEU B C 1
ATOM 5348 O O . LEU B 1 277 ? 5.203 -15.672 -23.234 1 93.94 277 LEU B O 1
ATOM 5352 N N . GLY B 1 278 ? 5.125 -14.086 -24.812 1 91.06 278 GLY B N 1
ATOM 5353 C CA . GLY B 1 278 ? 4.949 -15.062 -25.875 1 91.06 278 GLY B CA 1
ATOM 5354 C C . GLY B 1 278 ? 6.184 -15.906 -26.109 1 91.06 278 GLY B C 1
ATOM 5355 O O . GLY B 1 278 ? 7.262 -15.602 -25.609 1 91.06 278 GLY B O 1
ATOM 5356 N N . LEU B 1 279 ? 6.062 -16.906 -26.938 1 90.56 279 LEU B N 1
ATOM 5357 C CA . LEU B 1 279 ? 7.07 -17.953 -27.078 1 90.56 279 LEU B CA 1
ATOM 5358 C C . LEU B 1 279 ? 8.328 -17.406 -27.75 1 90.56 279 LEU B C 1
ATOM 5360 O O . LEU B 1 279 ? 9.414 -17.984 -27.625 1 90.56 279 LEU B O 1
ATOM 5364 N N . SER B 1 280 ? 8.203 -16.312 -28.484 1 88.75 280 SER B N 1
ATOM 5365 C CA . SER B 1 280 ? 9.352 -15.781 -29.219 1 88.75 280 SER B CA 1
ATOM 5366 C C . SER B 1 280 ? 9.922 -14.539 -28.547 1 88.75 280 SER B C 1
ATOM 5368 O O . SER B 1 280 ? 10.875 -13.938 -29.047 1 88.75 280 SER B O 1
ATOM 5370 N N . ASP B 1 281 ? 9.305 -14.156 -27.484 1 91.25 281 ASP B N 1
ATOM 5371 C CA . ASP B 1 281 ? 9.672 -12.883 -26.875 1 91.25 281 ASP B CA 1
ATOM 5372 C C . ASP B 1 281 ? 10.633 -13.094 -25.703 1 91.25 281 ASP B C 1
ATOM 5374 O O . ASP B 1 281 ? 10.664 -14.164 -25.109 1 91.25 281 ASP B O 1
ATOM 5378 N N . GLN B 1 282 ? 11.422 -12.094 -25.406 1 91.69 282 GLN B N 1
ATOM 5379 C CA . GLN B 1 282 ? 12.383 -12.125 -24.312 1 91.69 282 GLN B CA 1
ATOM 5380 C C . GLN B 1 282 ? 12.023 -11.109 -23.234 1 91.69 282 GLN B C 1
ATOM 5382 O O . GLN B 1 282 ? 11.469 -10.047 -23.531 1 91.69 282 GLN B O 1
ATOM 5387 N N . PRO B 1 283 ? 12.398 -11.445 -22.031 1 94.75 283 PRO B N 1
ATOM 5388 C CA . PRO B 1 283 ? 12.117 -10.516 -20.938 1 94.75 283 PRO B CA 1
ATOM 5389 C C . PRO B 1 283 ? 12.672 -9.117 -21.203 1 94.75 283 PRO B C 1
ATOM 5391 O O . PRO B 1 283 ? 12.039 -8.117 -20.828 1 94.75 283 PRO B O 1
ATOM 5394 N N . SER B 1 284 ? 13.812 -9.031 -21.844 1 95.69 284 SER B N 1
ATOM 5395 C CA . SER B 1 284 ? 14.445 -7.738 -22.094 1 95.69 284 SER B CA 1
ATOM 5396 C C . SER B 1 284 ? 13.547 -6.82 -22.906 1 95.69 284 SER B C 1
ATOM 5398 O O . SER B 1 284 ? 13.602 -5.598 -22.766 1 95.69 284 SER B O 1
ATOM 5400 N N . MET B 1 285 ? 12.688 -7.387 -23.719 1 94.38 285 MET B N 1
ATOM 5401 C CA . MET B 1 285 ? 11.766 -6.621 -24.547 1 94.38 285 MET B CA 1
ATOM 5402 C C . MET B 1 285 ? 10.812 -5.801 -23.688 1 94.38 285 MET B C 1
ATOM 5404 O O . MET B 1 285 ? 10.477 -4.664 -24.031 1 94.38 285 MET B O 1
ATOM 5408 N N . ILE B 1 286 ? 10.414 -6.344 -22.625 1 96.81 286 ILE B N 1
ATOM 5409 C CA . ILE B 1 286 ? 9.461 -5.699 -21.719 1 96.81 286 ILE B CA 1
ATOM 5410 C C . ILE B 1 286 ? 10.102 -4.457 -21.094 1 96.81 286 ILE B C 1
ATOM 5412 O O . ILE B 1 286 ? 9.516 -3.375 -21.109 1 96.81 286 ILE B O 1
ATOM 5416 N N . TRP B 1 287 ? 11.281 -4.582 -20.641 1 97.88 287 TRP B N 1
ATOM 5417 C CA . TRP B 1 287 ? 11.922 -3.523 -19.875 1 97.88 287 TRP B CA 1
ATOM 5418 C C . TRP B 1 287 ? 12.492 -2.445 -20.797 1 97.88 287 TRP B C 1
ATOM 5420 O O . TRP B 1 287 ? 12.508 -1.266 -20.438 1 97.88 287 TRP B O 1
ATOM 5430 N N . GLU B 1 288 ? 12.875 -2.857 -22.016 1 97.5 288 GLU B N 1
ATOM 5431 C CA . GLU B 1 288 ? 13.219 -1.858 -23.031 1 97.5 288 GLU B CA 1
ATOM 5432 C C . GLU B 1 288 ? 12.016 -0.982 -23.359 1 97.5 288 GLU B C 1
ATOM 5434 O O . GLU B 1 288 ? 12.156 0.227 -23.562 1 97.5 288 GLU B O 1
ATOM 5439 N N . THR B 1 289 ? 10.883 -1.614 -23.469 1 97.44 289 THR B N 1
ATOM 5440 C CA . THR B 1 289 ? 9.656 -0.871 -23.719 1 97.44 289 THR B CA 1
ATOM 5441 C C . THR B 1 289 ? 9.352 0.069 -22.562 1 97.44 289 THR B C 1
ATOM 5443 O O . THR B 1 289 ? 8.969 1.221 -22.766 1 97.44 289 THR B O 1
ATOM 5446 N N . LEU B 1 290 ? 9.531 -0.393 -21.328 1 98.38 290 LEU B N 1
ATOM 5447 C CA . LEU B 1 290 ? 9.305 0.454 -20.156 1 98.38 290 LEU B CA 1
ATOM 5448 C C . LEU B 1 290 ? 10.25 1.653 -20.172 1 98.38 290 LEU B C 1
ATOM 5450 O O . LEU B 1 290 ? 9.836 2.773 -19.844 1 98.38 290 LEU B O 1
ATOM 5454 N N . ASP B 1 291 ? 11.484 1.4 -20.516 1 98.44 291 ASP B N 1
ATOM 5455 C CA . ASP B 1 291 ? 12.453 2.486 -20.609 1 98.44 291 ASP B CA 1
ATOM 5456 C C . ASP B 1 291 ? 11.984 3.555 -21.609 1 98.44 291 ASP B C 1
ATOM 5458 O O . ASP B 1 291 ? 12.109 4.75 -21.328 1 98.44 291 ASP B O 1
ATOM 5462 N N . LYS B 1 292 ? 11.453 3.141 -22.688 1 98.12 292 LYS B N 1
ATOM 5463 C CA . LYS B 1 292 ? 10.945 4.074 -23.688 1 98.12 292 LYS B CA 1
ATOM 5464 C C . LYS B 1 292 ? 9.781 4.891 -23.141 1 98.12 292 LYS B C 1
ATOM 5466 O O . LYS B 1 292 ? 9.695 6.098 -23.375 1 98.12 292 LYS B O 1
ATOM 5471 N N . LEU B 1 293 ? 8.891 4.242 -22.453 1 98.19 293 LEU B N 1
ATOM 5472 C CA . LEU B 1 293 ? 7.738 4.93 -21.875 1 98.19 293 LEU B CA 1
ATOM 5473 C C . LEU B 1 293 ? 8.18 5.938 -20.812 1 98.19 293 LEU B C 1
ATOM 5475 O O . LEU B 1 293 ? 7.613 7.027 -20.719 1 98.19 293 LEU B O 1
ATOM 5479 N N . ILE B 1 294 ? 9.188 5.555 -20.016 1 98.25 294 ILE B N 1
ATOM 5480 C CA . ILE B 1 294 ? 9.727 6.449 -19 1 98.25 294 ILE B CA 1
ATOM 5481 C C . ILE B 1 294 ? 10.336 7.68 -19.672 1 98.25 294 ILE B C 1
ATOM 5483 O O . ILE B 1 294 ? 10.125 8.805 -19.219 1 98.25 294 ILE B O 1
ATOM 5487 N N . GLU B 1 295 ? 11.031 7.484 -20.719 1 97.88 295 GLU B N 1
ATOM 5488 C CA . GLU B 1 295 ? 11.633 8.594 -21.469 1 97.88 295 GLU B CA 1
ATOM 5489 C C . GLU B 1 295 ? 10.562 9.5 -22.062 1 97.88 295 GLU B C 1
ATOM 5491 O O . GLU B 1 295 ? 10.703 10.727 -22.062 1 97.88 295 GLU B O 1
ATOM 5496 N N . GLU B 1 296 ? 9.562 8.906 -22.594 1 97.62 296 GLU B N 1
ATOM 5497 C CA . GLU B 1 296 ? 8.453 9.68 -23.141 1 97.62 296 GLU B CA 1
ATOM 5498 C C . GLU B 1 296 ? 7.793 10.531 -22.062 1 97.62 296 GLU B C 1
ATOM 5500 O O . GLU B 1 296 ? 7.457 11.695 -22.297 1 97.62 296 GLU B O 1
ATOM 5505 N N . ARG B 1 297 ? 7.609 9.906 -20.922 1 96.94 297 ARG B N 1
ATOM 5506 C CA . ARG B 1 297 ? 7.02 10.633 -19.812 1 96.94 297 ARG B CA 1
ATOM 5507 C C . ARG B 1 297 ? 7.902 11.805 -19.391 1 96.94 297 ARG B C 1
ATOM 5509 O O . ARG B 1 297 ? 7.402 12.883 -19.078 1 96.94 297 ARG B O 1
ATOM 5516 N N . LYS B 1 298 ? 9.188 11.641 -19.391 1 96.75 298 LYS B N 1
ATOM 5517 C CA . LYS B 1 298 ? 10.141 12.68 -19.031 1 96.75 298 LYS B CA 1
ATOM 5518 C C . LYS B 1 298 ? 10.07 13.852 -20.016 1 96.75 298 LYS B C 1
ATOM 5520 O O . LYS B 1 298 ? 10.273 15 -19.625 1 96.75 298 LYS B O 1
ATOM 5525 N N . LYS B 1 299 ? 9.805 13.594 -21.234 1 97 299 LYS B N 1
ATOM 5526 C CA . LYS B 1 299 ? 9.648 14.648 -22.234 1 97 299 LYS B CA 1
ATOM 5527 C C . LYS B 1 299 ? 8.398 15.484 -21.969 1 97 299 LYS B C 1
ATOM 5529 O O . LYS B 1 299 ? 8.406 16.688 -22.172 1 97 299 LYS B O 1
ATOM 5534 N N . GLU B 1 300 ? 7.328 14.773 -21.484 1 96.06 300 GLU B N 1
ATOM 5535 C CA . GLU B 1 300 ? 6.074 15.445 -21.156 1 96.06 300 GLU B CA 1
ATOM 5536 C C . GLU B 1 300 ? 6.18 16.219 -19.844 1 96.06 300 GLU B C 1
ATOM 5538 O O . GLU B 1 300 ? 5.574 17.281 -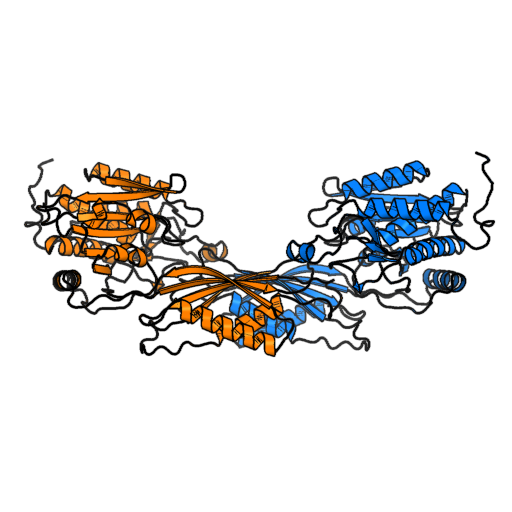19.688 1 96.06 300 GLU B O 1
ATOM 5543 N N . GLU B 1 301 ? 6.871 15.688 -18.922 1 95.31 301 GLU B N 1
ATOM 5544 C CA . GLU B 1 301 ? 7.09 16.234 -17.578 1 95.31 301 GLU B CA 1
ATOM 5545 C C . GLU B 1 301 ? 8.547 16.062 -17.141 1 95.31 301 GLU B C 1
ATOM 5547 O O . GLU B 1 301 ? 8.898 15.062 -16.531 1 95.31 301 GLU B O 1
ATOM 5552 N N . PRO B 1 302 ? 9.289 17.109 -17.234 1 94.06 302 PRO B N 1
ATOM 5553 C CA . PRO B 1 302 ? 10.734 17.016 -17.016 1 94.06 302 PRO B CA 1
ATOM 5554 C C . PRO B 1 302 ? 11.094 16.594 -15.602 1 94.06 302 PRO B C 1
ATOM 5556 O O . PRO B 1 302 ? 12.164 16.016 -15.375 1 94.06 302 PRO B O 1
ATOM 5559 N N . SER B 1 303 ? 10.203 16.797 -14.664 1 91.69 303 SER B N 1
ATOM 5560 C CA . SER B 1 303 ? 10.492 16.453 -13.273 1 91.69 303 SER B CA 1
ATOM 5561 C C . SER B 1 303 ? 10.18 14.977 -12.992 1 91.69 303 SER B C 1
ATOM 5563 O O . SER B 1 303 ? 10.5 14.461 -11.922 1 91.69 303 SER B O 1
ATOM 5565 N N . PHE B 1 304 ? 9.641 14.336 -14.008 1 96.38 304 PHE B N 1
ATOM 5566 C CA . PHE B 1 304 ? 9.273 12.938 -13.828 1 96.38 304 PHE B CA 1
ATOM 5567 C C . PHE B 1 304 ? 10.516 12.07 -13.664 1 96.38 304 PHE B C 1
ATOM 5569 O O . PHE B 1 304 ? 11.516 12.266 -14.352 1 96.38 304 PHE B O 1
ATOM 5576 N N . SER B 1 305 ? 10.445 11.203 -12.719 1 96.19 305 SER B N 1
ATOM 5577 C CA . SER B 1 305 ? 11.516 10.234 -12.484 1 96.19 305 SER B CA 1
ATOM 5578 C C . SER B 1 305 ? 10.969 8.898 -12.008 1 96.19 305 SER B C 1
ATOM 5580 O O . SER B 1 305 ? 10.102 8.859 -11.133 1 96.19 305 SER B O 1
ATOM 5582 N N . ALA B 1 306 ? 11.477 7.859 -12.625 1 98.12 306 ALA B N 1
ATOM 5583 C CA . ALA B 1 306 ? 11.117 6.5 -12.227 1 98.12 306 ALA B CA 1
ATOM 5584 C C . ALA B 1 306 ? 12.305 5.555 -12.375 1 98.12 306 ALA B C 1
ATOM 5586 O O . ALA B 1 306 ? 13.156 5.742 -13.25 1 98.12 306 ALA B O 1
ATOM 5587 N N . GLU B 1 307 ? 12.43 4.652 -11.492 1 98 307 GLU B N 1
ATOM 5588 C CA . GLU B 1 307 ? 13.398 3.566 -11.531 1 98 307 GLU B CA 1
ATOM 5589 C C . GLU B 1 307 ? 12.734 2.221 -11.258 1 98 307 GLU B C 1
ATOM 5591 O O . GLU B 1 307 ? 11.617 2.166 -10.75 1 98 307 GLU B O 1
ATOM 5596 N N . TYR B 1 308 ? 13.406 1.185 -11.695 1 98.31 308 TYR B N 1
ATOM 5597 C CA . TYR B 1 308 ? 12.805 -0.116 -11.422 1 98.31 308 TYR B CA 1
ATOM 5598 C C . TYR B 1 308 ? 13.883 -1.175 -11.195 1 98.31 308 TYR B C 1
ATOM 5600 O O . TYR B 1 308 ? 15.031 -0.996 -11.594 1 98.31 308 TYR B O 1
ATOM 5608 N N . VAL B 1 309 ? 13.531 -2.201 -10.484 1 98.38 309 VAL B N 1
ATOM 5609 C CA . VAL B 1 309 ? 14.352 -3.383 -10.227 1 98.38 309 VAL B CA 1
ATOM 5610 C C . VAL B 1 309 ? 13.625 -4.633 -10.727 1 98.38 309 VAL B C 1
ATOM 5612 O O . VAL B 1 309 ? 12.5 -4.906 -10.312 1 98.38 309 VAL B O 1
ATOM 5615 N N . ILE B 1 310 ? 14.273 -5.336 -11.641 1 98.19 310 ILE B N 1
ATOM 5616 C CA . ILE B 1 310 ? 13.711 -6.59 -12.125 1 98.19 310 ILE B CA 1
ATOM 5617 C C . ILE B 1 310 ? 13.789 -7.652 -11.031 1 98.19 310 ILE B C 1
ATOM 5619 O O . ILE B 1 310 ? 14.867 -7.922 -10.5 1 98.19 310 ILE B O 1
ATOM 5623 N N . GLU B 1 311 ? 12.719 -8.242 -10.68 1 96.94 311 GLU B N 1
ATOM 5624 C CA . GLU B 1 311 ? 12.656 -9.188 -9.57 1 96.94 311 GLU B CA 1
ATOM 5625 C C . GLU B 1 311 ? 12.898 -10.617 -10.047 1 96.94 311 GLU B C 1
ATOM 5627 O O . GLU B 1 311 ? 13.461 -11.438 -9.32 1 96.94 311 GLU B O 1
ATOM 5632 N N . ASP B 1 312 ? 12.359 -10.938 -11.18 1 95.75 312 ASP B N 1
ATOM 5633 C CA . ASP B 1 312 ? 12.469 -12.297 -11.711 1 95.75 312 ASP B CA 1
ATOM 5634 C C . ASP B 1 312 ? 12.281 -12.312 -13.227 1 95.75 312 ASP B C 1
ATOM 5636 O O . ASP B 1 312 ? 11.633 -11.43 -13.781 1 95.75 312 ASP B O 1
ATOM 5640 N N . GLU B 1 313 ? 12.883 -13.203 -13.93 1 95.81 313 GLU B N 1
ATOM 5641 C CA . GLU B 1 313 ? 12.781 -13.453 -15.359 1 95.81 313 GLU B CA 1
ATOM 5642 C C . GLU B 1 313 ? 12.664 -14.945 -15.656 1 95.81 313 GLU B C 1
ATOM 5644 O O . GLU B 1 313 ? 13.539 -15.727 -15.273 1 95.81 313 GLU B O 1
ATOM 5649 N N . ARG B 1 314 ? 11.633 -15.336 -16.25 1 95.69 314 ARG B N 1
ATOM 5650 C CA . ARG B 1 314 ? 11.336 -16.703 -16.656 1 95.69 314 ARG B CA 1
ATOM 5651 C C . ARG B 1 314 ? 11.109 -16.781 -18.172 1 95.69 314 ARG B C 1
ATOM 5653 O O . ARG B 1 314 ? 10.039 -16.422 -18.656 1 95.69 314 ARG B O 1
ATOM 5660 N N . PRO B 1 315 ? 12.055 -17.219 -18.906 1 93 315 PRO B N 1
ATOM 5661 C CA . PRO B 1 315 ? 11.898 -17.266 -20.359 1 93 315 PRO B CA 1
ATOM 5662 C C . PRO B 1 315 ? 10.852 -18.281 -20.812 1 93 315 PRO B C 1
ATOM 5664 O O . PRO B 1 315 ? 10.641 -19.297 -20.141 1 93 315 PRO B O 1
ATOM 5667 N N . PRO B 1 316 ? 10.227 -17.969 -21.938 1 93.62 316 PRO B N 1
ATOM 5668 C CA . PRO B 1 316 ? 9.352 -18.969 -22.531 1 93.62 316 PRO B CA 1
ATOM 5669 C C . PRO B 1 316 ? 10.117 -20.172 -23.078 1 93.62 316 PRO B C 1
ATOM 5671 O O . PRO B 1 316 ? 11.344 -20.141 -23.156 1 93.62 316 PRO B O 1
ATOM 5674 N N . TRP B 1 317 ? 9.383 -21.25 -23.375 1 93.19 317 TRP B N 1
ATOM 5675 C CA . TRP B 1 317 ? 10.008 -22.438 -23.922 1 93.19 317 TRP B CA 1
ATOM 5676 C C . TRP B 1 317 ? 9.047 -23.188 -24.844 1 93.19 317 TRP B C 1
ATOM 5678 O O . TRP B 1 317 ? 7.828 -23.016 -24.75 1 93.19 317 TRP B O 1
ATOM 5688 N N . LYS B 1 318 ? 9.586 -23.953 -25.75 1 93.19 318 LYS B N 1
ATOM 5689 C CA . LYS B 1 318 ? 8.836 -24.812 -26.656 1 93.19 318 LYS B CA 1
ATOM 5690 C C . LYS B 1 318 ? 9.594 -26.094 -26.969 1 93.19 318 LYS B C 1
ATOM 5692 O O . LYS B 1 318 ? 10.805 -26.078 -27.188 1 93.19 318 LYS B O 1
ATOM 5697 N N . GLN B 1 319 ? 8.883 -27.188 -26.859 1 94.62 319 GLN B N 1
ATOM 5698 C CA . GLN B 1 319 ? 9.438 -28.484 -27.188 1 94.62 319 GLN B CA 1
ATOM 5699 C C . GLN B 1 319 ? 9.242 -28.797 -28.672 1 94.62 319 GLN B C 1
ATOM 5701 O O . GLN B 1 319 ? 8.406 -28.188 -29.344 1 94.62 319 GLN B O 1
ATOM 5706 N N . ASN B 1 320 ? 10.109 -29.719 -29.125 1 94.56 320 ASN B N 1
ATOM 5707 C CA . ASN B 1 320 ? 9.898 -30.25 -30.469 1 94.56 320 ASN B CA 1
ATOM 5708 C C . ASN B 1 320 ? 8.852 -31.359 -30.484 1 94.56 320 ASN B C 1
ATOM 5710 O O . ASN B 1 320 ? 8.906 -32.281 -29.656 1 94.56 320 ASN B O 1
ATOM 5714 N N . SER B 1 321 ? 7.977 -31.25 -31.391 1 94.31 321 SER B N 1
ATOM 5715 C CA . SER B 1 321 ? 6.883 -32.219 -31.469 1 94.31 321 SER B CA 1
ATOM 5716 C C . SER B 1 321 ? 7.402 -33.625 -31.703 1 94.31 321 SER B C 1
ATOM 5718 O O . SER B 1 321 ? 6.688 -34.594 -31.469 1 94.31 321 SER B O 1
ATOM 5720 N N . THR B 1 322 ? 8.656 -33.719 -32.156 1 95 322 THR B N 1
ATOM 5721 C CA . THR B 1 322 ? 9.227 -35.031 -32.5 1 95 322 THR B CA 1
ATOM 5722 C C . THR B 1 322 ? 10 -35.594 -31.312 1 95 322 THR B C 1
ATOM 5724 O O . THR B 1 322 ? 10.586 -36.688 -31.406 1 95 322 THR B O 1
ATOM 5727 N N . ASP B 1 323 ? 9.961 -34.906 -30.25 1 95.5 323 ASP B N 1
ATOM 5728 C CA . ASP B 1 323 ? 10.641 -35.406 -29.078 1 95.5 323 ASP B CA 1
ATOM 5729 C C . ASP B 1 323 ? 10.047 -36.719 -28.625 1 95.5 323 ASP B C 1
ATOM 5731 O O . ASP B 1 323 ? 8.844 -36.969 -28.75 1 95.5 323 ASP B O 1
ATOM 5735 N N . ARG B 1 324 ? 10.836 -37.594 -28.062 1 94.62 324 ARG B N 1
ATOM 5736 C CA . ARG B 1 324 ? 10.445 -38.906 -27.641 1 94.62 324 ARG B CA 1
ATOM 5737 C C . ARG B 1 324 ? 9.32 -38.875 -26.609 1 94.62 324 ARG B C 1
ATOM 5739 O O . ARG B 1 324 ? 8.359 -39.625 -26.688 1 94.62 324 ARG B O 1
ATOM 5746 N N . LEU B 1 325 ? 9.422 -38 -25.703 1 95.94 325 LEU B N 1
ATOM 5747 C CA . LEU B 1 325 ? 8.414 -37.844 -24.656 1 95.94 325 LEU B CA 1
ATOM 5748 C C . LEU B 1 325 ? 7.047 -37.531 -25.25 1 95.94 325 LEU B C 1
ATOM 5750 O O . LEU B 1 325 ? 6.039 -38.094 -24.828 1 95.94 325 LEU B O 1
ATOM 5754 N N . ILE B 1 326 ? 6.992 -36.688 -26.219 1 97.19 326 ILE B N 1
ATOM 5755 C CA . ILE B 1 326 ? 5.73 -36.25 -26.812 1 97.19 326 ILE B CA 1
ATOM 5756 C C . ILE B 1 326 ? 5.098 -37.406 -27.578 1 97.19 326 ILE B C 1
ATOM 5758 O O . ILE B 1 326 ? 3.893 -37.656 -27.453 1 97.19 326 ILE B O 1
ATOM 5762 N N . ILE B 1 327 ? 5.938 -38.156 -28.234 1 96.31 327 ILE B N 1
ATOM 5763 C CA . ILE B 1 327 ? 5.453 -39.312 -28.984 1 96.31 327 ILE B CA 1
ATOM 5764 C C . ILE B 1 327 ? 4.855 -40.344 -28.016 1 96.31 327 ILE B C 1
ATOM 5766 O O . ILE B 1 327 ? 3.76 -40.844 -28.25 1 96.31 327 ILE B O 1
ATOM 5770 N N . LEU B 1 328 ? 5.566 -40.562 -27 1 95.56 328 LEU B N 1
ATOM 5771 C CA . LEU B 1 328 ? 5.121 -41.531 -25.984 1 95.56 328 LEU B CA 1
ATOM 5772 C C . LEU B 1 328 ? 3.801 -41.062 -25.359 1 95.56 328 LEU B C 1
ATOM 5774 O O . LEU B 1 328 ? 2.893 -41.875 -25.172 1 95.56 328 LEU B O 1
ATOM 5778 N N . LEU B 1 329 ? 3.664 -39.844 -25.047 1 97.31 329 LEU B N 1
ATOM 5779 C CA . LEU B 1 329 ? 2.469 -39.312 -24.406 1 97.31 329 LEU B CA 1
ATOM 5780 C C . LEU B 1 329 ? 1.268 -39.375 -25.328 1 97.31 329 LEU B C 1
ATOM 5782 O O . LEU B 1 329 ? 0.157 -39.688 -24.906 1 97.31 329 LEU B O 1
ATOM 5786 N N . LYS B 1 330 ? 1.481 -39.062 -26.562 1 97.44 330 LYS B N 1
ATOM 5787 C CA . LYS B 1 330 ? 0.384 -39.125 -27.516 1 97.44 330 LYS B CA 1
ATOM 5788 C C . LYS B 1 330 ? -0.152 -40.531 -27.672 1 97.44 330 LYS B C 1
ATOM 5790 O O . LYS B 1 330 ? -1.359 -40.719 -27.828 1 97.44 330 LYS B O 1
ATOM 5795 N N . LYS B 1 331 ? 0.723 -41.469 -27.625 1 96.38 331 LYS B N 1
ATOM 5796 C CA . LYS B 1 331 ? 0.284 -42.875 -27.656 1 96.38 331 LYS B CA 1
ATOM 5797 C C . LYS B 1 331 ? -0.587 -43.219 -26.453 1 96.38 331 LYS B C 1
ATOM 5799 O O . LYS B 1 331 ? -1.644 -43.812 -26.594 1 96.38 331 LYS B O 1
ATOM 5804 N N . ALA B 1 332 ? -0.079 -42.812 -25.312 1 95.81 332 ALA B N 1
ATOM 5805 C CA . ALA B 1 332 ? -0.841 -43.031 -24.078 1 95.81 332 ALA B CA 1
ATOM 5806 C C . ALA B 1 332 ? -2.18 -42.312 -24.125 1 95.81 332 ALA B C 1
ATOM 5808 O O . ALA B 1 332 ? -3.195 -42.844 -23.672 1 95.81 332 ALA B O 1
ATOM 5809 N N . MET B 1 333 ? -2.205 -41.125 -24.656 1 97.38 333 MET B N 1
ATOM 5810 C CA . MET B 1 333 ? -3.418 -40.312 -24.75 1 97.38 333 MET B CA 1
ATOM 5811 C C . MET B 1 333 ? -4.434 -40.969 -25.688 1 97.38 333 MET B C 1
ATOM 5813 O O . MET B 1 333 ? -5.629 -41 -25.391 1 97.38 333 MET B O 1
ATOM 5817 N N . GLU B 1 334 ? -3.965 -41.469 -26.734 1 96.31 334 GLU B N 1
ATOM 5818 C CA . GLU B 1 334 ? -4.84 -42.188 -27.656 1 96.31 334 GLU B CA 1
ATOM 5819 C C . GLU B 1 334 ? -5.504 -43.375 -26.984 1 96.31 334 GLU B C 1
ATOM 5821 O O . GLU B 1 334 ? -6.703 -43.594 -27.141 1 96.31 334 GLU B O 1
ATOM 5826 N N . GLU B 1 335 ? -4.711 -44.062 -26.25 1 93.62 335 GLU B N 1
ATOM 5827 C CA . GLU B 1 335 ? -5.227 -45.219 -25.531 1 93.62 335 GLU B CA 1
ATOM 5828 C C . GLU B 1 335 ? -6.336 -44.844 -24.562 1 93.62 335 GLU B C 1
ATOM 5830 O O . GLU B 1 335 ? -7.266 -45.625 -24.328 1 93.62 335 GLU B O 1
ATOM 5835 N N . LYS B 1 336 ? -6.188 -43.656 -24.016 1 94.56 336 LYS B N 1
ATOM 5836 C CA . LYS B 1 336 ? -7.16 -43.219 -23.031 1 94.56 336 LYS B CA 1
ATOM 5837 C C . LYS B 1 336 ? -8.211 -42.312 -23.672 1 94.56 336 LYS B C 1
ATOM 5839 O O . LYS B 1 336 ? -9.016 -41.688 -22.969 1 94.56 336 LYS B O 1
ATOM 5844 N N . GLN B 1 337 ? -8.195 -42.125 -24.984 1 95 337 GLN B N 1
ATOM 5845 C CA . GLN B 1 337 ? -9.156 -41.344 -25.766 1 95 337 GLN B CA 1
ATOM 5846 C C . GLN B 1 337 ? -9.117 -39.875 -25.359 1 95 337 GLN B C 1
ATOM 5848 O O . GLN B 1 337 ? -10.164 -39.25 -25.156 1 95 337 GLN B O 1
ATOM 5853 N N . LEU B 1 338 ? -7.938 -39.375 -25.172 1 96.56 338 LEU B N 1
ATOM 5854 C CA . LEU B 1 338 ? -7.715 -37.969 -24.906 1 96.56 338 LEU B CA 1
ATOM 5855 C C . LEU B 1 338 ? -7.277 -37.25 -26.172 1 96.56 338 LEU B C 1
ATOM 5857 O O . LEU B 1 338 ? -6.773 -37.875 -27.109 1 96.56 338 LEU B O 1
ATOM 5861 N N . ASP B 1 339 ? -7.488 -36 -26.203 1 96.31 339 ASP B N 1
ATOM 5862 C CA . ASP B 1 339 ? -7.074 -35.156 -27.312 1 96.31 339 ASP B CA 1
ATOM 5863 C C . ASP B 1 339 ? -5.555 -35 -27.359 1 96.31 339 ASP B C 1
ATOM 5865 O O . ASP B 1 339 ? -4.922 -34.719 -26.344 1 96.31 339 ASP B O 1
ATOM 5869 N N . THR B 1 340 ? -4.953 -35.188 -28.547 1 96.75 340 THR B N 1
ATOM 5870 C CA . THR B 1 340 ? -3.498 -35.219 -28.641 1 96.75 340 THR B CA 1
ATOM 5871 C C . THR B 1 340 ? -2.969 -33.875 -29.188 1 96.75 340 THR B C 1
ATOM 5873 O O . THR B 1 340 ? -1.769 -33.75 -29.422 1 96.75 340 THR B O 1
ATOM 5876 N N . ASN B 1 341 ? -3.875 -32.875 -29.375 1 95.88 341 ASN B N 1
ATOM 5877 C CA . ASN B 1 341 ? -3.428 -31.578 -29.844 1 95.88 341 ASN B CA 1
ATOM 5878 C C . ASN B 1 341 ? -2.467 -30.922 -28.844 1 95.88 341 ASN B C 1
ATOM 5880 O O . ASN B 1 341 ? -2.66 -31.016 -27.641 1 95.88 341 ASN B O 1
ATOM 5884 N N . GLU B 1 342 ? -1.462 -30.328 -29.344 1 95.19 342 GLU B N 1
ATOM 5885 C CA . GLU B 1 342 ? -0.493 -29.609 -28.531 1 95.19 342 GLU B CA 1
ATOM 5886 C C . GLU B 1 342 ? -0.942 -28.172 -28.266 1 95.19 342 GLU B C 1
ATOM 5888 O O . GLU B 1 342 ? -1.458 -27.516 -29.156 1 95.19 342 GLU B O 1
ATOM 5893 N N . GLU B 1 343 ? -0.816 -27.75 -27.094 1 93.5 343 GLU B N 1
ATOM 5894 C CA . GLU B 1 343 ? -1.204 -26.406 -26.672 1 93.5 343 GLU B CA 1
ATOM 5895 C C . GLU B 1 343 ? -0.059 -25.688 -25.969 1 93.5 343 GLU B C 1
ATOM 5897 O O . GLU B 1 343 ? 1.017 -26.266 -25.781 1 93.5 343 GLU B O 1
ATOM 5902 N N . VAL B 1 344 ? -0.267 -24.359 -25.688 1 92.75 344 VAL B N 1
ATOM 5903 C CA . VAL B 1 344 ? 0.678 -23.547 -24.938 1 92.75 344 VAL B CA 1
ATOM 5904 C C . VAL B 1 344 ? 0.124 -23.25 -23.547 1 92.75 344 VAL B C 1
ATOM 5906 O O . VAL B 1 344 ? -1.042 -22.875 -23.391 1 92.75 344 VAL B O 1
ATOM 5909 N N . PHE B 1 345 ? 0.896 -23.531 -22.562 1 94.19 345 PHE B N 1
ATOM 5910 C CA . PHE B 1 345 ? 0.504 -23.188 -21.203 1 94.19 345 PHE B CA 1
ATOM 5911 C C . PHE B 1 345 ? 0.692 -21.688 -20.953 1 94.19 345 PHE B C 1
ATOM 5913 O O . PHE B 1 345 ? 1.781 -21.156 -21.156 1 94.19 345 PHE B O 1
ATOM 5920 N N . SER B 1 346 ? -0.269 -21 -20.453 1 91.19 346 SER B N 1
ATOM 5921 C CA . SER B 1 346 ? -0.279 -19.531 -20.359 1 91.19 346 SER B CA 1
ATOM 5922 C C . SER B 1 346 ? 0.588 -19.047 -19.203 1 91.19 346 SER B C 1
ATOM 5924 O O . SER B 1 346 ? 1.047 -17.906 -19.203 1 91.19 346 SER B O 1
ATOM 5926 N N . GLY B 1 347 ? 0.799 -19.891 -18.234 1 91.31 347 GLY B N 1
ATOM 5927 C CA . GLY B 1 347 ? 1.595 -19.531 -17.078 1 91.31 347 GLY B CA 1
ATOM 5928 C C . GLY B 1 347 ? 2.984 -20.125 -17.078 1 91.31 347 GLY B C 1
ATOM 5929 O O . GLY B 1 347 ? 3.414 -20.688 -18.094 1 91.31 347 GLY B O 1
ATOM 5930 N N . THR B 1 348 ? 3.693 -19.828 -16.031 1 94.31 348 THR B N 1
ATOM 5931 C CA . THR B 1 348 ? 4.973 -20.484 -15.797 1 94.31 348 THR B CA 1
ATOM 5932 C C . THR B 1 348 ? 4.844 -21.562 -14.719 1 94.31 348 THR B C 1
ATOM 5934 O O . THR B 1 348 ? 3.932 -21.5 -13.891 1 94.31 348 THR B O 1
ATOM 5937 N N . THR B 1 349 ? 5.656 -22.531 -14.859 1 96.06 349 THR B N 1
ATOM 5938 C CA . THR B 1 349 ? 5.691 -23.641 -13.914 1 96.06 349 THR B CA 1
ATOM 5939 C C . THR B 1 349 ? 7.133 -24 -13.555 1 96.06 349 THR B C 1
ATOM 5941 O O . THR B 1 349 ? 8.07 -23.375 -14.047 1 96.06 349 THR B O 1
ATOM 5944 N N . ASP B 1 350 ? 7.234 -24.969 -12.742 1 95.81 350 ASP B N 1
ATOM 5945 C CA . ASP B 1 350 ? 8.562 -25.453 -12.352 1 95.81 350 ASP B CA 1
ATOM 5946 C C . ASP B 1 350 ? 9.344 -25.938 -13.57 1 95.81 350 ASP B C 1
ATOM 5948 O O . ASP B 1 350 ? 10.578 -26.031 -13.523 1 95.81 350 ASP B O 1
ATOM 5952 N N . ALA B 1 351 ? 8.68 -26.234 -14.641 1 91.69 351 ALA B N 1
ATOM 5953 C CA . ALA B 1 351 ? 9.32 -26.641 -15.891 1 91.69 351 ALA B CA 1
ATOM 5954 C C . ALA B 1 351 ? 10.297 -25.578 -16.375 1 91.69 351 ALA B C 1
ATOM 5956 O O . ALA B 1 351 ? 11.312 -25.891 -17 1 91.69 351 ALA B O 1
ATOM 5957 N N . THR B 1 352 ? 9.984 -24.359 -16.078 1 93.19 352 THR B N 1
ATOM 5958 C CA . THR B 1 352 ? 10.812 -23.234 -16.516 1 93.19 352 THR B CA 1
ATOM 5959 C C . THR B 1 352 ? 12.258 -23.438 -16.078 1 93.19 352 THR B C 1
ATOM 5961 O O . THR B 1 352 ? 13.188 -23.141 -16.844 1 93.19 352 THR B O 1
ATOM 5964 N N . PHE B 1 353 ? 12.469 -24.031 -14.945 1 93.19 353 PHE B N 1
ATOM 5965 C CA . PHE B 1 353 ? 13.828 -24.188 -14.43 1 93.19 353 PHE B CA 1
ATOM 5966 C C . PHE B 1 353 ? 14.305 -25.625 -14.617 1 93.19 353 PHE B C 1
ATOM 5968 O O . PHE B 1 353 ? 15.453 -25.859 -15.008 1 93.19 353 PHE B O 1
ATOM 5975 N N . LEU B 1 354 ? 13.461 -26.594 -14.43 1 94.62 354 LEU B N 1
ATOM 5976 C CA . LEU B 1 354 ? 13.859 -27.984 -14.5 1 94.62 354 LEU B CA 1
ATOM 5977 C C . LEU B 1 354 ? 14.352 -28.344 -15.898 1 94.62 354 LEU B C 1
ATOM 5979 O O . LEU B 1 354 ? 15.219 -29.203 -16.062 1 94.62 354 LEU B O 1
ATOM 5983 N N . ARG B 1 355 ? 13.906 -27.672 -16.859 1 94.12 355 ARG B N 1
ATOM 5984 C CA . ARG B 1 355 ? 14.297 -27.953 -18.234 1 94.12 355 ARG B CA 1
ATOM 5985 C C . ARG B 1 355 ? 15.766 -27.641 -18.469 1 94.12 355 ARG B C 1
ATOM 5987 O O . ARG B 1 355 ? 16.375 -28.125 -19.438 1 94.12 355 ARG B O 1
ATOM 5994 N N . LYS B 1 356 ? 16.344 -26.844 -17.672 1 93.31 356 LYS B N 1
ATOM 5995 C CA . LYS B 1 356 ? 17.75 -26.5 -17.781 1 93.31 356 LYS B CA 1
ATOM 5996 C C . LYS B 1 356 ? 18.641 -27.734 -17.641 1 93.31 356 LYS B C 1
ATOM 5998 O O . LYS B 1 356 ? 19.812 -27.719 -18.016 1 93.31 356 LYS B O 1
ATOM 6003 N N . LEU B 1 357 ? 18.109 -28.781 -17.094 1 94.5 357 LEU B N 1
ATOM 6004 C CA . LEU B 1 357 ? 18.844 -30.031 -16.938 1 94.5 357 LEU B CA 1
ATOM 6005 C C . LEU B 1 357 ? 18.812 -30.844 -18.219 1 94.5 357 LEU B C 1
ATOM 6007 O O . LEU B 1 357 ? 19.344 -31.953 -18.266 1 94.5 357 LEU B O 1
ATOM 6011 N N . GLY B 1 358 ? 18.156 -30.312 -19.234 1 93.25 358 GLY B N 1
ATOM 6012 C CA . GLY B 1 358 ? 18.156 -30.953 -20.547 1 93.25 358 GLY B CA 1
ATOM 6013 C C . GLY B 1 358 ? 17 -31.906 -20.75 1 93.25 358 GLY B C 1
ATOM 6014 O O . GLY B 1 358 ? 16.984 -32.688 -21.703 1 93.25 358 GLY B O 1
ATOM 6015 N N . MET B 1 359 ? 16.016 -31.812 -19.875 1 94.5 359 MET B N 1
ATOM 6016 C CA . MET B 1 359 ? 14.875 -32.719 -19.953 1 94.5 359 MET B CA 1
ATOM 6017 C C . MET B 1 359 ? 13.883 -32.25 -21.016 1 94.5 359 MET B C 1
ATOM 6019 O O . MET B 1 359 ? 13.625 -31.062 -21.156 1 94.5 359 MET B O 1
ATOM 6023 N N . GLU B 1 360 ? 13.383 -33.25 -21.781 1 96.44 360 GLU B N 1
ATOM 6024 C CA . GLU B 1 360 ? 12.125 -32.969 -22.484 1 96.44 360 GLU B CA 1
ATOM 6025 C C . GLU B 1 360 ? 10.984 -32.75 -21.5 1 96.44 360 GLU B C 1
ATOM 6027 O O . GLU B 1 360 ? 10.828 -33.531 -20.547 1 96.44 360 GLU B O 1
ATOM 6032 N N . THR B 1 361 ? 10.297 -31.672 -21.734 1 96.75 361 THR B N 1
ATOM 6033 C CA . THR B 1 361 ? 9.312 -31.312 -20.719 1 96.75 361 THR B CA 1
ATOM 6034 C C . THR B 1 361 ? 7.953 -31.031 -21.344 1 96.75 361 THR B C 1
ATOM 6036 O O . THR B 1 361 ? 7.875 -30.406 -22.406 1 96.75 361 THR B O 1
ATOM 6039 N N . VAL B 1 362 ? 6.891 -31.516 -20.688 1 97.5 362 VAL B N 1
ATOM 6040 C CA . VAL B 1 362 ? 5.516 -31.203 -21.078 1 97.5 362 VAL B CA 1
ATOM 6041 C C . VAL B 1 362 ? 4.699 -30.875 -19.828 1 97.5 362 VAL B C 1
ATOM 6043 O O . VAL B 1 362 ? 5.133 -31.156 -18.703 1 97.5 362 VAL B O 1
ATOM 6046 N N . ILE B 1 363 ? 3.613 -30.234 -20.047 1 97.94 363 ILE B N 1
ATOM 6047 C CA . ILE B 1 363 ? 2.656 -29.953 -18.969 1 97.94 363 ILE B CA 1
ATOM 6048 C C . ILE B 1 363 ? 1.319 -30.625 -19.297 1 97.94 363 ILE B C 1
ATOM 6050 O O . ILE B 1 363 ? 0.753 -30.406 -20.359 1 97.94 363 ILE B O 1
ATOM 6054 N N . ILE B 1 364 ? 0.857 -31.453 -18.375 1 98.5 364 ILE B N 1
ATOM 6055 C CA . ILE B 1 364 ? -0.444 -32.094 -18.562 1 98.5 364 ILE B CA 1
ATOM 6056 C C . ILE B 1 364 ? -0.97 -32.562 -17.219 1 98.5 364 ILE B C 1
ATOM 6058 O O . ILE B 1 364 ? -0.328 -33.406 -16.562 1 98.5 364 ILE B O 1
ATOM 6062 N N . GLY B 1 365 ? -2.037 -32.125 -16.797 1 98.5 365 GLY B N 1
ATOM 6063 C CA . GLY B 1 365 ? -2.693 -32.531 -15.562 1 98.5 365 GLY B CA 1
ATOM 6064 C C . GLY B 1 365 ? -4.164 -32.156 -15.523 1 98.5 365 GLY B C 1
ATOM 6065 O O . GLY B 1 365 ? -4.672 -31.5 -16.438 1 98.5 365 GLY B O 1
ATOM 6066 N N . PRO B 1 366 ? -4.863 -32.594 -14.516 1 98.5 366 PRO B N 1
ATOM 6067 C CA . PRO B 1 366 ? -6.297 -32.312 -14.406 1 98.5 366 PRO B CA 1
ATOM 6068 C C . PRO B 1 366 ? -6.59 -30.906 -13.898 1 98.5 366 PRO B C 1
ATOM 6070 O O . PRO B 1 366 ? -5.773 -30.312 -13.188 1 98.5 366 PRO B O 1
ATOM 6073 N N . GLY B 1 367 ? -7.777 -30.469 -14.305 1 97.81 367 GLY B N 1
ATOM 6074 C CA . GLY B 1 367 ? -8.25 -29.203 -13.773 1 97.81 367 GLY B CA 1
ATOM 6075 C C . GLY B 1 367 ? -8.25 -28.078 -14.797 1 97.81 367 GLY B C 1
ATOM 6076 O O . GLY B 1 367 ? -7.445 -28.094 -15.727 1 97.81 367 GLY B O 1
ATOM 6077 N N . ASP B 1 368 ? -9.07 -27.109 -14.578 1 95.5 368 ASP B N 1
ATOM 6078 C CA . ASP B 1 368 ? -9.258 -25.938 -15.438 1 95.5 368 ASP B CA 1
ATOM 6079 C C . ASP B 1 368 ? -8.469 -24.734 -14.922 1 95.5 368 ASP B C 1
ATOM 6081 O O . ASP B 1 368 ? -8.773 -24.203 -13.852 1 95.5 368 ASP B O 1
ATOM 6085 N N . LEU B 1 369 ? -7.582 -24.312 -15.719 1 91.56 369 LEU B N 1
ATOM 6086 C CA . LEU B 1 369 ? -6.703 -23.219 -15.336 1 91.56 369 LEU B CA 1
ATOM 6087 C C . LEU B 1 369 ? -7.508 -21.953 -15.047 1 91.56 369 LEU B C 1
ATOM 6089 O O . LEU B 1 369 ? -7.094 -21.125 -14.227 1 91.56 369 LEU B O 1
ATOM 6093 N N . SER B 1 370 ? -8.656 -21.797 -15.617 1 90.81 370 SER B N 1
ATOM 6094 C CA . SER B 1 370 ? -9.469 -20.594 -15.453 1 90.81 370 SER B CA 1
ATOM 6095 C C . SER B 1 370 ? -10.055 -20.5 -14.055 1 90.81 370 SER B C 1
ATOM 6097 O O . SER B 1 370 ? -10.555 -19.453 -13.648 1 90.81 370 SER B O 1
ATOM 6099 N N . LEU B 1 371 ? -9.953 -21.547 -13.281 1 93.31 371 LEU B N 1
ATOM 6100 C CA . LEU B 1 371 ? -10.547 -21.594 -11.953 1 93.31 371 LEU B CA 1
ATOM 6101 C C . LEU B 1 371 ? -9.5 -21.359 -10.875 1 93.31 371 LEU B C 1
ATOM 6103 O O . LEU B 1 371 ? -9.812 -21.328 -9.688 1 93.31 371 LEU B O 1
ATOM 6107 N N . VAL B 1 372 ? -8.289 -21.047 -11.32 1 93.19 372 VAL B N 1
ATOM 6108 C CA . VAL B 1 372 ? -7.184 -20.984 -10.359 1 93.19 372 VAL B CA 1
ATOM 6109 C C . VAL B 1 372 ? -7.07 -19.562 -9.812 1 93.19 372 VAL B C 1
ATOM 6111 O O . VAL B 1 372 ? -7.445 -18.594 -10.484 1 93.19 372 VAL B O 1
ATOM 6114 N N . HIS B 1 373 ? -6.629 -19.422 -8.602 1 92.62 373 HIS B N 1
ATOM 6115 C CA . HIS B 1 373 ? -6.305 -18.172 -7.945 1 92.62 373 HIS B CA 1
ATOM 6116 C C . HIS B 1 373 ? -7.543 -17.297 -7.785 1 92.62 373 HIS B C 1
ATOM 6118 O O . HIS B 1 373 ? -7.473 -16.062 -7.949 1 92.62 373 HIS B O 1
ATOM 6124 N N . ARG B 1 374 ? -8.672 -17.938 -7.645 1 91.62 374 ARG B N 1
ATOM 6125 C CA . ARG B 1 374 ? -9.922 -17.219 -7.41 1 91.62 374 ARG B CA 1
ATOM 6126 C C . ARG B 1 374 ? -10.883 -18.047 -6.562 1 91.62 374 ARG B C 1
ATOM 6128 O O . ARG B 1 374 ? -10.586 -19.203 -6.238 1 91.62 374 ARG B O 1
ATOM 6135 N N . GLU B 1 375 ? -12.008 -17.469 -6.215 1 94.69 375 GLU B N 1
ATOM 6136 C CA . GLU B 1 375 ? -12.984 -18.141 -5.371 1 94.69 375 GLU B CA 1
ATOM 6137 C C . GLU B 1 375 ? -13.602 -19.344 -6.09 1 94.69 375 GLU B C 1
ATOM 6139 O O . GLU B 1 375 ? -13.625 -19.391 -7.32 1 94.69 375 GLU B O 1
ATOM 6144 N N . ASN B 1 376 ? -13.938 -20.328 -5.277 1 97.19 376 ASN B N 1
ATOM 6145 C CA . ASN B 1 376 ? -14.711 -21.484 -5.715 1 97.19 376 ASN B CA 1
ATOM 6146 C C . ASN B 1 376 ? -13.914 -22.344 -6.688 1 97.19 376 ASN B C 1
ATOM 6148 O O . ASN B 1 376 ? -14.461 -22.859 -7.664 1 97.19 376 ASN B O 1
ATOM 6152 N N . GLU B 1 377 ? -12.672 -22.375 -6.469 1 97.75 377 GLU B N 1
ATOM 6153 C CA . GLU B 1 377 ? -11.852 -23.359 -7.16 1 97.75 377 GLU B CA 1
ATOM 6154 C C . GLU B 1 377 ? -12.367 -24.781 -6.914 1 97.75 377 GLU B C 1
ATOM 6156 O O . GLU B 1 377 ? -12.664 -25.141 -5.773 1 97.75 377 GLU B O 1
ATOM 6161 N N . ASN B 1 378 ? -12.523 -25.531 -7.996 1 98.5 378 ASN B N 1
ATOM 6162 C CA . ASN B 1 378 ? -13.047 -26.891 -7.871 1 98.5 378 ASN B CA 1
ATOM 6163 C C . ASN B 1 378 ? -12.648 -27.766 -9.062 1 98.5 378 ASN B C 1
ATOM 6165 O O . ASN B 1 378 ? -12.281 -27.234 -10.117 1 98.5 378 ASN B O 1
ATOM 6169 N N . ILE B 1 379 ? -12.75 -29.016 -8.852 1 98.69 379 ILE B N 1
ATOM 6170 C CA . ILE B 1 379 ? -12.359 -29.953 -9.906 1 98.69 379 ILE B CA 1
ATOM 6171 C C . ILE B 1 379 ? -13.273 -31.172 -9.883 1 98.69 379 ILE B C 1
ATOM 6173 O O . ILE B 1 379 ? -13.656 -31.641 -8.805 1 98.69 379 ILE B O 1
ATOM 6177 N N . SER B 1 380 ? -13.578 -31.688 -11.039 1 98.5 380 SER B N 1
ATOM 6178 C CA . SER B 1 380 ? -14.359 -32.906 -11.164 1 98.5 380 SER B CA 1
ATOM 6179 C C . SER B 1 380 ? -13.562 -34.125 -10.68 1 98.5 380 SER B C 1
ATOM 6181 O O . SER B 1 380 ? -12.43 -34.344 -11.117 1 98.5 380 SER B O 1
ATOM 6183 N N . LEU B 1 381 ? -14.164 -34.969 -9.859 1 98.5 381 LEU B N 1
ATOM 6184 C CA . LEU B 1 381 ? -13.5 -36.156 -9.359 1 98.5 381 LEU B CA 1
ATOM 6185 C C . LEU B 1 381 ? -13.297 -37.156 -10.477 1 98.5 381 LEU B C 1
ATOM 6187 O O . LEU B 1 381 ? -12.312 -37.906 -10.484 1 98.5 381 LEU B O 1
ATOM 6191 N N . GLU B 1 382 ? -14.164 -37.125 -11.398 1 97.81 382 GLU B N 1
ATOM 6192 C CA . GLU B 1 382 ? -14.008 -38 -12.57 1 97.81 382 GLU B CA 1
ATOM 6193 C C . GLU B 1 382 ? -12.734 -37.656 -13.336 1 97.81 382 GLU B C 1
ATOM 6195 O O . GLU B 1 382 ? -12.023 -38.562 -13.797 1 97.81 382 GLU B O 1
ATOM 6200 N N . GLU B 1 383 ? -12.508 -36.406 -13.477 1 98.19 383 GLU B N 1
ATOM 6201 C CA . GLU B 1 383 ? -11.305 -35.969 -14.188 1 98.19 383 GLU B CA 1
ATOM 6202 C C . GLU B 1 383 ? -10.047 -36.375 -13.414 1 98.19 383 GLU B C 1
ATOM 6204 O O . GLU B 1 383 ? -9.031 -36.719 -14.016 1 98.19 383 GLU B O 1
ATOM 6209 N N . VAL B 1 384 ? -10.109 -36.312 -12.102 1 98.56 384 VAL B N 1
ATOM 6210 C CA . VAL B 1 384 ? -8.984 -36.719 -11.258 1 98.56 384 VAL B CA 1
ATOM 6211 C C . VAL B 1 384 ? -8.68 -38.188 -11.477 1 98.56 384 VAL B C 1
ATOM 6213 O O . VAL B 1 384 ? -7.52 -38.562 -11.68 1 98.56 384 VAL B O 1
ATOM 6216 N N . VAL B 1 385 ? -9.664 -39 -11.5 1 97.62 385 VAL B N 1
ATOM 6217 C CA . VAL B 1 385 ? -9.492 -40.406 -11.727 1 97.62 385 VAL B CA 1
ATOM 6218 C C . VAL B 1 385 ? -8.914 -40.656 -13.117 1 97.62 385 VAL B C 1
ATOM 6220 O O . VAL B 1 385 ? -7.969 -41.438 -13.281 1 97.62 385 VAL B O 1
ATOM 6223 N N . LYS B 1 386 ? -9.453 -39.969 -14.039 1 97.19 386 LYS B N 1
ATOM 6224 C CA . LYS B 1 386 ? -8.977 -40.094 -15.414 1 97.19 386 LYS B CA 1
ATOM 6225 C C . LYS B 1 386 ? -7.5 -39.719 -15.516 1 97.19 386 LYS B C 1
ATOM 6227 O O . LYS B 1 386 ? -6.742 -40.344 -16.234 1 97.19 386 LYS B O 1
ATOM 6232 N N . ALA B 1 387 ? -7.152 -38.719 -14.844 1 98.19 387 ALA B N 1
ATOM 6233 C CA . ALA B 1 387 ? -5.762 -38.25 -14.859 1 98.19 387 ALA B CA 1
ATOM 6234 C C . ALA B 1 387 ? -4.836 -39.312 -14.289 1 98.19 387 ALA B C 1
ATOM 6236 O O . ALA B 1 387 ? -3.777 -39.594 -14.859 1 98.19 387 ALA B O 1
ATOM 6237 N N . CYS B 1 388 ? -5.219 -39.875 -13.188 1 97.75 388 CYS B N 1
ATOM 6238 C CA . CYS B 1 388 ? -4.418 -40.938 -12.578 1 97.75 388 CYS B CA 1
ATOM 6239 C C . CYS B 1 388 ? -4.258 -42.125 -13.523 1 97.75 388 CYS B C 1
ATOM 6241 O O . CYS B 1 388 ? -3.152 -42.625 -13.703 1 97.75 388 CYS B O 1
ATOM 6243 N N . GLU B 1 389 ? -5.309 -42.5 -14.156 1 96.44 389 GLU B N 1
ATOM 6244 C CA . GLU B 1 389 ? -5.277 -43.625 -15.102 1 96.44 389 GLU B CA 1
ATOM 6245 C C . GLU B 1 389 ? -4.414 -43.281 -16.312 1 96.44 389 GLU B C 1
ATOM 6247 O O . GLU B 1 389 ? -3.727 -44.156 -16.844 1 96.44 389 GLU B O 1
ATOM 6252 N N . PHE B 1 390 ? -4.469 -42.125 -16.688 1 97.12 390 PHE B N 1
ATOM 6253 C CA . PHE B 1 390 ? -3.615 -41.656 -17.781 1 97.12 390 PHE B CA 1
ATOM 6254 C C . PHE B 1 390 ? -2.143 -41.781 -17.406 1 97.12 390 PHE B C 1
ATOM 6256 O O . PHE B 1 390 ? -1.334 -42.281 -18.188 1 97.12 390 PHE B O 1
ATOM 6263 N N . TYR B 1 391 ? -1.787 -41.281 -16.203 1 97.5 391 TYR B N 1
ATOM 6264 C CA . TYR B 1 391 ? -0.4 -41.375 -15.758 1 97.5 391 TYR B CA 1
ATOM 6265 C C . TYR B 1 391 ? 0.056 -42.812 -15.695 1 97.5 391 TYR B C 1
ATOM 6267 O O . TYR B 1 391 ? 1.197 -43.125 -16.031 1 97.5 391 TYR B O 1
ATOM 6275 N N . LEU B 1 392 ? -0.833 -43.719 -15.281 1 95.19 392 LEU B N 1
ATOM 6276 C CA . LEU B 1 392 ? -0.516 -45.156 -15.273 1 95.19 392 LEU B CA 1
ATOM 6277 C C . LEU B 1 392 ? -0.217 -45.656 -16.688 1 95.19 392 LEU B C 1
ATOM 6279 O O . LEU B 1 392 ? 0.73 -46.406 -16.891 1 95.19 392 LEU B O 1
ATOM 6283 N N . GLU B 1 393 ? -1.026 -45.188 -17.578 1 94.88 393 GLU B N 1
ATOM 6284 C CA . GLU B 1 393 ? -0.82 -45.562 -18.969 1 94.88 393 GLU B CA 1
ATOM 6285 C C . GLU B 1 393 ? 0.512 -45.062 -19.5 1 94.88 393 GLU B C 1
ATOM 6287 O O . GLU B 1 393 ? 1.201 -45.75 -20.25 1 94.88 393 GLU B O 1
ATOM 6292 N N . VAL B 1 394 ? 0.843 -43.844 -19.156 1 95.75 394 VAL B N 1
ATOM 6293 C CA . VAL B 1 394 ? 2.117 -43.25 -19.562 1 95.75 394 VAL B CA 1
ATOM 6294 C C . VAL B 1 394 ? 3.268 -44.125 -19.047 1 95.75 394 VAL B C 1
ATOM 6296 O O . VAL B 1 394 ? 4.195 -44.438 -19.797 1 95.75 394 VAL B O 1
ATOM 6299 N N . ILE B 1 395 ? 3.211 -44.5 -17.812 1 93.81 395 ILE B N 1
ATOM 6300 C CA . ILE B 1 395 ? 4.258 -45.312 -17.188 1 93.81 395 ILE B CA 1
ATOM 6301 C C . ILE B 1 395 ? 4.367 -46.625 -17.906 1 93.81 395 ILE B C 1
ATOM 6303 O O . ILE B 1 395 ? 5.473 -47.125 -18.156 1 93.81 395 ILE B O 1
ATOM 6307 N N . ARG B 1 396 ? 3.26 -47.125 -18.281 1 89.38 396 ARG B N 1
ATOM 6308 C CA . ARG B 1 396 ? 3.244 -48.406 -18.984 1 89.38 396 ARG B CA 1
ATOM 6309 C C . ARG B 1 396 ? 3.928 -48.281 -20.344 1 89.38 396 ARG B C 1
ATOM 6311 O O . ARG B 1 396 ? 4.57 -49.219 -20.812 1 89.38 396 ARG B O 1
ATOM 6318 N N . GLN B 1 397 ? 3.746 -47.188 -20.938 1 89 397 GLN B N 1
ATOM 6319 C CA . GLN B 1 397 ? 4.297 -46.969 -22.266 1 89 397 GLN B CA 1
ATOM 6320 C C . GLN B 1 397 ? 5.793 -46.656 -22.203 1 89 397 GLN B C 1
ATOM 6322 O O . GLN B 1 397 ? 6.508 -46.844 -23.203 1 89 397 GLN B O 1
ATOM 6327 N N . ILE B 1 398 ? 6.246 -46.188 -21.109 1 87.31 398 ILE B N 1
ATOM 6328 C CA . ILE B 1 398 ? 7.672 -45.938 -20.922 1 87.31 398 ILE B CA 1
ATOM 6329 C C . ILE B 1 398 ? 8.43 -47.25 -20.859 1 87.31 398 ILE B C 1
ATOM 6331 O O . ILE B 1 398 ? 9.5 -47.375 -21.469 1 87.31 398 ILE B O 1
#

Organism: Trichomonas vaginalis (strain ATCC PRA-98 / G3) (NCBI:txid412133)

Nearest PDB structures (foldseek):
  7uoi-assembly1_A  TM=8.295E-01  e=3.554E-36  Enterococcus faecium 1,231,410
  3pfo-assembly1_B  TM=8.553E-01  e=2.746E-30  Rhodopseudomonas palustris CGA009
  3isz-assembly1_A  TM=6.637E-01  e=5.706E-31  Haemophilus influenzae Rd KW20
  7m6u-assembly1_C-3  TM=6.198E-01  e=1.388E-20  Pseudomonas sp. RS-16
  7m6u-assembly1_A  TM=6.335E-01  e=3.134E-20  Pseudomonas sp. RS-16

InterPro domains:
  IPR002933 Peptidase M20 [PF01546] (87-396)
  IPR010182 N-formyl-4-amino-5-aminomethyl-2-methylpyrimidine deformylase/Succinyl-diaminopimelate desuccinylase [TIGR01910] (26-387)
  IPR011650 Peptidase M20, dimerisation domain [PF07687] (197-300)
  IPR036264 Bacterial exopeptidase dimerisation domain [SSF55031] (197-313)
  IPR050072 Peptidase M20A family, bacterial cell wall biosynthesis [PTHR43808] (14-397)

Foldseek 3Di:
DPLPLCELVNVPQLADDPVLLVVLLVLLLVLLLQQQAPVVGNLVVVVVSLVVVCVVLVWDWDWQDQDDPDTKIKTKDAAPEAAQEEEEEAESYFHDQDPVQCVVFPDGQNNQDDDPQKTWHTCQQRPSLLLSLLSSLSSVCSSNVNHFHHMYMYMYATDFVHARSGLVSCLPPVSLLRHAAYEYAHADQQAKAQKEKKKWKKKKKKFKFWDDPVDVPDIGQSVVLVVVLQVVLQPDADDDPDPDPLQGKHKHWDDKDFDDPPPIRTGMMMTMIMMIHGQPDFPVVVVVVSVVSQVVSCVVPVVIDMDMDIDDIQHMDGDDCPDPLLVLLLVLCVSLVHDSDYDYHSHDGSCSRSCVSVHNYMYGHHADPVLHPGHGGMGRSVRSSSRSSSSSSSSVSD/DPLPLCALVNVPQLADDPVLLVVLLVLLLVLLLQQQAPVVGNLVVVVVSLVVVCVVLVWDWDWQDQDDPHTKIKTKDAAPEAAQEEEEEAESYFHDQDPVQCVVFPDGQNNQDDDPQKTWHTCQQRPSLLLSLLSSLSSVCSSNVNHFHHMYMYMYATDFVHARSRLVSCLPPVSLLRHAAYEYAHADQQAKAQKEKKKWKKKKKKFKFWDDPVDPPDIGQSVVLVVVLQVVLQPDADDDPDPDPLQGKHKHWDDKDFDDPPPIRTGMMMTMIMMIHGQPDFPVVSVVVSVVSQVVSCVVPVVIDMDMDIDDIQHIDGDDCPDPLLVLLLVLCVSLVHDSDYDYHSHDGSCSRSCVSVHNYMYGHHADPVLHPGHGGMGRSVSSSSRSSSSSSSSVSD

Solvent-accessible surface area (backbone atoms only — not comparable to full-atom values): 40126 Å² total; per-residue (Å²): 127,81,78,73,82,51,38,60,83,63,40,79,79,52,67,74,49,74,68,52,48,50,50,51,50,53,55,38,35,54,55,23,40,47,76,17,28,24,77,95,66,43,36,62,66,53,51,53,52,50,49,52,51,30,56,74,51,69,42,54,66,46,77,44,77,59,56,96,88,41,53,21,42,41,34,48,46,73,29,77,33,68,61,68,10,34,32,41,32,30,40,59,35,24,63,57,77,49,78,74,44,56,73,63,32,88,57,61,52,48,58,30,46,74,55,96,62,22,35,31,10,58,26,32,21,51,17,42,43,17,36,41,27,54,51,51,36,54,39,51,32,53,74,38,67,46,70,39,57,27,22,38,35,37,39,42,26,35,41,55,69,69,80,28,50,25,36,57,48,49,71,73,40,71,78,57,64,40,30,38,33,34,40,32,17,44,33,44,58,53,34,37,18,40,26,29,21,11,38,33,34,29,45,34,40,22,50,41,27,42,12,43,65,56,40,89,82,50,48,35,51,3,55,62,55,41,48,56,51,48,50,52,54,67,69,58,77,59,91,47,90,55,79,51,70,81,40,39,35,48,62,46,73,30,31,37,43,25,71,32,65,54,63,24,31,13,39,38,21,39,33,31,42,38,32,35,28,15,69,88,47,56,67,66,56,57,55,55,51,48,51,51,52,52,52,53,46,27,74,78,35,74,82,53,45,72,51,69,47,78,74,50,78,41,64,32,45,72,58,62,80,81,36,67,60,52,51,50,45,42,54,31,26,52,75,68,72,42,67,71,60,74,40,69,36,48,47,77,58,59,60,69,53,48,37,77,62,67,27,46,56,38,37,44,13,26,24,53,59,87,40,33,68,40,62,70,15,46,26,50,50,68,48,47,52,49,41,22,30,47,52,41,37,36,54,69,70,86,125,81,77,73,83,51,38,61,82,63,41,79,80,53,69,76,50,73,68,52,49,51,51,51,50,53,54,40,35,54,54,24,40,48,76,15,27,23,77,93,66,42,34,62,66,54,51,53,52,50,49,52,52,30,58,74,52,69,44,54,67,45,76,45,76,60,56,96,89,39,52,23,41,42,32,49,47,74,28,77,33,67,60,69,10,34,33,41,33,30,38,58,34,25,64,57,77,50,78,73,45,54,72,64,33,88,56,61,52,48,58,30,44,74,56,96,64,21,35,32,10,58,26,32,20,52,18,42,44,18,34,42,26,54,52,50,36,54,41,50,31,52,74,37,68,46,68,37,58,26,22,37,36,35,40,42,25,35,43,54,70,67,80,29,50,24,36,57,48,49,72,73,40,71,79,56,62,40,32,38,33,35,40,32,17,45,34,44,58,52,34,38,17,39,26,30,21,11,40,31,33,28,45,35,40,23,49,40,29,42,13,42,65,54,42,89,82,49,48,35,50,4,58,61,56,42,48,56,51,48,52,52,54,68,70,57,77,59,92,48,90,55,78,52,72,83,41,40,38,49,64,47,74,32,30,37,41,25,71,32,65,54,62,24,30,14,40,38,22,38,34,30,42,39,31,33,27,16,69,87,47,54,66,66,57,57,55,53,50,48,51,51,52,52,52,52,46,27,74,77,34,74,83,55,46,73,51,70,47,82,74,50,77,41,66,31,45,73,56,62,79,81,37,67,62,52,51,50,44,42,53,32,28,54,76,68,72,43,66,70,61,75,42,70,35,48,45,75,57,59,60,67,52,49,38,75,61,67,28,47,56,37,38,43,14,28,24,52,60,89,40,34,66,40,62,71,13,45,27,51,50,67,48,46,52,50,43,23,30,45,52,42,37,37,53,70,71,86

pLDDT: mean 92.88, std 10.76, range [25.56, 98.69]

Secondary structure (DSSP, 8-state):
-------TTT-SS----HHHHHHHHHHHHHHHTS--BTTTT--HHHHHHHHHHHHHTT--EEEEEEETTEEEEEEEE--SEEEEEEEEEEE--B----HHHHTT-SS-TTS-EEETTEEESTTIIIIIHHHHHHHHHHHHHHHTT---SEEEEEEEES-TTTT-HHHHHHTT-GGGGGEEEEEE---STT-EEEEE-EEEEEEEEEE-B---TT-TTSSB-HHHHHHHHHHHHHH-----S--SGGGS-EEEEEEEEE--TTTPPPSEEEEEEEEEE-TT--HHHHHHHHHHHHHHHHHH-TT--EEEEEEEEE--EE--TTSHHHHHHHHHHHHTT----EEEESS--THHHHGGGT-EEEE--SS-GGGTTSTT-EEEHHHHHHHHHHHHHHHHH-/-------TTT-SS----HHHHHHHHHHHHHHHTS--BTTTT--HHHHHHHHHHHHHTT--EEEEEEETTEEEEEEEE--SEEEEEEEEEEE--B----HHHHTT-SS-TTS-EEETTEEESTTIIIIIHHHHHHHHHHHHHHHTT---SEEEEEEEES-TTTT-HHHHHHTT-GGGGGEEEEEE---STTPEEEEE-EEEEEEEEEE-B---TT-TTSSB-HHHHHHHHHHHHHH-----S--SGGGS-EEEEEEEEE--TTTPPPSEEEEEEEEEE-TT--HHHHHHHHHHHHHHHHHH-TT--EEEEEEEEE--EE--TTSHHHHHHHHHHHHTT----EEEESS--THHHHGGGT-EEEE--SS-GGGTTSTT-EEEHHHHHHHHHHHHHHHHH-

Sequence (796 aa):
MEKTNRSIHDLQDNTLTEEEKTELITFFQKIVQIPSVNPEGKESLVAVYLEEFFDKYQIPYEKIEVENGRYDLLAKVEGETSEDAFLFTGHMDVVPVSAEEEKRWILPPFGGEIKEGKLYGRGSVDMKSGLCCAMFALAYLKKYGYKPKTDIFFLATIDEEDYMKGSKAALNYPALKKVKGCIVCEPTGLHLCTAGKGRTWATVRVKGETAHGSLPSAGNNAIYQALDLTSKIRSQSFCSPETKFAFQTFWRVLAIHAQVEPKVVPDSCELTVDARLGLSDQPSMIWETLDKLIEERKKEEPSFSAEYVIEDERPPWKQNSTDRLIILLKKAMEEKQLDTNEEVFSGTTDATFLRKLGMETVIIGPGDLSLVHRENENISLEEVVKACEFYLEVIRQIMEKTNRSIHDLQDNTLTEEEKTELITFFQKIVQIPSVNPEGKESLVAVYLEEFFDKYQIPYEKIEVENGRYDLLAKVEGETSEDAFLFTGHMDVVPVSAEEEKRWILPPFGGEIKEGKLYGRGSVDMKSGLCCAMFALAYLKKYGYKPKTDIFFLATIDEEDYMKGSKAALNYPALKKVKGCIVCEPTGLHLCTAGKGRTWATVRVKGETAHGSLPSAGNNAIYQALDLTSKIRSQSFCSPETKFAFQTFWRVLAIHAQVEPKVVPDSCELTVDARLGLSDQPSMIWETLDKLIEERKKEEPSFSAEYVIEDERPPWKQNSTDRLIILLKKAMEEKQLDTNEEVFSGTTDATFLRKLGMETVIIGPGDLSLVHRENENISLEEVVKACEFYLEVIRQI

=== Feature glossary ===
The record interleaves many kinds of information about one protein. Here is each kind framed as the question it answers.

Q: What known structures does this most resemble?
A: Structural nearest neighbors (via Foldseek easy-search vs the PDB). Reported per hit: target PDB id, E-value, and alignment TM-score. A TM-score above ~0.5 is the conventional threshold for 'same fold'.

Q: Where is each backbone atom in 3D?
A: The mmCIF table is the protein's shape written out atom by atom. For each backbone N, Cα, C, and carbonyl O, it records an (x, y, z) coordinate triple in Å plus the residue type, chain letter, and residue number.

Q: What are the backbone torsion angles?
A: The φ/ψ torsion pair specifies the backbone conformation at each residue. φ rotates about the N–Cα bond, ψ about the Cα–C bond. Steric clashes forbid most of the (φ, ψ) plane — the allowed regions (α-helix basin, β-sheet basin, left-handed helix) are the Ramachandran-allowed regions.

Q: Which residues are buried vs exposed?
A: Solvent-accessible surface area (SASA) is the area in Å² traced out by the centre of a 1.4 Å probe sphere (a water molecule) rolled over the protein's van der Waals surface (Shrake–Rupley / Lee–Richards construction). Buried residues have near-zero SASA; fully exposed residues can exceed 200 Å². The total SASA scales roughly with the number of surface residues.

Q: How confident is the AlphaFold model at each residue?
A: pLDDT is the predicted lDDT-Cα score: AlphaFold's confidence that the local environment of each residue (all inter-atomic distances within 15 Å) is correctly placed. It is a per-residue number between 0 and 100, with higher meaning more reliable.

Q: What does the local fold look like, residue by residue?
A: 3Di is Foldseek's structural alphabet. Each residue is assigned one of twenty discrete states based on how its Cα sits relative to its spatial (not sequential) neighbors. Aligning 3Di strings finds structural homologs roughly as well as full 3D superposition, but orders of magnitude faster.

Q: How big and how compact is the whole molecule?
A: Radius of gyration (Rg) is the root-mean-square distance of Cα atoms from their centroid — a single number for overall size and compactness. A globular domain of N residues has Rg ≈ 2.2·N^0.38 Å; an extended or disordered chain has a much larger Rg. The Cα contact count is the number of residue pairs whose Cα atoms are within 8 Å and are more than four positions apart in sequence — a standard proxy for tertiary packing density. The bounding box is the smallest axis-aligned box enclosing all Cα atoms.

Q: Which residues are in helices, strands, or loops?
A: DSSP 8-state secondary structure assigns each residue one of H (α-helix), G (3₁₀-helix), I (π-helix), E (extended β-strand), B (isolated β-bridge), T (hydrogen-bonded turn), S (bend), or '-' (coil). The assignment is computed from backbone hydrogen-bond geometry via the Kabsch–Sander algorithm.

Q: How mobile is each atom in the crystal?
A: Crystallographic B-factors measure how much each atom's electron density is smeared out, in Å². They rise in mobile loops and surface residues and fall in the buried interior. In AlphaFold models this column is repurposed to hold pLDDT instead.

Q: What if only a Cα trace is available?
A: P-SEA three-state annotation labels each residue as helix, strand, or coil based purely on the geometry of the Cα trace. It serves as a fallback when the full backbone (and thus DSSP) is unavailable.

Q: What family and function is it annotated with?
A: Database cross-references. InterPro integrates a dozen domain/family signature databases into unified entries with residue-range hits. GO terms attach function/process/location labels with evidence codes. CATH codes position the fold in a four-level structural taxonomy. Organism is the NCBI-taxonomy species name.

Q: Are the domains correctly placed relative to each other?
A: Predicted Aligned Error (PAE) is an AlphaFold confidence matrix: entry (i, j) is the expected error in the position of residue j, in ångströms, when the prediction is superimposed on the true structure at residue i. Low PAE within a block of residues means that block is internally rigid and well-predicted; high PAE between two blocks means their relative placement is uncertain even if each block individually is confident.

Q: What do the diagnostic plots show?
A: Three diagnostic plots accompany the record. The Cα contact map visualizes the tertiary structure as a 2D adjacency matrix (8 Å cutoff, sequence-local contacts suppressed). The Ramachandran plot shows the distribution of backbone (φ, ψ) torsions, with points in the α and β basins reflecting secondary structure content. The PAE plot shows AlphaFold's inter-residue confidence as a color matrix.

Q: What is the amino-acid chain?
A: Primary structure: the covalent order of the twenty standard amino acids along the backbone. Two proteins with the same sequence will (almost always) fold to the same structure; two with 30% identity often share a fold but not the details.

Q: What do the rendered images show?
A: The six renders are orthographic views along the three Cartesian axes in both directions. Representation (cartoon, sticks, or surface) and color scheme (sequence-rainbow or by-chain) vary across proteins so the training set covers all the common visualization conventions.